Protein AF-A0A9E5NMP8-F1 (afdb_monomer_lite)

pLDDT: mean 82.48, std 18.35, range [25.92, 98.5]

Secondary structure (DSSP, 8-state):
---HHHHHHHHHHHHHHHHHHHHHHH---TTSSSTTTHHHHHHHHHHHHHHHHHHHHHHHHHHHT--S-PPPSS--HHHHHHTSTTHHHHHHHHHHHHHHHHT-SSHHHHHH--TTT--SHHHHHHHHHHHHHHHHH---HHHHHHHHHHHHHHHHHHHHHHHHHHTT---S--SS-TTTS--GGGTSHHHHHHHHHHHHHHHHHHHHHHHTTT------GGG----THHHHHHHHHHHHHHHHHHHHHHHHHHHHHS-S-HHHHHSSHHHHHHHHHHHHHHHHHHHHHHHHHTSSSPPPHHHHHHHHHHHHHHHHHHHHHHHHHHHHHHHHTTT--SHHHHHHHHHHHHHHHHHHHH---HHHHHHHHHHHHHHHHHHHHHHHHHHT-HHHHHHHHHHHHHHHHHHHHHTT-HHHHHHHHHHHHHHHHHHHHHHSTTSTTGGGGGSTTTTTGGGTT--SSHHHHHHHHHHHHHHHHTSS-PPPSSTTTSS-TTGGGHHHH-S-TT-HHHHSGGG--GGGGGTS-TT---S--S-HHHHHHHHHHHHHHHHHHHHHHHHHHHHHHHTTSS-SHHHHHHHHHHHHHHHHHHHHHHHHHHSSSTTHHHHHHHHHHHHHHHHHHHIIIII-----S-----HHHHHHHHHHHHHHHHHHHHTTTS---HHHHHHHHHHHHHHHHHHTTTT---------PPP------------------------------HHHHHHHHHHHHHHHHHHHHHHHHHHH--TT--TTTTSTHHHHHHHHHHHHHHHHHHHHHHTT--SS-TTHHHHHHHHHHHHHHHHHHHHHHHHHHHHT------SHHHHHHHHHHHHHHHHHHHHHHHHHHHHHHHHHHTTSPPPS----HHHHHHHHHHHHHHHHHHIIIIIHHHHHHHHHHHHHHHHTTT-HHHHHHHHHHHHHH-TT-HHHHHHHHHHHHHHHHHTTT----B----SSHHHHHTS-HHHHHTB-HHHHHHHHHHHHHHHHHH-TT-HHHHHHHHHHHHHHHHH---HHHHHHHHHHHHHHHHHHHHH-TT-HHHHHHHHHHHHHTT-HHHHHHHHHHHHHH-TT-HHHHHHHHHHHHHHT-HHHHHHHHHHHHHH-TT-HHHHHHHHHHHHHTT-HHHHHHHHHHHHHH-TT-HHHHHHHHHHHHHTT-HHHHHHHHHHHHHHS-TTTHHHHHHHHHHHHHHH-

Sequence (1208 aa):
MQTKLAVFCERLIEAGWLAAVVVVPLFFNVYSSRVFEPDKLSILRSIALVMAVAWLVKALEEWLGRSSSPPAKEGSGLLNFVRLPLVIPTLIMVGVYILTTLTSVVPRVSFWGSYQRLQGTYTFLCYVVVFMLMLNTLRSRQQLERLLTIIIIASFPISLYGIIQHFQLDPLPWGGDVTARVASNMGNAIFVAAYLIMVVPVTIARFIINLRSFDTPRARPEERMAGPSQLSNAVTYVVILALQALCLAYIFAYQLFFVSDVKHVAGGVTYYLLLASSLVASLLMVLFFLFIARRKHRPPAAWTAAHVMLFAGQSLALSYFLLLIFRLNYVVLTGGAFAEFVALGGLMLLFVVSFWFTFREEAIASHLLGVLYGFILTIQVICIFFTKSRGPWLGLLVGLFVFVFILGVRRRLTWLWVGAAGAALAGILLLAVLNVPTSPLAPLRNIPYVGRLGRVFDTESGTGKVRVLIWEGVLDLIGRHEPIGLPPDDLDSLNIIRPLVGYGPESMYVAYNRYYPPDLAHYEARNASPDRSHNETFDALAMTGWIGFIAYMFLFGSLFYYGLKWLGFARDRLQRTIYVVLWILGGVSFALGTRLLEGTWRFAGVALAVGIAFGFLAYLVIHALFLSREEGEGLRISSRDQILLIALFSAIVAHFIEIHFGIAVAATRTYFWVYAALLVVVGLSLWHLPVPEPDAEAPTRPSTGSARSRRTRRRRKTRRGQPRSIAGNTLWRKVVDLVPLSILMGLIVATLGFDLIIAGTDPAATGFSIPWLLALTWLSGGAIIMFERGREASERAQGGVLIALVTYVIITLAIFIPFMLVHYSIVSHQPEVRNIDDVVTYSQLLSNTILLYYATVFVCIFLVALALITERRLPRAFGHWPSMAILIVLMASAAVLILSTNVNIVRADIHYKQGLNWDGAEQWDASIALYEESMRLAPEQDWYHLFAARAILEKARTLRGQEGGVAFEPDTMEDFLRLAPQEVAALSTDGLFNSGLVVLNRAKDLNLLNTDHSANLGRMYRMWAEASADPEDLQQRWEQAVSYYEDATTLSPHNAVLFNEWGLVYFIVGKYEEAIEKYQQSLALDAQFAQTYILLADAYTMLGDTEEAAEAYQQVLKITPRDVKPHIQLCTFLAQQGKLEEAVEHCQRAIELAPNNYQAHRNLAIIYRDLVRIEEALQEALIARELASQEEKPAWDSFIDGLEELTR

Radius of gyration: 36.29 Å; chains: 1; bounding box: 91×77×156 Å

Foldseek 3Di:
DQFLLLLLLLLLLLLLLLLLLQCLCQFFFPLFPLGFFQQSLLLLLLSLLSNVLSVVLNVVQVVVPDPDDPPDPDDDPVVVLCPFFLNVLLVLLLVLQVLLLVQFLFNVCQQQNALNHRCHSSSSVSLVSNLSSLLVRVFDPLSVVSSLLSSLLSLQLQLQQLLCLLLVLALDDQPDNSNQAPCGSNNALLSNLLLLLLSLLSLVLLLVVLLCPPLDDPDDPVVPDDDPQSVVVSVVSSVLLLLLLVLLLCLVCCLSPVCSPLPDQLPDPVVVVSVVVLVVSLVVSLVVLVVVCPPDDHDPPVVSVVSSVVSNLVSCVSSVVSSCQSNVLVVVVVDDDDPVVVVVVVVVCVSVVVVVVPDDDLSVLSSVSSSLSSNSSSSSVVSNLSNLHDLSVVLSLLLVLLLQLLVCLLVVPVCRNVVSVVVVVVVVVVLVQLLPCPHPNNVLLPDRSRVSSNCVVVLVDAPNVLLLQLLQLLCVLLDQDFFFADPDPSTSPCSVCCLAFANHHQCQQLSSQQSRALVSCVRDPLPDGDSDSLAVLSNQCRHGHPSRSVSVVVSLLSLLQLLCVLSVQQPDPVSNVQLVCLLQCQLVVQQVVCCVVPVDNSCSRLSSLVRNSVSNVVSSVCCSPPVSDDDDPPDPQDPSLSSVSSSLSSSLSSSSSSSRNGPQGSSSSSSNSVSSSSNSCSSCVSVDDDDDDDPPPDDDDDDDDDDDDDDDDDDDDDPPDDPPPPPPPLLVLLLLSLLLLLLSLLLSLLSLLSSRVAAPGDCCPSHVSSVVSSVVSLVSSLSSSLSVSVSVSPDDDPPRSVSNSVSSVCNSCVLRVVLNVLLCVLRHDDDDDDDLVSLVVNLVSSLCNVVSSSVSSVVSSSSSSVSVSVNDDRDPHNGDPVSVVSSVVSVVVSVVCSQQSSSLQSSLSSLQSSLVVCVVVLVLLSNLSSLLSSCVSCVLNLVSLLVSLVSLQSVLVVCQPPPAFDEAADPALVVVSPDDSVNSVRHHSVNSLNNSVRSLVSSCVSPVSPLSSLQVLLVSLLSVLVRDPDPVSNVVSLVSSLVSLVSSCSSNVLSLVSLQSNLVSCVVVVVLVVSLVSLVSSCVNPVLPLVSLCSNLVSCVSVVVLVSSLVSLVSSCVNPVLDLVSLLSNLVSCVVVVVLVVSLVSLVSSCVSPVLDLSSLVSNLVSCVVVVVLVSSLVSLVSSLVSDDPVCNVVSVVVNVVSVVVVD

Structure (mmCIF, N/CA/C/O backbone):
data_AF-A0A9E5NMP8-F1
#
_entry.id   AF-A0A9E5NMP8-F1
#
loop_
_atom_site.group_PDB
_atom_site.id
_atom_site.type_symbol
_atom_site.label_atom_id
_atom_site.label_alt_id
_atom_site.label_comp_id
_atom_site.label_asym_id
_atom_site.label_entity_id
_atom_site.label_seq_id
_atom_site.pdbx_PDB_ins_code
_atom_site.Cartn_x
_atom_site.Cartn_y
_atom_site.Cartn_z
_atom_site.occupancy
_atom_site.B_iso_or_equiv
_atom_site.auth_seq_id
_atom_site.auth_comp_id
_atom_site.auth_asym_id
_atom_site.auth_atom_id
_atom_site.pdbx_PDB_model_num
ATOM 1 N N . MET A 1 1 ? 3.268 -7.948 45.351 1.00 53.81 1 MET A N 1
ATOM 2 C CA . MET A 1 1 ? 2.749 -6.559 45.472 1.00 53.81 1 MET A CA 1
ATOM 3 C C . MET A 1 1 ? 3.081 -5.815 44.181 1.00 53.81 1 MET A C 1
ATOM 5 O O . MET A 1 1 ? 4.174 -6.035 43.684 1.00 53.81 1 MET A O 1
ATOM 9 N N . GLN A 1 2 ? 2.190 -4.983 43.618 1.00 70.25 2 GLN A N 1
ATOM 10 C CA . GLN A 1 2 ? 2.527 -4.179 42.423 1.00 70.25 2 GLN A CA 1
ATOM 11 C C . GLN A 1 2 ? 3.562 -3.095 42.773 1.00 70.25 2 GLN A C 1
ATOM 13 O O . GLN A 1 2 ? 3.457 -2.480 43.833 1.00 70.25 2 GLN A O 1
ATOM 18 N N . THR A 1 3 ? 4.549 -2.863 41.904 1.00 85.31 3 THR A N 1
ATOM 19 C CA . THR A 1 3 ? 5.602 -1.838 42.056 1.00 85.31 3 THR A CA 1
ATOM 20 C C . THR A 1 3 ? 5.321 -0.616 41.173 1.00 85.31 3 THR A C 1
ATOM 22 O O . THR A 1 3 ? 4.517 -0.693 40.241 1.00 85.31 3 THR A O 1
ATOM 25 N N . LYS A 1 4 ? 5.950 0.539 41.448 1.00 86.38 4 LYS A N 1
ATOM 26 C CA . LYS A 1 4 ? 5.801 1.740 40.595 1.00 86.38 4 LYS A CA 1
ATOM 27 C C . LYS A 1 4 ? 6.257 1.473 39.156 1.00 86.38 4 LYS A C 1
ATOM 29 O O . LYS A 1 4 ? 5.606 1.946 38.228 1.00 86.38 4 LYS A O 1
ATOM 34 N N . LEU A 1 5 ? 7.318 0.683 38.981 1.00 87.81 5 LEU A N 1
ATOM 35 C CA . LEU A 1 5 ? 7.831 0.262 37.677 1.00 87.81 5 LEU A CA 1
ATOM 36 C C . LEU A 1 5 ? 6.797 -0.541 36.875 1.00 87.81 5 LEU A C 1
ATOM 38 O O . LEU A 1 5 ? 6.554 -0.233 35.710 1.00 87.81 5 LEU A O 1
ATOM 42 N N . ALA A 1 6 ? 6.139 -1.520 37.504 1.00 87.69 6 ALA A N 1
ATOM 43 C CA . ALA A 1 6 ? 5.096 -2.316 36.855 1.00 87.69 6 ALA A CA 1
ATOM 44 C C . ALA A 1 6 ? 3.900 -1.452 36.410 1.00 87.69 6 ALA A C 1
ATOM 46 O O . ALA A 1 6 ? 3.371 -1.642 35.315 1.00 87.69 6 ALA A O 1
ATOM 47 N N . VAL A 1 7 ? 3.511 -0.461 37.225 1.00 87.81 7 VAL A N 1
ATOM 48 C CA . VAL A 1 7 ? 2.453 0.502 36.870 1.00 87.81 7 VAL A CA 1
ATOM 49 C C . VAL A 1 7 ? 2.879 1.383 35.694 1.00 87.81 7 VAL A C 1
ATOM 51 O O . VAL A 1 7 ? 2.087 1.569 34.774 1.00 87.81 7 VAL A O 1
ATOM 54 N N . PHE A 1 8 ? 4.115 1.898 35.691 1.00 90.69 8 PHE A N 1
ATOM 55 C CA . PHE A 1 8 ? 4.652 2.671 34.565 1.00 90.69 8 PHE A CA 1
ATOM 56 C C . PHE A 1 8 ? 4.606 1.855 33.264 1.00 90.69 8 PHE A C 1
ATOM 58 O O . PHE A 1 8 ? 4.088 2.341 32.263 1.00 90.69 8 PHE A O 1
ATOM 65 N N . CYS A 1 9 ? 5.055 0.597 33.293 1.00 92.56 9 CYS A N 1
ATOM 66 C CA . CYS A 1 9 ? 5.039 -0.286 32.124 1.00 92.56 9 CYS A CA 1
ATOM 67 C C . CYS A 1 9 ? 3.617 -0.538 31.595 1.00 92.56 9 CYS A C 1
ATOM 69 O O . CYS A 1 9 ? 3.392 -0.508 30.389 1.00 92.56 9 CYS A O 1
ATOM 71 N N . GLU A 1 10 ? 2.629 -0.724 32.477 1.00 91.44 10 GLU A N 1
ATOM 72 C CA . GLU A 1 10 ? 1.220 -0.853 32.075 1.00 91.44 10 GLU A CA 1
ATOM 73 C C . GLU A 1 10 ? 0.697 0.416 31.383 1.00 91.44 10 GLU A C 1
ATOM 75 O O . GLU A 1 10 ? -0.030 0.326 30.394 1.00 91.44 10 GLU A O 1
ATOM 80 N N . ARG A 1 11 ? 1.101 1.602 31.860 1.00 93.75 11 ARG A N 1
ATOM 81 C CA . ARG A 1 11 ? 0.722 2.880 31.235 1.00 93.75 11 ARG A CA 1
ATOM 82 C C . ARG A 1 11 ? 1.466 3.159 29.940 1.00 93.75 11 ARG A C 1
ATOM 84 O O . ARG A 1 11 ? 0.895 3.788 29.056 1.00 93.75 11 ARG A O 1
ATOM 91 N N . LEU A 1 12 ? 2.687 2.654 29.803 1.00 96.19 12 LEU A N 1
ATOM 92 C CA . LEU A 1 12 ? 3.440 2.711 28.556 1.00 96.19 12 LEU A CA 1
ATOM 93 C C . LEU A 1 12 ? 2.779 1.859 27.465 1.00 96.19 12 LEU A C 1
ATOM 95 O O . LEU A 1 12 ? 2.671 2.308 26.328 1.00 96.19 12 LEU A O 1
ATOM 99 N N . ILE A 1 13 ? 2.255 0.681 27.822 1.00 97.44 13 ILE A N 1
ATOM 100 C CA . ILE A 1 13 ? 1.451 -0.144 26.907 1.00 97.44 13 ILE A CA 1
ATOM 101 C C . ILE A 1 13 ? 0.178 0.603 26.491 1.00 97.44 13 ILE A C 1
ATOM 103 O O . ILE A 1 13 ? -0.126 0.662 25.304 1.00 97.44 13 ILE A O 1
ATOM 107 N N . GLU A 1 14 ? -0.533 1.217 27.447 1.00 96.44 14 GLU A N 1
ATOM 108 C CA . GLU A 1 14 ? -1.709 2.052 27.157 1.00 96.44 14 GLU A CA 1
ATOM 109 C C . GLU A 1 14 ? -1.407 3.203 26.193 1.00 96.44 14 GLU A C 1
ATOM 111 O O . GLU A 1 14 ? -2.114 3.391 25.204 1.00 96.44 14 GLU A O 1
ATOM 116 N N . ALA A 1 15 ? -0.330 3.941 26.448 1.00 97.94 15 ALA A N 1
ATOM 117 C CA . ALA A 1 15 ? 0.123 5.011 25.574 1.00 97.94 15 ALA A CA 1
ATOM 118 C C . ALA A 1 15 ? 0.483 4.505 24.166 1.00 97.94 15 ALA A C 1
ATOM 120 O O . ALA A 1 15 ? 0.162 5.164 23.178 1.00 97.94 15 ALA A O 1
ATOM 121 N N . GLY A 1 16 ? 1.109 3.328 24.070 1.00 98.06 16 GLY A N 1
ATOM 122 C CA . GLY A 1 16 ? 1.528 2.729 22.807 1.00 98.06 16 GLY A CA 1
ATOM 123 C C . GLY A 1 16 ? 0.358 2.396 21.882 1.00 98.06 16 GLY A C 1
ATOM 124 O O . GLY A 1 16 ? 0.340 2.854 20.742 1.00 98.06 16 GLY A O 1
ATOM 125 N N . TRP A 1 17 ? -0.664 1.668 22.350 1.00 97.69 17 TRP A N 1
ATOM 126 C CA . TRP A 1 17 ? -1.805 1.351 21.479 1.00 97.69 17 TRP A CA 1
ATOM 127 C C . TRP A 1 17 ? -2.690 2.573 21.184 1.00 97.69 17 TRP A C 1
ATOM 129 O O . TRP A 1 17 ? -3.294 2.619 20.113 1.00 97.69 17 TRP A O 1
ATOM 139 N N . LEU A 1 18 ? -2.721 3.593 22.059 1.00 98.31 18 LEU A N 1
ATOM 140 C CA . LEU A 1 18 ? -3.347 4.892 21.756 1.00 98.31 18 LEU A CA 1
ATOM 141 C C . LEU A 1 18 ? -2.612 5.626 20.627 1.00 98.31 18 LEU A C 1
ATOM 143 O O . LEU A 1 18 ? -3.256 6.160 19.728 1.00 98.31 18 LEU A O 1
ATOM 147 N N . ALA A 1 19 ? -1.278 5.639 20.651 1.00 98.31 19 ALA A N 1
ATOM 148 C CA . ALA A 1 19 ? -0.478 6.241 19.589 1.00 98.31 19 ALA A CA 1
ATOM 149 C C . ALA A 1 19 ? -0.588 5.453 18.272 1.00 98.31 19 ALA A C 1
ATOM 151 O O . ALA A 1 19 ? -0.689 6.059 17.209 1.00 98.31 19 ALA A O 1
ATOM 152 N N . ALA A 1 20 ? -0.645 4.117 18.324 1.00 98.19 20 ALA A N 1
ATOM 153 C CA . ALA A 1 20 ? -0.749 3.273 17.132 1.00 98.19 20 ALA A CA 1
ATOM 154 C C . ALA A 1 20 ? -2.024 3.548 16.312 1.00 98.19 20 ALA A C 1
ATOM 156 O O . ALA A 1 20 ? -1.953 3.661 15.090 1.00 98.19 20 ALA A O 1
ATOM 157 N N . VAL A 1 21 ? -3.185 3.713 16.961 1.00 98.00 21 VAL A N 1
ATOM 158 C CA . VAL A 1 21 ? -4.446 4.024 16.252 1.00 98.00 21 VAL A CA 1
ATOM 159 C C . VAL A 1 21 ? -4.504 5.447 15.688 1.00 98.00 21 VAL A C 1
ATOM 161 O O . VAL A 1 21 ? -5.393 5.734 14.887 1.00 98.00 21 VAL A O 1
ATOM 164 N N . VAL A 1 22 ? -3.577 6.317 16.098 1.00 97.50 22 VAL A N 1
ATOM 165 C CA . VAL A 1 22 ? -3.423 7.690 15.600 1.00 97.50 22 VAL A CA 1
ATOM 16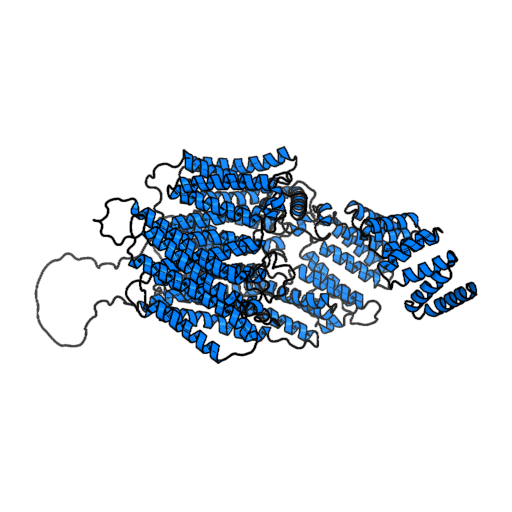6 C C . VAL A 1 22 ? -2.436 7.738 14.445 1.00 97.50 22 VAL A C 1
ATOM 168 O O . VAL A 1 22 ? -2.794 8.157 13.351 1.00 97.50 22 VAL A O 1
ATOM 171 N N . VAL A 1 23 ? -1.197 7.307 14.688 1.00 96.94 23 VAL A N 1
ATOM 172 C CA . VAL A 1 23 ? -0.088 7.528 13.758 1.00 96.94 23 VAL A CA 1
ATOM 173 C C . VAL A 1 23 ? -0.230 6.651 12.519 1.00 96.94 23 VAL A C 1
ATOM 175 O O . VAL A 1 23 ? -0.059 7.150 11.417 1.00 96.94 23 VAL A O 1
ATOM 178 N N . VAL A 1 24 ? -0.632 5.381 12.661 1.00 96.38 24 VAL A N 1
ATOM 179 C CA . VAL A 1 24 ? -0.739 4.469 11.508 1.00 96.38 24 VAL A CA 1
ATOM 180 C C . VAL A 1 24 ? -1.693 4.984 10.420 1.00 96.38 24 VAL A C 1
ATOM 182 O O . VAL A 1 24 ? -1.299 4.962 9.261 1.00 96.38 24 VAL A O 1
ATOM 185 N N . PRO A 1 25 ? -2.934 5.427 10.702 1.00 95.06 25 PRO A N 1
ATOM 186 C CA . PRO A 1 25 ? -3.798 5.941 9.639 1.00 95.06 25 PRO A CA 1
ATOM 187 C C . PRO A 1 25 ? -3.452 7.364 9.171 1.00 95.06 25 PRO A C 1
ATOM 189 O O . PRO A 1 25 ? -3.856 7.723 8.067 1.00 95.06 25 PRO A O 1
ATOM 192 N N . LEU A 1 26 ? -2.763 8.172 9.985 1.00 94.50 26 LEU A N 1
ATOM 193 C CA . LEU A 1 26 ? -2.561 9.599 9.714 1.00 94.50 26 LEU A CA 1
ATOM 194 C C . LEU A 1 26 ? -1.251 9.905 8.983 1.00 94.50 26 LEU A C 1
ATOM 196 O O . LEU A 1 26 ? -1.266 10.696 8.052 1.00 94.50 26 LEU A O 1
ATOM 200 N N . PHE A 1 27 ? -0.154 9.286 9.414 1.00 94.88 27 PHE A N 1
ATOM 201 C CA . PHE A 1 27 ? 1.203 9.630 9.000 1.00 94.88 27 PHE A CA 1
ATOM 202 C C . PHE A 1 27 ? 1.499 9.263 7.548 1.00 94.88 27 PHE A C 1
ATOM 204 O O . PHE A 1 27 ? 1.218 8.134 7.130 1.00 94.88 27 PHE A O 1
ATOM 211 N N . PHE A 1 28 ? 2.143 10.172 6.817 1.00 91.75 28 PHE A N 1
ATOM 212 C CA . PHE A 1 28 ? 2.780 9.863 5.542 1.00 91.75 28 PHE A CA 1
ATOM 213 C C . PHE A 1 28 ? 3.993 10.768 5.300 1.00 91.75 28 PHE A C 1
ATOM 215 O O . PHE A 1 28 ? 4.003 11.939 5.654 1.00 91.75 28 PHE A O 1
ATOM 222 N N . ASN A 1 29 ? 5.037 10.232 4.678 1.00 91.31 29 ASN A N 1
ATOM 223 C CA . ASN A 1 29 ? 6.296 10.948 4.487 1.00 91.31 29 ASN A CA 1
ATOM 224 C C . ASN A 1 29 ? 6.530 11.308 3.018 1.00 91.31 29 ASN A C 1
ATOM 226 O O . ASN A 1 29 ? 6.892 10.447 2.228 1.00 91.31 29 ASN A O 1
ATOM 230 N N . VAL A 1 30 ? 6.395 12.582 2.645 1.00 89.06 30 VAL A N 1
ATOM 231 C CA . VAL A 1 30 ? 6.594 13.032 1.252 1.00 89.06 30 VAL A CA 1
ATOM 232 C C . VAL A 1 30 ? 8.016 12.770 0.739 1.00 89.06 30 VAL A C 1
ATOM 234 O O . VAL A 1 30 ? 8.212 12.667 -0.471 1.00 89.06 30 VAL A O 1
ATOM 237 N N . TYR A 1 31 ? 9.008 12.616 1.617 1.00 90.06 31 TYR A N 1
ATOM 238 C CA . TYR A 1 31 ? 10.400 12.418 1.212 1.00 90.06 31 TYR A CA 1
ATOM 239 C C . TYR A 1 31 ? 10.759 10.968 0.872 1.00 90.06 31 TYR A C 1
ATOM 241 O O . TYR A 1 31 ? 11.807 10.760 0.270 1.00 90.06 31 TYR A O 1
ATOM 249 N N . SER A 1 32 ? 9.922 9.980 1.207 1.00 90.81 32 SER A N 1
ATOM 250 C CA . SER A 1 32 ? 10.125 8.580 0.802 1.00 90.81 32 SER A CA 1
ATOM 251 C C . SER A 1 32 ? 9.449 8.280 -0.542 1.00 90.81 32 SER A C 1
ATOM 253 O O . SER A 1 32 ? 8.575 9.020 -1.005 1.00 90.81 32 SER A O 1
ATOM 255 N N . SER A 1 33 ? 9.884 7.225 -1.230 1.00 89.19 33 SER A N 1
ATOM 256 C CA . SER A 1 33 ? 9.230 6.718 -2.446 1.00 89.19 33 SER A CA 1
ATOM 257 C C . SER A 1 33 ? 7.976 5.922 -2.079 1.00 89.19 33 SER A C 1
ATOM 259 O O . SER A 1 33 ? 6.910 6.092 -2.674 1.00 89.19 33 SER A O 1
ATOM 261 N N . ARG A 1 34 ? 8.052 5.132 -1.001 1.00 86.06 34 ARG A N 1
ATOM 262 C CA . ARG A 1 34 ? 6.969 4.269 -0.501 1.00 86.06 34 ARG A CA 1
ATOM 263 C C . ARG A 1 34 ? 6.151 4.922 0.617 1.00 86.06 34 ARG A C 1
ATOM 265 O O . ARG A 1 34 ? 5.839 4.315 1.642 1.00 86.06 34 ARG A O 1
ATOM 272 N N . VAL A 1 35 ? 5.728 6.154 0.363 1.00 71.69 35 VAL A N 1
ATOM 273 C CA . VAL A 1 35 ? 5.082 7.090 1.302 1.00 71.69 35 VAL A CA 1
ATOM 274 C C . VAL A 1 35 ? 3.916 6.509 2.124 1.00 71.69 35 VAL A C 1
ATOM 276 O O . VAL A 1 35 ? 3.693 6.916 3.266 1.00 71.69 35 VAL A O 1
ATOM 279 N N . PHE A 1 36 ? 3.129 5.583 1.559 1.00 79.88 36 PHE A N 1
ATOM 280 C CA . PHE A 1 36 ? 1.776 5.299 2.058 1.00 79.88 36 PHE A CA 1
ATOM 281 C C . PHE A 1 36 ? 1.578 4.017 2.858 1.00 79.88 36 PHE A C 1
ATOM 283 O O . PHE A 1 36 ? 0.550 3.931 3.526 1.00 79.88 36 PHE A O 1
ATOM 290 N N . GLU A 1 37 ? 2.485 3.040 2.807 1.00 84.19 37 GLU A N 1
ATOM 291 C CA . GLU A 1 37 ? 2.301 1.740 3.478 1.00 84.19 37 GLU A CA 1
ATOM 292 C C . GLU A 1 37 ? 3.516 1.358 4.353 1.00 84.19 37 GLU A C 1
ATOM 294 O O . GLU A 1 37 ? 3.348 1.317 5.577 1.00 84.19 37 GLU A O 1
ATOM 299 N N . PRO A 1 38 ? 4.736 1.145 3.813 1.00 90.31 38 PRO A N 1
ATOM 300 C CA . PRO A 1 38 ? 5.904 0.742 4.610 1.00 90.31 38 PRO A CA 1
ATOM 301 C C . PRO A 1 38 ? 6.242 1.663 5.783 1.00 90.31 38 PRO A C 1
ATOM 303 O O . PRO A 1 38 ? 6.493 1.181 6.889 1.00 90.31 38 PRO A O 1
ATOM 306 N N . ASP A 1 39 ? 6.182 2.977 5.583 1.00 92.50 39 ASP A N 1
ATOM 307 C CA . ASP A 1 39 ? 6.564 3.963 6.598 1.00 92.50 39 ASP A CA 1
ATOM 308 C C . ASP A 1 39 ? 5.657 3.882 7.841 1.00 92.50 39 ASP A C 1
ATOM 310 O O . ASP A 1 39 ? 6.123 3.928 8.986 1.00 92.50 39 ASP A O 1
ATOM 314 N N . LYS A 1 40 ? 4.358 3.634 7.630 1.00 93.31 40 LYS A N 1
ATOM 315 C CA . LYS A 1 40 ? 3.369 3.415 8.701 1.00 93.31 40 LYS A CA 1
ATOM 316 C C . LYS A 1 40 ? 3.633 2.120 9.462 1.00 93.31 40 LYS A C 1
ATOM 318 O O . LYS A 1 40 ? 3.492 2.071 10.686 1.00 93.31 40 LYS A O 1
ATOM 323 N N . LEU A 1 41 ? 4.010 1.062 8.746 1.00 95.62 41 LEU A N 1
ATOM 324 C CA . LEU A 1 41 ? 4.311 -0.243 9.333 1.00 95.62 41 LEU A CA 1
ATOM 325 C C . LEU A 1 41 ? 5.602 -0.216 10.141 1.00 95.62 41 LEU A C 1
ATOM 327 O O . LEU A 1 41 ? 5.652 -0.797 11.223 1.00 95.62 41 LEU A O 1
ATOM 331 N N . SER A 1 42 ? 6.611 0.505 9.663 1.00 96.00 42 SER A N 1
ATOM 332 C CA . SER A 1 42 ? 7.857 0.750 10.383 1.00 96.00 42 SER A CA 1
ATOM 333 C C . SER A 1 42 ? 7.601 1.407 11.748 1.00 96.00 42 SER A C 1
ATOM 335 O O . SER A 1 42 ? 8.115 0.954 12.780 1.00 96.00 42 SER A O 1
ATOM 337 N N . ILE A 1 43 ? 6.714 2.407 11.800 1.00 96.56 43 ILE A N 1
ATOM 338 C CA . ILE A 1 43 ? 6.310 3.025 13.070 1.00 96.56 43 ILE A CA 1
ATOM 339 C C . ILE A 1 43 ? 5.533 2.038 13.938 1.00 96.56 43 ILE A C 1
ATOM 341 O O . ILE A 1 43 ? 5.828 1.904 15.127 1.00 96.56 43 ILE A O 1
ATOM 345 N N . LEU A 1 44 ? 4.564 1.317 13.368 1.00 97.88 44 LEU A N 1
ATOM 346 C CA . LEU A 1 44 ? 3.780 0.332 14.112 1.00 97.88 44 LEU A CA 1
ATOM 347 C C . LEU A 1 44 ? 4.670 -0.741 14.757 1.00 97.88 44 LEU A C 1
ATOM 349 O O . LEU A 1 44 ? 4.491 -1.041 15.938 1.00 97.88 44 LEU A O 1
ATOM 353 N N . ARG A 1 45 ? 5.634 -1.294 14.007 1.00 98.00 45 ARG A N 1
ATOM 354 C CA . ARG A 1 45 ? 6.627 -2.259 14.505 1.00 98.00 45 ARG A CA 1
ATOM 355 C C . ARG A 1 45 ? 7.390 -1.687 15.693 1.00 98.00 45 ARG A C 1
ATOM 357 O O . ARG A 1 45 ? 7.539 -2.349 16.718 1.00 98.00 45 ARG A O 1
ATOM 364 N N . SER A 1 46 ? 7.803 -0.428 15.583 1.00 98.38 46 SER A N 1
ATOM 365 C CA . SER A 1 46 ? 8.553 0.271 16.625 1.00 98.38 46 SER A CA 1
ATOM 366 C C . SER A 1 46 ? 7.724 0.481 17.897 1.00 98.38 46 SER A C 1
ATOM 368 O O . SER A 1 46 ? 8.192 0.197 19.000 1.00 98.38 46 SER A O 1
ATOM 370 N N . ILE A 1 47 ? 6.461 0.898 17.761 1.00 98.50 47 ILE A N 1
ATOM 371 C CA . ILE A 1 47 ? 5.530 1.037 18.890 1.00 98.50 47 ILE A CA 1
ATOM 372 C C . ILE A 1 47 ? 5.261 -0.332 19.536 1.00 98.50 47 ILE A C 1
ATOM 374 O O . ILE A 1 47 ? 5.314 -0.459 20.761 1.00 98.50 47 ILE A O 1
ATOM 378 N N . ALA A 1 48 ? 5.014 -1.372 18.732 1.00 98.31 48 ALA A N 1
ATOM 379 C CA . ALA A 1 48 ? 4.784 -2.734 19.213 1.00 98.31 48 ALA A CA 1
ATOM 380 C C . ALA A 1 48 ? 5.983 -3.285 19.999 1.00 98.31 48 ALA A C 1
ATOM 382 O O . ALA A 1 48 ? 5.784 -3.894 21.052 1.00 98.31 48 ALA A O 1
ATOM 383 N N . LEU A 1 49 ? 7.212 -3.020 19.547 1.00 97.75 49 LEU A N 1
ATOM 384 C CA . LEU A 1 49 ? 8.428 -3.443 20.239 1.00 97.75 49 LEU A CA 1
ATOM 385 C C . LEU A 1 49 ? 8.574 -2.775 21.614 1.00 97.75 49 LEU A C 1
ATOM 387 O O . LEU A 1 49 ? 8.828 -3.463 22.603 1.00 97.75 49 LEU A O 1
ATOM 391 N N . VAL A 1 50 ? 8.349 -1.459 21.707 1.00 97.81 50 VAL A N 1
ATOM 392 C CA . VAL A 1 50 ? 8.380 -0.740 22.996 1.00 97.81 50 VAL A CA 1
ATOM 393 C C . VAL A 1 50 ? 7.323 -1.289 23.956 1.00 97.81 50 VAL A C 1
ATOM 395 O O . VAL A 1 50 ? 7.608 -1.513 25.134 1.00 97.81 50 VAL A O 1
ATOM 398 N N . MET A 1 51 ? 6.117 -1.575 23.460 1.00 98.00 51 MET A N 1
ATOM 399 C CA . MET A 1 51 ? 5.074 -2.200 24.275 1.00 98.00 51 MET A CA 1
ATOM 400 C C . MET A 1 51 ? 5.449 -3.622 24.721 1.00 98.00 51 MET A C 1
ATOM 402 O O . MET A 1 51 ? 5.181 -3.989 25.866 1.00 98.00 51 MET A O 1
ATOM 406 N N . ALA A 1 52 ? 6.092 -4.414 23.857 1.00 97.25 52 ALA A N 1
ATOM 407 C CA . ALA A 1 52 ? 6.558 -5.757 24.192 1.00 97.25 52 ALA A CA 1
ATOM 408 C C . ALA A 1 52 ? 7.640 -5.732 25.285 1.00 97.25 52 ALA A C 1
ATOM 410 O O . ALA A 1 52 ? 7.550 -6.494 26.248 1.00 97.25 52 ALA A O 1
ATOM 411 N N . VAL A 1 53 ? 8.609 -4.812 25.200 1.00 96.81 53 VAL A N 1
ATOM 412 C CA . VAL A 1 53 ? 9.623 -4.605 26.251 1.00 96.81 53 VAL A CA 1
ATOM 413 C C . VAL A 1 53 ? 8.975 -4.205 27.574 1.00 96.81 53 VAL A C 1
ATOM 415 O O . VAL A 1 53 ? 9.278 -4.795 28.614 1.00 96.81 53 VAL A O 1
ATOM 418 N N . ALA A 1 54 ? 8.039 -3.253 27.546 1.00 95.12 54 ALA A N 1
ATOM 419 C CA . ALA A 1 54 ? 7.299 -2.840 28.736 1.00 95.12 54 ALA A CA 1
ATOM 420 C C . ALA A 1 54 ? 6.562 -4.026 29.383 1.00 95.12 54 ALA A C 1
ATOM 422 O O . ALA A 1 54 ? 6.580 -4.199 30.604 1.00 95.12 54 ALA A O 1
ATOM 423 N N . TRP A 1 55 ? 5.947 -4.882 28.564 1.00 94.81 55 TRP A N 1
ATOM 424 C CA . TRP A 1 55 ? 5.270 -6.083 29.037 1.00 94.81 55 TRP A CA 1
ATOM 425 C C . TRP A 1 55 ? 6.234 -7.105 29.657 1.00 94.81 55 TRP A C 1
ATOM 427 O O . TRP A 1 55 ? 5.941 -7.616 30.738 1.00 94.81 55 TRP A O 1
ATOM 437 N N . LEU A 1 56 ? 7.395 -7.357 29.041 1.00 93.81 56 LEU A N 1
ATOM 438 C CA . LEU A 1 56 ? 8.416 -8.269 29.577 1.00 93.81 56 LEU A CA 1
ATOM 439 C C . LEU A 1 56 ? 8.910 -7.822 30.959 1.00 93.81 56 LEU A C 1
ATOM 441 O O . LEU A 1 56 ? 8.974 -8.625 31.891 1.00 93.81 56 LEU A O 1
ATOM 445 N N . VAL A 1 57 ? 9.195 -6.528 31.122 1.00 91.75 57 VAL A N 1
ATOM 446 C CA . VAL A 1 57 ? 9.639 -5.958 32.404 1.00 91.75 57 VAL A CA 1
ATOM 447 C C . VAL A 1 57 ? 8.540 -6.045 33.459 1.00 91.75 57 VAL A C 1
ATOM 449 O O . VAL A 1 57 ? 8.808 -6.415 34.604 1.00 91.75 57 VAL A O 1
ATOM 452 N N . LYS A 1 58 ? 7.286 -5.766 33.081 1.00 88.88 58 LYS A N 1
ATOM 453 C CA . LYS A 1 58 ? 6.134 -5.946 33.973 1.00 88.88 58 LYS A CA 1
ATOM 454 C C . LYS A 1 58 ? 6.009 -7.403 34.436 1.00 88.88 58 LYS A C 1
ATOM 456 O O . LYS A 1 58 ? 5.837 -7.643 35.630 1.00 88.88 58 LYS A O 1
ATOM 461 N N . ALA A 1 59 ? 6.116 -8.365 33.521 1.00 87.12 59 ALA A N 1
ATOM 462 C CA . ALA A 1 59 ? 6.025 -9.788 33.840 1.00 87.12 59 ALA A CA 1
ATOM 463 C C . ALA A 1 59 ? 7.150 -10.240 34.791 1.00 87.12 59 ALA A C 1
ATOM 465 O O . ALA A 1 59 ? 6.901 -11.004 35.726 1.00 87.12 59 ALA A O 1
ATOM 466 N N . LEU A 1 60 ? 8.368 -9.723 34.601 1.00 87.31 60 LEU A N 1
ATOM 467 C CA . LEU A 1 60 ? 9.504 -9.987 35.484 1.00 87.31 60 LEU A CA 1
ATOM 468 C C . LEU A 1 60 ? 9.287 -9.427 36.899 1.00 87.31 60 LEU A C 1
ATOM 470 O O . LEU A 1 60 ? 9.533 -10.126 37.881 1.00 87.31 60 LEU A O 1
ATOM 474 N N . GLU A 1 61 ? 8.788 -8.194 37.017 1.00 85.62 61 GLU A N 1
ATOM 475 C CA . GLU A 1 61 ? 8.437 -7.581 38.307 1.00 85.62 61 GLU A CA 1
ATOM 476 C C . GLU A 1 61 ? 7.385 -8.403 39.065 1.00 85.62 61 GLU A C 1
ATOM 478 O O . GLU A 1 61 ? 7.497 -8.617 40.276 1.00 85.62 61 GLU A O 1
ATOM 483 N N . GLU A 1 62 ? 6.371 -8.898 38.354 1.00 82.44 62 GLU A N 1
ATOM 484 C CA . GLU A 1 62 ? 5.345 -9.769 38.929 1.00 82.44 62 GLU A CA 1
ATOM 485 C C . GLU A 1 62 ? 5.908 -11.125 39.374 1.00 82.44 62 GLU A C 1
ATOM 487 O O . GLU A 1 62 ? 5.430 -11.681 40.365 1.00 82.44 62 GLU A O 1
ATOM 492 N N . TRP A 1 63 ? 6.917 -11.650 38.675 1.00 82.25 63 TRP A N 1
ATOM 493 C CA . TRP A 1 63 ? 7.592 -12.898 39.027 1.00 82.25 63 TRP A CA 1
ATOM 494 C C . TRP A 1 63 ? 8.486 -12.746 40.266 1.00 82.25 63 TRP A C 1
ATOM 496 O O . TRP A 1 63 ? 8.330 -13.515 41.216 1.00 82.25 63 TRP A O 1
ATOM 506 N N . LEU A 1 64 ? 9.343 -11.719 40.306 1.00 81.94 64 LEU A N 1
ATOM 507 C CA . LEU A 1 64 ? 10.225 -11.423 41.445 1.00 81.94 64 LEU A CA 1
ATOM 508 C C . LEU A 1 64 ? 9.442 -11.073 42.721 1.00 81.94 64 LEU A C 1
ATOM 510 O O . LEU A 1 64 ? 9.870 -11.390 43.827 1.00 81.94 64 LEU A O 1
ATOM 514 N N . GLY A 1 65 ? 8.262 -10.461 42.578 1.00 73.00 65 GLY A N 1
ATOM 515 C CA . GLY A 1 65 ? 7.394 -10.085 43.695 1.00 73.00 65 GLY A CA 1
ATOM 516 C C . GLY A 1 65 ? 6.608 -11.232 44.354 1.00 73.00 65 GLY A C 1
ATOM 517 O O . GLY A 1 65 ? 5.787 -10.951 45.237 1.00 73.00 65 GLY A O 1
ATOM 518 N N . ARG A 1 66 ? 6.796 -12.496 43.939 1.00 72.81 66 ARG A N 1
ATOM 519 C CA . ARG A 1 66 ? 6.148 -13.683 44.535 1.00 72.81 66 ARG A CA 1
ATOM 520 C C . ARG A 1 66 ? 6.915 -14.177 45.773 1.00 72.81 66 ARG A C 1
ATOM 522 O O . ARG A 1 66 ? 7.671 -15.138 45.692 1.00 72.81 66 ARG A O 1
ATOM 529 N N . SER A 1 67 ? 6.695 -13.570 46.941 1.00 51.47 67 SER A N 1
ATOM 530 C CA . SER A 1 67 ? 7.197 -14.103 48.222 1.00 51.47 67 SER A CA 1
ATOM 531 C C . SER A 1 67 ? 6.185 -15.051 48.891 1.00 51.47 67 SER A C 1
ATOM 533 O O . SER A 1 67 ? 5.080 -14.623 49.227 1.00 51.47 67 SER A O 1
ATOM 535 N N . SER A 1 68 ? 6.577 -16.318 49.082 1.00 48.16 68 SER A N 1
ATOM 536 C CA . SER A 1 68 ? 6.161 -17.249 50.160 1.00 48.16 68 SER A CA 1
ATOM 537 C C . SER A 1 68 ? 4.705 -17.196 50.671 1.00 48.16 68 SER A C 1
ATOM 539 O O . SER A 1 68 ? 4.453 -17.280 51.870 1.00 48.16 68 SER A O 1
ATOM 541 N N . SER A 1 69 ? 3.720 -17.110 49.781 1.00 43.62 69 SER A N 1
ATOM 542 C CA . SER A 1 69 ? 2.329 -17.480 50.085 1.00 43.62 69 SER A CA 1
ATOM 543 C C . SER A 1 69 ? 2.008 -18.760 49.316 1.00 43.62 69 SER A C 1
ATOM 545 O O . SER A 1 69 ? 2.453 -18.872 48.168 1.00 43.62 69 SER A O 1
ATOM 547 N N . PRO A 1 70 ? 1.295 -19.739 49.910 1.00 42.56 70 PRO A N 1
ATOM 548 C CA . PRO A 1 70 ? 0.961 -20.968 49.202 1.00 42.56 70 PRO A CA 1
ATOM 549 C C . PRO A 1 70 ? 0.230 -20.601 47.906 1.00 42.56 70 PRO A C 1
ATOM 551 O O . PRO A 1 70 ? -0.541 -19.634 47.906 1.00 42.56 70 PRO A O 1
ATOM 554 N N . PRO A 1 71 ? 0.483 -21.317 46.796 1.00 42.81 71 PRO A N 1
ATOM 555 C CA . PRO A 1 71 ? -0.184 -21.030 45.539 1.00 42.81 71 PRO A CA 1
ATOM 556 C C . PRO A 1 71 ? -1.686 -21.068 45.804 1.00 42.81 71 PRO A C 1
ATOM 558 O O . PRO A 1 71 ? -2.207 -22.085 46.268 1.00 42.81 71 PRO A O 1
ATOM 561 N N . ALA A 1 72 ? -2.372 -19.945 45.575 1.00 41.16 72 ALA A N 1
ATOM 562 C CA . ALA A 1 72 ? -3.823 -19.928 45.601 1.00 41.16 72 ALA A CA 1
ATOM 563 C C . ALA A 1 72 ? -4.290 -21.069 44.688 1.00 41.16 72 ALA A C 1
ATOM 565 O O . ALA A 1 72 ? -3.904 -21.128 43.518 1.00 41.16 72 ALA A O 1
ATOM 566 N N . LYS A 1 73 ? -5.025 -22.029 45.258 1.00 43.06 73 LYS A N 1
ATOM 567 C CA . LYS A 1 73 ? -5.633 -23.140 44.525 1.00 43.06 73 LYS A CA 1
ATOM 568 C C . LYS A 1 73 ? -6.706 -22.572 43.598 1.00 43.06 73 LYS A C 1
ATOM 570 O O . LYS A 1 73 ? -7.872 -22.579 43.946 1.00 43.06 73 LYS A O 1
ATOM 575 N N . GLU A 1 74 ? -6.288 -22.088 42.439 1.00 42.00 74 GLU A N 1
ATOM 576 C CA . GLU A 1 74 ? -7.084 -21.922 41.226 1.00 42.00 74 GLU A CA 1
ATOM 577 C C . GLU A 1 74 ? -6.088 -21.824 40.063 1.00 42.00 74 GLU A C 1
ATOM 579 O O . GLU A 1 74 ? -5.189 -20.985 40.055 1.00 42.00 74 GLU A O 1
ATOM 584 N N . GLY A 1 75 ? -6.167 -22.765 39.121 1.00 40.00 75 GLY A N 1
ATOM 585 C CA . GLY A 1 75 ? -5.155 -22.986 38.089 1.00 40.00 75 GLY A CA 1
ATOM 586 C C . GLY A 1 75 ? -4.786 -21.734 37.282 1.00 40.00 75 GLY A C 1
ATOM 587 O O . GLY A 1 75 ? -5.527 -21.311 36.406 1.00 40.00 75 GLY A O 1
ATOM 588 N N . SER A 1 76 ? -3.587 -21.209 37.556 1.00 46.28 76 SER A N 1
ATOM 589 C CA . SER A 1 76 ? -2.643 -20.523 36.653 1.00 46.28 76 SER A CA 1
ATOM 590 C C . SER A 1 76 ? -3.208 -19.514 35.633 1.00 46.28 76 SER A C 1
ATOM 592 O O . SER A 1 76 ? -3.744 -19.886 34.588 1.00 46.28 76 SER A O 1
ATOM 594 N N . GLY A 1 77 ? -2.935 -18.222 35.852 1.00 64.31 77 GLY A N 1
ATOM 595 C CA . GLY A 1 77 ? -3.356 -17.109 34.985 1.00 64.31 77 GLY A CA 1
ATOM 596 C C . GLY A 1 77 ? -3.021 -17.231 33.487 1.00 64.31 77 GLY A C 1
ATOM 597 O O . GLY A 1 77 ? -3.758 -16.683 32.673 1.00 64.31 77 GLY A O 1
ATOM 598 N N . LEU A 1 78 ? -1.988 -17.990 33.095 1.00 70.06 78 LEU A N 1
ATOM 599 C CA . LEU A 1 78 ? -1.661 -18.241 31.682 1.00 70.06 78 LEU A CA 1
ATOM 600 C C . LEU A 1 78 ? -2.712 -19.127 30.989 1.00 70.06 78 LEU A C 1
ATOM 602 O O . LEU A 1 78 ? -3.179 -18.799 29.904 1.00 70.06 78 LEU A O 1
ATOM 606 N N . LEU A 1 79 ? -3.131 -20.220 31.635 1.00 74.12 79 LEU A N 1
ATOM 607 C CA . LEU A 1 79 ? -4.161 -21.122 31.107 1.00 74.12 79 LEU A CA 1
ATOM 608 C C . LEU A 1 79 ? -5.510 -20.406 30.969 1.00 74.12 79 LEU A C 1
ATOM 610 O O . LEU A 1 79 ? -6.224 -20.625 29.994 1.00 74.12 79 LEU A O 1
ATOM 614 N N . ASN A 1 80 ? -5.834 -19.498 31.893 1.00 78.50 80 ASN A N 1
ATOM 615 C CA . ASN A 1 80 ? -7.029 -18.659 31.787 1.00 78.50 80 ASN A CA 1
ATOM 616 C C . ASN A 1 80 ? -6.918 -17.611 30.669 1.00 78.50 80 ASN A C 1
ATOM 618 O O . ASN A 1 80 ? -7.912 -17.348 29.997 1.00 78.50 80 ASN A O 1
ATOM 622 N N . PHE A 1 81 ? -5.726 -17.055 30.426 1.00 83.19 81 PHE A N 1
ATOM 623 C CA . PHE A 1 81 ? -5.491 -16.131 29.314 1.00 83.19 81 PHE A CA 1
ATOM 624 C C . PHE A 1 81 ? -5.610 -16.827 27.952 1.00 83.19 81 PHE A C 1
ATOM 626 O O . PHE A 1 81 ? -6.298 -16.322 27.073 1.00 83.19 81 PHE A O 1
ATOM 633 N N . VAL A 1 82 ? -5.030 -18.021 27.788 1.00 86.44 82 VAL A N 1
ATOM 634 C CA . VAL A 1 82 ? -5.141 -18.810 26.543 1.00 86.44 82 VAL A CA 1
ATOM 635 C C . VAL A 1 82 ? -6.589 -19.222 26.254 1.00 86.44 82 VAL A C 1
ATOM 637 O O . VAL A 1 82 ? -6.986 -19.339 25.098 1.00 86.44 82 VAL A O 1
ATOM 640 N N . ARG A 1 83 ? -7.410 -19.397 27.296 1.00 86.81 83 ARG A N 1
ATOM 641 C CA . ARG A 1 83 ? -8.846 -19.687 27.168 1.00 86.81 83 ARG A CA 1
ATOM 642 C C . ARG A 1 83 ? -9.695 -18.471 26.797 1.00 86.81 83 ARG A C 1
ATOM 644 O O . ARG A 1 83 ? -10.890 -18.646 26.550 1.00 86.81 83 ARG A O 1
ATOM 651 N N . LEU A 1 84 ? -9.129 -17.260 26.764 1.00 90.00 84 LEU A N 1
ATOM 652 C CA . LEU A 1 84 ? -9.871 -16.094 26.301 1.00 90.00 84 LEU A CA 1
ATOM 653 C C . LEU A 1 84 ? -10.310 -16.294 24.841 1.00 90.00 84 LEU A C 1
ATOM 655 O O . LEU A 1 84 ? -9.547 -16.820 24.022 1.00 90.00 84 LEU A O 1
ATOM 659 N N . PRO A 1 85 ? -11.533 -15.861 24.491 1.00 93.00 85 PRO A N 1
ATOM 660 C CA . PRO A 1 85 ? -12.002 -15.849 23.114 1.00 93.00 85 PRO A CA 1
ATOM 661 C C . PRO A 1 85 ? -10.978 -15.218 22.169 1.00 93.00 85 PRO A C 1
ATOM 663 O O . PRO A 1 85 ? -10.358 -14.212 22.503 1.00 93.00 85 PRO A O 1
ATOM 666 N N . LEU A 1 86 ? -10.831 -15.815 20.984 1.00 95.50 86 LEU A N 1
ATOM 667 C CA . LEU A 1 86 ? -9.914 -15.408 19.909 1.00 95.50 86 LEU A CA 1
ATOM 668 C C . LEU A 1 86 ? -8.411 -15.610 20.159 1.00 95.50 86 LEU A C 1
ATOM 670 O O . LEU A 1 86 ? -7.659 -15.561 19.188 1.00 95.50 86 LEU A O 1
ATOM 674 N N . VAL A 1 87 ? -7.955 -15.938 21.373 1.00 95.81 87 VAL A N 1
ATOM 675 C CA . VAL A 1 87 ? -6.522 -16.209 21.612 1.00 95.81 87 VAL A CA 1
ATOM 676 C C . VAL A 1 87 ? -6.061 -17.472 20.882 1.00 95.81 87 VAL A C 1
ATOM 678 O O . VAL A 1 87 ? -5.089 -17.410 20.139 1.00 95.81 87 VAL A O 1
ATOM 681 N N . ILE A 1 88 ? -6.783 -18.593 21.007 1.00 96.25 88 ILE A N 1
ATOM 682 C CA . ILE A 1 88 ? -6.440 -19.843 20.298 1.00 96.25 88 ILE A CA 1
ATOM 683 C C . ILE A 1 88 ? -6.462 -19.670 18.767 1.00 96.25 88 ILE A C 1
ATOM 685 O O . ILE A 1 88 ? -5.445 -19.980 18.152 1.00 96.25 88 ILE A O 1
ATOM 689 N N . PRO A 1 89 ? -7.538 -19.148 18.132 1.00 97.56 89 PRO A N 1
ATOM 690 C CA . PRO A 1 89 ? -7.523 -18.872 16.693 1.00 97.56 89 PRO A CA 1
ATOM 691 C C . PRO A 1 89 ? -6.332 -18.009 16.253 1.00 97.56 89 PRO A C 1
ATOM 693 O O . PRO A 1 89 ? -5.703 -18.293 15.240 1.00 97.56 89 PRO A O 1
ATOM 696 N N . THR A 1 90 ? -5.974 -16.998 17.049 1.00 97.88 90 THR A N 1
ATOM 697 C CA . THR A 1 90 ? -4.821 -16.133 16.766 1.00 97.88 90 THR A CA 1
ATOM 698 C C . THR A 1 90 ? -3.493 -16.882 16.877 1.00 97.88 90 THR A C 1
ATOM 700 O O . THR A 1 90 ? -2.636 -16.726 16.015 1.00 97.88 90 THR A O 1
ATOM 703 N N . LEU A 1 91 ? -3.308 -17.723 17.900 1.00 97.75 91 LEU A N 1
ATOM 704 C CA . LEU A 1 91 ? -2.093 -18.531 18.057 1.00 97.75 91 LEU A CA 1
ATOM 705 C C . LEU A 1 91 ? -1.933 -19.564 16.935 1.00 97.75 91 LEU A C 1
ATOM 707 O O . LEU A 1 91 ? -0.810 -19.812 16.505 1.00 97.75 91 LEU A O 1
ATOM 711 N N . ILE A 1 92 ? -3.037 -20.125 16.429 1.00 98.38 92 ILE A N 1
ATOM 712 C CA . ILE A 1 92 ? -3.009 -20.987 15.240 1.00 98.38 92 ILE A CA 1
ATOM 713 C C . ILE A 1 92 ? -2.494 -20.187 14.038 1.00 98.38 92 ILE A C 1
ATOM 715 O O . ILE A 1 92 ? -1.580 -20.648 13.362 1.00 98.38 92 ILE A O 1
ATOM 719 N N . MET A 1 93 ? -3.001 -18.969 13.816 1.00 98.00 93 MET A N 1
ATOM 720 C CA . MET A 1 93 ? -2.503 -18.099 12.743 1.00 98.00 93 MET A CA 1
ATOM 721 C C . MET A 1 93 ? -1.021 -17.744 12.904 1.00 98.00 93 MET A C 1
ATOM 723 O O . MET A 1 93 ? -0.291 -17.751 11.920 1.00 98.00 93 MET A O 1
ATOM 727 N N . VAL A 1 94 ? -0.550 -17.485 14.129 1.00 98.44 94 VAL A N 1
ATOM 728 C CA . VAL A 1 94 ? 0.884 -17.286 14.411 1.00 98.44 94 VAL A CA 1
ATOM 729 C C . VAL A 1 94 ? 1.697 -18.520 14.024 1.00 98.44 94 VAL A C 1
ATOM 731 O O . VAL A 1 94 ? 2.708 -18.385 13.342 1.00 98.44 94 VAL A O 1
ATOM 734 N N . GLY A 1 95 ? 1.243 -19.716 14.410 1.00 98.38 95 GLY A N 1
ATOM 735 C CA . GLY A 1 95 ? 1.895 -20.971 14.034 1.00 98.38 95 GLY A CA 1
ATOM 736 C C . GLY A 1 95 ? 1.959 -21.172 12.519 1.00 98.38 95 GLY A C 1
ATOM 737 O O . GLY A 1 95 ? 3.008 -21.548 12.006 1.00 98.38 95 GLY A O 1
ATOM 738 N N . VAL A 1 96 ? 0.874 -20.852 11.805 1.00 98.38 96 VAL A N 1
ATOM 739 C CA . VAL A 1 96 ? 0.829 -20.882 10.336 1.00 98.38 96 VAL A CA 1
ATOM 740 C C . VAL A 1 96 ? 1.835 -19.902 9.744 1.00 98.38 96 VAL A C 1
ATOM 742 O O . VAL A 1 96 ? 2.674 -20.329 8.969 1.00 98.38 96 VAL A O 1
ATOM 745 N N . TYR A 1 97 ? 1.814 -18.623 10.122 1.00 98.12 97 TYR A N 1
ATOM 746 C CA . TYR A 1 97 ? 2.736 -17.628 9.558 1.00 98.12 97 TYR A CA 1
ATOM 747 C C . TYR A 1 97 ? 4.208 -17.994 9.787 1.00 98.12 97 TYR A C 1
ATOM 749 O O . TYR A 1 97 ? 5.035 -17.802 8.899 1.00 98.12 97 TYR A O 1
ATOM 757 N N . ILE A 1 98 ? 4.546 -18.551 10.956 1.00 98.38 98 ILE A N 1
ATOM 758 C CA . ILE A 1 98 ? 5.900 -19.054 11.227 1.00 98.38 98 ILE A CA 1
ATOM 759 C C . ILE A 1 98 ? 6.220 -20.233 10.305 1.00 98.38 98 ILE A C 1
ATOM 761 O O . ILE A 1 98 ? 7.254 -20.209 9.643 1.00 98.38 98 ILE A O 1
ATOM 765 N N . LEU A 1 99 ? 5.334 -21.231 10.225 1.00 97.81 99 LEU A N 1
ATOM 766 C CA . LEU A 1 99 ? 5.513 -22.400 9.362 1.00 97.81 99 LEU A CA 1
ATOM 767 C C . LEU A 1 99 ? 5.735 -21.985 7.905 1.00 97.81 99 LEU A C 1
ATOM 769 O O . LEU A 1 99 ? 6.719 -22.395 7.302 1.00 97.81 99 LEU A O 1
ATOM 773 N N . THR A 1 100 ? 4.864 -21.138 7.365 1.00 97.62 100 THR A N 1
ATOM 774 C CA . THR A 1 100 ? 4.888 -20.749 5.951 1.00 97.62 100 THR A CA 1
ATOM 775 C C . THR A 1 100 ? 6.020 -19.784 5.621 1.00 97.62 100 THR A C 1
ATOM 777 O O . THR A 1 100 ? 6.451 -19.723 4.478 1.00 97.62 100 THR A O 1
ATOM 780 N N . THR A 1 101 ? 6.561 -19.071 6.613 1.00 98.12 101 THR A N 1
ATOM 781 C CA . THR A 1 101 ? 7.818 -18.320 6.457 1.00 98.12 101 THR A CA 1
ATOM 782 C C . THR A 1 101 ? 9.016 -19.257 6.385 1.00 98.12 101 THR A C 1
ATOM 784 O O . THR A 1 101 ? 9.875 -19.071 5.531 1.00 98.12 101 THR A O 1
ATOM 787 N N . LEU A 1 102 ? 9.071 -20.271 7.257 1.00 96.88 102 LEU A N 1
ATOM 788 C CA . LEU A 1 102 ? 10.161 -21.251 7.280 1.00 96.88 102 LEU A CA 1
ATOM 789 C C . LEU A 1 102 ? 10.182 -22.123 6.021 1.00 96.88 102 LEU A C 1
ATOM 791 O O . LEU A 1 102 ? 11.254 -22.518 5.581 1.00 96.88 102 LEU A O 1
ATOM 795 N N . THR A 1 103 ? 9.014 -22.413 5.443 1.00 96.12 103 THR A N 1
ATOM 796 C CA . THR A 1 103 ? 8.891 -23.183 4.199 1.00 96.12 103 THR A CA 1
ATOM 797 C C . THR A 1 103 ? 8.786 -22.306 2.951 1.00 96.12 103 THR A C 1
ATOM 799 O O . THR A 1 103 ? 8.558 -22.844 1.873 1.00 96.12 103 THR A O 1
ATOM 802 N N . SER A 1 104 ? 8.899 -20.979 3.060 1.00 95.56 104 SER A N 1
ATOM 803 C CA . SER A 1 104 ? 8.756 -20.041 1.934 1.00 95.56 104 SER A CA 1
ATOM 804 C C . SER A 1 104 ? 9.803 -20.274 0.840 1.00 95.56 104 SER A C 1
ATOM 806 O O . SER A 1 104 ? 10.913 -20.711 1.130 1.00 95.56 104 SER A O 1
ATOM 808 N N . VAL A 1 105 ? 9.464 -19.934 -0.407 1.00 93.94 105 VAL A N 1
ATOM 809 C CA . VAL A 1 105 ? 10.443 -19.867 -1.513 1.00 93.94 105 VAL A CA 1
ATOM 810 C C . VAL A 1 105 ? 11.395 -18.670 -1.381 1.00 93.94 105 VAL A C 1
ATOM 812 O O . VAL A 1 105 ? 12.481 -18.681 -1.940 1.00 93.94 105 VAL A O 1
ATOM 815 N N . VAL A 1 106 ? 11.016 -17.654 -0.594 1.00 93.38 106 VAL A N 1
ATOM 816 C CA . VAL A 1 106 ? 11.846 -16.485 -0.253 1.00 93.38 106 VAL A CA 1
ATOM 817 C C . VAL A 1 106 ? 11.744 -16.169 1.252 1.00 93.38 106 VAL A C 1
ATOM 819 O O . VAL A 1 106 ? 11.133 -15.171 1.649 1.00 93.38 106 VAL A O 1
ATOM 822 N N . PRO A 1 107 ? 12.330 -16.997 2.147 1.00 94.44 107 PRO A N 1
ATOM 823 C CA . PRO A 1 107 ? 12.122 -16.907 3.602 1.00 94.44 107 PRO A CA 1
ATOM 824 C C . PRO A 1 107 ? 12.418 -15.534 4.205 1.00 94.44 107 PRO A C 1
ATOM 826 O O . PRO A 1 107 ? 11.700 -15.062 5.092 1.00 94.44 107 PRO A O 1
ATOM 829 N N . ARG A 1 108 ? 13.455 -14.862 3.696 1.00 92.75 108 ARG A N 1
ATOM 830 C CA . ARG A 1 108 ? 13.854 -13.526 4.142 1.00 92.75 108 ARG A CA 1
ATOM 831 C C . ARG A 1 108 ? 12.763 -12.493 3.869 1.00 92.75 108 ARG A C 1
ATOM 833 O O . ARG A 1 108 ? 12.356 -11.779 4.788 1.00 92.75 108 ARG A O 1
ATOM 840 N N . VAL A 1 109 ? 12.277 -12.450 2.631 1.00 92.88 109 VAL A N 1
ATOM 841 C CA . VAL A 1 109 ? 11.188 -11.565 2.202 1.00 92.88 109 VAL A CA 1
ATOM 842 C C . VAL A 1 109 ? 9.905 -11.919 2.948 1.00 92.88 109 VAL A C 1
ATOM 844 O O . VAL A 1 109 ? 9.217 -11.033 3.442 1.00 92.88 109 VAL A O 1
ATOM 847 N N . SER A 1 110 ? 9.619 -13.204 3.160 1.00 96.31 110 SER A N 1
ATOM 848 C CA . SER A 1 110 ? 8.458 -13.619 3.948 1.00 96.31 110 SER A CA 1
ATOM 849 C C . SER A 1 110 ? 8.505 -13.189 5.411 1.00 96.31 110 SER A C 1
ATOM 851 O O . SER A 1 110 ? 7.466 -12.863 5.991 1.00 96.31 110 SER A O 1
ATOM 853 N N . PHE A 1 111 ? 9.689 -13.131 6.020 1.00 97.00 111 PHE A N 1
ATOM 854 C CA . PHE A 1 111 ? 9.834 -12.650 7.389 1.00 97.00 111 PHE A CA 1
ATOM 855 C C . PHE A 1 111 ? 9.754 -11.118 7.482 1.00 97.00 111 PHE A C 1
ATOM 857 O O . PHE A 1 111 ? 8.946 -10.588 8.253 1.00 97.00 111 PHE A O 1
ATOM 864 N N . TRP A 1 112 ? 10.573 -10.408 6.698 1.00 93.94 112 TRP A N 1
ATOM 865 C CA . TRP A 1 112 ? 10.728 -8.948 6.775 1.00 93.94 112 TRP A CA 1
ATOM 866 C C . TRP A 1 112 ? 9.686 -8.163 5.972 1.00 93.94 112 TRP A C 1
ATOM 868 O O . TRP A 1 112 ? 9.402 -7.011 6.306 1.00 93.94 112 TRP A O 1
ATOM 878 N N . GLY A 1 113 ? 9.076 -8.789 4.974 1.00 92.69 113 GLY A N 1
ATOM 879 C CA . GLY A 1 113 ? 8.287 -8.156 3.924 1.00 92.69 113 GLY A CA 1
ATOM 880 C C . GLY A 1 113 ? 9.146 -7.724 2.732 1.00 92.69 113 GLY A C 1
ATOM 881 O O . GLY A 1 113 ? 10.330 -7.425 2.874 1.00 92.69 113 GLY A O 1
ATOM 882 N N . SER A 1 114 ? 8.511 -7.683 1.569 1.00 90.56 114 SER A N 1
ATOM 883 C CA . SER A 1 114 ? 8.971 -7.081 0.321 1.00 90.56 114 SER A CA 1
ATOM 884 C C . SER A 1 114 ? 9.254 -5.590 0.475 1.00 90.56 114 SER A C 1
ATOM 886 O O . SER A 1 114 ? 8.680 -4.915 1.343 1.00 90.56 114 SER A O 1
ATOM 888 N N . TYR A 1 115 ? 10.077 -5.065 -0.436 1.00 89.50 115 TYR A N 1
ATOM 889 C CA . TYR A 1 115 ? 10.326 -3.634 -0.570 1.00 89.50 115 TYR A CA 1
ATOM 890 C C . TYR A 1 115 ? 9.003 -2.854 -0.639 1.00 89.50 115 TYR A C 1
ATOM 892 O O . TYR A 1 115 ? 8.769 -1.971 0.175 1.00 89.50 115 TYR A O 1
ATOM 900 N N . GLN A 1 116 ? 8.055 -3.227 -1.497 1.00 87.50 116 GLN A N 1
ATOM 901 C CA . GLN A 1 116 ? 6.853 -2.413 -1.714 1.00 87.50 116 GLN A CA 1
ATOM 902 C C . GLN A 1 116 ? 5.908 -2.320 -0.500 1.00 87.50 116 GLN A C 1
ATOM 904 O O . GLN A 1 116 ? 5.219 -1.310 -0.326 1.00 87.50 116 GLN A O 1
ATOM 909 N N . ARG A 1 117 ? 5.837 -3.362 0.341 1.00 88.25 117 ARG A N 1
ATOM 910 C CA . ARG A 1 117 ? 4.756 -3.506 1.335 1.00 88.25 117 ARG A CA 1
ATOM 911 C C . ARG A 1 117 ? 5.210 -3.632 2.774 1.00 88.25 117 ARG A C 1
ATOM 913 O O . ARG A 1 117 ? 4.486 -3.157 3.642 1.00 88.25 117 ARG A O 1
ATOM 920 N N . LEU A 1 118 ? 6.356 -4.250 3.058 1.00 93.44 118 LEU A N 1
ATOM 921 C CA . LEU A 1 118 ? 6.829 -4.481 4.425 1.00 93.44 118 LEU A CA 1
ATOM 922 C C . LEU A 1 118 ? 5.817 -5.253 5.325 1.00 93.44 118 LEU A C 1
ATOM 924 O O . LEU A 1 118 ? 5.858 -5.112 6.550 1.00 93.44 118 LEU A O 1
ATOM 928 N N . GLN A 1 119 ? 4.888 -6.065 4.788 1.00 93.19 119 GLN A N 1
ATOM 929 C CA . GLN A 1 119 ? 3.864 -6.811 5.563 1.00 93.19 119 GLN A CA 1
ATOM 930 C C . GLN A 1 119 ? 4.206 -8.299 5.783 1.00 93.19 119 GLN A C 1
ATOM 932 O O . GLN A 1 119 ? 3.306 -9.133 5.915 1.00 93.19 119 GLN A O 1
ATOM 937 N N . GLY A 1 120 ? 5.495 -8.641 5.883 1.00 95.12 120 GLY A N 1
ATOM 938 C CA . GLY A 1 120 ? 5.943 -9.989 6.257 1.00 95.12 120 GLY A CA 1
ATOM 939 C C . GLY A 1 120 ? 5.534 -10.418 7.676 1.00 95.12 120 GLY A C 1
ATOM 940 O O . GLY A 1 120 ? 4.878 -9.685 8.428 1.00 95.12 120 GLY A O 1
ATOM 941 N N . THR A 1 121 ? 5.961 -11.613 8.081 1.00 97.94 121 THR A N 1
ATOM 942 C CA . THR A 1 121 ? 5.629 -12.223 9.381 1.00 97.94 121 THR A CA 1
ATOM 943 C C . THR A 1 121 ? 5.990 -11.349 10.577 1.00 97.94 121 THR A C 1
ATOM 945 O O . THR A 1 121 ? 5.224 -11.305 11.539 1.00 97.94 121 THR A O 1
ATOM 948 N N . TYR A 1 122 ? 7.083 -10.584 10.521 1.00 97.56 122 TYR A N 1
ATOM 949 C CA . TYR A 1 122 ? 7.429 -9.646 11.591 1.00 97.56 122 TYR A CA 1
ATOM 950 C C . TYR A 1 122 ? 6.323 -8.600 11.824 1.00 97.56 122 TYR A C 1
ATOM 952 O O . TYR A 1 122 ? 5.886 -8.402 12.959 1.00 97.56 122 TYR A O 1
ATOM 960 N N . THR A 1 123 ? 5.776 -8.007 10.756 1.00 97.62 123 THR A N 1
ATOM 961 C CA . THR A 1 123 ? 4.633 -7.080 10.851 1.00 97.62 123 THR A CA 1
ATOM 962 C C . THR A 1 123 ? 3.390 -7.775 11.389 1.00 97.62 123 THR A C 1
ATOM 964 O O . THR A 1 123 ? 2.700 -7.225 12.251 1.00 97.62 123 THR A O 1
ATOM 967 N N . PHE A 1 124 ? 3.107 -8.990 10.910 1.00 97.75 124 PHE A N 1
ATOM 968 C CA . PHE A 1 124 ? 1.983 -9.781 11.405 1.00 97.75 124 PHE A CA 1
ATOM 969 C C . PHE A 1 124 ? 2.067 -10.004 12.924 1.00 97.75 124 PHE A C 1
ATOM 971 O O . PHE A 1 124 ? 1.095 -9.761 13.644 1.00 97.75 124 PHE A O 1
ATOM 978 N N . LEU A 1 125 ? 3.244 -10.376 13.433 1.00 98.38 125 LEU A N 1
ATOM 979 C CA . LEU A 1 125 ? 3.484 -10.542 14.865 1.00 98.38 125 LEU A CA 1
ATOM 980 C C . LEU A 1 125 ? 3.289 -9.233 15.636 1.00 98.38 125 LEU A C 1
ATOM 982 O O . LEU A 1 125 ? 2.701 -9.258 16.715 1.00 98.38 125 LEU A O 1
ATOM 986 N N . CYS A 1 126 ? 3.701 -8.085 15.091 1.00 98.44 126 CYS A N 1
ATOM 987 C CA . CYS A 1 126 ? 3.456 -6.784 15.720 1.00 98.44 126 CYS A CA 1
ATOM 988 C C . CYS A 1 126 ? 1.957 -6.484 15.876 1.00 98.44 126 CYS A C 1
ATOM 990 O O . CYS A 1 126 ? 1.543 -6.013 16.938 1.00 98.44 126 CYS A O 1
ATOM 992 N N . TYR A 1 127 ? 1.125 -6.815 14.883 1.00 98.38 127 TYR A N 1
ATOM 993 C CA . TYR A 1 127 ? -0.329 -6.706 15.035 1.00 98.38 127 TYR A CA 1
ATOM 994 C C . TYR A 1 127 ? -0.870 -7.607 16.153 1.00 98.38 127 TYR A C 1
ATOM 996 O O . TYR A 1 127 ? -1.682 -7.171 16.975 1.00 98.38 127 TYR A O 1
ATOM 1004 N N . VAL A 1 128 ? -0.392 -8.853 16.219 1.00 98.31 128 VAL A N 1
ATOM 1005 C CA . VAL A 1 128 ? -0.777 -9.804 17.271 1.00 98.31 128 VAL A CA 1
ATOM 1006 C C . VAL A 1 128 ? -0.324 -9.314 18.649 1.00 98.31 128 VAL A C 1
ATOM 1008 O O . VAL A 1 128 ? -1.076 -9.448 19.613 1.00 98.31 128 VAL A O 1
ATOM 1011 N N . VAL A 1 129 ? 0.852 -8.689 18.762 1.00 98.12 129 VAL A N 1
ATOM 1012 C CA . VAL A 1 129 ? 1.327 -8.062 20.006 1.00 98.12 129 VAL A CA 1
ATOM 1013 C C . VAL A 1 129 ? 0.363 -6.966 20.457 1.00 98.12 129 VAL A C 1
ATOM 1015 O O . VAL A 1 129 ? -0.047 -6.979 21.617 1.00 98.12 129 VAL A O 1
ATOM 1018 N N . VAL A 1 130 ? -0.067 -6.069 19.561 1.00 98.19 130 VAL A N 1
ATOM 1019 C CA . VAL A 1 130 ? -1.076 -5.042 19.888 1.00 98.19 130 VAL A CA 1
ATOM 1020 C C . VAL A 1 130 ? -2.349 -5.698 20.430 1.00 98.19 130 VAL A C 1
ATOM 1022 O O . VAL A 1 130 ? -2.809 -5.346 21.517 1.00 98.19 130 VAL A O 1
ATOM 1025 N N . PHE A 1 131 ? -2.876 -6.705 19.728 1.00 98.25 131 PHE A N 1
ATOM 1026 C CA . PHE A 1 131 ? -4.066 -7.449 20.147 1.00 98.25 131 PHE A CA 1
ATOM 1027 C C . PHE A 1 131 ? -3.906 -8.103 21.530 1.00 98.25 131 PHE A C 1
ATOM 1029 O O . PHE A 1 131 ? -4.728 -7.881 22.422 1.00 98.25 131 PHE A O 1
ATOM 1036 N N . MET A 1 132 ? -2.833 -8.868 21.746 1.00 96.88 132 MET A N 1
ATOM 1037 C CA . MET A 1 132 ? -2.592 -9.598 22.996 1.00 96.88 132 MET A CA 1
ATOM 1038 C C . MET A 1 132 ? -2.368 -8.652 24.178 1.00 96.88 132 MET A C 1
ATOM 1040 O O . MET A 1 132 ? -2.883 -8.892 25.274 1.00 96.88 132 MET A O 1
ATOM 1044 N N . LEU A 1 133 ? -1.635 -7.555 23.973 1.00 96.00 133 LEU A N 1
ATOM 1045 C CA . LEU A 1 133 ? -1.384 -6.569 25.020 1.00 96.00 133 LEU A CA 1
ATOM 1046 C C . LEU A 1 133 ? -2.637 -5.766 25.361 1.00 96.00 133 LEU A C 1
ATOM 1048 O O . LEU A 1 133 ? -2.875 -5.503 26.542 1.00 96.00 133 LEU A O 1
ATOM 1052 N N . MET A 1 134 ? -3.491 -5.449 24.385 1.00 95.31 134 MET A N 1
ATOM 1053 C CA . MET A 1 134 ? -4.809 -4.875 24.659 1.00 95.31 134 MET A CA 1
ATOM 1054 C C . MET A 1 134 ? -5.691 -5.846 25.451 1.00 95.31 134 MET A C 1
ATOM 1056 O O . MET A 1 134 ? -6.260 -5.457 26.474 1.00 95.31 134 MET A O 1
ATOM 1060 N N . LEU A 1 135 ? -5.740 -7.126 25.059 1.00 92.50 135 LEU A N 1
ATOM 1061 C CA . LEU A 1 135 ? -6.431 -8.163 25.832 1.00 92.50 135 LEU A CA 1
ATOM 1062 C C . LEU A 1 135 ? -5.872 -8.311 27.248 1.00 92.50 135 LEU A C 1
ATOM 1064 O O . LEU A 1 135 ? -6.622 -8.686 28.146 1.00 92.50 135 LEU A O 1
ATOM 1068 N N . ASN A 1 136 ? -4.589 -8.024 27.480 1.00 88.69 136 ASN A N 1
ATOM 1069 C CA . ASN A 1 136 ? -3.952 -8.098 28.795 1.00 88.69 136 ASN A CA 1
ATOM 1070 C C . ASN A 1 136 ? -4.166 -6.842 29.665 1.00 88.69 136 ASN A C 1
ATOM 1072 O O . ASN A 1 136 ? -4.293 -6.966 30.883 1.00 88.69 136 ASN A O 1
ATOM 1076 N N . THR A 1 137 ? -4.223 -5.648 29.067 1.00 88.75 137 THR A N 1
ATOM 1077 C CA . THR A 1 137 ? -4.122 -4.370 29.802 1.00 88.75 137 THR A CA 1
ATOM 1078 C C . THR A 1 137 ? -5.378 -3.503 29.770 1.00 88.75 137 THR A C 1
ATOM 1080 O O . THR A 1 137 ? -5.575 -2.697 30.681 1.00 88.75 137 THR A O 1
ATOM 1083 N N . LEU A 1 138 ? -6.270 -3.674 28.788 1.00 90.19 138 LEU A N 1
ATOM 1084 C CA . LEU A 1 138 ? -7.515 -2.908 28.725 1.00 90.19 138 LEU A CA 1
ATOM 1085 C C . LEU A 1 138 ? -8.492 -3.465 29.765 1.00 90.19 138 LEU A C 1
ATOM 1087 O O . LEU A 1 138 ? -9.065 -4.545 29.603 1.00 90.19 138 LEU A O 1
ATOM 1091 N N . ARG A 1 139 ? -8.616 -2.758 30.890 1.00 85.56 139 ARG A N 1
ATOM 1092 C CA . ARG A 1 139 ? -9.352 -3.214 32.084 1.00 85.56 139 ARG A CA 1
ATOM 1093 C C . ARG A 1 139 ? -10.332 -2.187 32.632 1.00 85.56 139 ARG A C 1
ATOM 1095 O O . ARG A 1 139 ? -11.127 -2.510 33.506 1.00 85.56 139 ARG A O 1
ATOM 1102 N N . SER A 1 140 ? -10.277 -0.948 32.154 1.00 85.31 140 SER A N 1
ATOM 1103 C CA . SER A 1 140 ? -11.119 0.138 32.650 1.00 85.31 140 SER A CA 1
ATOM 1104 C C . SER A 1 140 ? -11.970 0.757 31.551 1.00 85.31 140 SER A C 1
ATOM 1106 O O . SER A 1 140 ? -11.587 0.810 30.383 1.00 85.31 140 SER A O 1
ATOM 1108 N N . ARG A 1 141 ? -13.120 1.304 31.948 1.00 83.88 141 ARG A N 1
ATOM 1109 C CA . ARG A 1 141 ? -13.970 2.073 31.037 1.00 83.88 141 ARG A CA 1
ATOM 1110 C C . ARG A 1 141 ? -13.275 3.349 30.559 1.00 83.88 141 ARG A C 1
ATOM 1112 O O . ARG A 1 141 ? -13.443 3.724 29.413 1.00 83.88 141 ARG A O 1
ATOM 1119 N N . GLN A 1 142 ? -12.450 3.976 31.396 1.00 84.69 142 GLN A N 1
ATOM 1120 C CA . GLN A 1 142 ? -11.733 5.201 31.033 1.00 84.69 142 GLN A CA 1
ATOM 1121 C C . GLN A 1 142 ? -10.754 4.975 29.866 1.00 84.69 142 GLN A C 1
ATOM 1123 O O . GLN A 1 142 ? -10.703 5.801 28.956 1.00 84.69 142 GLN A O 1
ATOM 1128 N N . GLN A 1 143 ? -10.053 3.833 29.857 1.00 91.12 143 GLN A N 1
ATOM 1129 C CA . GLN A 1 143 ? -9.221 3.377 28.733 1.00 91.12 143 GLN A CA 1
ATOM 1130 C C . GLN A 1 143 ? -10.038 3.208 27.451 1.00 91.12 143 GLN A C 1
ATOM 1132 O O . GLN A 1 143 ? -9.660 3.728 26.405 1.00 91.12 143 GLN A O 1
ATOM 1137 N N . LEU A 1 144 ? -11.171 2.502 27.545 1.00 92.44 144 LEU A N 1
ATOM 1138 C CA . LEU A 1 144 ? -12.066 2.273 26.413 1.00 92.44 144 LEU A CA 1
ATOM 1139 C C . LEU A 1 144 ? -12.575 3.593 25.825 1.00 92.44 144 LEU A C 1
ATOM 1141 O O . LEU A 1 144 ? -12.517 3.792 24.619 1.00 92.44 144 LEU A O 1
ATOM 1145 N N . GLU A 1 145 ? -13.050 4.497 26.680 1.00 89.06 145 GLU A N 1
ATOM 1146 C CA . GLU A 1 145 ? -13.553 5.804 26.263 1.00 89.06 145 GLU A CA 1
ATOM 1147 C C . GLU A 1 145 ? -12.448 6.602 25.559 1.00 89.06 145 GLU A C 1
ATOM 1149 O O . GLU A 1 145 ? -12.657 6.998 24.421 1.00 89.06 145 GLU A O 1
ATOM 1154 N N . ARG A 1 146 ? -11.242 6.723 26.147 1.00 92.44 146 ARG A N 1
ATOM 1155 C CA . ARG A 1 146 ? -10.089 7.384 25.495 1.00 92.44 146 ARG A CA 1
ATOM 1156 C C . ARG A 1 146 ? -9.804 6.832 24.099 1.00 92.44 146 ARG A C 1
ATOM 1158 O O . ARG A 1 146 ? -9.577 7.610 23.175 1.00 92.44 146 ARG A O 1
ATOM 1165 N N . LEU A 1 147 ? -9.809 5.506 23.962 1.00 96.25 147 LEU A N 1
ATOM 1166 C CA . LEU A 1 147 ? -9.526 4.835 22.700 1.00 96.25 147 LEU A CA 1
ATOM 1167 C C . LEU A 1 147 ? -10.562 5.180 21.625 1.00 96.25 147 LEU A C 1
ATOM 1169 O O . LEU A 1 147 ? -10.202 5.548 20.511 1.00 96.25 147 LEU A O 1
ATOM 1173 N N . LEU A 1 148 ? -11.852 5.093 21.956 1.00 95.62 148 LEU A N 1
ATOM 1174 C CA . LEU A 1 148 ? -12.926 5.404 21.009 1.00 95.62 148 LEU A CA 1
ATOM 1175 C C . LEU A 1 148 ? -12.900 6.877 20.590 1.00 95.62 148 LEU A C 1
ATOM 1177 O O . LEU A 1 148 ? -13.117 7.188 19.420 1.00 95.62 148 LEU A O 1
ATOM 1181 N N . THR A 1 149 ? -12.607 7.774 21.530 1.00 93.75 149 THR A N 1
ATOM 1182 C CA . THR A 1 149 ? -12.480 9.210 21.270 1.00 93.75 149 THR A CA 1
ATOM 1183 C C . THR A 1 149 ? -11.348 9.493 20.300 1.00 93.75 149 THR A C 1
ATOM 1185 O O . THR A 1 149 ? -11.560 10.185 19.305 1.00 93.75 149 THR A O 1
ATOM 1188 N N . ILE A 1 150 ? -10.158 8.937 20.549 1.00 96.50 150 ILE A N 1
ATOM 1189 C CA . ILE A 1 150 ? -8.996 9.234 19.713 1.00 96.50 150 ILE A CA 1
ATOM 1190 C C . ILE A 1 150 ? -9.112 8.618 18.313 1.00 96.50 150 ILE A C 1
ATOM 1192 O O . ILE A 1 150 ? -8.709 9.260 17.350 1.00 96.50 150 ILE A O 1
ATOM 1196 N N . ILE A 1 151 ? -9.750 7.449 18.176 1.00 97.69 151 ILE A N 1
ATOM 1197 C CA . ILE A 1 151 ? -10.083 6.848 16.872 1.00 97.69 151 ILE A CA 1
ATOM 1198 C C . ILE A 1 151 ? -10.914 7.818 16.017 1.00 97.69 151 ILE A C 1
ATOM 1200 O O . ILE A 1 151 ? -10.616 8.049 14.844 1.00 97.69 151 ILE A O 1
ATOM 1204 N N . ILE A 1 152 ? -11.952 8.421 16.604 1.00 96.75 152 ILE A N 1
ATOM 1205 C CA . ILE A 1 152 ? -12.824 9.350 15.876 1.00 96.75 152 ILE A CA 1
ATOM 1206 C C . ILE A 1 152 ? -12.078 10.647 15.557 1.00 96.75 152 ILE A C 1
ATOM 1208 O O . ILE A 1 152 ? -12.148 11.111 14.419 1.00 96.75 152 ILE A O 1
ATOM 1212 N N . ILE A 1 153 ? -11.333 11.205 16.518 1.00 95.50 153 ILE A N 1
ATOM 1213 C CA . ILE A 1 153 ? -10.552 12.432 16.302 1.00 95.50 153 ILE A CA 1
ATOM 1214 C C . ILE A 1 153 ? -9.513 12.229 15.191 1.00 95.50 153 ILE A C 1
ATOM 1216 O O . ILE A 1 153 ? -9.416 13.083 14.318 1.00 95.50 153 ILE A O 1
ATOM 1220 N N . ALA A 1 154 ? -8.796 11.101 15.158 1.00 96.69 154 ALA A N 1
ATOM 1221 C CA . ALA A 1 154 ? -7.799 10.810 14.123 1.00 96.69 154 ALA A CA 1
ATOM 1222 C C . ALA A 1 154 ? -8.413 10.678 12.717 1.00 96.69 154 ALA A C 1
ATOM 1224 O O . ALA A 1 154 ? -7.788 11.043 11.726 1.00 96.69 154 ALA A O 1
ATOM 1225 N N . SER A 1 155 ? -9.657 10.198 12.605 1.00 97.19 155 SER A N 1
ATOM 1226 C CA . SER A 1 155 ? -10.347 10.081 11.310 1.00 97.19 155 SER A CA 1
ATOM 1227 C C . SER A 1 155 ? -10.807 11.415 10.710 1.00 97.19 155 SER A C 1
ATOM 1229 O O . SER A 1 155 ? -11.029 11.497 9.499 1.00 97.19 155 SER A O 1
ATOM 1231 N N . PHE A 1 156 ? -10.972 12.450 11.538 1.00 93.38 156 PHE A N 1
ATOM 1232 C CA . PHE A 1 156 ? -11.463 13.755 11.109 1.00 93.38 156 PHE A CA 1
ATOM 1233 C C . PHE A 1 156 ? -10.519 14.463 10.122 1.00 93.38 156 PHE A C 1
ATOM 1235 O O . PHE A 1 156 ? -10.986 14.759 9.020 1.00 93.38 156 PHE A O 1
ATOM 1242 N N . PRO A 1 157 ? -9.222 14.686 10.427 1.00 94.31 157 PRO A N 1
ATOM 1243 C CA . PRO A 1 157 ? -8.308 15.327 9.482 1.00 94.31 157 PRO A CA 1
ATOM 1244 C C . PRO A 1 157 ? -8.136 14.520 8.193 1.00 94.31 157 PRO A C 1
ATOM 1246 O O . PRO A 1 157 ? -8.114 15.108 7.121 1.00 94.31 157 PRO A O 1
ATOM 1249 N N . ILE A 1 158 ? -8.120 13.184 8.271 1.00 95.88 158 ILE A N 1
ATOM 1250 C CA . ILE A 1 158 ? -8.038 12.305 7.092 1.00 95.88 158 ILE A CA 1
ATOM 1251 C C . ILE A 1 158 ? -9.255 12.515 6.182 1.00 95.88 158 ILE A C 1
ATOM 1253 O O . ILE A 1 158 ? -9.130 12.652 4.964 1.00 95.88 158 ILE A O 1
ATOM 1257 N N . SER A 1 159 ? -10.454 12.563 6.763 1.00 94.31 159 SER A N 1
ATOM 1258 C CA . SER A 1 159 ? -11.679 12.762 5.987 1.00 94.31 159 SER A CA 1
ATOM 1259 C C . SER A 1 159 ? -11.738 14.172 5.393 1.00 94.31 159 SER A C 1
ATOM 1261 O O . SER A 1 159 ? -12.093 14.339 4.227 1.00 94.31 159 SER A O 1
ATOM 1263 N N . LEU A 1 160 ? -11.355 15.178 6.185 1.00 86.94 160 LEU A N 1
ATOM 1264 C CA . LEU A 1 160 ? -11.368 16.584 5.797 1.00 86.94 160 LEU A CA 1
ATOM 1265 C C . LEU A 1 160 ? -10.338 16.896 4.702 1.00 86.94 160 LEU A C 1
ATOM 1267 O O . LEU A 1 160 ? -10.673 17.583 3.743 1.00 86.94 160 LEU A O 1
ATOM 1271 N N . TYR A 1 161 ? -9.125 16.352 4.789 1.00 91.38 161 TYR A N 1
ATOM 1272 C CA . TYR A 1 161 ? -8.096 16.559 3.771 1.00 91.38 161 TYR A CA 1
ATOM 1273 C C . TYR A 1 161 ? -8.467 15.931 2.422 1.00 91.38 161 TYR A C 1
ATOM 1275 O O . TYR A 1 161 ? -8.296 16.563 1.384 1.00 91.38 161 TYR A O 1
ATOM 1283 N N . GLY A 1 162 ? -9.101 14.751 2.419 1.00 91.12 162 GLY A N 1
ATOM 1284 C CA . GLY A 1 162 ? -9.654 14.184 1.184 1.00 91.12 162 GLY A CA 1
ATOM 1285 C C . GLY A 1 162 ? -10.684 15.112 0.529 1.00 91.12 162 GLY A C 1
ATOM 1286 O O . GLY A 1 162 ? -10.710 15.259 -0.687 1.00 91.12 162 GLY A O 1
ATOM 1287 N N . ILE A 1 163 ? -11.498 15.809 1.324 1.00 85.06 163 ILE A N 1
ATOM 1288 C CA . ILE A 1 163 ? -12.422 16.816 0.797 1.00 85.06 163 ILE A CA 1
ATOM 1289 C C . ILE A 1 163 ? -11.655 18.029 0.233 1.00 85.06 163 ILE A C 1
ATOM 1291 O O . ILE A 1 163 ? -11.984 18.472 -0.859 1.00 85.06 163 ILE A O 1
ATOM 1295 N N . ILE A 1 164 ? -10.613 18.527 0.911 1.00 84.19 164 ILE A N 1
ATOM 1296 C CA . ILE A 1 164 ? -9.748 19.625 0.419 1.00 84.19 164 ILE A CA 1
ATOM 1297 C C . ILE A 1 164 ? -9.141 19.287 -0.956 1.00 84.19 164 ILE A C 1
ATOM 1299 O O . ILE A 1 164 ? -9.178 20.122 -1.862 1.00 84.19 164 ILE A O 1
ATOM 1303 N N . GLN A 1 165 ? -8.665 18.052 -1.142 1.00 88.44 165 GLN A N 1
ATOM 1304 C CA . GLN A 1 165 ? -8.137 17.564 -2.423 1.00 88.44 165 GLN A CA 1
ATOM 1305 C C . GLN A 1 165 ? -9.164 17.592 -3.553 1.00 88.44 165 GLN A C 1
ATOM 1307 O O . GLN A 1 165 ? -8.841 18.011 -4.664 1.00 88.44 165 GLN A O 1
ATOM 1312 N N . HIS A 1 166 ? -10.409 17.181 -3.277 1.00 85.06 166 HIS A N 1
ATOM 1313 C CA . HIS A 1 166 ? -11.479 17.169 -4.281 1.00 85.06 166 HIS A CA 1
ATOM 1314 C C . HIS A 1 166 ? -11.652 18.536 -4.955 1.00 85.06 166 HIS A C 1
ATOM 1316 O O . HIS A 1 166 ? -11.902 18.608 -6.156 1.00 85.06 166 HIS A O 1
ATOM 1322 N N . PHE A 1 167 ? -11.487 19.607 -4.176 1.00 77.44 167 PHE A N 1
ATOM 1323 C CA . PHE A 1 167 ? -11.688 20.987 -4.610 1.00 77.44 167 PHE A CA 1
ATOM 1324 C C . PHE A 1 167 ? -10.410 21.703 -5.047 1.00 77.44 167 PHE A C 1
ATOM 1326 O O . PHE A 1 167 ? -10.443 22.920 -5.195 1.00 77.44 167 PHE A O 1
ATOM 1333 N N . GLN A 1 168 ? -9.300 20.984 -5.257 1.00 82.31 168 GLN A N 1
ATOM 1334 C CA . GLN A 1 168 ? -8.018 21.572 -5.685 1.00 82.31 168 GLN A CA 1
ATOM 1335 C C . GLN A 1 168 ? -7.485 22.642 -4.716 1.00 82.31 168 GLN A C 1
ATOM 1337 O O . GLN A 1 168 ? -6.764 23.556 -5.103 1.00 82.31 168 GLN A O 1
ATOM 1342 N N . LEU A 1 169 ? -7.837 22.524 -3.433 1.00 76.50 169 LEU A N 1
ATOM 1343 C CA . LEU A 1 169 ? -7.361 23.416 -2.373 1.00 76.50 169 LEU A CA 1
ATOM 1344 C C . LEU A 1 169 ? -6.104 22.866 -1.686 1.00 76.50 169 LEU A C 1
ATOM 1346 O O . LEU A 1 169 ? -5.628 23.437 -0.713 1.00 76.50 169 LEU A O 1
ATOM 1350 N N . ASP A 1 170 ? -5.577 21.744 -2.155 1.00 81.25 170 ASP A N 1
ATOM 1351 C CA . ASP A 1 170 ? -4.361 21.113 -1.657 1.00 81.25 170 ASP A CA 1
ATOM 1352 C C . ASP A 1 170 ? -3.137 21.679 -2.399 1.00 81.25 170 ASP A C 1
ATOM 1354 O O . ASP A 1 170 ? -3.131 21.641 -3.629 1.00 81.25 170 ASP A O 1
ATOM 1358 N N . PRO A 1 171 ? -2.126 22.229 -1.701 1.00 74.75 171 PRO A N 1
ATOM 1359 C CA . PRO A 1 171 ? -0.932 22.768 -2.345 1.00 74.75 171 PRO A CA 1
ATOM 1360 C C . PRO A 1 171 ? 0.079 21.686 -2.766 1.00 74.75 171 PRO A C 1
ATOM 1362 O O . PRO A 1 171 ? 1.059 22.020 -3.428 1.00 74.75 171 PRO A O 1
ATOM 1365 N N . LEU A 1 172 ? -0.110 20.411 -2.387 1.00 82.75 172 LEU A N 1
ATOM 1366 C CA . LEU A 1 172 ? 0.836 19.344 -2.732 1.00 82.75 172 LEU A CA 1
ATOM 1367 C C . LEU A 1 172 ? 0.722 18.897 -4.209 1.00 82.75 172 LEU A C 1
ATOM 1369 O O . LEU A 1 172 ? -0.389 18.683 -4.704 1.00 82.75 172 LEU A O 1
ATOM 1373 N N . PRO A 1 173 ? 1.852 18.683 -4.915 1.00 77.81 173 PRO A N 1
ATOM 1374 C CA . PRO A 1 173 ? 1.863 18.252 -6.313 1.00 77.81 173 PRO A CA 1
ATOM 1375 C C . PRO A 1 173 ? 1.658 16.732 -6.433 1.00 77.81 173 PRO A C 1
ATOM 1377 O O . PRO A 1 173 ? 2.605 15.946 -6.434 1.00 77.81 173 PRO A O 1
ATOM 1380 N N . TRP A 1 174 ? 0.403 16.293 -6.530 1.00 83.06 174 TRP A N 1
ATOM 1381 C CA . TRP A 1 174 ? 0.070 14.876 -6.707 1.00 83.06 174 TRP A CA 1
ATOM 1382 C C . TRP A 1 174 ? 0.318 14.402 -8.141 1.00 83.06 174 TRP A C 1
ATOM 1384 O O . TRP A 1 174 ? -0.140 15.022 -9.095 1.00 83.06 174 TRP A O 1
ATOM 1394 N N . GLY A 1 175 ? 0.956 13.237 -8.295 1.00 70.25 175 GLY A N 1
ATOM 1395 C CA . GLY A 1 175 ? 1.185 12.617 -9.609 1.00 70.25 175 GLY A CA 1
ATOM 1396 C C . GLY A 1 175 ? -0.073 12.059 -10.297 1.00 70.25 175 GLY A C 1
ATOM 1397 O O . GLY A 1 175 ? 0.002 11.628 -11.442 1.00 70.25 175 GLY A O 1
ATOM 1398 N N . GLY A 1 176 ? -1.229 12.041 -9.624 1.00 79.31 176 GLY A N 1
ATOM 1399 C CA . GLY A 1 176 ? -2.499 11.560 -10.174 1.00 79.31 176 GLY A CA 1
ATOM 1400 C C . GLY A 1 176 ? -3.666 12.498 -9.866 1.00 79.31 176 GLY A C 1
ATOM 1401 O O . GLY A 1 176 ? -3.562 13.381 -9.017 1.00 79.31 176 GLY A O 1
ATOM 1402 N N . ASP A 1 177 ? -4.805 12.281 -10.531 1.00 83.38 177 ASP A N 1
ATOM 1403 C CA . ASP A 1 177 ? -6.011 13.093 -10.329 1.00 83.38 177 ASP A CA 1
ATOM 1404 C C . ASP A 1 177 ? -6.705 12.776 -8.988 1.00 83.38 177 ASP A C 1
ATOM 1406 O O . ASP A 1 177 ? -7.638 11.965 -8.892 1.00 83.38 177 ASP A O 1
ATOM 1410 N N . VAL A 1 178 ? -6.248 13.469 -7.943 1.00 87.12 178 VAL A N 1
ATOM 1411 C CA . VAL A 1 178 ? -6.833 13.444 -6.593 1.00 87.12 178 VAL A CA 1
ATOM 1412 C C . VAL A 1 178 ? -8.132 14.245 -6.482 1.00 87.12 178 VAL A C 1
ATOM 1414 O O . VAL A 1 178 ? -8.807 14.192 -5.453 1.00 87.12 178 VAL A O 1
ATOM 1417 N N . THR A 1 179 ? -8.536 14.936 -7.551 1.00 84.94 179 THR A N 1
ATOM 1418 C CA . THR A 1 179 ? -9.785 15.697 -7.601 1.00 84.94 179 THR A CA 1
ATOM 1419 C C . THR A 1 179 ? -10.933 14.762 -7.951 1.00 84.94 179 THR A C 1
ATOM 1421 O O . THR A 1 179 ? -11.924 14.679 -7.231 1.00 84.94 179 THR A O 1
ATOM 1424 N N . ALA A 1 180 ? -10.793 13.928 -8.985 1.00 85.06 180 ALA A N 1
ATOM 1425 C CA . ALA A 1 180 ? -11.830 12.967 -9.332 1.00 85.06 180 ALA A CA 1
ATOM 1426 C C . ALA A 1 180 ? -11.914 11.800 -8.339 1.00 85.06 180 ALA A C 1
ATOM 1428 O O . ALA A 1 180 ? -12.997 11.211 -8.207 1.00 85.06 180 ALA A O 1
ATOM 1429 N N . ARG A 1 181 ? -10.803 11.426 -7.690 1.00 88.75 181 ARG A N 1
ATOM 1430 C CA . ARG A 1 181 ? -10.724 10.359 -6.680 1.00 88.75 181 ARG A CA 1
ATOM 1431 C C . ARG A 1 181 ? -9.793 10.765 -5.544 1.00 88.75 181 ARG A C 1
ATOM 1433 O O . ARG A 1 181 ? -8.583 10.619 -5.651 1.00 88.75 181 ARG A O 1
ATOM 1440 N N . VAL A 1 182 ? -10.380 11.180 -4.431 1.00 92.00 182 VAL A N 1
ATOM 1441 C CA . VAL A 1 182 ? -9.611 11.700 -3.293 1.00 92.00 182 VAL A CA 1
ATOM 1442 C C . VAL A 1 182 ? -8.740 10.617 -2.663 1.00 92.00 182 VAL A C 1
ATOM 1444 O O . VAL A 1 182 ? -9.203 9.495 -2.451 1.00 92.00 182 VAL A O 1
ATOM 1447 N N . ALA A 1 183 ? -7.490 10.958 -2.365 1.00 91.19 183 ALA A N 1
ATOM 1448 C CA . ALA A 1 183 ? -6.464 10.045 -1.864 1.00 91.19 183 ALA A CA 1
ATOM 1449 C C . ALA A 1 183 ? -6.113 10.288 -0.385 1.00 91.19 183 ALA A C 1
ATOM 1451 O O . ALA A 1 183 ? -5.690 9.364 0.311 1.00 91.19 183 ALA A O 1
ATOM 1452 N N . SER A 1 184 ? -6.344 11.509 0.103 1.00 92.19 184 SER A N 1
ATOM 1453 C CA . SER A 1 184 ? -5.993 12.019 1.431 1.00 92.19 184 SER A CA 1
ATOM 1454 C C . SER A 1 184 ? -4.546 11.667 1.843 1.00 92.19 184 SER A C 1
ATOM 1456 O O . SER A 1 184 ? -3.709 11.343 1.003 1.00 92.19 184 SER A O 1
ATOM 1458 N N . ASN A 1 185 ? -4.252 11.655 3.146 1.00 87.81 185 ASN A N 1
ATOM 1459 C CA . ASN A 1 185 ? -2.985 11.213 3.748 1.00 87.81 185 ASN A CA 1
ATOM 1460 C C . ASN A 1 185 ? -2.686 9.718 3.497 1.00 87.81 185 ASN A C 1
ATOM 1462 O O . ASN A 1 185 ? -1.648 9.191 3.892 1.00 87.81 185 ASN A O 1
ATOM 1466 N N . MET A 1 186 ? -3.615 8.978 2.881 1.00 88.12 186 MET A N 1
ATOM 1467 C CA . MET A 1 186 ? -3.421 7.563 2.569 1.00 88.12 186 MET A CA 1
ATOM 1468 C C . MET A 1 186 ? -2.926 7.321 1.144 1.00 88.12 186 MET A C 1
ATOM 1470 O O . MET A 1 186 ? -2.629 6.175 0.823 1.00 88.12 186 MET A O 1
ATOM 1474 N N . GLY A 1 187 ? -2.860 8.351 0.292 1.00 86.50 187 GLY A N 1
ATOM 1475 C CA . GLY A 1 187 ? -2.300 8.270 -1.062 1.00 86.50 187 GLY A CA 1
ATOM 1476 C C . GLY A 1 187 ? -3.093 7.461 -2.076 1.00 86.50 187 GLY A C 1
ATOM 1477 O O . GLY A 1 187 ? -2.776 7.459 -3.261 1.00 86.50 187 GLY A O 1
ATOM 1478 N N . ASN A 1 188 ? -4.155 6.792 -1.637 1.00 89.06 188 ASN A N 1
ATOM 1479 C CA . ASN A 1 188 ? -5.016 6.007 -2.496 1.00 89.06 188 ASN A CA 1
ATOM 1480 C C . ASN A 1 188 ? -6.458 6.055 -1.992 1.00 89.06 188 ASN A C 1
ATOM 1482 O O . ASN A 1 188 ? -6.752 5.767 -0.830 1.00 89.06 188 ASN A O 1
ATOM 1486 N N . ALA A 1 189 ? -7.382 6.345 -2.905 1.00 91.00 189 ALA A N 1
ATOM 1487 C CA . ALA A 1 189 ? -8.810 6.421 -2.624 1.00 91.00 189 ALA A CA 1
ATOM 1488 C C . ALA A 1 189 ? -9.402 5.129 -2.031 1.00 91.00 189 ALA A C 1
ATOM 1490 O O . ALA A 1 189 ? -10.376 5.167 -1.278 1.00 91.00 189 ALA A O 1
ATOM 1491 N N . ILE A 1 190 ? -8.850 3.962 -2.370 1.00 89.94 190 ILE A N 1
ATOM 1492 C CA . ILE A 1 190 ? -9.289 2.682 -1.798 1.00 89.94 190 ILE A CA 1
ATOM 1493 C C . ILE A 1 190 ? -8.895 2.616 -0.323 1.00 89.94 190 ILE A C 1
ATOM 1495 O O . ILE A 1 190 ? -9.731 2.255 0.499 1.00 89.94 190 ILE A O 1
ATOM 1499 N N . PHE A 1 191 ? -7.675 3.038 0.017 1.00 92.50 191 PHE A N 1
ATOM 1500 C CA . PHE A 1 191 ? -7.136 2.951 1.376 1.00 92.50 191 PHE A CA 1
ATOM 1501 C C . PHE A 1 191 ? -7.915 3.857 2.333 1.00 92.50 191 PHE A C 1
ATOM 1503 O O . PHE A 1 191 ? -8.337 3.401 3.396 1.00 92.50 191 PHE A O 1
ATOM 1510 N N . VAL A 1 192 ? -8.205 5.098 1.909 1.00 94.94 192 VAL A N 1
ATOM 1511 C CA . VAL A 1 192 ? -9.047 6.039 2.671 1.00 94.94 192 VAL A CA 1
ATOM 1512 C C . VAL A 1 192 ? -10.402 5.422 2.974 1.00 94.94 192 VAL A C 1
ATOM 1514 O O . VAL A 1 192 ? -10.825 5.373 4.127 1.00 94.94 192 VAL A O 1
ATOM 1517 N N . ALA A 1 193 ? -11.090 4.930 1.944 1.00 94.62 193 ALA A N 1
ATOM 1518 C CA . ALA A 1 193 ? -12.421 4.376 2.118 1.00 94.62 193 ALA A CA 1
ATOM 1519 C C . ALA A 1 193 ? -12.400 3.121 3.002 1.00 94.62 193 ALA A C 1
ATOM 1521 O O . ALA A 1 193 ? -13.207 3.030 3.923 1.00 94.62 193 ALA A O 1
ATOM 1522 N N . ALA A 1 194 ? -11.460 2.197 2.780 1.00 95.19 194 ALA A N 1
ATOM 1523 C CA . ALA A 1 194 ? -11.310 0.972 3.568 1.00 95.19 194 ALA A CA 1
ATOM 1524 C C . ALA A 1 194 ? -11.053 1.262 5.061 1.00 95.19 194 ALA A C 1
ATOM 1526 O O . ALA A 1 194 ? -11.603 0.599 5.939 1.00 95.19 194 ALA A O 1
ATOM 1527 N N . TYR A 1 195 ? -10.282 2.305 5.374 1.00 96.75 195 TYR A N 1
ATOM 1528 C CA . TYR A 1 195 ? -10.128 2.782 6.746 1.00 96.75 195 TYR A CA 1
ATOM 1529 C C . TYR A 1 195 ? -11.420 3.398 7.301 1.00 96.75 195 TYR A C 1
ATOM 1531 O O . TYR A 1 195 ? -11.857 3.049 8.399 1.00 96.75 195 TYR A O 1
ATOM 1539 N N . LEU A 1 196 ? -12.068 4.298 6.558 1.00 97.38 196 LEU A N 1
ATOM 1540 C CA . LEU A 1 196 ? -13.242 5.015 7.060 1.00 97.38 196 LEU A CA 1
ATOM 1541 C C . LEU A 1 196 ? -14.443 4.092 7.309 1.00 97.38 196 LEU A C 1
ATOM 1543 O O . LEU A 1 196 ? -15.187 4.335 8.260 1.00 97.38 196 LEU A O 1
ATOM 1547 N N . ILE A 1 197 ? -14.613 2.999 6.553 1.00 96.81 197 ILE A N 1
ATOM 1548 C CA . ILE A 1 197 ? -15.678 2.017 6.834 1.00 96.81 197 ILE A CA 1
ATOM 1549 C C . ILE A 1 197 ? -15.500 1.292 8.174 1.00 96.81 197 ILE A C 1
ATOM 1551 O O . ILE A 1 197 ? -16.485 0.816 8.736 1.00 96.81 197 ILE A O 1
ATOM 1555 N N . MET A 1 198 ? -14.278 1.248 8.718 1.00 97.38 198 MET A N 1
ATOM 1556 C CA . MET A 1 198 ? -14.023 0.739 10.068 1.00 97.38 198 MET A CA 1
ATOM 1557 C C . MET A 1 198 ? -14.455 1.755 11.129 1.00 97.38 198 MET A C 1
ATOM 1559 O O . MET A 1 198 ? -15.039 1.387 12.147 1.00 97.38 198 MET A O 1
ATOM 1563 N N . VAL A 1 199 ? -14.221 3.045 10.883 1.00 97.94 199 VAL A N 1
ATOM 1564 C CA . VAL A 1 199 ? -14.491 4.110 11.860 1.00 97.94 199 VAL A CA 1
ATOM 1565 C C . VAL A 1 199 ? -15.969 4.509 11.898 1.00 97.94 199 VAL A C 1
ATOM 1567 O O . VAL A 1 199 ? -16.514 4.738 12.980 1.00 97.94 199 VAL A O 1
ATOM 1570 N N . VAL A 1 200 ? -16.646 4.555 10.746 1.00 97.69 200 VAL A N 1
ATOM 1571 C CA . VAL A 1 200 ? -18.040 5.020 10.621 1.00 97.69 200 VAL A CA 1
ATOM 1572 C C . VAL A 1 200 ? -19.000 4.319 11.598 1.00 97.69 200 VAL A C 1
ATOM 1574 O O . VAL A 1 200 ? -19.718 5.029 12.310 1.00 97.69 200 VAL A O 1
ATOM 1577 N N . PRO A 1 201 ? -19.017 2.975 11.738 1.00 97.50 201 PRO A N 1
ATOM 1578 C CA . PRO A 1 201 ? -19.877 2.305 12.715 1.00 97.50 201 PRO A CA 1
ATOM 1579 C C . PRO A 1 201 ? -19.633 2.765 14.157 1.00 97.50 201 PRO A C 1
ATOM 1581 O O . PRO A 1 201 ? -20.586 2.917 14.923 1.00 97.50 201 PRO A O 1
ATOM 1584 N N . VAL A 1 202 ? -18.377 3.034 14.531 1.00 97.06 202 VAL A N 1
ATOM 1585 C CA . VAL A 1 202 ? -18.011 3.536 15.864 1.00 97.06 202 VAL A CA 1
ATOM 1586 C C . VAL A 1 202 ? -18.488 4.979 16.054 1.00 97.06 202 VAL A C 1
ATOM 1588 O O . VAL A 1 202 ? -19.074 5.287 17.095 1.00 97.06 202 VAL A O 1
ATOM 1591 N N . THR A 1 203 ? -18.338 5.845 15.046 1.00 95.94 203 THR A N 1
ATOM 1592 C CA . THR A 1 203 ? -18.891 7.211 15.068 1.00 95.94 203 THR A CA 1
ATOM 1593 C C . THR A 1 203 ? -20.415 7.189 15.223 1.00 95.94 203 THR A C 1
ATOM 1595 O O . THR A 1 203 ? -20.957 7.898 16.072 1.00 95.94 203 THR A O 1
ATOM 1598 N N . ILE A 1 204 ? -21.114 6.316 14.483 1.00 94.06 204 ILE A N 1
ATOM 1599 C CA . ILE A 1 204 ? -22.568 6.105 14.607 1.00 94.06 204 ILE A CA 1
ATOM 1600 C C . ILE A 1 204 ? -22.923 5.649 16.026 1.00 94.06 204 ILE A C 1
ATOM 1602 O O . ILE A 1 204 ? -23.882 6.148 16.619 1.00 94.06 204 ILE A O 1
ATOM 1606 N N . ALA A 1 205 ? -22.141 4.741 16.613 1.00 93.12 205 ALA A N 1
ATOM 1607 C CA . ALA A 1 205 ? -22.336 4.290 17.988 1.00 93.12 205 ALA A CA 1
ATOM 1608 C C . ALA A 1 205 ? -22.285 5.462 18.978 1.00 93.12 205 ALA A C 1
ATOM 1610 O O . ALA A 1 205 ? -23.184 5.613 19.809 1.00 93.12 205 ALA A O 1
ATOM 1611 N N . ARG A 1 206 ? -21.256 6.316 18.874 1.00 91.06 206 ARG A N 1
ATOM 1612 C CA . ARG A 1 206 ? -21.078 7.493 19.741 1.00 91.06 206 ARG A CA 1
ATOM 1613 C C . ARG A 1 206 ? -22.172 8.524 19.527 1.00 91.06 206 ARG A C 1
ATOM 1615 O O . ARG A 1 206 ? -22.696 9.046 20.512 1.00 91.06 206 ARG A O 1
ATOM 1622 N N . PHE A 1 207 ? -22.570 8.750 18.279 1.00 86.38 207 PHE A N 1
ATOM 1623 C CA . PHE A 1 207 ? -23.718 9.577 17.937 1.00 86.38 207 PHE A CA 1
ATOM 1624 C C . PHE A 1 207 ? -24.979 9.067 18.653 1.00 86.38 207 PHE A C 1
ATOM 1626 O O . PHE A 1 207 ? -25.540 9.780 19.482 1.00 86.38 207 PHE A O 1
ATOM 1633 N N . ILE A 1 208 ? -25.352 7.793 18.474 1.00 83.88 208 ILE A N 1
ATOM 1634 C CA . ILE A 1 208 ? -26.551 7.189 19.088 1.00 83.88 208 ILE A CA 1
ATOM 1635 C C . ILE A 1 208 ? -26.496 7.183 20.623 1.00 83.88 208 ILE A C 1
ATOM 1637 O O . ILE A 1 208 ? -27.517 7.396 21.279 1.00 83.88 208 ILE A O 1
ATOM 1641 N N . ILE A 1 209 ? -25.333 6.934 21.227 1.00 82.50 209 ILE A N 1
ATOM 1642 C CA . ILE A 1 209 ? -25.181 6.955 22.690 1.00 82.50 209 ILE A CA 1
ATOM 1643 C C . ILE A 1 209 ? -25.435 8.363 23.247 1.00 82.50 209 ILE A C 1
ATOM 1645 O O . ILE A 1 209 ? -26.061 8.498 24.302 1.00 82.50 209 ILE A O 1
ATOM 1649 N N . ASN A 1 210 ? -24.984 9.404 22.544 1.00 76.12 210 ASN A N 1
ATOM 1650 C CA . ASN A 1 210 ? -25.195 10.793 22.948 1.00 76.12 210 ASN A CA 1
ATOM 1651 C C . ASN A 1 210 ? -26.598 11.307 22.607 1.00 76.12 210 ASN A C 1
ATOM 1653 O O . ASN A 1 210 ? -27.139 12.094 23.376 1.00 76.12 210 ASN A O 1
ATOM 1657 N N . LEU A 1 211 ? -27.252 10.764 21.574 1.00 67.69 211 LEU A N 1
ATOM 1658 C CA . LEU A 1 211 ? -28.682 10.986 21.329 1.00 67.69 211 LEU A CA 1
ATOM 1659 C C . LEU A 1 211 ? -29.561 10.557 22.528 1.00 67.69 211 LEU A C 1
ATOM 1661 O O . LEU A 1 211 ? -30.598 11.160 22.784 1.00 67.69 211 LEU A O 1
ATOM 1665 N N . ARG A 1 212 ? -29.154 9.520 23.278 1.00 59.81 212 ARG A N 1
ATOM 1666 C CA . ARG A 1 212 ? -29.954 8.866 24.340 1.00 59.81 212 ARG A CA 1
ATOM 1667 C C . ARG A 1 212 ? -29.686 9.352 25.763 1.00 59.81 212 ARG A C 1
ATOM 1669 O O . ARG A 1 212 ? -30.313 8.869 26.701 1.00 59.81 212 ARG A O 1
ATOM 1676 N N . SER A 1 213 ? -28.759 10.283 25.976 1.00 56.34 213 SER A N 1
ATOM 1677 C CA . SER A 1 213 ? -28.464 10.823 27.318 1.00 56.34 213 SER A CA 1
ATOM 1678 C C . SER A 1 213 ? -29.650 11.528 27.987 1.00 56.34 213 SER A C 1
ATOM 1680 O O . SER A 1 213 ? -29.554 11.878 29.157 1.00 56.34 213 SER A O 1
ATOM 1682 N N . PHE A 1 214 ? -30.742 11.734 27.250 1.00 48.19 214 PHE A N 1
ATOM 1683 C CA . PHE A 1 214 ? -31.969 12.386 27.689 1.00 48.19 214 PHE A CA 1
ATOM 1684 C C . PHE A 1 214 ? -33.076 11.422 28.138 1.00 48.19 214 PHE A C 1
ATOM 1686 O O . PHE A 1 214 ? -34.085 11.878 28.665 1.00 48.19 214 PHE A O 1
ATOM 1693 N N . ASP A 1 215 ? -32.870 10.105 28.020 1.00 47.00 215 ASP A N 1
ATOM 1694 C CA . ASP A 1 215 ? -33.811 9.081 28.507 1.00 47.00 215 ASP A CA 1
ATOM 1695 C C . ASP A 1 215 ? -33.793 8.915 30.047 1.00 47.00 215 ASP A C 1
ATOM 1697 O O . ASP A 1 215 ? -34.451 8.025 30.583 1.00 47.00 215 ASP A O 1
ATOM 1701 N N . THR A 1 216 ? -33.046 9.736 30.799 1.00 40.50 216 THR A N 1
ATOM 1702 C CA . THR A 1 216 ? -33.037 9.702 32.273 1.00 40.50 216 THR A CA 1
ATOM 1703 C C . THR A 1 216 ? -33.967 10.765 32.866 1.00 40.50 216 THR A C 1
ATOM 1705 O O . THR A 1 216 ? -33.554 11.921 32.994 1.00 40.50 216 THR A O 1
ATOM 1708 N N . PRO A 1 217 ? -35.190 10.417 33.309 1.00 42.66 217 PRO A N 1
ATOM 1709 C CA . PRO A 1 217 ? -35.976 11.314 34.134 1.00 42.66 217 PRO A CA 1
ATOM 1710 C C . PRO A 1 217 ? -35.407 11.296 35.558 1.00 42.66 217 PRO A C 1
ATOM 1712 O O . PRO A 1 217 ? -35.444 10.276 36.246 1.00 42.66 217 PRO A O 1
ATOM 1715 N N . ARG A 1 218 ? -34.942 12.448 36.054 1.00 36.94 218 ARG A N 1
ATOM 1716 C CA . ARG A 1 218 ? -34.866 12.727 37.502 1.00 36.94 218 ARG A CA 1
ATOM 1717 C C . ARG A 1 218 ? -36.283 12.900 38.092 1.00 36.94 218 ARG A C 1
ATOM 1719 O O . ARG A 1 218 ? -36.532 13.849 38.825 1.00 36.94 218 ARG A O 1
ATOM 1726 N N . ALA A 1 219 ? -37.223 12.019 37.755 1.00 36.91 219 ALA A N 1
ATOM 1727 C CA . ALA A 1 219 ? -38.559 12.011 38.341 1.00 36.91 219 ALA A CA 1
ATOM 1728 C C . ALA A 1 219 ? -38.607 10.967 39.458 1.00 36.91 219 ALA A C 1
ATOM 1730 O O . ALA A 1 219 ? -38.092 9.854 39.314 1.00 36.91 219 ALA A O 1
ATOM 1731 N N . ARG A 1 220 ? -39.186 11.355 40.598 1.00 34.84 220 ARG A N 1
ATOM 1732 C CA . ARG A 1 220 ? -39.355 10.490 41.771 1.00 34.84 220 ARG A CA 1
ATOM 1733 C C . ARG A 1 220 ? -40.159 9.231 41.391 1.00 34.84 220 ARG A C 1
ATOM 1735 O O . ARG A 1 220 ? -40.958 9.286 40.458 1.00 34.84 220 ARG A O 1
ATOM 1742 N N . PRO A 1 221 ? -39.990 8.106 42.114 1.00 39.09 221 PRO A N 1
ATOM 1743 C CA . PRO A 1 221 ? -40.641 6.829 41.793 1.00 39.09 221 PRO A CA 1
ATOM 1744 C C . PRO A 1 221 ? -42.172 6.892 41.652 1.00 39.09 221 PRO A C 1
ATOM 1746 O O . PRO A 1 221 ? -42.749 6.029 40.998 1.00 39.09 221 PRO A O 1
ATOM 1749 N N . GLU A 1 222 ? -42.815 7.907 42.231 1.00 40.28 222 GLU A N 1
ATOM 1750 C CA . GLU A 1 222 ? -44.272 8.068 42.297 1.00 40.28 222 GLU A CA 1
ATOM 1751 C C . GLU A 1 222 ? -44.921 8.580 40.993 1.00 40.28 222 GLU A C 1
ATOM 1753 O O . GLU A 1 222 ? -46.122 8.417 40.818 1.00 40.28 222 GLU A O 1
ATOM 1758 N N . GLU A 1 223 ? -44.159 9.106 40.023 1.00 41.53 223 GLU A N 1
ATOM 1759 C CA . GLU A 1 223 ? -44.703 9.593 38.733 1.00 41.53 223 GLU A CA 1
ATOM 1760 C C . GLU A 1 223 ? -44.724 8.520 37.619 1.00 41.53 223 GLU A C 1
ATOM 1762 O O . GLU A 1 223 ? -44.985 8.813 36.453 1.00 41.53 223 GLU A O 1
ATOM 1767 N N . ARG A 1 224 ? -44.469 7.246 37.954 1.00 36.91 224 ARG A N 1
ATOM 1768 C CA . ARG A 1 224 ? -44.380 6.106 37.013 1.00 36.91 224 ARG A CA 1
ATOM 1769 C C . ARG A 1 224 ? -45.734 5.543 36.540 1.00 36.91 224 ARG A C 1
ATOM 1771 O O . ARG A 1 224 ? -45.866 4.334 36.363 1.00 36.91 224 ARG A O 1
ATOM 1778 N N . MET A 1 225 ? -46.736 6.382 36.297 1.00 33.38 225 MET A N 1
ATOM 1779 C CA . MET A 1 225 ? -47.958 5.936 35.611 1.00 33.38 225 MET A CA 1
ATOM 1780 C C . MET A 1 225 ? -47.820 6.145 34.095 1.00 33.38 225 MET A C 1
ATOM 1782 O O . MET A 1 225 ? -47.423 7.206 33.622 1.00 33.38 225 MET A O 1
ATOM 1786 N N . ALA A 1 226 ? -48.091 5.073 33.352 1.00 44.25 226 ALA A N 1
ATOM 1787 C CA . ALA A 1 226 ? -47.778 4.848 31.944 1.00 44.25 226 ALA A CA 1
ATOM 1788 C C . ALA A 1 226 ? -48.324 5.899 30.952 1.00 44.25 226 ALA A C 1
ATOM 1790 O O . ALA A 1 226 ? -49.444 6.385 31.088 1.00 44.25 226 ALA A O 1
ATOM 1791 N N . GLY A 1 227 ? -47.566 6.158 29.874 1.00 34.56 227 GLY A N 1
ATOM 1792 C CA . GLY A 1 227 ? -48.045 6.908 28.709 1.00 34.56 227 GLY A CA 1
ATOM 1793 C C . GLY A 1 227 ? -47.122 6.808 27.472 1.00 34.56 227 GLY A C 1
ATOM 1794 O O . GLY A 1 227 ? -45.902 6.820 27.637 1.00 34.56 227 GLY A O 1
ATOM 1795 N N . PRO A 1 228 ? -47.658 6.785 26.228 1.00 40.94 228 PRO A N 1
ATOM 1796 C CA . PRO A 1 228 ? -46.899 6.772 24.957 1.00 40.94 228 PRO A CA 1
ATOM 1797 C C . PRO A 1 228 ? -46.006 8.006 24.686 1.00 40.94 228 PRO A C 1
ATOM 1799 O O . PRO A 1 228 ? -45.379 8.099 23.632 1.00 40.94 228 PRO A O 1
ATOM 1802 N N . SER A 1 229 ? -45.957 8.974 25.604 1.00 45.81 229 SER A N 1
ATOM 1803 C CA . SER A 1 229 ? -45.344 10.297 25.429 1.00 45.81 229 SER A CA 1
ATOM 1804 C C . SER A 1 229 ? -43.815 10.318 25.553 1.00 45.81 229 SER A C 1
ATOM 1806 O O . SER A 1 229 ? -43.172 11.232 25.041 1.00 45.81 229 SER A O 1
ATOM 1808 N N . GLN A 1 230 ? -43.198 9.323 26.198 1.00 43.34 230 GLN A N 1
ATOM 1809 C CA . GLN A 1 230 ? -41.734 9.274 26.336 1.00 43.34 230 GLN A CA 1
ATOM 1810 C C . GLN A 1 230 ? -41.043 8.878 25.023 1.00 43.34 230 GLN A C 1
ATOM 1812 O O . GLN A 1 230 ? -40.040 9.481 24.644 1.00 43.34 230 GLN A O 1
ATOM 1817 N N . LEU A 1 231 ? -41.619 7.926 24.281 1.00 41.97 231 LEU A N 1
ATOM 1818 C CA . LEU A 1 231 ? -41.063 7.462 23.008 1.00 41.97 231 LEU A CA 1
ATOM 1819 C C . LEU A 1 231 ? -41.179 8.536 21.911 1.00 41.97 231 LEU A C 1
ATOM 1821 O O . LEU A 1 231 ? -40.239 8.726 21.143 1.00 41.97 231 LEU A O 1
ATOM 1825 N N . SER A 1 232 ? -42.292 9.284 21.860 1.00 47.34 232 SER A N 1
ATOM 1826 C CA . SER A 1 232 ? -42.471 10.362 20.874 1.00 47.34 232 SER A CA 1
ATOM 1827 C C . SER A 1 232 ? -41.484 11.510 21.086 1.00 47.34 232 SER A C 1
ATOM 1829 O O . SER A 1 232 ? -40.956 12.052 20.115 1.00 47.34 232 SER A O 1
ATOM 1831 N N . ASN A 1 233 ? -41.190 11.856 22.343 1.00 49.03 233 ASN A N 1
ATOM 1832 C CA . ASN A 1 233 ? -40.252 12.926 22.681 1.00 49.03 233 ASN A CA 1
ATOM 1833 C C . ASN A 1 233 ? -38.806 12.546 22.339 1.00 49.03 233 ASN A C 1
ATOM 1835 O O . ASN A 1 233 ? -38.086 13.359 21.761 1.00 49.03 233 ASN A O 1
ATOM 1839 N N . ALA A 1 234 ? -38.406 11.298 22.606 1.00 49.69 234 ALA A N 1
ATOM 1840 C CA . ALA A 1 234 ? -37.090 10.789 22.227 1.00 49.69 234 ALA A CA 1
ATOM 1841 C C . ALA A 1 234 ? -36.902 10.755 20.699 1.00 49.69 234 ALA A C 1
ATOM 1843 O O . ALA A 1 234 ? -35.896 11.242 20.189 1.00 49.69 234 ALA A O 1
ATOM 1844 N N . VAL A 1 235 ? -37.892 10.254 19.948 1.00 54.12 235 VAL A N 1
ATOM 1845 C CA . VAL A 1 235 ? -37.844 10.215 18.472 1.00 54.12 235 VAL A CA 1
ATOM 1846 C C . VAL A 1 235 ? -37.763 11.622 17.879 1.00 54.12 235 VAL A C 1
ATOM 1848 O O . VAL A 1 235 ? -36.938 11.880 17.006 1.00 54.12 235 VAL A O 1
ATOM 1851 N N . THR A 1 236 ? -38.568 12.552 18.390 1.00 56.03 236 THR A N 1
ATOM 1852 C CA . THR A 1 236 ? -38.552 13.959 17.965 1.00 56.03 236 THR A CA 1
ATOM 1853 C C . THR A 1 236 ? -37.175 14.588 18.171 1.00 56.03 236 THR A C 1
ATOM 1855 O O . THR A 1 236 ? -36.644 15.244 17.277 1.00 56.03 236 THR A O 1
ATOM 1858 N N . TYR A 1 237 ? -36.564 14.349 19.331 1.00 56.28 237 TYR A N 1
ATOM 1859 C CA . TYR A 1 237 ? -35.246 14.875 19.667 1.00 56.28 237 TYR A CA 1
ATOM 1860 C C . TYR A 1 237 ? -34.128 14.314 18.782 1.00 56.28 237 TYR A C 1
ATOM 1862 O O . TYR A 1 237 ? -33.246 15.051 18.342 1.00 56.28 237 TYR A O 1
ATOM 1870 N N . VAL A 1 238 ? -34.197 13.019 18.467 1.00 58.19 238 VAL A N 1
ATOM 1871 C CA . VAL A 1 238 ? -33.276 12.364 17.529 1.00 58.19 238 VAL A CA 1
ATOM 1872 C C . VAL A 1 238 ? -33.356 13.003 16.145 1.00 58.19 238 VAL A C 1
ATOM 1874 O O . VAL A 1 238 ? -32.322 13.303 15.552 1.00 58.19 238 VAL A O 1
ATOM 1877 N N . VAL A 1 239 ? -34.570 13.254 15.649 1.00 61.19 239 VAL A N 1
ATOM 1878 C CA . VAL A 1 239 ? -34.782 13.915 14.354 1.00 61.19 239 VAL A CA 1
ATOM 1879 C C . VAL A 1 239 ? -34.214 15.333 14.366 1.00 61.19 239 VAL A C 1
ATOM 1881 O O . VAL A 1 239 ? -33.555 15.727 13.410 1.00 61.19 239 VAL A O 1
ATOM 1884 N N . ILE A 1 240 ? -34.400 16.081 15.457 1.00 60.81 240 ILE A N 1
ATOM 1885 C CA . ILE A 1 240 ? -33.831 17.425 15.621 1.00 60.81 240 ILE A CA 1
ATOM 1886 C C . ILE A 1 240 ? -32.307 17.373 15.525 1.00 60.81 240 ILE A C 1
ATOM 1888 O O . ILE A 1 240 ? -31.741 18.062 14.687 1.00 60.81 240 ILE A O 1
ATOM 1892 N N . LEU A 1 241 ? -31.641 16.538 16.323 1.00 59.25 241 LEU A N 1
ATOM 1893 C CA . LEU A 1 241 ? -30.178 16.431 16.317 1.00 59.25 241 LEU A CA 1
ATOM 1894 C C . LEU A 1 241 ? -29.620 16.013 14.951 1.00 59.25 241 LEU A C 1
ATOM 1896 O O . LEU A 1 241 ? -28.619 16.568 14.499 1.00 59.25 241 LEU A O 1
ATOM 1900 N N . ALA A 1 242 ? -30.289 15.079 14.272 1.00 62.84 242 ALA A N 1
ATOM 1901 C CA . ALA A 1 242 ? -29.925 14.678 12.918 1.00 62.84 242 ALA A CA 1
ATOM 1902 C C . ALA A 1 242 ? -30.067 15.840 11.923 1.00 62.84 242 ALA A C 1
ATOM 1904 O O . ALA A 1 242 ? -29.153 16.080 11.140 1.00 62.84 242 ALA A O 1
ATOM 1905 N N . LEU A 1 243 ? -31.164 16.601 11.987 1.00 62.22 243 LEU A N 1
ATOM 1906 C CA . LEU A 1 243 ? -31.363 17.787 11.151 1.00 62.22 243 LEU A CA 1
ATOM 1907 C C . LEU A 1 243 ? -30.320 18.873 11.436 1.00 62.22 243 LEU A C 1
ATOM 1909 O O . LEU A 1 243 ? -29.848 19.497 10.496 1.00 62.22 243 LEU A O 1
ATOM 1913 N N . GLN A 1 244 ? -29.912 19.083 12.693 1.00 63.31 244 GLN A N 1
ATOM 1914 C CA . GLN A 1 244 ? -28.861 20.056 13.021 1.00 63.31 244 GLN A CA 1
ATOM 1915 C C . GLN A 1 244 ? -27.512 19.641 12.449 1.00 63.31 244 GLN A C 1
ATOM 1917 O O . GLN A 1 244 ? -26.848 20.453 11.812 1.00 63.31 244 GLN A O 1
ATOM 1922 N N . ALA A 1 245 ? -27.125 18.377 12.637 1.00 62.59 245 ALA A N 1
ATOM 1923 C CA . ALA A 1 245 ? -25.897 17.837 12.066 1.00 62.59 245 ALA A CA 1
ATOM 1924 C C . ALA A 1 245 ? -25.906 17.931 10.532 1.00 62.59 245 ALA A C 1
ATOM 1926 O O . ALA A 1 245 ? -24.928 18.391 9.950 1.00 62.59 245 ALA A O 1
ATOM 1927 N N . LEU A 1 246 ? -27.024 17.572 9.888 1.00 62.84 246 LEU A N 1
ATOM 1928 C CA . LEU A 1 246 ? -27.205 17.682 8.438 1.00 62.84 246 LEU A CA 1
ATOM 1929 C C . LEU A 1 246 ? -27.172 19.132 7.957 1.00 62.84 246 LEU A C 1
ATOM 1931 O O . LEU A 1 246 ? -26.556 19.400 6.936 1.00 62.84 246 LEU A O 1
ATOM 1935 N N . CYS A 1 247 ? -27.784 20.072 8.677 1.00 61.88 247 CYS A N 1
ATOM 1936 C CA . CYS A 1 247 ? -27.733 21.491 8.337 1.00 61.88 247 CYS A CA 1
ATOM 1937 C C . CYS A 1 247 ? -26.319 22.058 8.484 1.00 61.88 247 CYS A C 1
ATOM 1939 O O . CYS A 1 247 ? -25.866 22.754 7.586 1.00 61.88 247 CYS A O 1
ATOM 1941 N N . LEU A 1 248 ? -25.600 21.751 9.569 1.00 61.38 248 LEU A N 1
ATOM 1942 C CA . LEU A 1 248 ? -24.209 22.183 9.746 1.00 61.38 248 LEU A CA 1
ATOM 1943 C C . LEU A 1 248 ? -23.310 21.576 8.668 1.00 61.38 248 LEU A C 1
ATOM 1945 O O . LEU A 1 248 ? -22.483 22.274 8.091 1.00 61.38 248 LEU A O 1
ATOM 1949 N N . ALA A 1 249 ? -23.514 20.301 8.345 1.00 60.53 249 ALA A N 1
ATOM 1950 C CA . ALA A 1 249 ? -22.796 19.650 7.265 1.00 60.53 249 ALA A CA 1
ATOM 1951 C C . ALA A 1 249 ? -23.175 20.201 5.887 1.00 60.53 249 ALA A C 1
ATOM 1953 O O . ALA A 1 249 ? -22.300 20.325 5.046 1.00 60.53 249 ALA A O 1
ATOM 1954 N N . TYR A 1 250 ? -24.437 20.565 5.653 1.00 62.34 250 TYR A N 1
ATOM 1955 C CA . TYR A 1 250 ? -24.877 21.220 4.423 1.00 62.34 250 TYR A CA 1
ATOM 1956 C C . TYR A 1 250 ? -24.299 22.628 4.310 1.00 62.34 250 TYR A C 1
ATOM 1958 O O . TYR A 1 250 ? -23.839 22.986 3.241 1.00 62.34 250 TYR A O 1
ATOM 1966 N N . ILE A 1 251 ? -24.273 23.414 5.390 1.00 57.47 251 ILE A N 1
ATOM 1967 C CA . ILE A 1 251 ? -23.633 24.737 5.421 1.00 57.47 251 ILE A CA 1
ATOM 1968 C C . ILE A 1 251 ? -22.145 24.584 5.098 1.00 57.47 251 ILE A C 1
ATOM 1970 O O . ILE A 1 251 ? -21.651 25.238 4.185 1.00 57.47 251 ILE A O 1
ATOM 1974 N N . PHE A 1 252 ? -21.470 23.657 5.781 1.00 59.12 252 PHE A N 1
ATOM 1975 C CA . PHE A 1 252 ? -20.068 23.337 5.548 1.00 59.12 252 PHE A CA 1
ATOM 1976 C C . PHE A 1 252 ? -19.816 22.868 4.111 1.00 59.12 252 PHE A C 1
ATOM 1978 O O . PHE A 1 252 ? -18.933 23.395 3.447 1.00 59.12 252 PHE A O 1
ATOM 1985 N N . ALA A 1 253 ? -20.619 21.932 3.598 1.00 55.94 253 ALA A N 1
ATOM 1986 C CA . ALA A 1 253 ? -20.517 21.413 2.240 1.00 55.94 253 ALA A CA 1
ATOM 1987 C C . ALA A 1 253 ? -20.842 22.491 1.202 1.00 55.94 253 ALA A C 1
ATOM 1989 O O . ALA A 1 253 ? -20.041 22.723 0.320 1.00 55.94 253 ALA A O 1
ATOM 1990 N N . TYR A 1 254 ? -21.942 23.228 1.309 1.00 55.22 254 TYR A N 1
ATOM 1991 C CA . TYR A 1 254 ? -22.251 24.342 0.408 1.00 55.22 254 TYR A CA 1
ATOM 1992 C C . TYR A 1 254 ? -21.085 25.340 0.333 1.00 55.22 254 TYR A C 1
ATOM 1994 O O . TYR A 1 254 ? -20.711 25.786 -0.748 1.00 55.22 254 TYR A O 1
ATOM 2002 N N . GLN A 1 255 ? -20.451 25.626 1.469 1.00 51.34 255 GLN A N 1
ATOM 2003 C CA . GLN A 1 255 ? -19.284 26.500 1.546 1.00 51.34 255 GLN A CA 1
ATOM 2004 C C . GLN A 1 255 ? -18.004 25.876 0.986 1.00 51.34 255 GLN A C 1
ATOM 2006 O O . GLN A 1 255 ? -17.165 26.596 0.475 1.00 51.34 255 GLN A O 1
ATOM 2011 N N . LEU A 1 256 ? -17.845 24.559 1.032 1.00 53.41 256 LEU A N 1
ATOM 2012 C CA . LEU A 1 256 ? -16.706 23.871 0.422 1.00 53.41 256 LEU A CA 1
ATOM 2013 C C . LEU A 1 256 ? -16.899 23.654 -1.091 1.00 53.41 256 LEU A C 1
ATOM 2015 O O . LEU A 1 256 ? -15.939 23.706 -1.848 1.00 53.41 256 LEU A O 1
ATOM 2019 N N . PHE A 1 257 ? -18.147 23.469 -1.529 1.00 51.84 257 PHE A N 1
ATOM 2020 C CA . PHE A 1 257 ? -18.527 23.099 -2.893 1.00 51.84 257 PHE A CA 1
ATOM 2021 C C . PHE A 1 257 ? -18.789 24.289 -3.826 1.00 51.84 257 PHE A C 1
ATOM 2023 O O . PHE A 1 257 ? -18.541 24.171 -5.020 1.00 51.84 257 PHE A O 1
ATOM 2030 N N . PHE A 1 258 ? -19.300 25.419 -3.322 1.00 48.66 258 PHE A N 1
ATOM 2031 C CA . PHE A 1 258 ? -19.617 26.599 -4.146 1.00 48.66 258 PHE A CA 1
ATOM 2032 C C . PHE A 1 258 ? -18.606 27.751 -3.992 1.00 48.66 258 PHE A C 1
ATOM 2034 O O . PHE A 1 258 ? -18.770 28.789 -4.629 1.00 48.66 258 PHE A O 1
ATOM 2041 N N . VAL A 1 259 ? -17.567 27.591 -3.159 1.00 49.81 259 VAL A N 1
ATOM 2042 C CA . VAL A 1 259 ? -16.585 28.646 -2.820 1.00 49.81 259 VAL A CA 1
ATOM 2043 C C . VAL A 1 259 ? -15.152 28.273 -3.242 1.00 49.81 259 VAL A C 1
ATOM 2045 O O . VAL A 1 259 ? -14.178 28.805 -2.718 1.00 49.81 259 VAL A O 1
ATOM 2048 N N . SER A 1 260 ? -14.991 27.390 -4.233 1.00 51.16 260 SER A N 1
ATOM 2049 C CA . SER A 1 260 ? -13.676 27.130 -4.843 1.00 51.16 260 SER A CA 1
ATOM 2050 C C . SER A 1 260 ? -13.104 28.358 -5.575 1.00 51.16 260 SER A C 1
ATOM 2052 O O . SER A 1 260 ? -11.904 28.412 -5.819 1.00 51.16 260 SER A O 1
ATOM 2054 N N . ASP A 1 261 ? -13.932 29.370 -5.876 1.00 55.25 261 ASP A N 1
ATOM 2055 C CA . ASP A 1 261 ? -13.498 30.673 -6.391 1.00 55.25 261 ASP A CA 1
ATOM 2056 C C . ASP A 1 261 ? -13.663 31.777 -5.328 1.00 55.25 261 ASP A C 1
ATOM 2058 O O . ASP A 1 261 ? -14.709 32.423 -5.185 1.00 55.25 261 ASP A O 1
ATOM 2062 N N . VAL A 1 262 ? -12.586 32.001 -4.570 1.00 53.06 262 VAL A N 1
ATOM 2063 C CA . VAL A 1 262 ? -12.479 33.029 -3.521 1.00 53.06 262 VAL A CA 1
ATOM 2064 C C . VAL A 1 262 ? -12.817 34.431 -4.051 1.00 53.06 262 VAL A C 1
ATOM 2066 O O . VAL A 1 262 ? -13.426 35.227 -3.328 1.00 53.06 262 VAL A O 1
ATOM 2069 N N . LYS A 1 263 ? -12.467 34.744 -5.310 1.00 51.69 263 LYS A N 1
ATOM 2070 C CA . LYS A 1 263 ? -12.726 36.063 -5.914 1.00 51.69 263 LYS A CA 1
ATOM 2071 C C . LYS A 1 263 ? -14.217 36.273 -6.175 1.00 51.69 263 LYS A C 1
ATOM 2073 O O . LYS A 1 263 ? -14.718 37.378 -5.974 1.00 51.69 263 LYS A O 1
ATOM 2078 N N . HIS A 1 264 ? -14.940 35.220 -6.555 1.00 53.75 264 HIS A N 1
ATOM 2079 C CA . HIS A 1 264 ? -16.373 35.290 -6.851 1.00 53.75 264 HIS A CA 1
ATOM 2080 C C . HIS A 1 264 ? -17.248 35.478 -5.598 1.00 53.75 264 HIS A C 1
ATOM 2082 O O . HIS A 1 264 ? -18.331 36.062 -5.663 1.00 53.75 264 HIS A O 1
ATOM 2088 N N . VAL A 1 265 ? -16.786 35.005 -4.436 1.00 51.16 265 VAL A N 1
ATOM 2089 C CA . VAL A 1 265 ? -17.571 35.016 -3.188 1.00 51.16 265 VAL A CA 1
ATOM 2090 C C . VAL A 1 265 ? -17.333 36.256 -2.331 1.00 51.16 265 VAL A C 1
ATOM 2092 O O . VAL A 1 265 ? -18.272 36.751 -1.709 1.00 51.16 265 VAL A O 1
ATOM 2095 N N . ALA A 1 266 ? -16.121 36.810 -2.322 1.00 51.22 266 ALA A N 1
ATOM 2096 C CA . ALA A 1 266 ? -15.819 37.989 -1.511 1.00 51.22 266 ALA A CA 1
ATOM 2097 C C . ALA A 1 266 ? -16.411 39.307 -2.061 1.00 51.22 266 ALA A C 1
ATOM 2099 O O . ALA A 1 266 ? -16.530 40.270 -1.303 1.00 51.22 266 ALA A O 1
ATOM 2100 N N . GLY A 1 267 ? -16.802 39.355 -3.343 1.00 50.41 267 GLY A N 1
ATOM 2101 C CA . GLY A 1 267 ? -17.276 40.573 -4.019 1.00 50.41 267 GLY A CA 1
ATOM 2102 C C . GLY A 1 267 ? -18.740 40.592 -4.494 1.00 50.41 267 GLY A C 1
ATOM 2103 O O . GLY A 1 267 ? -19.136 41.579 -5.108 1.00 50.41 267 GLY A O 1
ATOM 2104 N N . GLY A 1 268 ? -19.547 39.542 -4.264 1.00 58.56 268 GLY A N 1
ATOM 2105 C CA . GLY A 1 268 ? -20.827 39.345 -4.977 1.00 58.56 268 GLY A CA 1
ATOM 2106 C C . GLY A 1 268 ? -22.075 39.024 -4.134 1.00 58.56 268 GLY A C 1
ATOM 2107 O O . GLY A 1 268 ? -22.031 38.877 -2.917 1.00 58.56 268 GLY A O 1
ATOM 2108 N N . VAL A 1 269 ? -23.223 38.869 -4.815 1.00 54.78 269 VAL A N 1
ATOM 2109 C CA . VAL A 1 269 ? -24.560 38.530 -4.253 1.00 54.78 269 VAL A CA 1
ATOM 2110 C C . VAL A 1 269 ? -24.564 37.194 -3.486 1.00 54.78 269 VAL A C 1
ATOM 2112 O O . VAL A 1 269 ? -25.346 36.996 -2.555 1.00 54.78 269 VAL A O 1
ATOM 2115 N N . THR A 1 270 ? -23.638 36.299 -3.826 1.00 52.28 270 THR A N 1
ATOM 2116 C CA . THR A 1 270 ? -23.343 35.030 -3.143 1.00 52.28 270 THR A CA 1
ATOM 2117 C C . THR A 1 270 ? -23.014 35.209 -1.654 1.00 52.28 270 THR A C 1
ATOM 2119 O O . THR A 1 270 ? -23.463 34.397 -0.843 1.00 52.28 270 THR A O 1
ATOM 2122 N N . TYR A 1 271 ? -22.345 36.307 -1.268 1.00 53.22 271 TYR A N 1
ATOM 2123 C CA . TYR A 1 271 ? -22.088 36.689 0.131 1.00 53.22 271 TYR A CA 1
ATOM 2124 C C . TYR A 1 271 ? -23.390 36.839 0.935 1.00 53.22 271 TYR A C 1
ATOM 2126 O O . TYR A 1 271 ? -23.551 36.272 2.019 1.00 53.22 271 TYR A O 1
ATOM 2134 N N . TYR A 1 272 ? -24.362 37.559 0.372 1.00 60.69 272 TYR A N 1
ATOM 2135 C CA . TYR A 1 272 ? -25.655 37.807 1.010 1.00 60.69 272 TYR A CA 1
ATOM 2136 C C . TYR A 1 272 ? -26.574 36.582 0.963 1.00 60.69 272 TYR A C 1
ATOM 2138 O O . TYR A 1 272 ? -27.318 36.348 1.912 1.00 60.69 272 TYR A O 1
ATOM 2146 N N . LEU A 1 273 ? -26.485 35.757 -0.085 1.00 57.06 273 LEU A N 1
ATOM 2147 C CA . LEU A 1 273 ? -27.195 34.475 -0.195 1.00 57.06 273 LEU A CA 1
ATOM 2148 C C . LEU A 1 273 ? -26.767 33.465 0.878 1.00 57.06 273 LEU A C 1
ATOM 2150 O O . LEU A 1 273 ? -27.600 32.706 1.371 1.00 57.06 273 LEU A O 1
ATOM 2154 N N . LEU A 1 274 ? -25.496 33.455 1.283 1.00 54.06 274 LEU A N 1
ATOM 2155 C CA . LEU A 1 274 ? -24.991 32.576 2.343 1.00 54.06 274 LEU A CA 1
ATOM 2156 C C . LEU A 1 274 ? -25.506 32.989 3.733 1.00 54.06 274 LEU A C 1
ATOM 2158 O O . LEU A 1 274 ? -25.974 32.165 4.524 1.00 54.06 274 LEU A O 1
ATOM 2162 N N . LEU A 1 275 ? -25.482 34.293 4.013 1.00 56.84 275 LEU A N 1
ATOM 2163 C CA . LEU A 1 275 ? -26.086 34.852 5.220 1.00 56.84 275 LEU A CA 1
ATOM 2164 C C . LEU A 1 275 ? -27.609 34.624 5.224 1.00 56.84 275 LEU A C 1
ATOM 2166 O O . LEU A 1 275 ? -28.180 34.223 6.235 1.00 56.84 275 LEU A O 1
ATOM 2170 N N . ALA A 1 276 ? -28.272 34.802 4.079 1.00 59.78 276 ALA A N 1
ATOM 2171 C CA . ALA A 1 276 ? -29.707 34.582 3.945 1.00 59.78 276 ALA A CA 1
ATOM 2172 C C . ALA A 1 276 ? -30.086 33.101 4.088 1.00 59.78 276 ALA A C 1
ATOM 2174 O O . ALA A 1 276 ? -31.039 32.789 4.790 1.00 59.78 276 ALA A O 1
ATOM 2175 N N . SER A 1 277 ? -29.344 32.172 3.485 1.00 56.97 277 SER A N 1
ATOM 2176 C CA . SER A 1 277 ? -29.620 30.730 3.578 1.00 56.97 277 SER A CA 1
ATOM 2177 C C . SER A 1 277 ? -29.392 30.177 4.985 1.00 56.97 277 SER A C 1
ATOM 2179 O O . SER A 1 277 ? -30.206 29.386 5.454 1.00 56.97 277 SER A O 1
ATOM 2181 N N . SER A 1 278 ? -28.362 30.636 5.702 1.00 56.94 278 SER A N 1
ATOM 2182 C CA . SER A 1 278 ? -28.151 30.288 7.118 1.00 56.94 278 SER A CA 1
ATOM 2183 C C . SER A 1 278 ? -29.254 30.842 8.031 1.00 56.94 278 SER A C 1
ATOM 2185 O O . SER A 1 278 ? -29.749 30.131 8.914 1.00 56.94 278 SER A O 1
ATOM 2187 N N . LEU A 1 279 ? -29.724 32.067 7.770 1.00 58.78 279 LEU A N 1
ATOM 2188 C CA . LEU A 1 279 ? -30.895 32.652 8.431 1.00 58.78 279 LEU A CA 1
ATOM 2189 C C . LEU A 1 279 ? -32.186 31.884 8.106 1.00 58.78 279 LEU A C 1
ATOM 2191 O O . LEU A 1 279 ? -32.963 31.594 9.013 1.00 58.78 279 LEU A O 1
ATOM 2195 N N . VAL A 1 280 ? -32.401 31.498 6.846 1.00 61.53 280 VAL A N 1
ATOM 2196 C CA . VAL A 1 280 ? -33.575 30.732 6.395 1.00 61.53 280 VAL A CA 1
ATOM 2197 C C . VAL A 1 280 ? -33.566 29.315 6.965 1.00 61.53 280 VAL A C 1
ATOM 2199 O O . VAL A 1 280 ? -34.600 28.859 7.440 1.00 61.53 280 VAL A O 1
ATOM 2202 N N . ALA A 1 281 ? -32.424 28.627 6.999 1.00 58.00 281 ALA A N 1
ATOM 2203 C CA . ALA A 1 281 ? -32.295 27.314 7.632 1.00 58.00 281 ALA A CA 1
ATOM 2204 C C . ALA A 1 281 ? -32.593 27.390 9.138 1.00 58.00 281 ALA A C 1
ATOM 2206 O O . ALA A 1 281 ? -33.333 26.561 9.672 1.00 58.00 281 ALA A O 1
ATOM 2207 N N . SER A 1 282 ? -32.096 28.437 9.806 1.00 57.81 282 SER A N 1
ATOM 2208 C CA . SER A 1 282 ? -32.420 28.728 11.207 1.00 57.81 282 SER A CA 1
ATOM 2209 C C . SER A 1 282 ? -33.923 28.976 11.393 1.00 57.81 282 SER A C 1
ATOM 2211 O O . SER A 1 282 ? -34.534 28.411 12.301 1.00 57.81 282 SER A O 1
ATOM 2213 N N . LEU A 1 283 ? -34.550 29.743 10.493 1.00 59.72 283 LEU A N 1
ATOM 2214 C CA . LEU A 1 283 ? -35.982 30.056 10.509 1.00 59.72 283 LEU A CA 1
ATOM 2215 C C . LEU A 1 283 ? -36.865 28.824 10.238 1.00 59.72 283 LEU A C 1
ATOM 2217 O O . LEU A 1 283 ? -37.847 28.600 10.942 1.00 59.72 283 LEU A O 1
ATOM 2221 N N . LEU A 1 284 ? -36.520 27.995 9.252 1.00 58.22 284 LEU A N 1
ATOM 2222 C CA . LEU A 1 284 ? -37.235 26.756 8.931 1.00 58.22 284 LEU A CA 1
ATOM 2223 C C . LEU A 1 284 ? -37.183 25.770 10.097 1.00 58.22 284 LEU A C 1
ATOM 2225 O O . LEU A 1 284 ? -38.179 25.106 10.386 1.00 58.22 284 LEU A O 1
ATOM 2229 N N . MET A 1 285 ? -36.064 25.721 10.822 1.00 56.72 285 MET A N 1
ATOM 2230 C CA . MET A 1 285 ? -35.959 24.887 12.013 1.00 56.72 285 MET A CA 1
ATOM 2231 C C . MET A 1 285 ? -36.812 25.417 13.174 1.00 56.72 285 MET A C 1
ATOM 2233 O O . MET A 1 285 ? -37.438 24.626 13.881 1.00 56.72 285 MET A O 1
ATOM 2237 N N . VAL A 1 286 ? -36.909 26.745 13.332 1.00 57.84 286 VAL A N 1
ATOM 2238 C CA . VAL A 1 286 ? -37.849 27.390 14.271 1.00 57.84 286 VAL A CA 1
ATOM 2239 C C . VAL A 1 286 ? -39.289 27.002 13.923 1.00 57.84 286 VAL A C 1
ATOM 2241 O O . VAL A 1 286 ? -40.050 26.595 14.800 1.00 57.84 286 VAL A O 1
ATOM 2244 N N . LEU A 1 287 ? -39.665 27.076 12.643 1.00 56.97 287 LEU A N 1
ATOM 2245 C CA . LEU A 1 287 ? -41.004 26.723 12.166 1.00 56.97 287 LEU A CA 1
ATOM 2246 C C . LEU A 1 287 ? -41.315 25.231 12.357 1.00 56.97 287 LEU A C 1
ATOM 2248 O O . LEU A 1 287 ? -42.411 24.894 12.804 1.00 56.97 287 LEU A O 1
ATOM 2252 N N . PHE A 1 288 ? -40.351 24.342 12.101 1.00 59.94 288 PHE A N 1
ATOM 2253 C CA . PHE A 1 288 ? -40.459 22.907 12.383 1.00 59.94 288 PHE A CA 1
ATOM 2254 C C . PHE A 1 288 ? -40.681 22.636 13.879 1.00 59.94 288 PHE A C 1
ATOM 2256 O O . PHE A 1 288 ? -41.576 21.873 14.252 1.00 59.94 288 PHE A O 1
ATOM 2263 N N . PHE A 1 289 ? -39.942 23.330 14.750 1.00 55.41 289 PHE A N 1
ATOM 2264 C CA . PHE A 1 289 ? -40.126 23.260 16.200 1.00 55.41 289 PHE A CA 1
ATOM 2265 C C . PHE A 1 289 ? -41.508 23.752 16.644 1.00 55.41 289 PHE A C 1
ATOM 2267 O O . PHE A 1 289 ? -42.161 23.097 17.459 1.00 55.41 289 PHE A O 1
ATOM 2274 N N . LEU A 1 290 ? -41.983 24.872 16.093 1.00 56.28 290 LEU A N 1
ATOM 2275 C CA . LEU A 1 290 ? -43.318 25.414 16.368 1.00 56.28 290 LEU A CA 1
ATOM 2276 C C . LEU A 1 290 ? -44.433 24.481 15.866 1.00 56.28 290 LEU A C 1
ATOM 2278 O O . LEU A 1 290 ? -45.468 24.344 16.523 1.00 56.28 290 LEU A O 1
ATOM 2282 N N . PHE A 1 291 ? -44.223 23.810 14.730 1.00 55.59 291 PHE A N 1
ATOM 2283 C CA . PHE A 1 291 ? -45.150 22.827 14.169 1.00 55.59 291 PHE A CA 1
ATOM 2284 C C . PHE A 1 291 ? -45.250 21.568 15.041 1.00 55.59 291 PHE A C 1
ATOM 2286 O O . PHE A 1 291 ? -46.356 21.105 15.331 1.00 55.59 291 PHE A O 1
ATOM 2293 N N . ILE A 1 292 ? -44.119 21.052 15.527 1.00 51.06 292 ILE A N 1
ATOM 2294 C CA . ILE A 1 292 ? -44.088 19.906 16.445 1.00 51.06 292 ILE A CA 1
ATOM 2295 C C . ILE A 1 292 ? -44.677 20.271 17.810 1.00 51.06 292 ILE A C 1
ATOM 2297 O O . ILE A 1 292 ? -45.482 19.514 18.346 1.00 51.06 292 ILE A O 1
ATOM 2301 N N . ALA A 1 293 ? -44.370 21.458 18.342 1.00 50.56 293 ALA A N 1
ATOM 2302 C CA . ALA A 1 293 ? -44.924 21.938 19.611 1.00 50.56 293 ALA A CA 1
ATOM 2303 C C . ALA A 1 293 ? -46.466 22.029 19.607 1.00 50.56 293 ALA A C 1
ATOM 2305 O O . ALA A 1 293 ? -47.093 22.002 20.670 1.00 50.56 293 ALA A O 1
ATOM 2306 N N . ARG A 1 294 ? -47.092 22.106 18.422 1.00 48.78 294 ARG A N 1
ATOM 2307 C CA . ARG A 1 294 ? -48.553 22.089 18.246 1.00 48.78 294 ARG A CA 1
ATOM 2308 C C . ARG A 1 294 ? -49.175 20.684 18.244 1.00 48.78 294 ARG A C 1
ATOM 2310 O O . ARG A 1 294 ? -50.382 20.585 18.461 1.00 48.78 294 ARG A O 1
ATOM 2317 N N . ARG A 1 295 ? -48.418 19.595 18.044 1.00 45.59 295 ARG A N 1
ATOM 2318 C CA . ARG A 1 295 ? -48.947 18.213 18.015 1.00 45.59 295 ARG A CA 1
ATOM 2319 C C . ARG A 1 295 ? -48.605 17.461 19.316 1.00 45.59 295 ARG A C 1
ATOM 2321 O O . ARG A 1 295 ? -47.481 17.039 19.506 1.00 45.59 295 ARG A O 1
ATOM 2328 N N . LYS A 1 296 ? -49.616 17.347 20.196 1.00 44.56 296 LYS A N 1
ATOM 2329 C CA . LYS A 1 296 ? -49.750 16.590 21.473 1.00 44.56 296 LYS A CA 1
ATOM 2330 C C . LYS A 1 296 ? -48.474 16.114 22.216 1.00 44.56 296 LYS A C 1
ATOM 2332 O O . LYS A 1 296 ? -47.730 15.271 21.740 1.00 44.56 296 LYS A O 1
ATOM 2337 N N . HIS A 1 297 ? -48.424 16.526 23.494 1.00 50.50 297 HIS A N 1
ATOM 2338 C CA . HIS A 1 297 ? -47.398 16.353 24.542 1.00 50.50 297 HIS A CA 1
ATOM 2339 C C . HIS A 1 297 ? -46.182 17.284 24.425 1.00 50.50 297 HIS A C 1
ATOM 2341 O O . HIS A 1 297 ? -45.198 17.016 23.752 1.00 50.50 297 HIS A O 1
ATOM 2347 N N . ARG A 1 298 ? -46.291 18.417 25.133 1.00 49.91 298 ARG A N 1
ATOM 2348 C CA . ARG A 1 298 ? -45.319 19.514 25.169 1.00 49.91 298 ARG A CA 1
ATOM 2349 C C . ARG A 1 298 ? -44.016 19.094 25.871 1.00 49.91 298 ARG A C 1
ATOM 2351 O O . ARG A 1 298 ? -44.082 18.753 27.052 1.00 49.91 298 ARG A O 1
ATOM 2358 N N . PRO A 1 299 ? -42.833 19.237 25.253 1.00 51.69 299 PRO A N 1
ATOM 2359 C CA . PRO A 1 299 ? -41.648 19.638 26.007 1.00 51.69 299 PRO A CA 1
ATOM 2360 C C . PRO A 1 299 ? -41.869 21.060 26.579 1.00 51.69 299 PRO A C 1
ATOM 2362 O O . PRO A 1 299 ? -42.636 21.836 25.999 1.00 51.69 299 PRO A O 1
ATOM 2365 N N . PRO A 1 300 ? -41.259 21.436 27.719 1.00 53.84 300 PRO A N 1
ATOM 2366 C CA . PRO A 1 300 ? -41.421 22.774 28.289 1.00 53.84 300 PRO A CA 1
ATOM 2367 C C . PRO A 1 300 ? -41.068 23.842 27.245 1.00 53.84 300 PRO A C 1
ATOM 2369 O O . PRO A 1 300 ? -40.039 23.721 26.587 1.00 53.84 300 PRO A O 1
ATOM 2372 N N . ALA A 1 301 ? -41.879 24.896 27.096 1.00 51.12 301 ALA A N 1
ATOM 2373 C CA . ALA A 1 301 ? -41.656 25.944 26.086 1.00 51.12 301 ALA A CA 1
ATOM 2374 C C . ALA A 1 301 ? -40.235 26.549 26.156 1.00 51.12 301 ALA A C 1
ATOM 2376 O O . ALA A 1 301 ? -39.622 26.832 25.126 1.00 51.12 301 ALA A O 1
ATOM 2377 N N . ALA A 1 302 ? -39.688 26.651 27.372 1.00 50.31 302 ALA A N 1
ATOM 2378 C CA . ALA A 1 302 ? -38.313 27.064 27.645 1.00 50.31 302 ALA A CA 1
ATOM 2379 C C . ALA A 1 302 ? -37.259 26.120 27.035 1.00 50.31 302 ALA A C 1
ATOM 2381 O O . ALA A 1 302 ? -36.229 26.567 26.543 1.00 50.31 302 ALA A O 1
ATOM 2382 N N . TRP A 1 303 ? -37.537 24.818 27.012 1.00 50.72 303 TRP A N 1
ATOM 2383 C CA . TRP A 1 303 ? -36.652 23.780 26.488 1.00 50.72 303 TRP A CA 1
ATOM 2384 C C . TRP A 1 303 ? -36.566 23.829 24.959 1.00 50.72 303 TRP A C 1
ATOM 2386 O O . TRP A 1 303 ? -35.481 23.753 24.384 1.00 50.72 303 TRP A O 1
ATOM 2396 N N . THR A 1 304 ? -37.705 24.028 24.296 1.00 53.09 304 THR A N 1
ATOM 2397 C CA . THR A 1 304 ? -37.783 24.267 22.847 1.00 53.09 304 THR A CA 1
ATOM 2398 C C . THR A 1 304 ? -37.114 25.576 22.440 1.00 53.09 304 THR A C 1
ATOM 2400 O O . THR A 1 304 ? -36.331 25.583 21.496 1.00 53.09 304 THR A O 1
ATOM 2403 N N . ALA A 1 305 ? -37.354 26.667 23.174 1.00 55.16 305 ALA A N 1
ATOM 2404 C CA . ALA A 1 305 ? -36.707 27.950 22.907 1.00 55.16 305 ALA A CA 1
ATOM 2405 C C . ALA A 1 305 ? -35.178 27.858 23.052 1.00 55.16 305 ALA A C 1
ATOM 2407 O O . ALA A 1 305 ? -34.454 28.357 22.194 1.00 55.16 305 ALA A O 1
ATOM 2408 N N . ALA A 1 306 ? -34.688 27.145 24.073 1.00 54.69 306 ALA A N 1
ATOM 2409 C CA . ALA A 1 306 ? -33.260 26.927 24.285 1.00 54.69 306 ALA A CA 1
ATOM 2410 C C . ALA A 1 306 ? -32.594 26.158 23.128 1.00 54.69 306 ALA A C 1
ATOM 2412 O O . ALA A 1 306 ? -31.529 26.560 22.672 1.00 54.69 306 ALA A O 1
ATOM 2413 N N . HIS A 1 307 ? -33.220 25.098 22.603 1.00 57.06 307 HIS A N 1
ATOM 2414 C CA . HIS A 1 307 ? -32.661 24.328 21.479 1.00 57.06 307 HIS A CA 1
ATOM 2415 C C . HIS A 1 307 ? -32.702 25.093 20.152 1.00 57.06 307 HIS A C 1
ATOM 2417 O O . HIS A 1 307 ? -31.783 24.976 19.343 1.00 57.06 307 HIS A O 1
ATOM 2423 N N . VAL A 1 308 ? -33.744 25.899 19.943 1.00 57.25 308 VAL A N 1
ATOM 2424 C CA . VAL A 1 308 ? -33.849 26.790 18.783 1.00 57.25 308 VAL A CA 1
ATOM 2425 C C . VAL A 1 308 ? -32.760 27.866 18.824 1.00 57.25 308 VAL A C 1
ATOM 2427 O O . VAL A 1 308 ? -32.079 28.078 17.824 1.00 57.25 308 VAL A O 1
ATOM 2430 N N . MET A 1 309 ? -32.536 28.497 19.981 1.00 57.81 309 MET A N 1
ATOM 2431 C CA . MET A 1 309 ? -31.450 29.468 20.163 1.00 57.81 309 MET A CA 1
ATOM 2432 C C . MET A 1 309 ? -30.066 28.823 20.024 1.00 57.81 309 MET A C 1
ATOM 2434 O O . MET A 1 309 ? 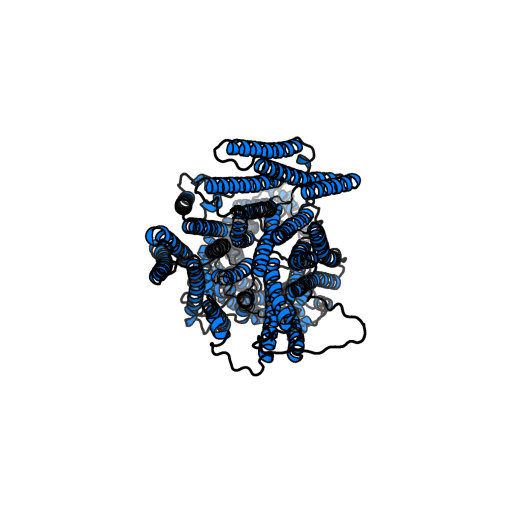-29.181 29.407 19.405 1.00 57.81 309 MET A O 1
ATOM 2438 N N . LEU A 1 310 ? -29.890 27.606 20.549 1.00 56.62 310 LEU A N 1
ATOM 2439 C CA . LEU A 1 310 ? -28.662 26.819 20.431 1.00 56.62 310 LEU A CA 1
ATOM 2440 C C . LEU A 1 310 ? -28.322 26.526 18.967 1.00 56.62 310 LEU A C 1
ATOM 2442 O O . LEU A 1 310 ? -27.196 26.764 18.540 1.00 56.62 310 LEU A O 1
ATOM 2446 N N . PHE A 1 311 ? -29.302 26.077 18.184 1.00 59.09 311 PHE A N 1
ATOM 2447 C CA . PHE A 1 311 ? -29.111 25.811 16.763 1.00 59.09 311 PHE A CA 1
ATOM 2448 C C . PHE A 1 311 ? -28.851 27.071 15.945 1.00 59.09 311 PHE A C 1
ATOM 2450 O O . PHE A 1 311 ? -27.947 27.081 15.112 1.00 59.09 311 PHE A O 1
ATOM 2457 N N . ALA A 1 312 ? -29.637 28.127 16.175 1.00 57.06 312 ALA A N 1
ATOM 2458 C CA . ALA A 1 312 ? -29.448 29.400 15.494 1.00 57.06 312 ALA A CA 1
ATOM 2459 C C . ALA A 1 312 ? -28.045 29.947 15.789 1.00 57.06 312 ALA A C 1
ATOM 2461 O O . ALA A 1 312 ? -27.337 30.338 14.868 1.00 57.06 312 ALA A O 1
ATOM 2462 N N . GLY A 1 313 ? -27.602 29.874 17.049 1.00 58.34 313 GLY A N 1
ATOM 2463 C CA . GLY A 1 313 ? -26.251 30.244 17.460 1.00 58.34 313 GLY A CA 1
ATOM 2464 C C . GLY A 1 313 ? -25.164 29.396 16.799 1.00 58.34 313 GLY A C 1
ATOM 2465 O O . GLY A 1 313 ? -24.198 29.955 16.296 1.00 58.34 313 GLY A O 1
ATOM 2466 N N . GLN A 1 314 ? -25.321 28.069 16.743 1.00 58.06 314 GLN A N 1
ATOM 2467 C CA . GLN A 1 314 ? -24.371 27.168 16.075 1.00 58.06 314 GLN A CA 1
ATOM 2468 C C . GLN A 1 314 ? -24.296 27.407 14.565 1.00 58.06 314 GLN A C 1
ATOM 2470 O O . GLN A 1 314 ? -23.205 27.432 14.007 1.00 58.06 314 GLN A O 1
ATOM 2475 N N . SER A 1 315 ? -25.442 27.599 13.913 1.00 54.09 315 SER A N 1
ATOM 2476 C CA . SER A 1 315 ? -25.524 27.834 12.470 1.00 54.09 315 SER A CA 1
ATOM 2477 C C . SER A 1 315 ? -24.938 29.193 12.107 1.00 54.09 315 SER A C 1
ATOM 2479 O O . SER A 1 315 ? -24.106 29.268 11.213 1.00 54.09 315 SER A O 1
ATOM 2481 N N . LEU A 1 316 ? -25.282 30.250 12.852 1.00 53.75 316 LEU A N 1
ATOM 2482 C CA . LEU A 1 316 ? -24.676 31.574 12.695 1.00 53.75 316 LEU A CA 1
ATOM 2483 C C . LEU A 1 316 ? -23.171 31.541 12.968 1.00 53.75 316 LEU A C 1
ATOM 2485 O O . LEU A 1 316 ? -22.421 32.141 12.210 1.00 53.75 316 LEU A O 1
ATOM 2489 N N . ALA A 1 317 ? -22.718 30.826 14.000 1.00 53.81 317 ALA A N 1
ATOM 2490 C CA . ALA A 1 317 ? -21.298 30.705 14.321 1.00 53.81 317 ALA A CA 1
ATOM 2491 C C . ALA A 1 317 ? -20.525 29.946 13.242 1.00 53.81 317 ALA A C 1
ATOM 2493 O O . ALA A 1 317 ? -19.460 30.397 12.840 1.00 53.81 317 ALA A O 1
ATOM 2494 N N . LEU A 1 318 ? -21.063 28.829 12.744 1.00 55.97 318 LEU A N 1
ATOM 2495 C CA . LEU A 1 318 ? -20.448 28.057 11.670 1.00 55.97 318 LEU A CA 1
ATOM 2496 C C . LEU A 1 318 ? -20.421 28.868 10.368 1.00 55.97 318 LEU A C 1
ATOM 2498 O O . LEU A 1 318 ? -19.378 28.971 9.731 1.00 55.97 318 LEU A O 1
ATOM 2502 N N . SER A 1 319 ? -21.537 29.508 10.008 1.00 52.41 319 SER A N 1
ATOM 2503 C CA . SER A 1 319 ? -21.614 30.377 8.835 1.00 52.41 319 SER A CA 1
ATOM 2504 C C . SER A 1 319 ? -20.672 31.573 8.947 1.00 52.41 319 SER A C 1
ATOM 2506 O O . SER A 1 319 ? -19.979 31.862 7.983 1.00 52.41 319 SER A O 1
ATOM 2508 N N . TYR A 1 320 ? -20.584 32.224 10.109 1.00 53.81 320 TYR A N 1
ATOM 2509 C CA . TYR A 1 320 ? -19.669 33.341 10.358 1.00 53.81 320 TYR A CA 1
ATOM 2510 C C . TYR A 1 320 ? -18.200 32.907 10.346 1.00 53.81 320 TYR A C 1
ATOM 2512 O O . TYR A 1 320 ? -17.378 33.559 9.710 1.00 53.81 320 TYR A O 1
ATOM 2520 N N . PHE A 1 321 ? -17.872 31.785 10.991 1.00 54.00 321 PHE A N 1
ATOM 2521 C CA . PHE A 1 321 ? -16.532 31.200 10.987 1.00 54.00 321 PHE A CA 1
ATOM 2522 C C . PHE A 1 321 ? -16.083 30.864 9.564 1.00 54.00 321 PHE A C 1
ATOM 2524 O O . PHE A 1 321 ? -14.968 31.188 9.184 1.00 54.00 321 PHE A O 1
ATOM 2531 N N . LEU A 1 322 ? -16.964 30.292 8.746 1.00 50.72 322 LEU A N 1
ATOM 2532 C CA . LEU A 1 322 ? -16.647 29.941 7.363 1.00 50.72 322 LEU A CA 1
ATOM 2533 C C . LEU A 1 322 ? -16.631 31.173 6.441 1.00 50.72 322 LEU A C 1
ATOM 2535 O O . LEU A 1 322 ? -15.779 31.253 5.565 1.00 50.72 322 LEU A O 1
ATOM 2539 N N . LEU A 1 323 ? -17.463 32.193 6.688 1.00 52.62 323 LEU A N 1
ATOM 2540 C CA . LEU A 1 323 ? -17.364 33.511 6.032 1.00 52.62 323 LEU A CA 1
ATOM 2541 C C . LEU A 1 323 ? -16.014 34.198 6.303 1.00 52.62 323 LEU A C 1
ATOM 2543 O O . LEU A 1 323 ? -15.472 34.862 5.418 1.00 52.62 323 LEU A O 1
ATOM 2547 N N . LEU A 1 324 ? -15.468 34.010 7.508 1.00 52.34 324 LEU A N 1
ATOM 2548 C CA . LEU A 1 324 ? -14.142 34.469 7.923 1.00 52.34 324 LEU A CA 1
ATOM 2549 C C . LEU A 1 324 ? -13.055 33.911 6.997 1.00 52.34 324 LEU A C 1
ATOM 2551 O O . LEU A 1 324 ? -12.264 34.672 6.453 1.00 52.34 324 LEU A O 1
ATOM 2555 N N . ILE A 1 325 ? -13.062 32.590 6.780 1.00 51.50 325 ILE A N 1
ATOM 2556 C CA . ILE A 1 325 ? -12.067 31.853 5.986 1.00 51.50 325 ILE A CA 1
ATOM 2557 C C . ILE A 1 325 ? -11.934 32.440 4.577 1.00 51.50 325 ILE A C 1
ATOM 2559 O O . ILE A 1 325 ? -10.828 32.701 4.103 1.00 51.50 325 ILE A O 1
ATOM 2563 N N . PHE A 1 326 ? -13.066 32.692 3.921 1.00 52.06 326 PHE A N 1
ATOM 2564 C CA . PHE A 1 326 ? -13.083 33.112 2.521 1.00 52.06 326 PHE A CA 1
ATOM 2565 C C . PHE A 1 326 ? -12.803 34.602 2.328 1.00 52.06 326 PHE A C 1
ATOM 2567 O O . PHE A 1 326 ? -12.085 34.969 1.398 1.00 52.06 326 PHE A O 1
ATOM 2574 N N . ARG A 1 327 ? -13.290 35.469 3.227 1.00 50.31 327 ARG A N 1
ATOM 2575 C CA . ARG A 1 327 ? -12.954 36.898 3.171 1.00 50.31 327 ARG A CA 1
ATOM 2576 C C . ARG A 1 327 ? -11.496 37.148 3.569 1.00 50.31 327 ARG A C 1
ATOM 2578 O O . ARG A 1 327 ? -10.874 38.009 2.963 1.00 50.31 327 ARG A O 1
ATOM 2585 N N . LEU A 1 328 ? -10.921 36.360 4.487 1.00 50.41 328 LEU A N 1
ATOM 2586 C CA . LEU A 1 328 ? -9.480 36.390 4.783 1.00 50.41 328 LEU A CA 1
ATOM 2587 C C . LEU A 1 328 ? -8.624 35.945 3.590 1.00 50.41 328 LEU A C 1
ATOM 2589 O O . LEU A 1 328 ? -7.642 36.619 3.296 1.00 50.41 328 LEU A O 1
ATOM 2593 N N . ASN A 1 329 ? -9.001 34.874 2.876 1.00 50.22 329 ASN A N 1
ATOM 2594 C CA . ASN A 1 329 ? -8.313 34.473 1.640 1.00 50.22 329 ASN A CA 1
ATOM 2595 C C . ASN A 1 329 ? -8.299 35.620 0.608 1.00 50.22 329 ASN A C 1
ATOM 2597 O O . ASN A 1 329 ? -7.269 35.894 -0.001 1.00 50.22 329 ASN A O 1
ATOM 2601 N N . TYR A 1 330 ? -9.414 36.345 0.458 1.00 53.28 330 TYR A N 1
ATOM 2602 C CA . TYR A 1 330 ? -9.503 37.517 -0.420 1.00 53.28 330 TYR A CA 1
ATOM 2603 C C . TYR A 1 330 ? -8.704 38.733 0.090 1.00 53.28 330 TYR A C 1
ATOM 2605 O O . TYR A 1 330 ? -8.036 39.412 -0.684 1.00 53.28 330 TYR A O 1
ATOM 2613 N N . VAL A 1 331 ? -8.729 39.016 1.395 1.00 51.66 331 VAL A N 1
ATOM 2614 C CA . VAL A 1 331 ? -8.003 40.150 1.994 1.00 51.66 331 VAL A CA 1
ATOM 2615 C C . VAL A 1 331 ? -6.485 39.935 1.949 1.00 51.66 331 VAL A C 1
ATOM 2617 O O . VAL A 1 331 ? -5.753 40.880 1.666 1.00 51.66 331 VAL A O 1
ATOM 2620 N N . VAL A 1 332 ? -5.996 38.705 2.125 1.00 49.72 332 VAL A N 1
ATOM 2621 C CA . VAL A 1 332 ? -4.566 38.369 1.978 1.00 49.72 332 VAL A CA 1
ATOM 2622 C C . VAL A 1 332 ? -4.097 38.473 0.529 1.00 49.72 332 VAL A C 1
ATOM 2624 O O . VAL A 1 332 ? -3.022 39.016 0.291 1.00 49.72 332 VAL A O 1
ATOM 2627 N N . LEU A 1 333 ? -4.947 38.112 -0.439 1.00 51.12 333 LEU A N 1
ATOM 2628 C CA . LEU A 1 333 ? -4.722 38.421 -1.858 1.00 51.12 333 LEU A CA 1
ATOM 2629 C C . LEU A 1 333 ? -4.607 39.937 -2.144 1.00 51.12 333 LEU A C 1
ATOM 2631 O O . LEU A 1 333 ? -4.134 40.307 -3.214 1.00 51.12 333 LEU A O 1
ATOM 2635 N N . THR A 1 334 ? -5.029 40.818 -1.222 1.00 53.66 334 THR A N 1
ATOM 2636 C CA . THR A 1 334 ? -5.081 42.285 -1.424 1.00 53.66 334 THR A CA 1
ATOM 2637 C C . THR A 1 334 ? -4.281 43.126 -0.407 1.00 53.66 334 THR A C 1
ATOM 2639 O O . THR A 1 334 ? -4.215 44.343 -0.558 1.00 53.66 334 THR A O 1
ATOM 2642 N N . GLY A 1 335 ? -3.618 42.516 0.588 1.00 50.00 335 GLY A N 1
ATOM 2643 C CA . GLY A 1 335 ? -2.561 43.152 1.399 1.00 50.00 335 GLY A CA 1
ATOM 2644 C C . GLY A 1 335 ? -2.956 44.004 2.626 1.00 50.00 335 GLY A C 1
ATOM 2645 O O . GLY A 1 335 ? -2.112 44.740 3.132 1.00 50.00 335 GLY A O 1
ATOM 2646 N N . GLY A 1 336 ? -4.185 43.938 3.156 1.00 53.94 336 GLY A N 1
ATOM 2647 C CA . GLY A 1 336 ? -4.619 44.768 4.304 1.00 53.94 336 GLY A CA 1
ATOM 2648 C C . GLY A 1 336 ? -4.690 44.022 5.648 1.00 53.94 336 GLY A C 1
ATOM 2649 O O . GLY A 1 336 ? -5.734 43.470 5.972 1.00 53.94 336 GLY A O 1
ATOM 2650 N N . ALA A 1 337 ? -3.617 43.987 6.453 1.00 52.69 337 ALA A N 1
ATOM 2651 C CA . ALA A 1 337 ? -3.448 42.894 7.432 1.00 52.69 337 ALA A CA 1
ATOM 2652 C C . ALA A 1 337 ? -3.661 43.160 8.947 1.00 52.69 337 ALA A C 1
ATOM 2654 O O . ALA A 1 337 ? -3.668 42.188 9.695 1.00 52.69 337 ALA A O 1
ATOM 2655 N N . PHE A 1 338 ? -3.837 44.383 9.474 1.00 47.94 338 PHE A N 1
ATOM 2656 C CA . PHE A 1 338 ? -3.652 44.569 10.938 1.00 47.94 338 PHE A CA 1
ATOM 2657 C C . PHE A 1 338 ? -4.909 44.874 11.779 1.00 47.94 338 PHE A C 1
ATOM 2659 O O . PHE A 1 338 ? -5.117 44.258 12.824 1.00 47.94 338 PHE A O 1
ATOM 2666 N N . ALA A 1 339 ? -5.781 45.791 11.352 1.00 48.50 339 ALA A N 1
ATOM 2667 C CA . ALA A 1 339 ? -6.911 46.236 12.181 1.00 48.50 339 ALA A CA 1
ATOM 2668 C C . ALA A 1 339 ? -8.070 45.218 12.247 1.00 48.50 339 ALA A C 1
ATOM 2670 O O . ALA A 1 339 ? -8.758 45.113 13.264 1.00 48.50 339 ALA A O 1
ATOM 2671 N N . GLU A 1 340 ? -8.263 44.426 11.189 1.00 47.56 340 GLU A N 1
ATOM 2672 C CA . GLU A 1 340 ? -9.347 43.442 11.121 1.00 47.56 340 GLU A CA 1
ATOM 2673 C C . GLU A 1 340 ? -9.032 42.171 11.926 1.00 47.56 340 GLU A C 1
ATOM 2675 O O . GLU A 1 340 ? -9.920 41.635 12.583 1.00 47.56 340 GLU A O 1
ATOM 2680 N N . PHE A 1 341 ? -7.764 41.748 12.001 1.00 47.94 341 PHE A N 1
ATOM 2681 C CA . PHE A 1 341 ? -7.326 40.579 12.781 1.00 47.94 341 PHE A CA 1
ATOM 2682 C C . PHE A 1 341 ? -7.627 40.730 14.288 1.00 47.94 341 PHE A C 1
ATOM 2684 O O . PHE A 1 341 ? -8.057 39.786 14.955 1.00 47.94 341 PHE A O 1
ATOM 2691 N N . VAL A 1 342 ? -7.482 41.953 14.815 1.00 50.09 342 VAL A N 1
ATOM 2692 C CA . VAL A 1 342 ? -7.763 42.304 16.219 1.00 50.09 342 VAL A CA 1
ATOM 2693 C C . VAL A 1 342 ? -9.271 42.415 16.490 1.00 50.09 342 VAL A C 1
ATOM 2695 O O . VAL A 1 342 ? -9.746 41.958 17.532 1.00 50.09 342 VAL A O 1
ATOM 2698 N N . ALA A 1 343 ? -10.049 42.950 15.543 1.00 46.25 343 ALA A N 1
ATOM 2699 C CA . ALA A 1 343 ? -11.509 43.020 15.651 1.00 46.25 343 ALA A CA 1
ATOM 2700 C C . ALA A 1 343 ? -12.174 41.627 15.569 1.00 46.25 343 ALA A C 1
ATOM 2702 O O . ALA A 1 343 ? -13.108 41.337 16.323 1.00 46.25 343 ALA A O 1
ATOM 2703 N N . LEU A 1 344 ? -11.653 40.741 14.710 1.00 46.84 344 LEU A N 1
ATOM 2704 C CA . LEU A 1 344 ? -12.119 39.362 14.521 1.00 46.84 344 LEU A CA 1
ATOM 2705 C C . LEU A 1 344 ? -11.834 38.464 15.736 1.00 46.84 344 LEU A C 1
ATOM 2707 O O . LEU A 1 344 ? -12.718 37.735 16.193 1.00 46.84 344 LEU A O 1
ATOM 2711 N N . GLY A 1 345 ? -10.617 38.533 16.288 1.00 45.19 345 GLY A N 1
ATOM 2712 C CA . GLY A 1 345 ? -10.239 37.770 17.481 1.00 45.19 345 GLY A CA 1
ATOM 2713 C C . GLY A 1 345 ? -11.032 38.183 18.725 1.00 45.19 345 GLY A C 1
ATOM 2714 O O . GLY A 1 345 ? -11.418 37.332 19.527 1.00 45.19 345 GLY A O 1
ATOM 2715 N N . GLY A 1 346 ? -11.347 39.477 18.859 1.00 42.72 346 GLY A N 1
ATOM 2716 C CA . GLY A 1 346 ? -12.123 40.016 19.979 1.00 42.72 346 GLY A CA 1
ATOM 2717 C C . GLY A 1 346 ? -13.595 39.588 19.984 1.00 42.72 346 GLY A C 1
ATOM 2718 O O . GLY A 1 346 ? -14.119 39.210 21.033 1.00 42.72 346 GLY A O 1
ATOM 2719 N N . LEU A 1 347 ? -14.266 39.591 18.826 1.00 42.84 347 LEU A N 1
ATOM 2720 C CA . LEU A 1 347 ? -15.694 39.256 18.713 1.00 42.84 347 LEU A CA 1
ATOM 2721 C C . LEU A 1 347 ? -15.979 37.751 18.854 1.00 42.84 347 LEU A C 1
ATOM 2723 O O . LEU A 1 347 ? -16.981 37.380 19.465 1.00 42.84 347 LEU A O 1
ATOM 2727 N N . MET A 1 348 ? -15.086 36.877 18.373 1.00 43.97 348 MET A N 1
ATOM 2728 C CA . MET A 1 348 ? -15.215 35.422 18.545 1.00 43.97 348 MET A CA 1
ATOM 2729 C C . MET A 1 348 ? -14.974 34.996 20.000 1.00 43.97 348 MET A C 1
ATOM 2731 O O . MET A 1 348 ? -15.695 34.148 20.529 1.00 43.97 348 MET A O 1
ATOM 2735 N N . LEU A 1 349 ? -14.019 35.638 20.681 1.00 39.78 349 LEU A N 1
ATOM 2736 C CA . LEU A 1 349 ? -13.782 35.434 22.108 1.00 39.78 349 LEU A CA 1
ATOM 2737 C C . LEU A 1 349 ? -14.973 35.939 22.940 1.00 39.78 349 LEU A C 1
ATOM 2739 O O . LEU A 1 349 ? -15.431 35.229 23.830 1.00 39.78 349 LEU A O 1
ATOM 2743 N N . LEU A 1 350 ? -15.540 37.107 22.610 1.00 40.62 350 LEU A N 1
ATOM 2744 C CA . LEU A 1 350 ? -16.760 37.631 23.239 1.00 40.62 350 LEU A CA 1
ATOM 2745 C C . LEU A 1 350 ? -17.988 36.744 22.977 1.00 40.62 350 LEU A C 1
ATOM 2747 O O . LEU A 1 350 ? -18.795 36.567 23.885 1.00 40.62 350 LEU A O 1
ATOM 2751 N N . PHE A 1 351 ? -18.121 36.129 21.798 1.00 48.25 351 PHE A N 1
ATOM 2752 C CA . PHE A 1 351 ? -19.204 35.190 21.485 1.00 48.25 351 PHE A CA 1
ATOM 2753 C C . PHE A 1 351 ? -19.072 33.873 22.259 1.00 48.25 351 PHE A C 1
ATOM 2755 O O . PHE A 1 351 ? -20.021 33.461 22.920 1.00 48.25 351 PHE A O 1
ATOM 2762 N N . VAL A 1 352 ? -17.893 33.243 22.256 1.00 45.34 352 VAL A N 1
ATOM 2763 C CA . VAL A 1 352 ? -17.636 32.001 23.007 1.00 45.34 352 VAL A CA 1
ATOM 2764 C C . VAL A 1 352 ? -17.777 32.234 24.513 1.00 45.34 352 VAL A C 1
ATOM 2766 O O . VAL A 1 352 ? -18.384 31.418 25.200 1.00 45.34 352 VAL A O 1
ATOM 2769 N N . VAL A 1 353 ? -17.293 33.367 25.030 1.00 41.34 353 VAL A N 1
ATOM 2770 C CA . VAL A 1 353 ? -17.417 33.738 26.449 1.00 41.34 353 VAL A CA 1
ATOM 2771 C C . VAL A 1 353 ? -18.865 34.096 26.825 1.00 41.34 353 VAL A C 1
ATOM 2773 O O . VAL A 1 353 ? -19.337 33.651 27.870 1.00 41.34 353 VAL A O 1
ATOM 2776 N N . SER A 1 354 ? -19.608 34.821 25.981 1.00 38.66 354 SER A N 1
ATOM 2777 C CA . SER A 1 354 ? -21.022 35.169 26.225 1.00 38.66 354 SER A CA 1
ATOM 2778 C C . SER A 1 354 ? -21.948 33.941 26.120 1.00 38.66 354 SER A C 1
ATOM 2780 O O . SER A 1 354 ? -22.833 33.733 26.953 1.00 38.66 354 SER A O 1
ATOM 2782 N N . PHE A 1 355 ? -21.678 33.031 25.180 1.00 49.03 355 PHE A N 1
ATOM 2783 C CA . PHE A 1 355 ? -22.393 31.760 25.028 1.00 49.03 355 PHE A CA 1
ATOM 2784 C C . PHE A 1 355 ? -22.133 30.796 26.201 1.00 49.03 355 PHE A C 1
ATOM 2786 O O . PHE A 1 355 ? -23.050 30.148 26.707 1.00 49.03 355 PHE A O 1
ATOM 2793 N N . TRP A 1 356 ? -20.895 30.762 26.699 1.00 44.47 356 TRP A N 1
ATOM 2794 C CA . TRP A 1 356 ? -20.458 29.958 27.845 1.00 44.47 356 TRP A CA 1
ATOM 2795 C C . TRP A 1 356 ? -21.037 30.454 29.181 1.00 44.47 356 TRP A C 1
ATOM 2797 O O . TRP A 1 356 ? -21.354 29.644 30.056 1.00 44.47 356 TRP A O 1
ATOM 2807 N N . PHE A 1 357 ? -21.254 31.761 29.351 1.00 42.53 357 PHE A N 1
ATOM 2808 C CA . PHE A 1 357 ? -21.847 32.296 30.582 1.00 42.53 357 PHE A CA 1
ATOM 2809 C C . PHE A 1 357 ? -23.354 32.037 30.724 1.00 42.53 357 PHE A C 1
ATOM 2811 O O . PHE A 1 357 ? -23.863 32.069 31.847 1.00 42.53 357 PHE A O 1
ATOM 2818 N N . THR A 1 358 ? -24.060 31.729 29.632 1.00 41.50 358 THR A N 1
ATOM 2819 C CA . THR A 1 358 ? -25.529 31.757 29.630 1.00 41.50 358 THR A CA 1
ATOM 2820 C C . THR A 1 358 ? -26.190 30.406 29.973 1.00 41.50 358 THR A C 1
ATOM 2822 O O . THR A 1 358 ? -27.305 30.410 30.489 1.00 41.50 358 THR A O 1
ATOM 2825 N N . PHE A 1 359 ? -25.541 29.238 29.797 1.00 51.56 359 PHE A N 1
ATOM 2826 C CA . PHE A 1 359 ? -26.228 27.936 29.970 1.00 51.56 359 PHE A CA 1
ATOM 2827 C C . PHE A 1 359 ? -25.355 26.812 30.581 1.00 51.56 359 PHE A C 1
ATOM 2829 O O . PHE A 1 359 ? -24.289 26.484 30.069 1.00 51.56 359 PHE A O 1
ATOM 2836 N N . ARG A 1 360 ? -25.813 26.205 31.695 1.00 50.66 360 ARG A N 1
ATOM 2837 C CA . ARG A 1 360 ? -25.024 25.351 32.626 1.00 50.66 360 ARG A CA 1
ATOM 2838 C C . ARG A 1 360 ? -25.602 23.935 32.897 1.00 50.66 360 ARG A C 1
ATOM 2840 O O . ARG A 1 360 ? -25.508 23.457 34.026 1.00 50.66 360 ARG A O 1
ATOM 2847 N N . GLU A 1 361 ? -26.202 23.242 31.921 1.00 52.56 361 GLU A N 1
ATOM 2848 C CA . GLU A 1 361 ? -26.847 21.923 32.156 1.00 52.56 361 GLU A CA 1
ATOM 2849 C C . GLU A 1 361 ? -26.136 20.709 31.507 1.00 52.56 361 GLU A C 1
ATOM 2851 O O . GLU A 1 361 ? -25.706 20.770 30.357 1.00 52.56 361 GLU A O 1
ATOM 2856 N N . GLU A 1 362 ? -26.082 19.565 32.220 1.00 49.88 362 GLU A N 1
ATOM 2857 C CA . GLU A 1 362 ? -25.529 18.253 31.778 1.00 49.88 362 GLU A CA 1
ATOM 2858 C C . GLU A 1 362 ? -26.132 17.731 30.457 1.00 49.88 362 GLU A C 1
ATOM 2860 O O . GLU A 1 362 ? -25.468 17.047 29.672 1.00 49.88 362 GLU A O 1
ATOM 2865 N N . ALA A 1 363 ? -27.389 18.090 30.208 1.00 55.22 363 ALA A N 1
ATOM 2866 C CA . ALA A 1 363 ? -28.112 17.889 28.961 1.00 55.22 363 ALA A CA 1
ATOM 2867 C C . ALA A 1 363 ? -27.323 18.398 27.735 1.00 55.22 363 ALA A C 1
ATOM 2869 O O . ALA A 1 363 ? -27.154 17.690 26.741 1.00 55.22 363 ALA A O 1
ATOM 2870 N N . ILE A 1 364 ? -26.776 19.610 27.821 1.00 61.38 364 ILE A N 1
ATOM 2871 C CA . ILE A 1 364 ? -26.226 20.342 26.673 1.00 61.38 364 ILE A CA 1
ATOM 2872 C C . ILE A 1 364 ? -24.892 19.747 26.212 1.00 61.38 364 ILE A C 1
ATOM 2874 O O . ILE A 1 364 ? -24.653 19.653 25.013 1.00 61.38 364 ILE A O 1
ATOM 2878 N N . ALA A 1 365 ? -24.041 19.277 27.130 1.00 64.88 365 ALA A N 1
ATOM 2879 C CA . ALA A 1 365 ? -22.768 18.648 26.760 1.00 64.88 365 ALA A CA 1
ATOM 2880 C C . ALA A 1 365 ? -22.982 17.386 25.909 1.00 64.88 365 ALA A C 1
ATOM 2882 O O . ALA A 1 365 ? -22.295 17.175 24.913 1.00 64.88 365 ALA A O 1
ATOM 2883 N N . SER A 1 366 ? -23.981 16.572 26.263 1.00 68.81 366 SER A N 1
ATOM 2884 C CA . SER A 1 366 ? -24.315 15.375 25.485 1.00 68.81 366 SER A CA 1
ATOM 2885 C C . SER A 1 366 ? -24.953 15.728 24.136 1.00 68.81 366 SER A C 1
ATOM 2887 O O . SER A 1 366 ? -24.666 15.071 23.139 1.00 68.81 366 SER A O 1
ATOM 2889 N N . HIS A 1 367 ? -25.754 16.797 24.078 1.00 69.69 367 HIS A N 1
ATOM 2890 C CA . HIS A 1 367 ? -26.279 17.338 22.823 1.00 69.69 367 HIS A CA 1
ATOM 2891 C C . HIS A 1 367 ? -25.153 17.813 21.890 1.00 69.69 367 HIS A C 1
ATOM 2893 O O . HIS A 1 367 ? -25.093 17.381 20.743 1.00 69.69 367 HIS A O 1
ATOM 2899 N N . LEU A 1 368 ? -24.222 18.633 22.390 1.00 68.75 368 LEU A N 1
ATOM 2900 C CA . LEU A 1 368 ? -23.079 19.145 21.626 1.00 68.75 368 LEU A CA 1
ATOM 2901 C C . LEU A 1 368 ? -22.169 18.023 21.120 1.00 68.75 368 LEU A C 1
ATOM 2903 O O . LEU A 1 368 ? -21.768 18.047 19.962 1.00 68.75 368 LEU A O 1
ATOM 2907 N N . LEU A 1 369 ? -21.897 17.008 21.946 1.00 75.38 369 LEU A N 1
ATOM 2908 C CA . LEU A 1 369 ? -21.183 15.809 21.500 1.00 75.38 369 LEU A CA 1
ATOM 2909 C C . LEU A 1 369 ? -21.940 15.084 20.385 1.00 75.38 369 LEU A C 1
ATOM 2911 O O . LEU A 1 369 ? -21.333 14.705 19.389 1.00 75.38 369 LEU A O 1
ATOM 2915 N N . GLY A 1 370 ? -23.260 14.923 20.520 1.00 75.38 370 GLY A N 1
ATOM 2916 C CA . GLY A 1 370 ? -24.110 14.376 19.462 1.00 75.38 370 GLY A CA 1
ATOM 2917 C C . GLY A 1 370 ? -23.972 15.153 18.149 1.00 75.38 370 GLY A C 1
ATOM 2918 O O . GLY A 1 370 ? -23.740 14.547 17.107 1.00 75.38 370 GLY A O 1
ATOM 2919 N N . VAL A 1 371 ? -24.029 16.485 18.199 1.00 70.50 371 VAL A N 1
ATOM 2920 C CA . VAL A 1 371 ? -23.834 17.346 17.021 1.00 70.50 371 VAL A CA 1
ATOM 2921 C C . VAL A 1 371 ? -22.435 17.171 16.419 1.00 70.50 371 VAL A C 1
ATOM 2923 O O . VAL A 1 371 ? -22.323 16.962 15.213 1.00 70.50 371 VAL A O 1
ATOM 2926 N N . LEU A 1 372 ? -21.377 17.186 17.237 1.00 74.25 372 LEU A N 1
ATOM 2927 C CA . LEU A 1 372 ? -19.991 17.027 16.776 1.00 74.25 372 LEU A CA 1
ATOM 2928 C C . LEU A 1 372 ? -19.754 15.662 16.114 1.00 74.25 372 LEU A C 1
ATOM 2930 O O . LEU A 1 372 ? -19.160 15.601 15.040 1.00 74.25 372 LEU A O 1
ATOM 2934 N N . TYR A 1 373 ? -20.258 14.568 16.692 1.00 85.31 373 TYR A N 1
ATOM 2935 C CA . TYR A 1 373 ? -20.159 13.255 16.046 1.00 85.31 373 TYR A CA 1
ATOM 2936 C C . TYR A 1 373 ? -20.985 13.172 14.766 1.00 85.31 373 TYR A C 1
ATOM 2938 O O . TYR A 1 373 ? -20.535 12.544 13.815 1.00 85.31 373 TYR A O 1
ATOM 2946 N N . GLY A 1 374 ? -22.166 13.797 14.716 1.00 78.50 374 GLY A N 1
ATOM 2947 C CA . GLY A 1 374 ? -22.972 13.869 13.495 1.00 78.50 374 GLY A CA 1
ATOM 2948 C C . GLY A 1 374 ? -22.269 14.651 12.380 1.00 78.50 374 GLY A C 1
ATOM 2949 O O . GLY A 1 374 ? -22.286 14.236 11.220 1.00 78.50 374 GLY A O 1
ATOM 2950 N N . PHE A 1 375 ? -21.589 15.742 12.736 1.00 75.75 375 PHE A N 1
ATOM 2951 C CA . PHE A 1 375 ? -20.757 16.523 11.824 1.00 75.75 375 PHE A CA 1
ATOM 2952 C C . PHE A 1 375 ? -19.584 15.696 11.277 1.00 75.75 375 PHE A C 1
ATOM 2954 O O . PHE A 1 375 ? -19.445 15.567 10.060 1.00 75.75 375 PHE A O 1
ATOM 2961 N N . ILE A 1 376 ? -18.803 15.050 12.154 1.00 83.62 376 ILE A N 1
ATOM 2962 C CA . ILE A 1 376 ? -17.694 14.173 11.742 1.00 83.62 376 ILE A CA 1
ATOM 2963 C C . ILE A 1 376 ? -18.202 13.017 10.878 1.00 83.62 376 ILE A C 1
ATOM 2965 O O . ILE A 1 376 ? -17.618 12.742 9.835 1.00 83.62 376 ILE A O 1
ATOM 2969 N N . LEU A 1 377 ? -19.302 12.368 11.269 1.00 88.06 377 LEU A N 1
ATOM 2970 C CA . LEU A 1 377 ? -19.910 11.280 10.503 1.00 88.06 377 LEU A CA 1
ATOM 2971 C C . LEU A 1 377 ? -20.267 11.726 9.083 1.00 88.06 377 LEU A C 1
ATOM 2973 O O . LEU A 1 377 ? -20.036 10.989 8.128 1.00 88.06 377 LEU A O 1
ATOM 2977 N N . THR A 1 378 ? -20.799 12.938 8.929 1.00 79.75 378 THR A N 1
ATOM 2978 C CA . THR A 1 378 ? -21.151 13.451 7.603 1.00 79.75 378 THR A CA 1
ATOM 2979 C C . THR A 1 378 ? -19.905 13.690 6.754 1.00 79.75 378 THR A C 1
ATOM 2981 O O . THR A 1 378 ? -19.872 13.284 5.596 1.00 79.75 378 THR A O 1
ATOM 2984 N N . ILE A 1 379 ? -18.847 14.257 7.338 1.00 82.06 379 ILE A N 1
ATOM 2985 C CA . ILE A 1 379 ? -17.555 14.448 6.661 1.00 82.06 379 ILE A CA 1
ATOM 2986 C C . ILE A 1 379 ? -16.932 13.100 6.267 1.00 82.06 379 ILE A C 1
ATOM 2988 O O . ILE A 1 379 ? -16.462 12.958 5.140 1.00 82.06 379 ILE A O 1
ATOM 2992 N N . GLN A 1 380 ? -16.986 12.091 7.144 1.00 92.94 380 GLN A N 1
ATOM 2993 C CA . GLN A 1 380 ? -16.532 10.727 6.843 1.00 92.94 380 GLN A CA 1
ATOM 2994 C C . GLN A 1 380 ? -17.282 10.149 5.631 1.00 92.94 380 GLN A C 1
ATOM 2996 O O . GLN A 1 380 ? -16.655 9.648 4.701 1.00 92.94 380 GLN A O 1
ATOM 3001 N N . VAL A 1 381 ? -18.616 10.251 5.601 1.00 88.88 381 VAL A N 1
ATOM 3002 C CA . VAL A 1 381 ? -19.446 9.721 4.502 1.00 88.88 381 VAL A CA 1
ATOM 3003 C C . VAL A 1 381 ? -19.215 10.479 3.190 1.00 88.88 381 VAL A C 1
ATOM 3005 O O . VAL A 1 381 ? -19.105 9.842 2.142 1.00 88.88 381 VAL A O 1
ATOM 3008 N N . ILE A 1 382 ? -19.089 11.812 3.229 1.00 84.38 382 ILE A N 1
ATOM 3009 C CA . ILE A 1 382 ? -18.754 12.626 2.046 1.00 84.38 382 ILE A CA 1
ATOM 3010 C C . ILE A 1 382 ? -17.379 12.228 1.497 1.00 84.38 382 ILE A C 1
ATOM 3012 O O . ILE A 1 382 ? -17.232 12.026 0.292 1.00 84.38 382 ILE A O 1
ATOM 3016 N N . CYS A 1 383 ? -16.384 12.050 2.367 1.00 91.12 383 CYS A N 1
ATOM 3017 C CA . CYS A 1 383 ? -15.054 11.614 1.953 1.00 91.12 383 CYS A CA 1
ATOM 3018 C C . CYS A 1 383 ? -15.104 10.226 1.290 1.00 91.12 383 CYS A C 1
ATOM 3020 O O . CYS A 1 383 ? -14.623 10.068 0.169 1.00 91.12 383 CYS A O 1
ATOM 3022 N N . ILE A 1 384 ? -15.785 9.242 1.902 1.00 91.75 384 ILE A N 1
ATOM 3023 C CA . ILE A 1 384 ? -16.010 7.917 1.289 1.00 91.75 384 ILE A CA 1
ATOM 3024 C C . ILE A 1 384 ? -16.672 8.060 -0.088 1.00 91.75 384 ILE A C 1
ATOM 3026 O O . ILE A 1 384 ? -16.269 7.389 -1.040 1.00 91.75 384 ILE A O 1
ATOM 3030 N N . PHE A 1 385 ? -17.644 8.957 -0.240 1.00 87.44 385 PHE A N 1
ATOM 3031 C CA . PHE A 1 385 ? -18.284 9.208 -1.528 1.00 87.44 385 PHE A CA 1
ATOM 3032 C C . PHE A 1 385 ? -17.310 9.706 -2.597 1.00 87.44 385 PHE A C 1
ATOM 3034 O O . PHE A 1 385 ? -17.294 9.167 -3.709 1.00 87.44 385 PHE A O 1
ATOM 3041 N N . PHE A 1 386 ? -16.426 10.636 -2.252 1.00 88.81 386 PHE A N 1
ATOM 3042 C CA . PHE A 1 386 ? -15.424 11.161 -3.177 1.00 88.81 386 PHE A CA 1
ATOM 3043 C C . PHE A 1 386 ? -14.299 10.191 -3.536 1.00 88.81 386 PHE A C 1
ATOM 3045 O O . PHE A 1 386 ? -13.675 10.343 -4.587 1.00 88.81 386 PHE A O 1
ATOM 3052 N N . THR A 1 387 ? -14.081 9.135 -2.752 1.00 90.44 387 THR A N 1
ATOM 3053 C CA . THR A 1 387 ? -13.107 8.090 -3.121 1.00 90.44 387 THR A CA 1
ATOM 3054 C C . THR A 1 387 ? -13.554 7.283 -4.348 1.00 90.44 387 THR A C 1
ATOM 3056 O O . THR A 1 387 ? -12.736 6.755 -5.117 1.00 90.44 387 THR A O 1
ATOM 3059 N N . LYS A 1 388 ? -14.881 7.178 -4.540 1.00 86.75 388 LYS A N 1
ATOM 3060 C CA . LYS A 1 388 ? -15.543 6.364 -5.568 1.00 86.75 388 LYS A CA 1
ATOM 3061 C C . LYS A 1 388 ? -15.105 4.876 -5.552 1.00 86.75 388 LYS A C 1
ATOM 3063 O O . LYS A 1 388 ? -15.103 4.209 -6.594 1.00 86.75 388 LYS A O 1
ATOM 3068 N N . SER A 1 389 ? -14.706 4.343 -4.396 1.00 87.00 389 SER A N 1
ATOM 3069 C CA . SER A 1 389 ? -14.146 2.986 -4.243 1.00 87.00 389 SER A CA 1
ATOM 3070 C C . SER A 1 389 ? -15.230 1.915 -4.030 1.00 87.00 389 SER A C 1
ATOM 3072 O O . SER A 1 389 ? -15.894 1.900 -2.999 1.00 87.00 389 SER A O 1
ATOM 3074 N N . ARG A 1 390 ? -15.411 0.991 -4.991 1.00 85.12 390 ARG A N 1
ATOM 3075 C CA . ARG A 1 390 ? -16.528 0.013 -5.012 1.00 85.12 390 ARG A CA 1
ATOM 3076 C C . ARG A 1 390 ? -16.527 -0.970 -3.830 1.00 85.12 390 ARG A C 1
ATOM 3078 O O . ARG A 1 390 ? -17.556 -1.121 -3.182 1.00 85.12 390 ARG A O 1
ATOM 3085 N N . GLY A 1 391 ? -15.392 -1.619 -3.554 1.00 85.44 391 GLY A N 1
ATOM 3086 C CA . GLY A 1 391 ? -15.258 -2.597 -2.461 1.00 85.44 391 GLY A CA 1
ATOM 3087 C C . GLY A 1 391 ? -15.632 -2.010 -1.094 1.00 85.44 391 GLY A C 1
ATOM 3088 O O . GLY A 1 391 ? -16.541 -2.529 -0.448 1.00 85.44 391 GLY A O 1
ATOM 3089 N N . PRO A 1 392 ? -15.046 -0.864 -0.699 1.00 90.19 392 PRO A N 1
ATOM 3090 C CA . PRO A 1 392 ? -15.438 -0.158 0.517 1.00 90.19 392 PRO A CA 1
ATOM 3091 C C . PRO A 1 392 ? -16.917 0.252 0.560 1.00 90.19 392 PRO A C 1
ATOM 3093 O O . PRO A 1 392 ? -17.542 0.137 1.608 1.00 90.19 392 PRO A O 1
ATOM 3096 N N . TRP A 1 393 ? -17.524 0.665 -0.560 1.00 87.94 393 TRP A N 1
ATOM 3097 C CA . TRP A 1 393 ? -18.968 0.942 -0.612 1.00 87.94 393 TRP A CA 1
ATOM 3098 C C . TRP A 1 393 ? -19.817 -0.296 -0.294 1.00 87.94 393 TRP A C 1
ATOM 3100 O O . TRP A 1 393 ? -20.750 -0.206 0.504 1.00 87.94 393 TRP A O 1
ATOM 3110 N N . LEU A 1 394 ? -19.480 -1.454 -0.869 1.00 88.12 394 LEU A N 1
ATOM 3111 C CA . LEU A 1 394 ? -20.154 -2.720 -0.560 1.00 88.12 394 LEU A CA 1
ATOM 3112 C C . LEU A 1 394 ? -19.959 -3.105 0.912 1.00 88.12 394 LEU A C 1
ATOM 3114 O O . LEU A 1 394 ? -20.934 -3.423 1.593 1.00 88.12 394 LEU A O 1
ATOM 3118 N N . GLY A 1 395 ? -18.727 -2.999 1.421 1.00 91.62 395 GLY A N 1
ATOM 3119 C CA . GLY A 1 395 ? -18.413 -3.239 2.829 1.00 91.62 395 GLY A CA 1
ATOM 3120 C C . GLY A 1 395 ? -19.220 -2.341 3.768 1.00 91.62 395 GLY A C 1
ATOM 3121 O O . GLY A 1 395 ? -19.854 -2.839 4.699 1.00 91.62 395 GLY A O 1
ATOM 3122 N N . LEU A 1 396 ? -19.283 -1.034 3.489 1.00 91.94 396 LEU A N 1
ATOM 3123 C CA . LEU A 1 396 ? -20.068 -0.074 4.266 1.00 91.94 396 LEU A CA 1
ATOM 3124 C C . LEU A 1 396 ? -21.556 -0.425 4.268 1.00 91.94 396 LEU A C 1
ATOM 3126 O O . LEU A 1 396 ? -22.176 -0.423 5.328 1.00 91.94 396 LEU A O 1
ATOM 3130 N N . LEU A 1 397 ? -22.135 -0.733 3.104 1.00 91.25 397 LEU A N 1
ATOM 3131 C CA . LEU A 1 397 ? -23.555 -1.069 2.987 1.00 91.25 397 LEU A CA 1
ATOM 3132 C C . LEU A 1 397 ? -23.904 -2.330 3.785 1.00 91.25 397 LEU A C 1
ATOM 3134 O O . LEU A 1 397 ? -24.884 -2.325 4.532 1.00 91.25 397 LEU A O 1
ATOM 3138 N N . VAL A 1 398 ? -23.085 -3.382 3.687 1.00 92.31 398 VAL A N 1
ATOM 3139 C CA . VAL A 1 398 ? -23.285 -4.616 4.463 1.00 92.31 398 VAL A CA 1
ATOM 3140 C C . VAL A 1 398 ? -23.094 -4.355 5.960 1.00 92.31 398 VAL A C 1
ATOM 3142 O O . VAL A 1 398 ? -23.924 -4.777 6.764 1.00 92.31 398 VAL A O 1
ATOM 3145 N N . GLY A 1 399 ? -22.060 -3.607 6.353 1.00 94.50 399 GLY A N 1
ATOM 3146 C CA . GLY A 1 399 ? -21.833 -3.222 7.747 1.00 94.50 399 GLY A CA 1
ATOM 3147 C C . GLY A 1 399 ? -22.992 -2.412 8.335 1.00 94.50 399 GLY A C 1
ATOM 3148 O O . GLY A 1 399 ? -23.478 -2.725 9.421 1.00 94.50 399 GLY A O 1
ATOM 3149 N N . LEU A 1 400 ? -23.496 -1.409 7.611 1.00 93.19 400 LEU A N 1
ATOM 3150 C CA . LEU A 1 400 ? -24.651 -0.605 8.026 1.00 93.19 400 LEU A CA 1
ATOM 3151 C C . LEU A 1 400 ? -25.933 -1.437 8.102 1.00 93.19 400 LEU A C 1
ATOM 3153 O O . LEU A 1 400 ? -26.712 -1.261 9.041 1.00 93.19 400 LEU A O 1
ATOM 3157 N N . PHE A 1 401 ? -26.140 -2.369 7.167 1.00 94.06 401 PHE A N 1
ATOM 3158 C CA . PHE A 1 401 ? -27.241 -3.324 7.252 1.00 94.06 401 PHE A CA 1
ATOM 3159 C C . PHE A 1 401 ? -27.161 -4.127 8.553 1.00 94.06 401 PHE A C 1
ATOM 3161 O O . PHE A 1 401 ? -28.129 -4.144 9.312 1.00 94.06 401 PHE A O 1
ATOM 3168 N N . VAL A 1 402 ? -26.007 -4.730 8.854 1.00 94.81 402 VAL A N 1
ATOM 3169 C CA . VAL A 1 402 ? -25.799 -5.507 10.087 1.00 94.81 402 VAL A CA 1
ATOM 3170 C C . VAL A 1 402 ? -26.045 -4.643 11.322 1.00 94.81 402 VAL A C 1
ATOM 3172 O O . VAL A 1 402 ? -26.747 -5.073 12.241 1.00 94.81 402 VAL A O 1
ATOM 3175 N N . PHE A 1 403 ? -25.546 -3.405 11.318 1.00 94.94 403 PHE A N 1
ATOM 3176 C CA . PHE A 1 403 ? -25.735 -2.454 12.406 1.00 94.94 403 PHE A CA 1
ATOM 3177 C C . PHE A 1 403 ? -27.221 -2.193 12.679 1.00 94.94 403 PHE A C 1
ATOM 3179 O O . PHE A 1 403 ? -27.698 -2.376 13.803 1.00 94.94 403 PHE A O 1
ATOM 3186 N N . VAL A 1 404 ? -27.966 -1.775 11.650 1.00 92.31 404 VAL A N 1
ATOM 3187 C CA . VAL A 1 404 ? -29.383 -1.401 11.761 1.00 92.31 404 VAL A CA 1
ATOM 3188 C C . VAL A 1 404 ? -30.250 -2.623 12.056 1.00 92.31 404 VAL A C 1
ATOM 3190 O O . VAL A 1 404 ? -31.129 -2.553 12.918 1.00 92.31 404 VAL A O 1
ATOM 3193 N N . PHE A 1 405 ? -29.982 -3.751 11.398 1.00 93.38 405 PHE A N 1
ATOM 3194 C CA . PHE A 1 405 ? -30.721 -4.996 11.580 1.00 93.38 405 PHE A CA 1
ATOM 3195 C C . PHE A 1 405 ? -30.602 -5.500 13.020 1.00 93.38 405 PHE A C 1
ATOM 3197 O O . PHE A 1 405 ? -31.612 -5.698 13.701 1.00 93.38 405 PHE A O 1
ATOM 3204 N N . ILE A 1 406 ? -29.371 -5.648 13.524 1.00 91.69 406 ILE A N 1
ATOM 3205 C CA . ILE A 1 406 ? -29.136 -6.129 14.888 1.00 91.69 406 ILE A CA 1
ATOM 3206 C C . ILE A 1 406 ? -29.716 -5.149 15.909 1.00 91.69 406 ILE A C 1
ATOM 3208 O O . ILE A 1 406 ? -30.353 -5.580 16.875 1.00 91.69 406 ILE A O 1
ATOM 3212 N N . LEU A 1 407 ? -29.539 -3.840 15.701 1.00 88.50 407 LEU A N 1
ATOM 3213 C CA . LEU A 1 407 ? -30.122 -2.825 16.573 1.00 88.50 407 LEU A CA 1
ATOM 3214 C C . LEU A 1 407 ? -31.653 -2.931 16.605 1.00 88.50 407 LEU A C 1
ATOM 3216 O O . LEU A 1 407 ? -32.233 -2.878 17.689 1.00 88.50 407 LEU A O 1
ATOM 3220 N N . GLY A 1 408 ? -32.302 -3.122 15.454 1.00 84.94 408 GLY A N 1
ATOM 3221 C CA . GLY A 1 408 ? -33.751 -3.286 15.337 1.00 84.94 408 GLY A CA 1
ATOM 3222 C C . GLY A 1 408 ? -34.270 -4.517 16.069 1.00 84.94 408 GLY A C 1
ATOM 3223 O O . GLY A 1 408 ? -35.173 -4.394 16.899 1.00 84.94 408 GLY A O 1
ATOM 3224 N N . VAL A 1 409 ? -33.652 -5.681 15.848 1.00 86.56 409 VAL A N 1
ATOM 3225 C CA . VAL A 1 409 ? -34.004 -6.923 16.555 1.00 86.56 409 VAL A CA 1
ATOM 3226 C C . VAL A 1 409 ? -33.815 -6.753 18.063 1.00 86.56 409 VAL A C 1
ATOM 3228 O O . VAL A 1 409 ? -34.719 -7.043 18.846 1.00 86.56 409 VAL A O 1
ATOM 3231 N N . ARG A 1 410 ? -32.673 -6.208 18.497 1.00 83.88 410 ARG A N 1
ATOM 3232 C CA . ARG A 1 410 ? -32.370 -6.050 19.926 1.00 83.88 410 ARG A CA 1
ATOM 3233 C C . ARG A 1 410 ? -33.214 -5.007 20.635 1.00 83.88 410 ARG A C 1
ATOM 3235 O O . ARG A 1 410 ? -33.451 -5.136 21.832 1.00 83.88 410 ARG A O 1
ATOM 3242 N N . ARG A 1 411 ? -33.679 -3.989 19.917 1.00 78.69 411 ARG A N 1
ATOM 3243 C CA . ARG A 1 411 ? -34.589 -2.969 20.448 1.00 78.69 411 ARG A CA 1
ATOM 3244 C C . ARG A 1 411 ? -36.062 -3.337 20.281 1.00 78.69 411 ARG A C 1
ATOM 3246 O O . ARG A 1 411 ? -36.902 -2.530 20.660 1.00 78.69 411 ARG A O 1
ATOM 3253 N N . ARG A 1 412 ? -36.369 -4.529 19.751 1.00 80.00 412 ARG A N 1
ATOM 3254 C CA . ARG A 1 412 ? -37.734 -4.992 19.441 1.00 80.00 412 ARG A CA 1
ATOM 3255 C C . ARG A 1 412 ? -38.489 -4.016 18.523 1.00 80.00 412 ARG A C 1
ATOM 3257 O O . ARG A 1 412 ? -39.697 -3.837 18.634 1.00 80.00 412 ARG A O 1
ATOM 3264 N N . LEU A 1 413 ? -37.760 -3.373 17.611 1.00 79.56 413 LEU A N 1
ATOM 3265 C CA . LEU A 1 413 ? -38.296 -2.455 16.609 1.00 79.56 413 LEU A CA 1
ATOM 3266 C C . LEU A 1 413 ? -38.500 -3.223 15.302 1.00 79.56 413 LEU A C 1
ATOM 3268 O O . LEU A 1 413 ? -37.633 -3.202 14.427 1.00 79.56 413 LEU A O 1
ATOM 3272 N N . THR A 1 414 ? -39.637 -3.916 15.177 1.00 82.44 414 THR A N 1
ATOM 3273 C CA . THR A 1 414 ? -39.918 -4.807 14.036 1.00 82.44 414 THR A CA 1
ATOM 3274 C C . THR A 1 414 ? -39.799 -4.099 12.692 1.00 82.44 414 THR A C 1
ATOM 3276 O O . THR A 1 414 ? -39.114 -4.577 11.794 1.00 82.44 414 THR A O 1
ATOM 3279 N N . TRP A 1 415 ? -40.365 -2.897 12.593 1.00 84.69 415 TRP A N 1
ATOM 3280 C CA . TRP A 1 415 ? -40.286 -2.066 11.393 1.00 84.69 415 TRP A CA 1
ATOM 3281 C C . TRP A 1 415 ? -38.849 -1.711 10.989 1.00 84.69 415 TRP A C 1
ATOM 3283 O O . TRP A 1 415 ? -38.578 -1.568 9.802 1.00 84.69 415 TRP A O 1
ATOM 3293 N N . LEU A 1 416 ? -37.921 -1.597 11.948 1.00 83.00 416 LEU A N 1
ATOM 3294 C CA . LEU A 1 416 ? -36.536 -1.222 11.662 1.00 83.00 416 LEU A CA 1
ATOM 3295 C C . LEU A 1 416 ? -35.767 -2.369 10.998 1.00 83.00 416 LEU A C 1
ATOM 3297 O O . LEU A 1 416 ? -35.109 -2.149 9.986 1.00 83.00 416 LEU A O 1
ATOM 3301 N N . TRP A 1 417 ? -35.857 -3.592 11.535 1.00 86.38 417 TRP A N 1
ATOM 3302 C CA . TRP A 1 417 ? -35.132 -4.729 10.958 1.00 86.38 417 TRP A CA 1
ATOM 3303 C C . TRP A 1 417 ? -35.821 -5.284 9.703 1.00 86.38 417 TRP A C 1
ATOM 3305 O O . TRP A 1 417 ? -35.127 -5.651 8.758 1.00 86.38 417 TRP A O 1
ATOM 3315 N N . VAL A 1 418 ? -37.161 -5.272 9.640 1.00 88.88 418 VAL A N 1
ATOM 3316 C CA . VAL A 1 418 ? -37.908 -5.614 8.414 1.00 88.88 418 VAL A CA 1
ATOM 3317 C C . VAL A 1 418 ? -37.624 -4.585 7.323 1.00 88.88 418 VAL A C 1
ATOM 3319 O O . VAL A 1 418 ? -37.346 -4.960 6.188 1.00 88.88 418 VAL A O 1
ATOM 3322 N N . GLY A 1 419 ? -37.623 -3.292 7.667 1.00 87.38 419 GLY A N 1
ATOM 3323 C CA . GLY A 1 419 ? -37.261 -2.218 6.745 1.00 87.38 419 GLY A CA 1
ATOM 3324 C C . GLY A 1 419 ? -35.826 -2.348 6.236 1.00 87.38 419 GLY A C 1
ATOM 3325 O O . GLY A 1 419 ? -35.599 -2.221 5.039 1.00 87.38 419 GLY A O 1
ATOM 3326 N N . ALA A 1 420 ? -34.868 -2.682 7.109 1.00 88.31 420 ALA A N 1
ATOM 3327 C CA . ALA A 1 420 ? -33.487 -2.947 6.707 1.00 88.31 420 ALA A CA 1
ATOM 3328 C C . ALA A 1 420 ? -33.374 -4.157 5.764 1.00 88.31 420 ALA A C 1
ATOM 3330 O O . ALA A 1 420 ? -32.665 -4.078 4.765 1.00 88.31 420 ALA A O 1
ATOM 3331 N N . ALA A 1 421 ? -34.092 -5.253 6.039 1.00 88.50 421 ALA A N 1
ATOM 3332 C CA . ALA A 1 421 ? -34.137 -6.426 5.162 1.00 88.50 421 ALA A CA 1
ATOM 3333 C C . ALA A 1 421 ? -34.763 -6.102 3.797 1.00 88.50 421 ALA A C 1
ATOM 3335 O O . ALA A 1 421 ? -34.212 -6.476 2.763 1.00 88.50 421 ALA A O 1
ATOM 3336 N N . GLY A 1 422 ? -35.865 -5.346 3.785 1.00 88.69 422 GLY A N 1
ATOM 3337 C CA . GLY A 1 422 ? -36.500 -4.864 2.560 1.00 88.69 422 GLY A CA 1
ATOM 3338 C C . GLY A 1 422 ? -35.590 -3.936 1.753 1.00 88.69 422 GLY A C 1
ATOM 3339 O O . GLY A 1 422 ? -35.466 -4.106 0.545 1.00 88.69 422 GLY A O 1
ATOM 3340 N N . ALA A 1 423 ? -34.896 -3.004 2.413 1.00 86.88 423 ALA A N 1
ATOM 3341 C CA . ALA A 1 423 ? -33.941 -2.101 1.773 1.00 86.88 423 ALA A CA 1
ATOM 3342 C C . ALA A 1 423 ? -32.724 -2.846 1.207 1.00 86.88 423 ALA A C 1
ATOM 3344 O O . ALA A 1 423 ? -32.283 -2.532 0.105 1.00 86.88 423 ALA A O 1
ATOM 3345 N N . ALA A 1 424 ? -32.207 -3.853 1.917 1.00 87.81 424 ALA A N 1
ATOM 3346 C CA . ALA A 1 424 ? -31.125 -4.699 1.421 1.00 87.81 424 ALA A CA 1
ATOM 3347 C C . ALA A 1 424 ? -31.557 -5.490 0.179 1.00 87.81 424 ALA A C 1
ATOM 3349 O O . ALA A 1 424 ? -30.845 -5.484 -0.823 1.00 87.81 424 ALA A O 1
ATOM 3350 N N . LEU A 1 425 ? -32.745 -6.105 0.205 1.00 88.75 425 LEU A N 1
ATOM 3351 C CA . LEU A 1 425 ? -33.293 -6.822 -0.948 1.00 88.75 425 LEU A CA 1
ATOM 3352 C C . LEU A 1 425 ? -33.518 -5.886 -2.144 1.00 88.75 425 LEU A C 1
ATOM 3354 O O . LEU A 1 425 ? -33.122 -6.211 -3.261 1.00 88.75 425 LEU A O 1
ATOM 3358 N N . ALA A 1 426 ? -34.096 -4.705 -1.907 1.00 87.81 426 ALA A N 1
ATOM 3359 C CA . ALA A 1 426 ? -34.291 -3.687 -2.935 1.00 87.81 426 ALA A CA 1
ATOM 3360 C C . ALA A 1 426 ? -32.956 -3.181 -3.501 1.00 87.81 426 ALA A C 1
ATOM 3362 O O . ALA A 1 426 ? -32.842 -2.999 -4.707 1.00 87.81 426 ALA A O 1
ATOM 3363 N N . GLY A 1 427 ? -31.938 -2.996 -2.657 1.00 86.69 427 GLY A N 1
ATOM 3364 C CA . GLY A 1 427 ? -30.592 -2.602 -3.070 1.00 86.69 427 GLY A CA 1
ATOM 3365 C C . GLY A 1 427 ? -29.894 -3.669 -3.914 1.00 86.69 427 GLY A C 1
ATOM 3366 O O . GLY A 1 427 ? -29.314 -3.336 -4.944 1.00 86.69 427 GLY A O 1
ATOM 3367 N N . ILE A 1 428 ? -29.994 -4.947 -3.533 1.00 86.25 428 ILE A N 1
ATOM 3368 C CA . ILE A 1 428 ? -29.473 -6.074 -4.326 1.00 86.25 428 ILE A CA 1
ATOM 3369 C C . ILE A 1 428 ? -30.178 -6.136 -5.683 1.00 86.25 428 ILE A C 1
ATOM 3371 O O . ILE A 1 428 ? -29.509 -6.225 -6.710 1.00 86.25 428 ILE A O 1
ATOM 3375 N N . LEU A 1 429 ? -31.512 -6.032 -5.702 1.00 87.62 429 LEU A N 1
ATOM 3376 C CA . LEU A 1 429 ? -32.288 -6.015 -6.942 1.00 87.62 429 LEU A CA 1
ATOM 3377 C C . LEU A 1 429 ? -31.914 -4.812 -7.817 1.00 87.62 429 LEU A C 1
ATOM 3379 O O . LEU A 1 429 ? -31.707 -4.969 -9.016 1.00 87.62 429 LEU A O 1
ATOM 3383 N N . LEU A 1 430 ? -31.770 -3.626 -7.221 1.00 86.75 430 LEU A N 1
ATOM 3384 C CA . LEU A 1 430 ? -31.344 -2.415 -7.915 1.00 86.75 430 LEU A CA 1
ATOM 3385 C C . LEU A 1 430 ? -29.957 -2.591 -8.535 1.00 86.75 430 LEU A C 1
ATOM 3387 O O . LEU A 1 430 ? -29.781 -2.262 -9.701 1.00 86.75 430 LEU A O 1
ATOM 3391 N N . LEU A 1 431 ? -28.986 -3.124 -7.787 1.00 84.69 431 LEU A N 1
ATOM 3392 C CA . LEU A 1 431 ? -27.640 -3.388 -8.298 1.00 84.69 431 LEU A CA 1
ATOM 3393 C C . LEU A 1 431 ? -27.660 -4.432 -9.416 1.00 84.69 431 LEU A C 1
ATOM 3395 O O . LEU A 1 431 ? -26.993 -4.227 -10.428 1.00 84.69 431 LEU A O 1
ATOM 3399 N N . ALA A 1 432 ? -28.442 -5.504 -9.276 1.00 85.62 432 ALA A N 1
ATOM 3400 C CA . ALA A 1 432 ? -28.599 -6.512 -10.320 1.00 85.62 432 ALA A CA 1
ATOM 3401 C C . ALA A 1 432 ? -29.164 -5.890 -11.607 1.00 85.62 432 ALA A C 1
ATOM 3403 O O . ALA A 1 432 ? -28.546 -6.005 -12.660 1.00 85.62 432 ALA A O 1
ATOM 3404 N N . VAL A 1 433 ? -30.271 -5.144 -11.517 1.00 87.50 433 VAL A N 1
ATOM 3405 C CA . VAL A 1 433 ? -30.883 -4.462 -12.670 1.00 87.50 433 VAL A CA 1
ATOM 3406 C C . VAL A 1 433 ? -29.931 -3.417 -13.263 1.00 87.50 433 VAL A C 1
ATOM 3408 O O . VAL A 1 433 ? -29.772 -3.357 -14.478 1.00 87.50 433 VAL A O 1
ATOM 3411 N N . LEU A 1 434 ? -29.252 -2.617 -12.437 1.00 86.75 434 LEU A N 1
ATOM 3412 C CA . LEU A 1 434 ? -28.323 -1.572 -12.883 1.00 86.75 434 LEU A CA 1
ATOM 3413 C C . LEU A 1 434 ? -27.099 -2.133 -13.629 1.00 86.75 434 LEU A C 1
ATOM 3415 O O . LEU A 1 434 ? -26.548 -1.446 -14.487 1.00 86.75 434 LEU A O 1
ATOM 3419 N N . ASN A 1 435 ? -26.665 -3.356 -13.309 1.00 86.56 435 ASN A N 1
ATOM 3420 C CA . ASN A 1 435 ? -25.523 -4.004 -13.962 1.00 86.56 435 ASN A CA 1
ATOM 3421 C C . ASN A 1 435 ? -25.914 -4.819 -15.207 1.00 86.56 435 ASN A C 1
ATOM 3423 O O . ASN A 1 435 ? -25.023 -5.236 -15.941 1.00 86.56 435 ASN A O 1
ATOM 3427 N N . VAL A 1 436 ? -27.209 -5.004 -15.492 1.00 87.12 436 VAL A N 1
ATOM 3428 C CA . VAL A 1 436 ? -27.669 -5.586 -16.763 1.00 87.12 436 VAL A CA 1
ATOM 3429 C C . VAL A 1 436 ? -27.585 -4.517 -17.863 1.00 87.12 436 VAL A C 1
ATOM 3431 O O . VAL A 1 436 ? -28.276 -3.499 -17.765 1.00 87.12 436 VAL A O 1
ATOM 3434 N N . PRO A 1 437 ? -26.781 -4.717 -18.929 1.00 81.31 437 PRO A N 1
ATOM 3435 C CA . PRO A 1 437 ? -26.559 -3.687 -19.946 1.00 81.31 437 PRO A CA 1
ATOM 3436 C C . PRO A 1 437 ? -27.818 -3.231 -20.689 1.00 81.31 437 PRO A C 1
ATOM 3438 O O . PRO A 1 437 ? -27.880 -2.085 -21.120 1.00 81.31 437 PRO A O 1
ATOM 3441 N N . THR A 1 438 ? -28.813 -4.108 -20.815 1.00 86.88 438 THR A N 1
ATOM 3442 C CA . THR A 1 438 ? -30.076 -3.869 -21.530 1.00 86.88 438 THR A CA 1
ATOM 3443 C C . THR A 1 438 ? -31.207 -3.369 -20.628 1.00 86.88 438 THR A C 1
ATOM 3445 O O . THR A 1 438 ? -32.353 -3.279 -21.067 1.00 86.88 438 THR A O 1
ATOM 3448 N N . SER A 1 439 ? -30.931 -3.065 -19.356 1.00 89.19 439 SER A N 1
ATOM 3449 C CA . SER A 1 439 ? -31.982 -2.679 -18.416 1.00 89.19 439 SER A CA 1
ATOM 3450 C C . SER A 1 439 ? -32.450 -1.229 -18.601 1.00 89.19 439 SER A C 1
ATOM 3452 O O . SER A 1 439 ? -31.692 -0.381 -19.078 1.00 89.19 439 SER A O 1
ATOM 3454 N N . PRO A 1 440 ? -33.657 -0.878 -18.115 1.00 87.81 440 PRO A N 1
ATOM 3455 C CA . PRO A 1 440 ? -34.128 0.511 -18.088 1.00 87.81 440 PRO A CA 1
ATOM 3456 C C . PRO A 1 440 ? -33.227 1.465 -17.286 1.00 87.81 440 PRO A C 1
ATOM 3458 O O . PRO A 1 440 ? -33.314 2.679 -17.445 1.00 87.81 440 PRO A O 1
ATOM 3461 N N . LEU A 1 441 ? -32.366 0.930 -16.411 1.00 87.06 441 LEU A N 1
ATOM 3462 C CA . LEU A 1 441 ? -31.434 1.703 -15.589 1.00 87.06 441 LEU A CA 1
ATOM 3463 C C . LEU A 1 441 ? -30.052 1.856 -16.239 1.00 87.06 441 LEU A C 1
ATOM 3465 O O . LEU A 1 441 ? -29.197 2.543 -15.679 1.00 87.06 441 LEU A O 1
ATOM 3469 N N . ALA A 1 442 ? -29.826 1.276 -17.422 1.00 84.81 442 ALA A N 1
ATOM 3470 C CA . ALA A 1 442 ? -28.562 1.374 -18.145 1.00 84.81 442 ALA A CA 1
ATOM 3471 C C . ALA A 1 442 ? -28.049 2.819 -18.345 1.00 84.81 442 ALA A C 1
ATOM 3473 O O . ALA A 1 442 ? -26.844 3.018 -18.175 1.00 84.81 442 ALA A O 1
ATOM 3474 N N . PRO A 1 443 ? -28.887 3.856 -18.593 1.00 88.12 443 PRO A N 1
ATOM 3475 C CA . PRO A 1 443 ? -28.403 5.238 -18.701 1.00 88.12 443 PRO A CA 1
ATOM 3476 C C . PRO A 1 443 ? -27.686 5.747 -17.440 1.00 88.12 443 PRO A C 1
ATOM 3478 O O . PRO A 1 443 ? -26.751 6.543 -17.533 1.00 88.12 443 PRO A O 1
ATOM 3481 N N . LEU A 1 444 ? -28.053 5.241 -16.254 1.00 84.62 444 LEU A N 1
ATOM 3482 C CA . LEU A 1 444 ? -27.410 5.611 -14.987 1.00 84.62 444 LEU A CA 1
ATOM 3483 C C . LEU A 1 444 ? -25.952 5.123 -14.905 1.00 84.62 444 LEU A C 1
ATOM 3485 O O . LEU A 1 444 ? -25.168 5.663 -14.124 1.00 84.62 444 LEU A O 1
ATOM 3489 N N . ARG A 1 445 ? -25.553 4.148 -15.740 1.00 84.00 445 ARG A N 1
ATOM 3490 C CA . ARG A 1 445 ? -24.177 3.621 -15.823 1.00 84.00 445 ARG A CA 1
ATOM 3491 C C . ARG A 1 445 ? -23.170 4.641 -16.369 1.00 84.00 445 ARG A C 1
ATOM 3493 O O . ARG A 1 445 ? -21.964 4.439 -16.217 1.00 84.00 445 ARG A O 1
ATOM 3500 N N . ASN A 1 446 ? -23.654 5.718 -16.989 1.00 82.31 446 ASN A N 1
ATOM 3501 C CA . ASN A 1 446 ? -22.832 6.781 -17.571 1.00 82.31 446 ASN A CA 1
ATOM 3502 C C . ASN A 1 446 ? -22.757 8.033 -16.685 1.00 82.31 446 ASN A C 1
ATOM 3504 O O . ASN A 1 446 ? -21.934 8.909 -16.934 1.00 82.31 446 ASN A O 1
ATOM 3508 N N . ILE A 1 447 ? -23.572 8.114 -15.627 1.00 80.81 447 ILE A N 1
ATOM 3509 C CA . ILE A 1 447 ? -23.542 9.240 -14.691 1.00 80.81 447 ILE A CA 1
ATOM 3510 C C . ILE A 1 447 ? -22.297 9.117 -13.794 1.00 80.81 447 ILE A C 1
ATOM 3512 O O . ILE A 1 447 ? -22.063 8.047 -13.219 1.00 80.81 447 ILE A O 1
ATOM 3516 N N . PRO A 1 448 ? -21.495 10.185 -13.613 1.00 67.69 448 PRO A N 1
ATOM 3517 C CA . PRO A 1 448 ? -20.393 10.194 -12.653 1.00 67.69 448 PRO A CA 1
ATOM 3518 C C . PRO A 1 448 ? -20.853 9.761 -11.248 1.00 67.69 448 PRO A C 1
ATOM 3520 O O . PRO A 1 448 ? -21.981 10.028 -10.847 1.00 67.69 448 PRO A O 1
ATOM 3523 N N . TYR A 1 449 ? -19.988 9.096 -10.474 1.00 68.06 449 TYR A N 1
ATOM 3524 C CA . TYR A 1 449 ? -20.278 8.524 -9.137 1.00 68.06 449 TYR A CA 1
ATOM 3525 C C . TYR A 1 449 ? -21.251 7.325 -9.131 1.00 68.06 449 TYR A C 1
ATOM 3527 O O . TYR A 1 449 ? -20.933 6.305 -8.522 1.00 68.06 449 TYR A O 1
ATOM 3535 N N . VAL A 1 450 ? -22.370 7.387 -9.858 1.00 71.94 450 VAL A N 1
ATOM 3536 C CA . VAL A 1 450 ? -23.369 6.302 -9.957 1.00 71.94 450 VAL A CA 1
ATOM 3537 C C . VAL A 1 450 ? -22.889 5.184 -10.883 1.00 71.94 450 VAL A C 1
ATOM 3539 O O . VAL A 1 450 ? -23.012 3.999 -10.569 1.00 71.94 450 VAL A O 1
ATOM 3542 N N . GLY A 1 451 ? -22.257 5.550 -11.999 1.00 72.69 451 GLY A N 1
ATOM 3543 C CA . GLY A 1 451 ? -21.919 4.628 -13.074 1.00 72.69 451 GLY A CA 1
ATOM 3544 C C . GLY A 1 451 ? -20.967 3.503 -12.681 1.00 72.69 451 GLY A C 1
ATOM 3545 O O . GLY A 1 451 ? -21.043 2.401 -13.220 1.00 72.69 451 GLY A O 1
ATOM 3546 N N . ARG A 1 452 ? -20.123 3.723 -11.664 1.00 76.69 452 ARG A N 1
ATOM 3547 C CA . ARG A 1 452 ? -19.242 2.673 -11.137 1.00 76.69 452 ARG A CA 1
ATOM 3548 C C . ARG A 1 452 ? -19.999 1.549 -10.442 1.00 76.69 452 ARG A C 1
ATOM 3550 O O . ARG A 1 452 ? -19.513 0.426 -10.496 1.00 76.69 452 ARG A O 1
ATOM 3557 N N . LEU A 1 453 ? -21.130 1.838 -9.797 1.00 74.88 453 LEU A N 1
ATOM 3558 C CA . LEU A 1 453 ? -21.971 0.818 -9.161 1.00 74.88 453 LEU A CA 1
ATOM 3559 C C . LEU A 1 453 ? -22.704 -0.035 -10.205 1.00 74.88 453 LEU A C 1
ATOM 3561 O O . LEU A 1 453 ? -22.981 -1.202 -9.952 1.00 74.88 453 LEU A O 1
ATOM 3565 N N . GLY A 1 454 ? -22.945 0.519 -11.395 1.00 73.81 454 GLY A N 1
ATOM 3566 C CA . GLY A 1 454 ? -23.505 -0.196 -12.545 1.00 73.81 454 GLY A CA 1
ATOM 3567 C C . GLY A 1 454 ? -22.491 -0.944 -13.409 1.00 73.81 454 GLY A C 1
ATOM 3568 O O . GLY A 1 454 ? -22.841 -1.429 -14.482 1.00 73.81 454 GLY A O 1
ATOM 3569 N N . ARG A 1 455 ? -21.225 -1.005 -12.987 1.00 76.31 455 ARG A N 1
ATOM 3570 C CA . ARG A 1 455 ? -20.158 -1.788 -13.636 1.00 76.31 455 ARG A CA 1
ATOM 3571 C C . ARG A 1 455 ? -19.422 -2.673 -12.625 1.00 76.31 455 ARG A C 1
ATOM 3573 O O . ARG A 1 455 ? -18.254 -2.984 -12.813 1.00 76.31 455 ARG A O 1
ATOM 3580 N N . VAL A 1 456 ? -20.066 -3.005 -11.504 1.00 75.56 456 VAL A N 1
ATOM 3581 C CA . VAL A 1 456 ? -19.488 -3.840 -10.435 1.00 75.56 456 VAL A CA 1
ATOM 3582 C C . VAL A 1 456 ? -19.272 -5.271 -10.920 1.00 75.56 456 VAL A C 1
ATOM 3584 O O . VAL A 1 456 ? -18.276 -5.872 -10.536 1.00 75.56 456 VAL A O 1
ATOM 3587 N N . PHE A 1 457 ? -20.155 -5.774 -11.786 1.00 75.25 457 PHE A N 1
ATOM 3588 C CA . PHE A 1 457 ? -20.048 -7.105 -12.399 1.00 75.25 457 PHE A CA 1
ATOM 3589 C C . PHE A 1 457 ? -19.386 -7.088 -13.788 1.00 75.25 457 PHE A C 1
ATOM 3591 O O . PHE A 1 457 ? -19.475 -8.069 -14.513 1.00 75.25 457 PHE A O 1
ATOM 3598 N N . ASP A 1 458 ? -18.756 -5.976 -14.179 1.00 78.88 458 ASP A N 1
ATOM 3599 C CA . ASP A 1 458 ? -18.008 -5.889 -15.436 1.00 78.88 458 ASP A CA 1
ATOM 3600 C C . ASP A 1 458 ? -16.630 -6.535 -15.251 1.00 78.88 458 ASP A C 1
ATOM 3602 O O . ASP A 1 458 ? -15.787 -6.013 -14.515 1.00 78.88 458 ASP A O 1
ATOM 3606 N N . THR A 1 459 ? -16.449 -7.704 -15.860 1.00 82.62 459 THR A N 1
ATOM 3607 C CA . THR A 1 459 ? -15.271 -8.573 -15.711 1.00 82.62 459 THR A CA 1
ATOM 3608 C C . THR A 1 459 ? -14.465 -8.710 -16.997 1.00 82.62 459 THR A C 1
ATOM 3610 O O . THR A 1 459 ? -13.366 -9.251 -16.962 1.00 82.62 459 THR A O 1
ATOM 3613 N N . GLU A 1 460 ? -14.968 -8.182 -18.114 1.00 83.25 460 GLU A N 1
ATOM 3614 C CA . GLU A 1 460 ? -14.334 -8.315 -19.431 1.00 83.25 460 GLU A CA 1
ATOM 3615 C C . GLU A 1 460 ? -13.607 -7.041 -19.878 1.00 83.25 460 GLU A C 1
ATOM 3617 O O . GLU A 1 460 ? -13.001 -7.015 -20.943 1.00 83.25 460 GLU A O 1
ATOM 3622 N N . SER A 1 461 ? -13.631 -5.974 -19.070 1.00 80.38 461 SER A N 1
ATOM 3623 C CA . SER A 1 461 ? -12.945 -4.721 -19.394 1.00 80.38 461 SER A CA 1
ATOM 3624 C C . SER A 1 461 ? -12.272 -4.048 -18.192 1.00 80.38 461 SER A C 1
ATOM 3626 O O . SER A 1 461 ? -12.622 -4.270 -17.025 1.00 80.38 461 SER A O 1
ATOM 3628 N N . GLY A 1 462 ? -11.285 -3.194 -18.488 1.00 81.69 462 GLY A N 1
ATOM 3629 C CA . GLY A 1 462 ? -10.594 -2.343 -17.516 1.00 81.69 462 GLY A CA 1
ATOM 3630 C C . GLY A 1 462 ? -10.064 -3.108 -16.299 1.00 81.69 462 GLY A C 1
ATOM 3631 O O . GLY A 1 462 ? -9.501 -4.192 -16.412 1.00 81.69 462 GLY A O 1
ATOM 3632 N N . THR A 1 463 ? -10.286 -2.558 -15.102 1.00 79.69 463 THR A N 1
ATOM 3633 C CA . THR A 1 463 ? -9.797 -3.155 -13.847 1.00 79.69 463 THR A CA 1
ATOM 3634 C C . THR A 1 463 ? -10.494 -4.463 -13.460 1.00 79.69 463 THR A C 1
ATOM 3636 O O . THR A 1 463 ? -9.996 -5.173 -12.589 1.00 79.69 463 THR A O 1
ATOM 3639 N N . GLY A 1 464 ? -11.645 -4.780 -14.064 1.00 84.31 464 GLY A N 1
ATOM 3640 C CA . GLY A 1 464 ? -12.315 -6.068 -13.886 1.00 84.31 464 GLY A CA 1
ATOM 3641 C C . GLY A 1 464 ? -11.550 -7.187 -14.584 1.00 84.31 464 GLY A C 1
ATOM 3642 O O . GLY A 1 464 ? -11.242 -8.191 -13.947 1.00 84.31 464 GLY A O 1
ATOM 3643 N N . LYS A 1 465 ? -11.163 -6.960 -15.847 1.00 89.94 465 LYS A N 1
ATOM 3644 C CA . LYS A 1 465 ? -10.391 -7.921 -16.645 1.00 89.94 465 LYS A CA 1
ATOM 3645 C C . LYS A 1 465 ? -9.021 -8.204 -16.045 1.00 89.94 465 LYS A C 1
ATOM 3647 O O . LYS A 1 465 ? -8.678 -9.367 -15.875 1.00 89.94 465 LYS A O 1
ATOM 3652 N N . VAL A 1 466 ? -8.310 -7.154 -15.620 1.00 90.31 466 VAL A N 1
ATOM 3653 C CA . VAL A 1 466 ? -7.029 -7.269 -14.896 1.00 90.31 466 VAL A CA 1
ATOM 3654 C C . VAL A 1 466 ? -7.151 -8.235 -13.716 1.00 90.31 466 VAL A C 1
ATOM 3656 O O . VAL A 1 466 ? -6.387 -9.183 -13.608 1.00 90.31 466 VAL A O 1
ATOM 3659 N N . ARG A 1 467 ? -8.167 -8.063 -12.858 1.00 90.19 467 ARG A N 1
ATOM 3660 C CA . ARG A 1 467 ? -8.369 -8.947 -11.698 1.00 90.19 467 ARG A CA 1
ATOM 3661 C C . ARG A 1 467 ? -8.661 -10.387 -12.099 1.00 90.19 467 ARG A C 1
ATOM 3663 O O . ARG A 1 467 ? -8.136 -11.287 -11.462 1.00 90.19 467 ARG A O 1
ATOM 3670 N N . VAL A 1 468 ? -9.493 -10.600 -13.117 1.00 92.88 468 VAL A N 1
ATOM 3671 C CA . VAL A 1 468 ? -9.838 -11.952 -13.578 1.00 92.88 468 VAL A CA 1
ATOM 3672 C C . VAL A 1 468 ? -8.610 -12.679 -14.116 1.00 92.88 468 VAL A C 1
ATOM 3674 O O . VAL A 1 468 ? -8.388 -13.815 -13.716 1.00 92.88 468 VAL A O 1
ATOM 3677 N N . LEU A 1 469 ? -7.787 -12.010 -14.928 1.00 93.81 469 LEU A N 1
ATOM 3678 C CA . LEU A 1 469 ? -6.527 -12.571 -15.422 1.00 93.81 469 LEU A CA 1
ATOM 3679 C C . LEU A 1 469 ? -5.577 -12.894 -14.260 1.00 93.81 469 LEU A C 1
ATOM 3681 O O . LEU A 1 469 ? -5.038 -13.994 -14.193 1.00 93.81 469 LEU A O 1
ATOM 3685 N N . ILE A 1 470 ? -5.448 -11.992 -13.279 1.00 94.25 470 ILE A N 1
ATOM 3686 C CA . ILE A 1 470 ? -4.643 -12.268 -12.079 1.00 94.25 470 ILE A CA 1
ATOM 3687 C C . ILE A 1 470 ? -5.173 -13.492 -11.317 1.00 94.25 470 ILE A C 1
ATOM 3689 O O . ILE A 1 470 ? -4.399 -14.317 -10.841 1.00 94.25 470 ILE A O 1
ATOM 3693 N N . TRP A 1 471 ? -6.493 -13.645 -11.193 1.00 95.19 471 TRP A N 1
ATOM 3694 C CA . TRP A 1 471 ? -7.094 -14.806 -10.531 1.00 95.19 471 TRP A CA 1
ATOM 3695 C C . TRP A 1 471 ? -6.849 -16.108 -11.287 1.00 95.19 471 TRP A C 1
ATOM 3697 O O . TRP A 1 471 ? -6.642 -17.132 -10.643 1.00 95.19 471 TRP A O 1
ATOM 3707 N N . GLU A 1 472 ? -6.858 -16.075 -12.618 1.00 94.94 472 GLU A N 1
ATOM 3708 C CA . GLU A 1 472 ? -6.513 -17.223 -13.460 1.00 94.94 472 GLU A CA 1
ATOM 3709 C C . GLU A 1 472 ? -5.056 -17.650 -13.215 1.00 94.94 472 GLU A C 1
ATOM 3711 O O . GLU A 1 472 ? -4.832 -18.793 -12.822 1.00 94.94 472 GLU A O 1
ATOM 3716 N N . GLY A 1 473 ? -4.096 -16.719 -13.260 1.00 94.94 473 GLY A N 1
ATOM 3717 C CA . GLY A 1 473 ? -2.695 -17.028 -12.944 1.00 94.94 473 GLY A CA 1
ATOM 3718 C C . GLY A 1 473 ? -2.486 -17.530 -11.506 1.00 94.94 473 GLY A C 1
ATOM 3719 O O . GLY A 1 473 ? -1.688 -18.434 -11.257 1.00 94.94 473 GLY A O 1
ATOM 3720 N N . VAL A 1 474 ? -3.241 -17.011 -10.527 1.00 96.25 474 VAL A N 1
ATOM 3721 C CA . VAL A 1 474 ? -3.159 -17.506 -9.140 1.00 96.25 474 VAL A CA 1
ATOM 3722 C C . VAL A 1 474 ? -3.725 -18.918 -9.015 1.00 96.25 474 VAL A C 1
ATOM 3724 O O . VAL A 1 474 ? -3.197 -19.706 -8.233 1.00 96.25 474 VAL A O 1
ATOM 3727 N N . LEU A 1 475 ? -4.784 -19.258 -9.754 1.00 95.62 475 LEU A N 1
ATOM 3728 C CA . LEU A 1 475 ? -5.333 -20.616 -9.761 1.00 95.62 475 LEU A CA 1
ATOM 3729 C C . LEU A 1 475 ? -4.326 -21.630 -10.301 1.00 95.62 475 LEU A C 1
ATOM 3731 O O . LEU A 1 475 ? -4.237 -22.729 -9.748 1.00 95.62 475 LEU A O 1
ATOM 3735 N N . ASP A 1 476 ? -3.553 -21.241 -11.312 1.00 95.00 476 ASP A N 1
ATOM 3736 C CA . ASP A 1 476 ? -2.468 -22.062 -11.839 1.00 95.00 476 ASP A CA 1
ATOM 3737 C C . ASP A 1 476 ? -1.338 -22.201 -10.807 1.00 95.00 476 ASP A C 1
ATOM 3739 O O . ASP A 1 476 ? -0.921 -23.322 -10.518 1.00 95.00 476 ASP A O 1
ATOM 3743 N N . LEU A 1 477 ? -0.946 -21.105 -10.140 1.00 95.50 477 LEU A N 1
ATOM 3744 C CA . LEU A 1 477 ? 0.072 -21.089 -9.075 1.00 95.50 477 LEU A CA 1
ATOM 3745 C C . LEU A 1 477 ? -0.290 -21.946 -7.845 1.00 95.50 477 LEU A C 1
ATOM 3747 O O . LEU A 1 477 ? 0.576 -22.575 -7.241 1.00 95.50 477 LEU A O 1
ATOM 3751 N N . ILE A 1 478 ? -1.550 -21.944 -7.400 1.00 95.38 478 ILE A N 1
ATOM 3752 C CA . ILE A 1 478 ? -1.976 -22.760 -6.242 1.00 95.38 478 ILE A CA 1
ATOM 3753 C C . ILE A 1 478 ? -2.345 -24.198 -6.637 1.00 95.38 478 ILE A C 1
ATOM 3755 O O . ILE A 1 478 ? -2.654 -25.023 -5.768 1.00 95.38 478 ILE A O 1
ATOM 3759 N N . GLY A 1 479 ? -2.364 -24.477 -7.942 1.00 92.62 479 GLY A N 1
ATOM 3760 C CA . GLY A 1 479 ? -2.636 -25.775 -8.535 1.00 92.62 479 GLY A CA 1
ATOM 3761 C C . GLY A 1 479 ? -1.446 -26.733 -8.457 1.00 92.62 479 GLY A C 1
ATOM 3762 O O . GLY A 1 479 ? -0.553 -26.608 -7.624 1.00 92.62 479 GLY A O 1
ATOM 3763 N N . ARG A 1 480 ? -1.456 -27.758 -9.315 1.00 91.50 480 ARG A N 1
ATOM 3764 C CA . ARG A 1 480 ? -0.299 -28.643 -9.511 1.00 91.50 480 ARG A CA 1
ATOM 3765 C C . ARG A 1 480 ? 0.482 -28.155 -10.721 1.00 91.50 480 ARG A C 1
ATOM 3767 O O . ARG A 1 480 ? -0.094 -28.070 -11.799 1.00 91.50 480 ARG A O 1
ATOM 3774 N N . HIS A 1 481 ? 1.773 -27.930 -10.542 1.00 94.62 481 HIS A N 1
ATOM 3775 C CA . HIS A 1 481 ? 2.688 -27.482 -11.586 1.00 94.62 481 HIS A CA 1
ATOM 3776 C C . HIS A 1 481 ? 4.114 -27.970 -11.288 1.00 94.62 481 HIS A C 1
ATOM 3778 O O . HIS A 1 481 ? 4.355 -28.630 -10.274 1.00 94.62 481 HIS A O 1
ATOM 3784 N N . GLU A 1 482 ? 5.061 -27.660 -12.169 1.00 92.69 482 GLU A N 1
ATOM 3785 C CA . GLU A 1 482 ? 6.488 -27.953 -11.988 1.00 92.69 482 GLU A CA 1
ATOM 3786 C C . GLU A 1 482 ? 7.130 -27.068 -10.902 1.00 92.69 482 GLU A C 1
ATOM 3788 O O . GLU A 1 482 ? 6.631 -25.970 -10.649 1.00 92.69 482 GLU A O 1
ATOM 3793 N N . PRO A 1 483 ? 8.218 -27.509 -10.243 1.00 93.56 483 PRO A N 1
ATOM 3794 C CA . PRO A 1 483 ? 8.920 -26.690 -9.256 1.00 93.56 483 PRO A CA 1
ATOM 3795 C C . PRO A 1 483 ? 9.372 -25.339 -9.825 1.00 93.56 483 PRO A C 1
ATOM 3797 O O . PRO A 1 483 ? 9.914 -25.271 -10.925 1.00 93.56 483 PRO A O 1
ATOM 3800 N N . ILE A 1 484 ? 9.166 -24.273 -9.051 1.00 92.62 484 ILE A N 1
ATOM 3801 C CA . ILE A 1 484 ? 9.643 -22.922 -9.377 1.00 92.62 484 ILE A CA 1
ATOM 3802 C C . ILE A 1 484 ? 11.115 -22.817 -8.961 1.00 92.62 484 ILE A C 1
ATOM 3804 O O . ILE A 1 484 ? 11.481 -23.333 -7.907 1.00 92.62 484 ILE A O 1
ATOM 3808 N N . GLY A 1 485 ? 11.941 -22.144 -9.759 1.00 90.81 485 GLY A N 1
ATOM 3809 C CA . GLY A 1 485 ? 13.360 -21.932 -9.474 1.00 90.81 485 GLY A CA 1
ATOM 3810 C C . GLY A 1 485 ? 14.219 -22.002 -10.729 1.00 90.81 485 GLY A C 1
ATOM 3811 O O . GLY A 1 485 ? 13.692 -22.160 -11.832 1.00 90.81 485 GLY A O 1
ATOM 3812 N N . LEU A 1 486 ? 15.534 -21.895 -10.546 1.00 89.31 486 LEU A N 1
ATOM 3813 C CA . LEU A 1 486 ? 16.519 -22.074 -11.612 1.00 89.31 486 LEU A CA 1
ATOM 3814 C C . LEU A 1 486 ? 17.101 -23.500 -11.530 1.00 89.31 486 LEU A C 1
ATOM 3816 O O . LEU A 1 486 ? 17.591 -23.904 -10.473 1.00 89.31 486 LEU A O 1
ATOM 3820 N N . PRO A 1 487 ? 17.003 -24.319 -12.590 1.00 82.81 487 PRO A N 1
ATOM 3821 C CA . PRO A 1 487 ? 17.567 -25.665 -12.589 1.00 82.81 487 PRO A CA 1
ATOM 3822 C C . PRO A 1 487 ? 19.109 -25.652 -12.682 1.00 82.81 487 PRO A C 1
ATOM 3824 O O . PRO A 1 487 ? 19.670 -24.729 -13.266 1.00 82.81 487 PRO A O 1
ATOM 3827 N N . PRO A 1 488 ? 19.804 -26.700 -12.190 1.00 76.25 488 PRO A N 1
ATOM 3828 C CA . PRO A 1 488 ? 19.258 -27.864 -11.486 1.00 76.25 488 PRO A CA 1
ATOM 3829 C C . PRO A 1 488 ? 19.121 -27.670 -9.965 1.00 76.25 488 PRO A C 1
ATOM 3831 O O . PRO A 1 488 ? 18.322 -28.374 -9.347 1.00 76.25 488 PRO A O 1
ATOM 3834 N N . ASP A 1 489 ? 19.872 -26.741 -9.371 1.00 77.62 489 ASP A N 1
ATOM 3835 C CA . ASP A 1 489 ? 20.120 -26.721 -7.923 1.00 77.62 489 ASP A CA 1
ATOM 3836 C C . ASP A 1 489 ? 19.123 -25.862 -7.121 1.00 77.62 489 ASP A C 1
ATOM 3838 O O . ASP A 1 489 ? 18.889 -26.147 -5.945 1.00 77.62 489 ASP A O 1
ATOM 3842 N N . ASP A 1 490 ? 18.458 -24.882 -7.747 1.00 85.00 490 ASP A N 1
ATOM 3843 C CA . ASP A 1 490 ? 17.599 -23.899 -7.062 1.00 85.00 490 ASP A CA 1
ATOM 3844 C C . ASP A 1 490 ? 16.092 -24.158 -7.230 1.00 85.00 490 ASP A C 1
ATOM 3846 O O . ASP A 1 490 ? 15.257 -23.269 -7.034 1.00 85.00 490 ASP A O 1
ATOM 3850 N N . LEU A 1 491 ? 15.712 -25.384 -7.596 1.00 92.12 491 LEU A N 1
ATOM 3851 C CA . LEU A 1 491 ? 14.309 -25.777 -7.721 1.00 92.12 491 LEU A CA 1
ATOM 3852 C C . LEU A 1 491 ? 13.635 -25.947 -6.353 1.00 92.12 491 LEU A C 1
ATOM 3854 O O . LEU A 1 491 ? 14.179 -26.537 -5.417 1.00 92.12 491 LEU A O 1
ATOM 3858 N N . ASP A 1 492 ? 12.381 -25.507 -6.259 1.00 93.94 492 ASP A N 1
ATOM 3859 C CA . ASP A 1 492 ? 11.567 -25.640 -5.055 1.00 93.94 492 ASP A CA 1
ATOM 3860 C C . ASP A 1 492 ? 11.299 -27.108 -4.670 1.00 93.94 492 ASP A C 1
ATOM 3862 O O . ASP A 1 492 ? 10.336 -27.748 -5.107 1.00 93.94 492 ASP A O 1
ATOM 3866 N N . SER A 1 493 ? 12.121 -27.626 -3.758 1.00 92.56 493 SER A N 1
ATOM 3867 C CA . SER A 1 493 ? 11.996 -28.982 -3.207 1.00 92.56 493 SER A CA 1
ATOM 3868 C C . SER A 1 493 ? 10.659 -29.259 -2.501 1.00 92.56 493 SER A C 1
ATOM 3870 O O . SER A 1 493 ? 10.267 -30.419 -2.352 1.00 92.56 493 SER A O 1
ATOM 3872 N N . LEU A 1 494 ? 9.930 -28.218 -2.080 1.00 95.00 494 LEU A N 1
ATOM 3873 C CA . LEU A 1 494 ? 8.648 -28.335 -1.382 1.00 95.00 494 LEU A CA 1
ATOM 3874 C C . LEU A 1 494 ? 7.437 -28.176 -2.312 1.00 95.00 494 LEU A C 1
ATOM 3876 O O . LEU A 1 494 ? 6.305 -28.166 -1.821 1.00 95.00 494 LEU A O 1
ATOM 3880 N N . ASN A 1 495 ? 7.639 -28.130 -3.634 1.00 95.44 495 ASN A N 1
ATOM 3881 C CA . ASN A 1 495 ? 6.580 -27.913 -4.624 1.00 95.44 495 ASN A CA 1
ATOM 3882 C C . ASN A 1 495 ? 5.349 -28.826 -4.418 1.00 95.44 495 ASN A C 1
ATOM 3884 O O . ASN A 1 495 ? 4.205 -28.375 -4.432 1.00 95.44 495 ASN A O 1
ATOM 3888 N N . ILE A 1 496 ? 5.570 -30.111 -4.102 1.00 95.44 496 ILE A N 1
ATOM 3889 C CA . ILE A 1 496 ? 4.500 -31.108 -3.884 1.00 95.44 496 ILE A CA 1
ATOM 3890 C C . ILE A 1 496 ? 3.531 -30.698 -2.761 1.00 95.44 496 ILE A C 1
ATOM 3892 O O . ILE A 1 496 ? 2.341 -31.020 -2.819 1.00 95.44 496 ILE A O 1
ATOM 3896 N N . ILE A 1 497 ? 4.021 -30.002 -1.731 1.00 95.62 497 ILE A N 1
ATOM 3897 C CA . ILE A 1 497 ? 3.217 -29.592 -0.574 1.00 95.62 497 ILE A CA 1
ATOM 3898 C C . ILE A 1 497 ? 2.739 -28.136 -0.653 1.00 95.62 497 ILE A C 1
ATOM 3900 O O . ILE A 1 497 ? 2.004 -27.709 0.241 1.00 95.62 497 ILE A O 1
ATOM 3904 N N . ARG A 1 498 ? 3.076 -27.381 -1.711 1.00 96.25 498 ARG A N 1
ATOM 3905 C CA . ARG A 1 498 ? 2.660 -25.975 -1.880 1.00 96.25 498 ARG A CA 1
ATOM 3906 C C . ARG A 1 498 ? 1.154 -25.753 -1.793 1.00 96.25 498 ARG A C 1
ATOM 3908 O O . ARG A 1 498 ? 0.766 -24.828 -1.084 1.00 96.25 498 ARG A O 1
ATOM 3915 N N . PRO A 1 499 ? 0.275 -26.624 -2.324 1.00 96.38 499 PRO A N 1
ATOM 3916 C CA . PRO A 1 499 ? -1.163 -26.462 -2.105 1.00 96.38 499 PRO A CA 1
ATOM 3917 C C . PRO A 1 499 ? -1.570 -26.464 -0.616 1.00 96.38 499 PRO A C 1
ATOM 3919 O O . PRO A 1 499 ? -2.582 -25.873 -0.242 1.00 96.38 499 PRO A O 1
ATOM 3922 N N . LEU A 1 500 ? -0.798 -27.112 0.265 1.00 96.44 500 LEU A N 1
ATOM 3923 C CA . LEU A 1 500 ? -1.089 -27.191 1.701 1.00 96.44 500 LEU A CA 1
ATOM 3924 C C . LEU A 1 500 ? -0.490 -26.036 2.508 1.00 96.44 500 LEU A C 1
ATOM 3926 O O . LEU A 1 500 ? -1.176 -25.529 3.396 1.00 96.44 500 LEU A O 1
ATOM 3930 N N . VAL A 1 501 ? 0.757 -25.644 2.219 1.00 96.12 501 VAL A N 1
ATOM 3931 C CA . VAL A 1 501 ? 1.520 -24.657 3.015 1.00 96.12 501 VAL A CA 1
ATOM 3932 C C . VAL A 1 501 ? 1.713 -23.300 2.327 1.00 96.12 501 VAL A C 1
ATOM 3934 O O . VAL A 1 501 ? 2.100 -22.337 2.980 1.00 96.12 501 VAL A O 1
ATOM 3937 N N . GLY A 1 502 ? 1.417 -23.191 1.035 1.00 96.81 502 GLY A N 1
ATOM 3938 C CA . GLY A 1 502 ? 1.610 -21.978 0.241 1.00 96.81 502 GLY A CA 1
ATOM 3939 C C . GLY A 1 502 ? 3.080 -21.637 -0.020 1.00 96.81 502 GLY A C 1
ATOM 3940 O O . GLY A 1 502 ? 3.996 -22.410 0.276 1.00 96.81 502 GLY A O 1
ATOM 3941 N N . TYR A 1 503 ? 3.297 -20.449 -0.578 1.00 96.69 503 TYR A N 1
ATOM 3942 C CA . TYR A 1 503 ? 4.610 -19.922 -0.966 1.00 96.69 503 TYR A CA 1
ATOM 3943 C C . TYR A 1 503 ? 5.252 -19.026 0.094 1.00 96.69 503 TYR A C 1
ATOM 3945 O O . TYR A 1 503 ? 6.400 -18.623 -0.075 1.00 96.69 503 TYR A O 1
ATOM 3953 N N . GLY A 1 504 ? 4.533 -18.703 1.170 1.00 96.62 504 GLY A N 1
ATOM 3954 C CA . GLY A 1 504 ? 4.963 -17.791 2.226 1.00 96.62 504 GLY A CA 1
ATOM 3955 C C . GLY A 1 504 ? 4.335 -16.391 2.125 1.00 96.62 504 GLY A C 1
ATOM 3956 O O . GLY A 1 504 ? 3.834 -15.984 1.076 1.00 96.62 504 GLY A O 1
ATOM 3957 N N . PRO A 1 505 ? 4.317 -15.615 3.223 1.00 95.94 505 PRO A N 1
ATOM 3958 C CA . PRO A 1 505 ? 3.880 -14.219 3.187 1.00 95.94 505 PRO A CA 1
ATOM 3959 C C . PRO A 1 505 ? 4.694 -13.385 2.188 1.00 95.94 505 PRO A C 1
ATOM 3961 O O . PRO A 1 505 ? 5.905 -13.545 2.100 1.00 95.94 505 PRO A O 1
ATOM 3964 N N . GLU A 1 506 ? 4.036 -12.483 1.456 1.00 91.81 506 GLU A N 1
ATOM 3965 C CA . GLU A 1 506 ? 4.658 -11.547 0.495 1.00 91.81 506 GLU A CA 1
ATOM 3966 C C . GLU A 1 506 ? 5.527 -12.158 -0.620 1.00 91.81 506 GLU A C 1
ATOM 3968 O O . GLU A 1 506 ? 6.219 -11.416 -1.303 1.00 91.81 506 GLU A O 1
ATOM 3973 N N . SER A 1 507 ? 5.476 -13.468 -0.864 1.00 92.94 507 SER A N 1
ATOM 3974 C CA . SER A 1 507 ? 6.255 -14.104 -1.939 1.00 92.94 507 SER A CA 1
ATOM 3975 C C . SER A 1 507 ? 5.533 -14.159 -3.288 1.00 92.94 507 SER A C 1
ATOM 3977 O O . SER A 1 507 ? 6.115 -14.600 -4.275 1.00 92.94 507 SER A O 1
ATOM 3979 N N . MET A 1 508 ? 4.278 -13.699 -3.359 1.00 92.31 508 MET A N 1
ATOM 3980 C CA . MET A 1 508 ? 3.474 -13.786 -4.581 1.00 92.31 508 MET A CA 1
ATOM 3981 C C . MET A 1 508 ? 4.139 -13.080 -5.772 1.00 92.31 508 MET A C 1
ATOM 3983 O O . MET A 1 508 ? 4.177 -13.675 -6.837 1.00 92.31 508 MET A O 1
ATOM 3987 N N . TYR A 1 509 ? 4.731 -11.893 -5.597 1.00 88.69 509 TYR A N 1
ATOM 3988 C CA . TYR A 1 509 ? 5.332 -11.133 -6.710 1.00 88.69 509 TYR A CA 1
ATOM 3989 C C . TYR A 1 509 ? 6.505 -11.840 -7.413 1.00 88.69 509 TYR A C 1
ATOM 3991 O O . TYR A 1 509 ? 6.836 -11.483 -8.535 1.00 88.69 509 TYR A O 1
ATOM 3999 N N . VAL A 1 510 ? 7.140 -12.831 -6.773 1.00 91.88 510 VAL A N 1
ATOM 4000 C CA . VAL A 1 510 ? 8.178 -13.664 -7.411 1.00 91.88 510 VAL A CA 1
ATOM 4001 C C . VAL A 1 510 ? 7.640 -15.028 -7.825 1.00 91.88 510 VAL A C 1
ATOM 4003 O O . VAL A 1 510 ? 7.955 -15.513 -8.905 1.00 91.88 510 VAL A O 1
ATOM 4006 N N . ALA A 1 511 ? 6.780 -15.641 -7.008 1.00 93.88 511 ALA A N 1
ATOM 4007 C CA . ALA A 1 511 ? 6.210 -16.952 -7.315 1.00 93.88 511 ALA A CA 1
ATOM 4008 C C . ALA A 1 511 ? 5.227 -16.903 -8.500 1.00 93.88 511 ALA A C 1
ATOM 4010 O O . ALA A 1 511 ? 5.064 -17.888 -9.214 1.00 93.88 511 ALA A O 1
ATOM 4011 N N . TYR A 1 512 ? 4.572 -15.760 -8.715 1.00 94.50 512 TYR A N 1
ATOM 4012 C CA . TYR A 1 512 ? 3.544 -15.576 -9.736 1.00 94.50 512 TYR A CA 1
ATOM 4013 C C . TYR A 1 512 ? 4.102 -15.402 -11.153 1.00 94.50 512 TYR A C 1
ATOM 4015 O O . TYR A 1 512 ? 3.396 -15.711 -12.105 1.00 94.50 512 TYR A O 1
ATOM 4023 N N . ASN A 1 513 ? 5.352 -14.955 -11.317 1.00 92.88 513 ASN A N 1
ATOM 4024 C CA . ASN A 1 513 ? 5.923 -14.572 -12.617 1.00 92.88 513 ASN A CA 1
ATOM 4025 C C . ASN A 1 513 ? 5.787 -15.653 -13.703 1.00 92.88 513 ASN A C 1
ATOM 4027 O O . ASN A 1 513 ? 5.414 -15.355 -14.837 1.00 92.88 513 ASN A O 1
ATOM 4031 N N . ARG A 1 514 ? 5.991 -16.927 -13.341 1.00 92.94 514 ARG A N 1
ATOM 4032 C CA . ARG A 1 514 ? 5.819 -18.071 -14.254 1.00 92.94 514 ARG A CA 1
ATOM 4033 C C . ARG A 1 514 ? 4.373 -18.288 -14.707 1.00 92.94 514 ARG A C 1
ATOM 4035 O O . ARG A 1 514 ? 4.148 -18.831 -15.782 1.00 92.94 514 ARG A O 1
ATOM 4042 N N . TYR A 1 515 ? 3.408 -17.836 -13.916 1.00 93.81 515 TYR A N 1
ATOM 4043 C CA . TYR A 1 515 ? 1.967 -17.969 -14.153 1.00 93.81 515 TYR A CA 1
ATOM 4044 C C . TYR A 1 515 ? 1.327 -16.662 -14.617 1.00 93.81 515 TYR A C 1
ATOM 4046 O O . TYR A 1 515 ? 0.104 -16.546 -14.620 1.00 93.81 515 TYR A O 1
ATOM 4054 N N . TYR A 1 516 ? 2.139 -15.673 -15.002 1.00 92.81 516 TYR A N 1
ATOM 4055 C CA . TYR A 1 516 ? 1.658 -14.439 -15.603 1.00 92.81 516 TYR A CA 1
ATOM 4056 C C . TYR A 1 516 ? 0.919 -14.750 -16.918 1.00 92.81 516 TYR A C 1
ATOM 4058 O O . TYR A 1 516 ? 1.545 -15.283 -17.835 1.00 92.81 516 TYR A O 1
ATOM 4066 N N . PRO A 1 517 ? -0.384 -14.433 -17.051 1.00 93.19 517 PRO A N 1
ATOM 4067 C CA . PRO A 1 517 ? -1.103 -14.631 -18.302 1.00 93.19 517 PRO A CA 1
ATOM 4068 C C . PRO A 1 517 ? -0.622 -13.616 -19.347 1.00 93.19 517 PRO A C 1
ATOM 4070 O O . PRO A 1 517 ? -0.689 -12.418 -19.063 1.00 93.19 517 PRO A O 1
ATOM 4073 N N . PRO A 1 518 ? -0.207 -14.038 -20.556 1.00 91.38 518 PRO A N 1
ATOM 4074 C CA . PRO A 1 518 ? 0.269 -13.118 -21.594 1.00 91.38 518 PRO A CA 1
ATOM 4075 C C . PRO A 1 518 ? -0.717 -11.980 -21.902 1.00 91.38 518 PRO A C 1
ATOM 4077 O O . PRO A 1 518 ? -0.313 -10.824 -21.997 1.00 91.38 518 PRO A O 1
ATOM 4080 N N . ASP A 1 519 ? -2.024 -12.272 -21.916 1.00 90.44 519 ASP A N 1
ATOM 4081 C CA . ASP A 1 519 ? -3.091 -11.287 -22.148 1.00 90.44 519 ASP A CA 1
ATOM 4082 C C . ASP A 1 519 ? -3.059 -10.084 -21.183 1.00 90.44 519 ASP A C 1
ATOM 4084 O O . ASP A 1 519 ? -3.563 -9.004 -21.509 1.00 90.44 519 ASP A O 1
ATOM 4088 N N . LEU A 1 520 ? -2.494 -10.245 -19.979 1.00 90.06 520 LEU A N 1
ATOM 4089 C CA . LEU A 1 520 ? -2.405 -9.174 -18.983 1.00 90.06 520 LEU A CA 1
ATOM 4090 C C . LEU A 1 520 ? -1.490 -8.031 -19.456 1.00 90.06 520 LEU A C 1
ATOM 4092 O O . LEU A 1 520 ? -1.741 -6.874 -19.109 1.00 90.06 520 LEU A O 1
ATOM 4096 N N . ALA A 1 521 ? -0.527 -8.325 -20.335 1.00 88.88 521 ALA A N 1
ATOM 4097 C CA . ALA A 1 521 ? 0.401 -7.365 -20.933 1.00 88.88 521 ALA A CA 1
ATOM 4098 C C . ALA A 1 521 ? -0.295 -6.290 -21.798 1.00 88.88 521 ALA A C 1
ATOM 4100 O O . ALA A 1 521 ? 0.299 -5.255 -22.105 1.00 88.88 521 ALA A O 1
ATOM 4101 N N . HIS A 1 522 ? -1.562 -6.508 -22.174 1.00 88.88 522 HIS A N 1
ATOM 4102 C CA . HIS A 1 522 ? -2.389 -5.532 -22.895 1.00 88.88 522 HIS A CA 1
ATOM 4103 C C . HIS A 1 522 ? -3.145 -4.562 -21.973 1.00 88.88 522 HIS A C 1
ATOM 4105 O O . HIS A 1 522 ? -3.675 -3.552 -22.442 1.00 88.88 522 HIS A O 1
ATOM 4111 N N . TYR A 1 523 ? -3.232 -4.865 -20.674 1.00 88.00 523 TYR A N 1
ATOM 4112 C CA . TYR A 1 523 ? -3.963 -4.061 -19.687 1.00 88.00 523 TYR A CA 1
ATOM 4113 C C . TYR A 1 523 ? -3.045 -3.413 -18.648 1.00 88.00 523 TYR A C 1
ATOM 4115 O O . TYR A 1 523 ? -3.377 -2.347 -18.125 1.00 88.00 523 TYR A O 1
ATOM 4123 N N . GLU A 1 524 ? -1.912 -4.047 -18.348 1.00 86.44 524 GLU A N 1
ATOM 4124 C CA . GLU A 1 524 ? -0.860 -3.542 -17.467 1.00 86.44 524 GLU A CA 1
ATOM 4125 C C . GLU A 1 524 ? 0.464 -3.398 -18.232 1.00 86.44 524 GLU A C 1
ATOM 4127 O O . GLU A 1 524 ? 0.564 -3.746 -19.406 1.00 86.44 524 GLU A O 1
ATOM 4132 N N . ALA A 1 525 ? 1.492 -2.835 -17.591 1.00 84.19 525 ALA A N 1
ATOM 4133 C CA . ALA A 1 525 ? 2.812 -2.783 -18.211 1.00 84.19 525 ALA A CA 1
ATOM 4134 C C . ALA A 1 525 ? 3.347 -4.210 -18.430 1.00 84.19 525 ALA A C 1
ATOM 4136 O O . ALA A 1 525 ? 3.198 -5.067 -17.561 1.00 84.19 525 ALA A O 1
ATOM 4137 N N . ARG A 1 526 ? 4.009 -4.453 -19.569 1.00 83.50 526 ARG A N 1
ATOM 4138 C CA . ARG A 1 526 ? 4.489 -5.791 -19.984 1.00 83.50 526 ARG A CA 1
ATOM 4139 C C . ARG A 1 526 ? 5.484 -6.440 -19.014 1.00 83.50 526 ARG A C 1
ATOM 4141 O O . ARG A 1 526 ? 5.696 -7.642 -19.064 1.00 83.50 526 ARG A O 1
ATOM 4148 N N . ASN A 1 527 ? 6.104 -5.638 -18.155 1.00 77.44 527 ASN A N 1
ATOM 4149 C CA . ASN A 1 527 ? 7.045 -6.052 -17.118 1.00 77.44 527 ASN A CA 1
ATOM 4150 C C . ASN A 1 527 ? 6.464 -5.952 -15.694 1.00 77.44 527 ASN A C 1
ATOM 4152 O O . ASN A 1 527 ? 7.192 -6.159 -14.728 1.00 77.44 527 ASN A O 1
ATOM 4156 N N . ALA A 1 528 ? 5.187 -5.596 -15.532 1.00 78.56 528 ALA A N 1
ATOM 4157 C CA . ALA A 1 528 ? 4.574 -5.497 -14.214 1.00 78.56 528 ALA A CA 1
ATOM 4158 C C . ALA A 1 528 ? 4.226 -6.890 -13.683 1.00 78.56 528 ALA A C 1
ATOM 4160 O O . ALA A 1 528 ? 3.491 -7.631 -14.328 1.00 78.56 528 ALA A O 1
ATOM 4161 N N . SER A 1 529 ? 4.695 -7.214 -12.477 1.00 82.75 529 SER A N 1
ATOM 4162 C CA . SER A 1 529 ? 4.262 -8.409 -11.751 1.00 82.75 529 SER A CA 1
ATOM 4163 C C . SER A 1 529 ? 3.303 -8.045 -10.609 1.00 82.75 529 SER A C 1
ATOM 4165 O O . SER A 1 529 ? 3.634 -7.187 -9.781 1.00 82.75 529 SER A O 1
ATOM 4167 N N . PRO A 1 530 ? 2.117 -8.677 -10.528 1.00 87.81 530 PRO A N 1
ATOM 4168 C CA . PRO A 1 530 ? 1.188 -8.487 -9.420 1.00 87.81 530 PRO A CA 1
ATOM 4169 C C . PRO A 1 530 ? 1.761 -8.935 -8.065 1.00 87.81 530 PRO A C 1
ATOM 4171 O O . PRO A 1 530 ? 2.140 -10.088 -7.871 1.00 87.81 530 PRO A O 1
ATOM 4174 N N . ASP A 1 531 ? 1.718 -8.051 -7.064 1.00 84.69 531 ASP A N 1
ATOM 4175 C CA . ASP A 1 531 ? 2.097 -8.375 -5.680 1.00 84.69 531 ASP A CA 1
ATOM 4176 C C . ASP A 1 531 ? 0.954 -9.010 -4.864 1.00 84.69 531 ASP A C 1
ATOM 4178 O O . ASP A 1 531 ? 1.186 -9.599 -3.801 1.00 84.69 531 ASP A O 1
ATOM 4182 N N . ARG A 1 532 ? -0.289 -8.858 -5.340 1.00 89.75 532 ARG A N 1
ATOM 4183 C CA . ARG A 1 532 ? -1.538 -9.316 -4.713 1.00 89.75 532 ARG A CA 1
ATOM 4184 C C . ARG A 1 532 ? -2.578 -9.660 -5.774 1.00 89.75 532 ARG A C 1
ATOM 4186 O O . ARG A 1 532 ? -2.632 -9.047 -6.833 1.00 89.75 532 ARG A O 1
ATOM 4193 N N . SER A 1 533 ? -3.503 -10.548 -5.429 1.00 91.50 533 SER A N 1
ATOM 4194 C CA . SER A 1 533 ? -4.635 -10.916 -6.289 1.00 91.50 533 SER A CA 1
ATOM 4195 C C . SER A 1 533 ? -5.824 -9.948 -6.220 1.00 91.50 533 SER A C 1
ATOM 4197 O O . SER A 1 533 ? -6.805 -10.113 -6.945 1.00 91.50 533 SER A O 1
ATOM 4199 N N . HIS A 1 534 ? -5.796 -8.960 -5.316 1.00 88.75 534 HIS A N 1
ATOM 4200 C CA . HIS A 1 534 ? -6.965 -8.140 -4.952 1.00 88.75 534 HIS A CA 1
ATOM 4201 C C . HIS A 1 534 ? -8.173 -8.964 -4.464 1.00 88.75 534 HIS A C 1
ATOM 4203 O O . HIS A 1 534 ? -9.327 -8.536 -4.592 1.00 88.75 534 HIS A O 1
ATOM 4209 N N . ASN A 1 535 ? -7.898 -10.157 -3.935 1.00 93.12 535 ASN A N 1
ATOM 4210 C CA . ASN A 1 535 ? -8.868 -11.069 -3.362 1.00 93.12 535 ASN A CA 1
ATOM 4211 C C . ASN A 1 535 ? -8.219 -11.835 -2.207 1.00 93.12 535 ASN A C 1
ATOM 4213 O O . ASN A 1 535 ? -7.439 -12.763 -2.408 1.00 93.12 535 ASN A O 1
ATOM 4217 N N . GLU A 1 536 ? -8.601 -11.490 -0.982 1.00 93.75 536 GLU A N 1
ATOM 4218 C CA . GLU A 1 536 ? -8.035 -12.095 0.224 1.00 93.75 536 GLU A CA 1
ATOM 4219 C C . GLU A 1 536 ? -8.117 -13.636 0.258 1.00 93.75 536 GLU A C 1
ATOM 4221 O O . GLU A 1 536 ? -7.246 -14.277 0.838 1.00 93.75 536 GLU A O 1
ATOM 4226 N N . THR A 1 537 ? -9.117 -14.260 -0.381 1.00 94.88 537 THR A N 1
ATOM 4227 C CA . THR A 1 537 ? -9.189 -15.732 -0.454 1.00 94.88 537 THR A CA 1
ATOM 4228 C C . THR A 1 537 ? -8.030 -16.310 -1.264 1.00 94.88 537 THR A C 1
ATOM 4230 O O . THR A 1 537 ? -7.387 -17.262 -0.823 1.00 94.88 537 THR A O 1
ATOM 4233 N N . PHE A 1 538 ? -7.742 -15.729 -2.429 1.00 95.81 538 PHE A N 1
ATOM 4234 C CA . PHE A 1 538 ? -6.644 -16.175 -3.282 1.00 95.81 538 PHE A CA 1
ATOM 4235 C C . PHE A 1 538 ? -5.284 -15.799 -2.694 1.00 95.81 538 PHE A C 1
ATOM 4237 O O . PHE A 1 538 ? -4.389 -16.639 -2.683 1.00 95.81 538 PHE A O 1
ATOM 4244 N N . ASP A 1 539 ? -5.156 -14.615 -2.088 1.00 95.00 539 ASP A N 1
ATOM 4245 C CA . ASP A 1 539 ? -3.942 -14.230 -1.360 1.00 95.00 539 ASP A CA 1
ATOM 4246 C C . ASP A 1 539 ? -3.651 -15.191 -0.196 1.00 95.00 539 ASP A C 1
ATOM 4248 O O . ASP A 1 539 ? -2.518 -15.640 -0.028 1.00 95.00 539 ASP A O 1
ATOM 4252 N N . ALA A 1 540 ? -4.663 -15.553 0.601 1.00 95.44 540 ALA A N 1
ATOM 4253 C CA . ALA A 1 540 ? -4.494 -16.481 1.716 1.00 95.44 540 ALA A CA 1
ATOM 4254 C C . ALA A 1 540 ? -4.086 -17.886 1.244 1.00 95.44 540 ALA A C 1
ATOM 4256 O O . ALA A 1 540 ? -3.207 -18.500 1.854 1.00 95.44 540 ALA A O 1
ATOM 4257 N N . LEU A 1 541 ? -4.677 -18.382 0.151 1.00 96.62 541 LEU A N 1
ATOM 4258 C CA . LEU A 1 541 ? -4.311 -19.670 -0.444 1.00 96.62 541 LEU A CA 1
ATOM 4259 C C . LEU A 1 541 ? -2.891 -19.646 -1.022 1.00 96.62 541 LEU A C 1
ATOM 4261 O O . LEU A 1 541 ? -2.109 -20.542 -0.719 1.00 96.62 541 LEU A O 1
ATOM 4265 N N . ALA A 1 542 ? -2.521 -18.610 -1.776 1.00 96.62 542 ALA A N 1
ATOM 4266 C CA . ALA A 1 542 ? -1.178 -18.484 -2.337 1.00 96.62 542 ALA A CA 1
ATOM 4267 C C . ALA A 1 542 ? -0.110 -18.364 -1.236 1.00 96.62 542 ALA A C 1
ATOM 4269 O O . ALA A 1 542 ? 0.908 -19.050 -1.271 1.00 96.62 542 ALA A O 1
ATOM 4270 N N . MET A 1 543 ? -0.350 -17.549 -0.206 1.00 96.00 543 MET A N 1
ATOM 4271 C CA . MET A 1 543 ? 0.653 -17.286 0.835 1.00 96.00 543 MET A CA 1
ATOM 4272 C C . MET A 1 543 ? 0.764 -18.402 1.867 1.00 96.00 543 MET A C 1
ATOM 4274 O O . MET A 1 543 ? 1.845 -18.630 2.407 1.00 96.00 543 MET A O 1
ATOM 4278 N N . THR A 1 544 ? -0.349 -19.063 2.195 1.00 97.19 544 THR A N 1
ATOM 4279 C CA . THR A 1 544 ? -0.403 -19.969 3.353 1.00 97.19 544 THR A CA 1
ATOM 4280 C C . THR A 1 544 ? -0.994 -21.349 3.076 1.00 97.19 544 THR A C 1
ATOM 4282 O O . THR A 1 544 ? -1.077 -22.176 3.991 1.00 97.19 544 THR A O 1
ATOM 4285 N N . GLY A 1 545 ? -1.394 -21.608 1.830 1.00 97.06 545 GLY A N 1
ATOM 4286 C CA . GLY A 1 545 ? -2.018 -22.854 1.406 1.00 97.06 545 GLY A CA 1
ATOM 4287 C C . GLY A 1 545 ? -3.345 -23.125 2.113 1.00 97.06 545 GLY A C 1
ATOM 4288 O O . GLY A 1 545 ? -3.895 -22.290 2.839 1.00 97.06 545 GLY A O 1
ATOM 4289 N N . TRP A 1 546 ? -3.873 -24.333 1.928 1.00 97.12 546 TRP A N 1
ATOM 4290 C CA . TRP A 1 546 ? -5.126 -24.746 2.563 1.00 97.12 546 TRP A CA 1
ATOM 4291 C C . TRP A 1 546 ? -5.072 -24.727 4.094 1.00 97.12 546 TRP A C 1
ATOM 4293 O O . TRP A 1 546 ? -6.079 -24.407 4.727 1.00 97.12 546 TRP A O 1
ATOM 4303 N N . ILE A 1 547 ? -3.921 -25.031 4.708 1.00 97.69 547 ILE A N 1
ATOM 4304 C CA . ILE A 1 547 ? -3.786 -25.032 6.174 1.00 97.69 547 ILE A CA 1
ATOM 4305 C C . ILE A 1 547 ? -4.011 -23.622 6.718 1.00 97.69 547 ILE A C 1
ATOM 4307 O O . ILE A 1 547 ? -4.813 -23.427 7.640 1.00 97.69 547 ILE A O 1
ATOM 4311 N N . GLY A 1 548 ? -3.332 -22.633 6.140 1.00 97.06 548 GLY A N 1
ATOM 4312 C CA . GLY A 1 548 ? -3.480 -21.258 6.581 1.00 97.06 548 GLY A CA 1
ATOM 4313 C C . GLY A 1 548 ? -4.811 -20.638 6.188 1.00 97.06 548 GLY A C 1
ATOM 4314 O O . GLY A 1 548 ? -5.418 -19.960 7.015 1.00 97.06 548 GLY A O 1
ATOM 4315 N N . PHE A 1 549 ? -5.345 -20.962 5.009 1.00 97.06 549 PHE A N 1
ATOM 4316 C CA . PHE A 1 549 ? -6.685 -20.536 4.611 1.00 97.06 549 PHE A CA 1
ATOM 4317 C C . PHE A 1 549 ? -7.770 -21.031 5.587 1.00 97.06 549 PHE A C 1
ATOM 4319 O O . PHE A 1 549 ? -8.631 -20.259 6.017 1.00 97.06 549 PHE A O 1
ATOM 4326 N N . ILE A 1 550 ? -7.710 -22.297 6.017 1.00 97.44 550 ILE A N 1
ATOM 4327 C CA . ILE A 1 550 ? -8.644 -22.848 7.013 1.00 97.44 550 ILE A CA 1
ATOM 4328 C C . ILE A 1 550 ? -8.470 -22.154 8.368 1.00 97.44 550 ILE A C 1
ATOM 4330 O O . ILE A 1 550 ? -9.466 -21.810 9.011 1.00 97.44 550 ILE A O 1
ATOM 4334 N N . ALA A 1 551 ? -7.232 -21.915 8.808 1.00 98.00 551 ALA A N 1
ATOM 4335 C CA . ALA A 1 551 ? -6.962 -21.177 10.043 1.00 98.00 551 ALA A CA 1
ATOM 4336 C C . ALA A 1 551 ? -7.514 -19.741 9.987 1.00 98.00 551 ALA A C 1
ATOM 4338 O O . ALA A 1 551 ? -8.105 -19.256 10.958 1.00 98.00 551 ALA A O 1
ATOM 4339 N N . TYR A 1 552 ? -7.396 -19.093 8.831 1.00 96.12 552 TYR A N 1
ATOM 4340 C CA . TYR A 1 552 ? -7.904 -17.754 8.572 1.00 96.12 552 TYR A CA 1
ATOM 4341 C C . TYR A 1 552 ? -9.439 -17.710 8.620 1.00 96.12 552 TYR A C 1
ATOM 4343 O O . TYR A 1 552 ? -10.029 -16.903 9.345 1.00 96.12 552 TYR A O 1
ATOM 4351 N N . MET A 1 553 ? -10.104 -18.657 7.952 1.00 95.50 553 MET A N 1
ATOM 4352 C CA . MET A 1 553 ? -11.557 -18.840 8.034 1.00 95.50 553 MET A CA 1
ATOM 4353 C C . MET A 1 553 ? -12.020 -19.170 9.458 1.00 95.50 553 MET A C 1
ATOM 4355 O O . MET A 1 553 ? -13.061 -18.683 9.903 1.00 95.50 553 MET A O 1
ATOM 4359 N N . PHE A 1 554 ? -11.236 -19.937 10.218 1.00 96.56 554 PHE A N 1
ATOM 4360 C CA . PHE A 1 554 ? -11.520 -20.232 11.621 1.00 96.56 554 PHE A CA 1
ATOM 4361 C C . PHE A 1 554 ? -11.420 -18.986 12.517 1.00 96.56 554 PHE A C 1
ATOM 4363 O O . PHE A 1 554 ? -12.244 -18.822 13.425 1.00 96.56 554 PHE A O 1
ATOM 4370 N N . LEU A 1 555 ? -10.471 -18.078 12.256 1.00 96.50 555 LEU A N 1
ATOM 4371 C CA . LEU A 1 555 ? -10.362 -16.791 12.951 1.00 96.50 555 LEU A CA 1
ATOM 4372 C C . LEU A 1 555 ? -11.605 -15.919 12.716 1.00 96.50 555 LEU A C 1
ATOM 4374 O O . LEU A 1 555 ? -12.234 -15.490 13.689 1.00 96.50 555 LEU A O 1
ATOM 4378 N N . PHE A 1 556 ? -12.008 -15.705 11.458 1.00 95.44 556 PHE A N 1
ATOM 4379 C CA . PHE A 1 556 ? -13.207 -14.919 11.129 1.00 95.44 556 PHE A CA 1
ATOM 4380 C C . PHE A 1 556 ? -14.500 -15.584 11.610 1.00 95.44 556 PHE A C 1
ATOM 4382 O O . PHE A 1 556 ? -15.345 -14.927 12.222 1.00 95.44 556 PHE A O 1
ATOM 4389 N N . GLY A 1 557 ? -14.630 -16.901 11.437 1.00 94.50 557 GLY A N 1
ATOM 4390 C CA . GLY A 1 557 ? -15.756 -17.669 11.965 1.00 94.50 557 GLY A CA 1
ATOM 4391 C C . GLY A 1 557 ? -15.881 -17.543 13.487 1.00 94.50 557 GLY A C 1
ATOM 4392 O O . GLY A 1 557 ? -16.989 -17.379 14.006 1.00 94.50 557 GLY A O 1
ATOM 4393 N N . SER A 1 558 ? -14.750 -17.533 14.205 1.00 95.62 558 SER A N 1
ATOM 4394 C CA . SER A 1 558 ? -14.706 -17.299 15.653 1.00 95.62 558 SER A CA 1
ATOM 4395 C C . SER A 1 558 ? -15.106 -15.869 16.021 1.00 95.62 558 SER A C 1
ATOM 4397 O O . SER A 1 558 ? -15.916 -15.685 16.931 1.00 95.62 558 SER A O 1
ATOM 4399 N N . LEU A 1 559 ? -14.583 -14.861 15.315 1.00 95.56 559 LEU A N 1
ATOM 4400 C CA . LEU A 1 559 ? -14.950 -13.449 15.490 1.00 95.56 559 LEU A CA 1
ATOM 4401 C C . LEU A 1 559 ? -16.460 -13.248 15.355 1.00 95.56 559 LEU A C 1
ATOM 4403 O O . LEU A 1 559 ? -17.094 -12.664 16.238 1.00 95.56 559 LEU A O 1
ATOM 4407 N N . PHE A 1 560 ? -17.047 -13.792 14.290 1.00 95.19 560 PHE A N 1
ATOM 4408 C CA . PHE A 1 560 ? -18.476 -13.681 14.029 1.00 95.19 560 PHE A CA 1
ATOM 4409 C C . PHE A 1 560 ? -19.312 -14.425 15.062 1.00 95.19 560 PHE A C 1
ATOM 4411 O O . PHE A 1 560 ? -20.279 -13.874 15.589 1.00 95.19 560 PHE A O 1
ATOM 4418 N N . TYR A 1 561 ? -18.903 -15.639 15.428 1.00 94.19 561 TYR A N 1
ATOM 4419 C CA . TYR A 1 561 ? -19.573 -16.405 16.469 1.00 94.19 561 TYR A CA 1
ATOM 4420 C C . TYR A 1 561 ? -19.591 -15.665 17.811 1.00 94.19 561 TYR A C 1
ATOM 4422 O O . TYR A 1 561 ? -20.650 -15.556 18.427 1.00 94.19 561 TYR A O 1
ATOM 4430 N N . TYR A 1 562 ? -18.453 -15.140 18.275 1.00 93.00 562 TYR A N 1
ATOM 4431 C CA . TYR A 1 562 ? -18.396 -14.431 19.555 1.00 93.00 562 TYR A CA 1
ATOM 4432 C C . TYR A 1 562 ? -19.156 -13.099 19.515 1.00 93.00 562 TYR A C 1
ATOM 4434 O O . TYR A 1 562 ? -19.883 -12.798 20.465 1.00 93.00 562 TYR A O 1
ATOM 4442 N N . GLY A 1 563 ? -19.085 -12.362 18.400 1.00 92.50 563 GLY A N 1
ATOM 4443 C CA . GLY A 1 563 ? -19.913 -11.178 18.163 1.00 92.50 563 GLY A CA 1
ATOM 4444 C C . GLY A 1 563 ? -21.407 -11.490 18.299 1.00 92.50 563 GLY A C 1
ATOM 4445 O O . GLY A 1 563 ? -22.100 -10.873 19.110 1.00 92.50 563 GLY A O 1
ATOM 4446 N N . LEU A 1 564 ? -21.892 -12.520 17.597 1.00 92.25 564 LEU A N 1
ATOM 4447 C CA . LEU A 1 564 ? -23.278 -12.991 17.688 1.00 92.25 564 LEU A CA 1
ATOM 4448 C C . LEU A 1 564 ? -23.632 -13.507 19.085 1.00 92.25 564 LEU A C 1
ATOM 4450 O O . LEU A 1 564 ? -24.721 -13.226 19.580 1.00 92.25 564 LEU A O 1
ATOM 4454 N N . LYS A 1 565 ? -22.734 -14.241 19.745 1.00 90.56 565 LYS A N 1
ATOM 4455 C CA . LYS A 1 565 ? -22.953 -14.802 21.083 1.00 90.56 565 LYS A CA 1
ATOM 4456 C C . LYS A 1 565 ? -23.179 -13.707 22.123 1.00 90.56 565 LYS A C 1
ATOM 4458 O O . LYS A 1 565 ? -24.164 -13.773 22.856 1.00 90.56 565 LYS A O 1
ATOM 4463 N N . TRP A 1 566 ? -22.318 -12.691 22.184 1.00 88.88 566 TRP A N 1
ATOM 4464 C CA . TRP A 1 566 ? -22.474 -11.578 23.132 1.00 88.88 566 TRP A CA 1
ATOM 4465 C C . TRP A 1 566 ? -23.639 -10.669 22.777 1.00 88.88 566 TRP A C 1
ATOM 4467 O O . TRP A 1 566 ? -24.364 -10.199 23.652 1.00 88.88 566 TRP A O 1
ATOM 4477 N N . LEU A 1 567 ? -23.905 -10.518 21.482 1.00 88.12 567 LEU A N 1
ATOM 4478 C CA . LEU A 1 567 ? -25.136 -9.921 20.992 1.00 88.12 567 LEU A CA 1
ATOM 4479 C C . LEU A 1 567 ? -26.319 -10.882 21.094 1.00 88.12 567 LEU A C 1
ATOM 4481 O O . LEU A 1 567 ? -27.396 -10.515 20.653 1.00 88.12 567 LEU A O 1
ATOM 4485 N N . GLY A 1 568 ? -26.208 -12.031 21.769 1.00 85.56 568 GLY A N 1
ATOM 4486 C CA . GLY A 1 568 ? -27.289 -12.958 22.126 1.00 85.56 568 GLY A CA 1
ATOM 4487 C C . GLY A 1 568 ? -28.064 -13.564 20.960 1.00 85.56 568 GLY A C 1
ATOM 4488 O O . GLY A 1 568 ? -29.197 -13.984 21.186 1.00 85.56 568 GLY A O 1
ATOM 4489 N N . PHE A 1 569 ? -27.459 -13.603 19.772 1.00 88.56 569 PHE A N 1
ATOM 4490 C CA . PHE A 1 569 ? -27.937 -14.306 18.583 1.00 88.56 569 PHE A CA 1
ATOM 4491 C C . PHE A 1 569 ? -27.462 -15.759 18.528 1.00 88.56 569 PHE A C 1
ATOM 4493 O O . PHE A 1 569 ? -27.981 -16.500 17.715 1.00 88.56 569 PHE A O 1
ATOM 4500 N N . ALA A 1 570 ? -26.473 -16.180 19.325 1.00 88.06 570 ALA A N 1
ATOM 4501 C CA . ALA A 1 570 ? -25.930 -17.547 19.312 1.00 88.06 570 ALA A CA 1
ATOM 4502 C C . ALA A 1 570 ? -25.732 -18.090 20.741 1.00 88.06 570 ALA A C 1
ATOM 4504 O O . ALA A 1 570 ? -24.605 -18.268 21.206 1.00 88.06 570 ALA A O 1
ATOM 4505 N N . ARG A 1 571 ? -26.839 -18.283 21.468 1.00 81.12 571 ARG A N 1
ATOM 4506 C CA . ARG A 1 571 ? -26.851 -18.667 22.893 1.00 81.12 571 ARG A CA 1
ATOM 4507 C C . ARG A 1 571 ? -26.661 -20.167 23.088 1.00 81.12 571 ARG A C 1
ATOM 4509 O O . ARG A 1 571 ? -25.812 -20.585 23.873 1.00 81.12 571 ARG A O 1
ATOM 4516 N N . ASP A 1 572 ? -27.420 -20.953 22.331 1.00 86.00 572 ASP A N 1
ATOM 4517 C CA . ASP A 1 572 ? -27.524 -22.398 22.519 1.00 86.00 572 ASP A CA 1
ATOM 4518 C C . ASP A 1 572 ? -26.801 -23.180 21.422 1.00 86.00 572 ASP A C 1
ATOM 4520 O O . ASP A 1 572 ? -26.506 -22.674 20.334 1.00 86.00 572 ASP A O 1
ATOM 4524 N N . ARG A 1 573 ? -26.555 -24.469 21.688 1.00 90.38 573 ARG A N 1
ATOM 4525 C CA . ARG A 1 573 ? -25.871 -25.370 20.750 1.00 90.38 573 ARG A CA 1
ATOM 4526 C C . ARG A 1 573 ? -26.568 -25.428 19.389 1.00 90.38 573 ARG A C 1
ATOM 4528 O O . ARG A 1 573 ? -25.874 -25.420 18.382 1.00 90.38 573 ARG A O 1
ATOM 4535 N N . LEU A 1 574 ? -27.904 -25.436 19.364 1.00 89.56 574 LEU A N 1
ATOM 4536 C CA . LEU A 1 574 ? -28.686 -25.445 18.126 1.00 89.56 574 LEU A CA 1
ATOM 4537 C C . LEU A 1 574 ? -28.447 -24.178 17.296 1.00 89.56 574 LEU A C 1
ATOM 4539 O O . LEU A 1 574 ? -28.109 -24.284 16.124 1.00 89.56 574 LEU A O 1
ATOM 4543 N N . GLN A 1 575 ? -28.561 -22.996 17.909 1.00 91.19 575 GLN A N 1
ATOM 4544 C CA . GLN A 1 575 ? -28.329 -21.711 17.239 1.00 91.19 575 GLN A CA 1
ATOM 4545 C C . GLN A 1 575 ? -26.917 -21.639 16.646 1.00 91.19 575 GLN A C 1
ATOM 4547 O O . GLN A 1 575 ? -26.745 -21.315 15.474 1.00 91.19 575 GLN A O 1
ATOM 4552 N N . ARG A 1 576 ? -25.908 -22.046 17.430 1.00 92.56 576 ARG A N 1
ATOM 4553 C CA . ARG A 1 576 ? -24.523 -22.150 16.958 1.00 92.56 576 ARG A CA 1
ATOM 4554 C C . ARG A 1 576 ? -24.388 -23.110 15.776 1.00 92.56 576 ARG A C 1
ATOM 4556 O O . ARG A 1 576 ? -23.702 -22.779 14.818 1.00 92.56 576 ARG A O 1
ATOM 4563 N N . THR A 1 577 ? -25.003 -24.290 15.842 1.00 93.31 577 THR A N 1
ATOM 4564 C CA . THR A 1 577 ? -24.941 -25.273 14.753 1.00 93.31 577 THR A CA 1
ATOM 4565 C C . THR A 1 577 ? -25.609 -24.743 13.488 1.00 93.31 577 THR A C 1
ATOM 4567 O O . THR A 1 577 ? -25.000 -24.831 12.430 1.00 93.31 577 THR A O 1
ATOM 4570 N N . ILE A 1 578 ? -26.799 -24.140 13.586 1.00 94.25 578 ILE A N 1
ATOM 4571 C CA . ILE A 1 578 ? -27.492 -23.539 12.434 1.00 94.25 578 ILE A CA 1
ATOM 4572 C C . ILE A 1 578 ? -26.621 -22.450 11.804 1.00 94.25 578 ILE A C 1
ATOM 4574 O O . ILE A 1 578 ? -26.432 -22.456 10.592 1.00 94.25 578 ILE A O 1
ATOM 4578 N N . TYR A 1 579 ? -26.050 -21.556 12.618 1.00 94.44 579 TYR A N 1
ATOM 4579 C CA . TYR A 1 579 ? -25.135 -20.521 12.140 1.00 94.44 579 TYR A CA 1
ATOM 4580 C C . TYR A 1 579 ? -23.951 -21.117 11.371 1.00 94.44 579 TYR A C 1
ATOM 4582 O O . TYR A 1 579 ? -23.734 -20.754 10.220 1.00 94.44 579 TYR A O 1
ATOM 4590 N N . VAL A 1 580 ? -23.211 -22.052 11.978 1.00 94.44 580 VAL A N 1
ATOM 4591 C CA . VAL A 1 580 ? -22.019 -22.652 11.354 1.00 94.44 580 VAL A CA 1
ATOM 4592 C C . VAL A 1 580 ? -22.383 -23.390 10.065 1.00 94.44 580 VAL A C 1
ATOM 4594 O O . VAL A 1 580 ? -21.679 -23.255 9.070 1.00 94.44 580 VAL A O 1
ATOM 4597 N N . VAL A 1 581 ? -23.495 -24.130 10.057 1.00 95.94 581 VAL A N 1
ATOM 4598 C CA . VAL A 1 581 ? -23.966 -24.850 8.868 1.00 95.94 581 VAL A CA 1
ATOM 4599 C C . VAL A 1 581 ? -24.319 -23.876 7.746 1.00 95.94 581 VAL A C 1
ATOM 4601 O O . VAL A 1 581 ? -23.843 -24.065 6.634 1.00 95.94 581 VAL A O 1
ATOM 4604 N N . LEU A 1 582 ? -25.088 -22.817 8.019 1.00 96.06 582 LEU A N 1
ATOM 4605 C CA . LEU A 1 582 ? -25.432 -21.813 7.004 1.00 96.06 582 LEU A CA 1
ATOM 4606 C C . LEU A 1 582 ? -24.206 -21.045 6.507 1.00 96.06 582 LEU A C 1
ATOM 4608 O O . LEU A 1 582 ? -24.123 -20.743 5.323 1.00 96.06 582 LEU A O 1
ATOM 4612 N N . TRP A 1 583 ? -23.251 -20.755 7.389 1.00 94.19 583 TRP A N 1
ATOM 4613 C CA . TRP A 1 583 ? -22.009 -20.065 7.049 1.00 94.19 583 TRP A CA 1
ATOM 4614 C C . TRP A 1 583 ? -21.148 -20.897 6.086 1.00 94.19 583 TRP A C 1
ATOM 4616 O O . TRP A 1 583 ? -20.745 -20.400 5.036 1.00 94.19 583 TRP A O 1
ATOM 4626 N N . ILE A 1 584 ? -20.942 -22.185 6.393 1.00 94.69 584 ILE A N 1
ATOM 4627 C CA . ILE A 1 584 ? -20.179 -23.111 5.539 1.00 94.69 584 ILE A CA 1
ATOM 4628 C C . ILE A 1 584 ? -20.936 -23.406 4.240 1.00 94.69 584 ILE A C 1
ATOM 4630 O O . ILE A 1 584 ? -20.367 -23.267 3.159 1.00 94.69 584 ILE A O 1
ATOM 4634 N N . LEU A 1 585 ? -22.214 -23.798 4.324 1.00 96.19 585 LEU A N 1
ATOM 4635 C CA . LEU A 1 585 ? -23.014 -24.127 3.141 1.00 96.19 585 LEU A CA 1
ATOM 4636 C C . LEU A 1 585 ? -23.175 -22.919 2.221 1.00 96.19 585 LEU A C 1
ATOM 4638 O O . LEU A 1 585 ? -23.102 -23.085 1.008 1.00 96.19 585 LEU A O 1
ATOM 4642 N N . GLY A 1 586 ? -23.352 -21.716 2.772 1.00 95.44 586 GLY A N 1
ATOM 4643 C CA . GLY A 1 586 ? -23.415 -20.478 2.000 1.00 95.44 586 GLY A CA 1
ATOM 4644 C C . GLY A 1 586 ? -22.154 -20.275 1.165 1.00 95.44 586 GLY A C 1
ATOM 4645 O O . GLY A 1 586 ? -22.249 -20.137 -0.051 1.00 95.44 586 GLY A O 1
ATOM 4646 N N . GLY A 1 587 ? -20.975 -20.347 1.789 1.00 94.44 587 GLY A N 1
ATOM 4647 C CA . GLY A 1 587 ? -19.703 -20.226 1.073 1.00 94.44 587 GLY A CA 1
ATOM 4648 C C . GLY A 1 587 ? -19.509 -21.308 0.009 1.00 94.44 587 GLY A C 1
ATOM 4649 O O . GLY A 1 587 ? -19.284 -21.000 -1.162 1.00 94.44 587 GLY A O 1
ATOM 4650 N N . VAL A 1 588 ? -19.621 -22.579 0.405 1.00 95.31 588 VAL A N 1
ATOM 4651 C CA . VAL A 1 588 ? -19.365 -23.723 -0.485 1.00 95.31 588 VAL A CA 1
ATOM 4652 C C . VAL A 1 588 ? -20.341 -23.744 -1.662 1.00 95.31 588 VAL A C 1
ATOM 4654 O O . VAL A 1 588 ? -19.920 -23.960 -2.795 1.00 95.31 588 VAL A O 1
ATOM 4657 N N . SER A 1 589 ? -21.632 -23.485 -1.427 1.00 96.06 589 SER A N 1
ATOM 4658 C CA . SER A 1 589 ? -22.643 -23.503 -2.493 1.00 96.06 589 SER A CA 1
ATOM 4659 C C . SER A 1 589 ? -22.431 -22.410 -3.536 1.00 96.06 589 SER A C 1
ATOM 4661 O O . SER A 1 589 ? -22.625 -22.682 -4.716 1.00 96.06 589 SER A O 1
ATOM 4663 N N . PHE A 1 590 ? -21.992 -21.210 -3.146 1.00 95.12 590 PHE A N 1
ATOM 4664 C CA . PHE A 1 590 ? -21.716 -20.135 -4.102 1.00 95.12 590 PHE A CA 1
ATOM 4665 C C . PHE A 1 590 ? -20.445 -20.407 -4.910 1.00 95.12 590 PHE A C 1
ATOM 4667 O O . PHE A 1 590 ? -20.473 -20.259 -6.129 1.00 95.12 590 PHE A O 1
ATOM 4674 N N . ALA A 1 591 ? -19.365 -20.865 -4.268 1.00 93.69 591 ALA A N 1
ATOM 4675 C CA . ALA A 1 591 ? -18.128 -21.225 -4.967 1.00 93.69 591 ALA A CA 1
ATOM 4676 C C . ALA A 1 591 ? -18.335 -22.388 -5.958 1.00 93.69 591 ALA A C 1
ATOM 4678 O O . ALA A 1 591 ? -17.871 -22.336 -7.098 1.00 93.69 591 ALA A O 1
ATOM 4679 N N . LEU A 1 592 ? -19.083 -23.424 -5.554 1.00 95.06 592 LEU A N 1
ATOM 4680 C CA . LEU A 1 592 ? -19.482 -24.511 -6.454 1.00 95.06 592 LEU A CA 1
ATOM 4681 C C . LEU A 1 592 ? -20.457 -24.025 -7.529 1.00 95.06 592 LEU A C 1
ATOM 4683 O O . LEU A 1 592 ? -20.348 -24.431 -8.680 1.00 95.06 592 LEU A O 1
ATOM 4687 N N . GLY A 1 593 ? -21.389 -23.143 -7.171 1.00 93.81 593 GLY A N 1
ATOM 4688 C CA . GLY A 1 593 ? -22.363 -22.563 -8.088 1.00 93.81 593 GLY A CA 1
ATOM 4689 C C . GLY A 1 593 ? -21.694 -21.834 -9.248 1.00 93.81 593 GLY A C 1
ATOM 4690 O O . GLY A 1 593 ? -22.038 -22.094 -10.396 1.00 93.81 593 GLY A O 1
ATOM 4691 N N . THR A 1 594 ? -20.681 -21.002 -8.984 1.00 91.38 594 THR A N 1
ATOM 4692 C CA . THR A 1 594 ? -19.918 -20.348 -10.060 1.00 91.38 594 THR A CA 1
ATOM 4693 C C . THR A 1 594 ? -19.176 -21.358 -10.925 1.00 91.38 594 THR A C 1
ATOM 4695 O O . THR A 1 594 ? -19.222 -21.253 -12.146 1.00 91.38 594 THR A O 1
ATOM 4698 N N . ARG A 1 595 ? -18.589 -22.403 -10.326 1.00 92.94 595 ARG A N 1
ATOM 4699 C CA . ARG A 1 595 ? -17.923 -23.470 -11.087 1.00 92.94 595 ARG A CA 1
ATOM 4700 C C . ARG A 1 595 ? -18.880 -24.260 -11.984 1.00 92.94 595 ARG A C 1
ATOM 4702 O O . ARG A 1 595 ? -18.473 -24.696 -13.062 1.00 92.94 595 ARG A O 1
ATOM 4709 N N . LEU A 1 596 ? -20.116 -24.480 -11.539 1.00 94.06 596 LEU A N 1
ATOM 4710 C CA . LEU A 1 596 ? -21.154 -25.175 -12.304 1.00 94.06 596 LEU A CA 1
ATOM 4711 C C . LEU A 1 596 ? -21.729 -24.303 -13.427 1.00 94.06 596 LEU A C 1
ATOM 4713 O O . LEU A 1 596 ? -22.049 -24.833 -14.485 1.00 94.06 596 LEU A O 1
ATOM 4717 N N . LEU A 1 597 ? -21.859 -22.993 -13.199 1.00 90.94 597 LEU A N 1
ATOM 4718 C CA . LEU A 1 597 ? -22.416 -22.050 -14.173 1.00 90.94 597 LEU A CA 1
ATOM 4719 C C . LEU A 1 597 ? -21.410 -21.646 -15.255 1.00 90.94 597 LEU A C 1
ATOM 4721 O O . LEU A 1 597 ? -21.786 -21.526 -16.414 1.00 90.94 597 LEU A O 1
ATOM 4725 N N . GLU A 1 598 ? -20.151 -21.424 -14.881 1.00 87.12 598 GLU A N 1
ATOM 4726 C CA . GLU A 1 598 ? -19.125 -20.890 -15.783 1.00 87.12 598 GLU A CA 1
ATOM 4727 C C . GLU A 1 598 ? -18.157 -21.959 -16.309 1.00 87.12 598 GLU A C 1
ATOM 4729 O O . GLU A 1 598 ? -17.530 -21.783 -17.347 1.00 87.12 598 GLU A O 1
ATOM 4734 N N . GLY A 1 599 ? -18.014 -23.083 -15.605 1.00 90.56 599 GLY A N 1
ATOM 4735 C CA . GLY A 1 599 ? -17.063 -24.133 -15.972 1.00 90.56 599 GLY A CA 1
ATOM 4736 C C . GLY A 1 599 ? -15.637 -23.923 -15.444 1.00 90.56 599 GLY A C 1
ATOM 4737 O O . GLY A 1 599 ? -14.853 -24.871 -15.470 1.00 90.56 599 GLY A O 1
ATOM 4738 N N . THR A 1 600 ? -15.308 -22.751 -14.889 1.00 90.81 600 THR A N 1
ATOM 4739 C CA . THR A 1 600 ? -13.976 -22.413 -14.349 1.00 90.81 600 THR A CA 1
ATOM 4740 C C . THR A 1 600 ? -14.035 -22.071 -12.852 1.00 90.81 600 THR A C 1
ATOM 4742 O O . THR A 1 600 ? -15.109 -21.972 -12.259 1.00 90.81 600 THR A O 1
ATOM 4745 N N . TRP A 1 601 ? -12.875 -21.938 -12.200 1.00 92.75 601 TRP A N 1
ATOM 4746 C CA . TRP A 1 601 ? -12.778 -21.567 -10.778 1.00 92.75 601 TRP A CA 1
ATOM 4747 C C . TRP A 1 601 ? -12.440 -20.085 -10.551 1.00 92.75 601 TRP A C 1
ATOM 4749 O O . TRP A 1 601 ? -12.310 -19.666 -9.401 1.00 92.75 601 TRP A O 1
ATOM 4759 N N . ARG A 1 602 ? -12.331 -19.271 -11.611 1.00 91.31 602 ARG A N 1
ATOM 4760 C CA . ARG A 1 602 ? -11.818 -17.889 -11.537 1.00 91.31 602 ARG A CA 1
ATOM 4761 C C . ARG A 1 602 ? -12.617 -16.968 -10.613 1.00 91.31 602 ARG A C 1
ATOM 4763 O O . ARG A 1 602 ? -12.035 -16.122 -9.944 1.00 91.31 602 ARG A O 1
ATOM 4770 N N . PHE A 1 603 ? -13.927 -17.187 -10.468 1.00 92.50 603 PHE A N 1
ATOM 4771 C CA . PHE A 1 603 ? -14.764 -16.439 -9.516 1.00 92.50 603 PHE A CA 1
ATOM 4772 C C . PHE A 1 603 ? -14.925 -17.088 -8.138 1.00 92.50 603 PHE A C 1
ATOM 4774 O O . PHE A 1 603 ? -15.566 -16.500 -7.264 1.00 92.50 603 PHE A O 1
ATOM 4781 N N . ALA A 1 604 ? -14.345 -18.266 -7.900 1.00 92.62 604 ALA A N 1
ATOM 4782 C CA . ALA A 1 604 ? -14.606 -19.046 -6.693 1.00 92.62 604 ALA A CA 1
ATOM 4783 C C . ALA A 1 604 ? -14.211 -18.317 -5.404 1.00 92.62 604 ALA A C 1
ATOM 4785 O O . ALA A 1 604 ? -14.944 -18.399 -4.421 1.00 92.62 604 ALA A O 1
ATOM 4786 N N . GLY A 1 605 ? -13.107 -17.559 -5.411 1.00 90.88 605 GLY A N 1
ATOM 4787 C CA . GLY A 1 605 ? -12.670 -16.789 -4.244 1.00 90.88 605 GLY A CA 1
ATOM 4788 C C . GLY A 1 605 ? -13.685 -15.718 -3.829 1.00 90.88 605 GLY A C 1
ATOM 4789 O O . GLY A 1 605 ? -14.091 -15.648 -2.671 1.00 90.88 605 GLY A O 1
ATOM 4790 N N . VAL A 1 606 ? -14.164 -14.912 -4.785 1.00 89.62 606 VAL A N 1
ATOM 4791 C CA . VAL A 1 606 ? -15.187 -13.885 -4.509 1.00 89.62 606 VAL A CA 1
ATOM 4792 C C . VAL A 1 606 ? -16.527 -14.531 -4.154 1.00 89.62 606 VAL A C 1
ATOM 4794 O O . VAL A 1 606 ? -17.189 -14.115 -3.200 1.00 89.62 606 VAL A O 1
ATOM 4797 N N . ALA A 1 607 ? -16.924 -15.569 -4.893 1.00 92.94 607 ALA A N 1
ATOM 4798 C CA . ALA A 1 607 ? -18.172 -16.286 -4.672 1.00 92.94 607 ALA A CA 1
ATOM 4799 C C . ALA A 1 607 ? -18.230 -16.914 -3.275 1.00 92.94 607 ALA A C 1
ATOM 4801 O O . ALA A 1 607 ? -19.260 -16.821 -2.610 1.00 92.94 607 ALA A O 1
ATOM 4802 N N . LEU A 1 608 ? -17.117 -17.473 -2.792 1.00 94.44 608 LEU A N 1
ATOM 4803 C CA . LEU A 1 608 ? -16.999 -18.009 -1.440 1.00 94.44 608 LEU A CA 1
ATOM 4804 C C . LEU A 1 608 ? -17.303 -16.938 -0.386 1.00 94.44 608 LEU A C 1
ATOM 4806 O O . LEU A 1 608 ? -18.135 -17.158 0.492 1.00 94.44 608 LEU A O 1
ATOM 4810 N N . ALA A 1 609 ? -16.677 -15.764 -0.486 1.00 91.94 609 ALA A N 1
ATOM 4811 C CA . ALA A 1 609 ? -16.870 -14.676 0.469 1.00 91.94 609 ALA A CA 1
ATOM 4812 C C . ALA A 1 609 ? -18.298 -14.110 0.443 1.00 91.94 609 ALA A C 1
ATOM 4814 O O . ALA A 1 609 ? -18.904 -13.886 1.496 1.00 91.94 609 ALA A O 1
ATOM 4815 N N . VAL A 1 610 ? -18.868 -13.932 -0.754 1.00 90.81 610 VAL A N 1
ATOM 4816 C CA . VAL A 1 610 ? -20.266 -13.507 -0.934 1.00 90.81 610 VAL A CA 1
ATOM 4817 C C . VAL A 1 610 ? -21.230 -14.554 -0.373 1.00 90.81 610 VAL A C 1
ATOM 4819 O O . VAL A 1 610 ? -22.179 -14.198 0.324 1.00 90.81 610 VAL A O 1
ATOM 4822 N N . GLY A 1 611 ? -20.971 -15.839 -0.610 1.00 94.31 611 GLY A N 1
ATOM 4823 C CA . GLY A 1 611 ? -21.757 -16.946 -0.074 1.00 94.31 611 GLY A CA 1
ATOM 4824 C C . GLY A 1 611 ? -21.690 -17.037 1.450 1.00 94.31 611 GLY A C 1
ATOM 4825 O O . GLY A 1 611 ? -22.715 -17.229 2.107 1.00 94.31 611 GLY A O 1
ATOM 4826 N N . ILE A 1 612 ? -20.507 -16.826 2.034 1.00 94.25 612 ILE A N 1
ATOM 4827 C CA . ILE A 1 612 ? -20.309 -16.722 3.485 1.00 94.25 612 ILE A CA 1
ATOM 4828 C C . ILE A 1 612 ? -21.149 -15.574 4.055 1.00 94.25 612 ILE A C 1
ATOM 4830 O O . ILE A 1 612 ? -21.876 -15.756 5.038 1.00 94.25 612 ILE A O 1
ATOM 4834 N N . ALA A 1 613 ? -21.081 -14.397 3.427 1.00 91.12 613 ALA A N 1
ATOM 4835 C CA . ALA A 1 613 ? -21.878 -13.245 3.820 1.00 91.12 613 ALA A CA 1
ATOM 4836 C C . ALA A 1 613 ? -23.374 -13.565 3.730 1.00 91.12 613 ALA A C 1
ATOM 4838 O O . ALA A 1 613 ? -24.106 -13.346 4.690 1.00 91.12 613 ALA A O 1
ATOM 4839 N N . PHE A 1 614 ? -23.824 -14.164 2.628 1.00 92.44 614 PHE A N 1
ATOM 4840 C CA . PHE A 1 614 ? -25.214 -14.560 2.432 1.00 92.44 614 PHE A CA 1
ATOM 4841 C C . PHE A 1 614 ? -25.700 -15.542 3.506 1.00 92.44 614 PHE A C 1
ATOM 4843 O O . PHE A 1 614 ? -26.733 -15.298 4.129 1.00 92.44 614 PHE A O 1
ATOM 4850 N N . GLY A 1 615 ? -24.941 -16.606 3.788 1.00 94.31 615 GLY A N 1
ATOM 4851 C CA . GLY A 1 615 ? -25.261 -17.575 4.840 1.00 94.31 615 GLY A CA 1
ATOM 4852 C C . GLY A 1 615 ? -25.366 -16.929 6.225 1.00 94.31 615 GLY A C 1
ATOM 4853 O O . GLY A 1 615 ? -26.281 -17.227 6.998 1.00 94.31 615 GLY A O 1
ATOM 4854 N N . PHE A 1 616 ? -24.483 -15.972 6.516 1.00 93.25 616 PHE A N 1
ATOM 4855 C CA . PHE A 1 616 ? -24.542 -15.158 7.728 1.00 93.25 616 PHE A CA 1
ATOM 4856 C C . PHE A 1 616 ? -25.790 -14.254 7.788 1.00 93.25 616 PHE A C 1
ATOM 4858 O O . PHE A 1 616 ? -26.471 -14.219 8.816 1.00 93.25 616 PHE A O 1
ATOM 4865 N N . LEU A 1 617 ? -26.138 -13.544 6.710 1.00 90.50 617 LEU A N 1
ATOM 4866 C CA . LEU A 1 617 ? -27.329 -12.683 6.682 1.00 90.50 617 LEU A CA 1
ATOM 4867 C C . LEU A 1 617 ? -28.620 -13.515 6.767 1.00 90.50 617 LEU A C 1
ATOM 4869 O O . LEU A 1 617 ? -29.547 -13.143 7.489 1.00 90.50 617 LEU A O 1
ATOM 4873 N N . ALA A 1 618 ? -28.661 -14.676 6.108 1.00 92.44 618 ALA A N 1
ATOM 4874 C CA . ALA A 1 618 ? -29.762 -15.630 6.207 1.00 92.44 618 ALA A CA 1
ATOM 4875 C C . ALA A 1 618 ? -29.958 -16.104 7.654 1.00 92.44 618 ALA A C 1
ATOM 4877 O O . ALA A 1 618 ? -31.087 -16.131 8.149 1.00 92.44 618 ALA A O 1
ATOM 4878 N N . TYR A 1 619 ? -28.866 -16.393 8.370 1.00 95.12 619 TYR A N 1
ATOM 4879 C CA . TYR A 1 619 ? -28.923 -16.723 9.792 1.00 95.12 619 TYR A CA 1
ATOM 4880 C C . TYR A 1 619 ? -29.562 -15.606 10.631 1.00 95.12 619 TYR A C 1
ATOM 4882 O O . TYR A 1 619 ? -30.418 -15.887 11.472 1.00 95.12 619 TYR A O 1
ATOM 4890 N N . LEU A 1 620 ? -29.193 -14.341 10.397 1.00 92.44 620 LEU A N 1
ATOM 4891 C CA . LEU A 1 620 ? -29.773 -13.201 11.115 1.00 92.44 620 LEU A CA 1
ATOM 4892 C C . LEU A 1 620 ? -31.293 -13.095 10.907 1.00 92.44 620 LEU A C 1
ATOM 4894 O O . LEU A 1 620 ? -32.028 -12.869 11.872 1.00 92.44 620 LEU A O 1
ATOM 4898 N N . VAL A 1 621 ? -31.768 -13.301 9.675 1.00 90.81 621 VAL A N 1
ATOM 4899 C CA . VAL A 1 621 ? -33.201 -13.286 9.336 1.00 90.81 621 VAL A CA 1
ATOM 4900 C C . VAL A 1 621 ? -33.940 -14.460 9.981 1.00 90.81 621 VAL A C 1
ATOM 4902 O O . VAL A 1 621 ? -34.959 -14.249 10.640 1.00 90.81 621 VAL A O 1
ATOM 4905 N N . ILE A 1 622 ? -33.404 -15.682 9.875 1.00 91.38 622 ILE A N 1
ATOM 4906 C CA . ILE A 1 622 ? -33.972 -16.878 10.520 1.00 91.38 622 ILE A CA 1
ATOM 4907 C C . ILE A 1 622 ? -34.054 -16.677 12.035 1.00 91.38 622 ILE A C 1
ATOM 4909 O O . ILE A 1 622 ? -35.074 -16.987 12.654 1.00 91.38 622 ILE A O 1
ATOM 4913 N N . HIS A 1 623 ? -33.006 -16.115 12.641 1.00 90.81 623 HIS A N 1
ATOM 4914 C CA . HIS A 1 623 ? -33.000 -15.836 14.068 1.00 90.81 623 HIS A CA 1
ATOM 4915 C C . HIS A 1 623 ? -34.083 -14.822 14.454 1.00 90.81 623 HIS A C 1
ATOM 4917 O O . HIS A 1 623 ? -34.798 -15.037 15.433 1.00 90.81 623 HIS A O 1
ATOM 4923 N N . ALA A 1 624 ? -34.219 -13.729 13.698 1.00 88.62 624 ALA A N 1
ATOM 4924 C CA . ALA A 1 624 ? -35.226 -12.704 13.957 1.00 88.62 624 ALA A CA 1
ATOM 4925 C C . ALA A 1 624 ? -36.660 -13.255 13.877 1.00 88.62 624 ALA A C 1
ATOM 4927 O O . ALA A 1 624 ? -37.470 -12.930 14.746 1.00 88.62 624 ALA A O 1
ATOM 4928 N N . LEU A 1 625 ? -36.948 -14.108 12.887 1.00 88.62 625 LEU A N 1
ATOM 4929 C CA . LEU A 1 625 ? -38.280 -14.665 12.632 1.00 88.62 625 LEU A CA 1
ATOM 4930 C C . LEU A 1 625 ? -38.666 -15.815 13.570 1.00 88.62 625 LEU A C 1
ATOM 4932 O O . LEU A 1 625 ? -39.810 -15.878 14.009 1.00 88.62 625 LEU A O 1
ATOM 4936 N N . PHE A 1 626 ? -37.738 -16.733 13.856 1.00 88.00 626 PHE A N 1
ATOM 4937 C CA . PHE A 1 626 ? -38.083 -18.034 14.448 1.00 88.00 626 PHE A CA 1
ATOM 4938 C C . PHE A 1 626 ? -37.397 -18.326 15.785 1.00 88.00 626 PHE A C 1
ATOM 4940 O O . PHE A 1 626 ? -37.883 -19.154 16.555 1.00 88.00 626 PHE A O 1
ATOM 4947 N N . LEU A 1 627 ? -36.258 -17.687 16.071 1.00 83.06 627 LEU A N 1
ATOM 4948 C CA . LEU A 1 627 ? -35.423 -18.019 17.237 1.00 83.06 627 LEU A CA 1
ATOM 4949 C C . LEU A 1 627 ? -35.431 -16.927 18.318 1.00 83.06 627 LEU A C 1
ATOM 4951 O O . LEU A 1 627 ? -34.840 -17.112 19.385 1.00 83.06 627 LEU A O 1
ATOM 4955 N N . SER A 1 628 ? -36.115 -15.808 18.075 1.00 74.62 628 SER A N 1
ATOM 4956 C CA . SER A 1 628 ? -36.275 -14.692 19.007 1.00 74.62 628 SER A CA 1
ATOM 4957 C C . SER A 1 628 ? -37.284 -15.032 20.125 1.00 74.62 628 SER A C 1
ATOM 4959 O O . SER A 1 628 ? -38.458 -14.689 20.065 1.00 74.62 628 SER A O 1
ATOM 4961 N N . ARG A 1 629 ? -36.848 -15.742 21.176 1.00 63.47 629 ARG A N 1
ATOM 4962 C CA . ARG A 1 629 ? -37.685 -16.025 22.368 1.00 63.47 629 ARG A CA 1
ATOM 4963 C C . ARG A 1 629 ? -37.675 -14.877 23.394 1.00 63.47 629 ARG A C 1
ATOM 4965 O O . ARG A 1 629 ? -36.694 -14.134 23.475 1.00 63.47 629 ARG A O 1
ATOM 4972 N N . GLU A 1 630 ? -38.745 -14.765 24.199 1.00 55.84 630 GLU A N 1
ATOM 4973 C CA . GLU A 1 630 ? -38.825 -13.858 25.360 1.00 55.84 630 GLU A CA 1
ATOM 4974 C C . GLU A 1 630 ? -37.649 -14.095 26.327 1.00 55.84 630 GLU A C 1
ATOM 4976 O O . GLU A 1 630 ? -37.272 -15.229 26.621 1.00 55.84 630 GLU A O 1
ATOM 4981 N N . GLU A 1 631 ? -37.012 -13.007 26.769 1.00 53.00 631 GLU A N 1
ATOM 4982 C CA . GLU A 1 631 ? -35.751 -13.036 27.516 1.00 53.00 631 GLU A CA 1
ATOM 4983 C C . GLU A 1 631 ? -35.905 -13.650 28.918 1.00 53.00 631 GLU A C 1
ATOM 4985 O O . GLU A 1 631 ? -36.322 -12.976 29.855 1.00 53.00 631 GLU A O 1
ATOM 4990 N N . GLY A 1 632 ? -35.465 -14.899 29.087 1.00 44.00 632 GLY A N 1
ATOM 4991 C CA . GLY A 1 632 ? -34.989 -15.410 30.377 1.00 44.00 632 GLY A CA 1
ATOM 4992 C C . GLY A 1 632 ? -33.538 -14.971 30.628 1.00 44.00 632 GLY A C 1
ATOM 4993 O O . GLY A 1 632 ? -32.699 -15.173 29.753 1.00 44.00 632 GLY A O 1
ATOM 4994 N N . GLU A 1 633 ? -33.285 -14.319 31.774 1.00 42.69 633 GLU A N 1
ATOM 4995 C CA . GLU A 1 633 ? -32.021 -13.986 32.495 1.00 42.69 633 GLU A CA 1
ATOM 4996 C C . GLU A 1 633 ? -30.639 -13.927 31.768 1.00 42.69 633 GLU A C 1
ATOM 4998 O O . GLU A 1 633 ? -29.586 -14.030 32.399 1.00 42.69 633 GLU A O 1
ATOM 5003 N N . GLY A 1 634 ? -30.565 -13.704 30.456 1.00 43.25 634 GLY A N 1
ATOM 5004 C CA . GLY A 1 634 ? -29.319 -13.824 29.685 1.00 43.25 634 GLY A CA 1
ATOM 5005 C C . GLY A 1 634 ? -28.534 -12.520 29.471 1.00 43.25 634 GLY A C 1
ATOM 5006 O O . GLY A 1 634 ? -28.919 -11.716 28.628 1.00 43.25 634 GLY A O 1
ATOM 5007 N N . LEU A 1 635 ? -27.374 -12.402 30.143 1.00 52.88 635 LEU A N 1
ATOM 5008 C CA . LEU A 1 635 ? -26.279 -11.411 29.993 1.00 52.88 635 LEU A CA 1
ATOM 5009 C C . LEU A 1 635 ? -26.622 -9.933 30.303 1.00 52.88 635 LEU A C 1
ATOM 5011 O O . LEU A 1 635 ? -27.101 -9.181 29.458 1.00 52.88 635 LEU A O 1
ATOM 5015 N N . ARG A 1 636 ? -26.251 -9.481 31.515 1.00 59.31 636 ARG A N 1
ATOM 5016 C CA . ARG A 1 636 ? -26.328 -8.084 32.002 1.00 59.31 636 ARG A CA 1
ATOM 5017 C C . ARG A 1 636 ? -25.294 -7.152 31.324 1.00 59.31 636 ARG A C 1
ATOM 5019 O O . ARG A 1 636 ? -24.457 -6.567 32.004 1.00 59.31 636 ARG A O 1
ATOM 5026 N N . ILE A 1 637 ? -25.313 -7.010 29.996 1.00 70.69 637 ILE A N 1
ATOM 5027 C CA . ILE A 1 637 ? -24.489 -6.010 29.282 1.00 70.69 637 ILE A CA 1
ATOM 5028 C C . ILE A 1 637 ? -25.221 -4.661 29.293 1.00 70.69 637 ILE A C 1
ATOM 5030 O O . ILE A 1 637 ? -26.432 -4.600 29.077 1.00 70.69 637 ILE A O 1
ATOM 5034 N N . SER A 1 638 ? -24.506 -3.560 29.553 1.00 75.25 638 SER A N 1
ATOM 5035 C CA . SER A 1 638 ? -25.133 -2.235 29.570 1.00 75.25 638 SER A CA 1
ATOM 5036 C C . SER A 1 638 ? -25.640 -1.837 28.177 1.00 75.25 638 SER A C 1
ATOM 5038 O O . SER A 1 638 ? -25.041 -2.171 27.156 1.00 75.25 638 SER A O 1
ATOM 5040 N N . SER A 1 639 ? -26.718 -1.047 28.118 1.00 77.81 639 SER A N 1
ATOM 5041 C CA . SER A 1 639 ? -27.268 -0.539 26.847 1.00 77.81 639 SER A CA 1
ATOM 5042 C C . SER A 1 639 ? -26.242 0.205 25.979 1.00 77.81 639 SER A C 1
ATOM 5044 O O . SER A 1 639 ? -26.386 0.221 24.758 1.00 77.81 639 SER A O 1
ATOM 5046 N N . ARG A 1 640 ? -25.229 0.839 26.588 1.00 82.75 640 ARG A N 1
ATOM 5047 C CA . ARG A 1 640 ? -24.149 1.530 25.863 1.00 82.75 640 ARG A CA 1
ATOM 5048 C C . ARG A 1 640 ? -23.179 0.535 25.239 1.00 82.75 640 ARG A C 1
ATOM 5050 O O . ARG A 1 640 ? -22.874 0.644 24.057 1.00 82.75 640 ARG A O 1
ATOM 5057 N N . ASP A 1 641 ? -22.749 -0.449 26.021 1.00 86.19 641 ASP A N 1
ATOM 5058 C CA . ASP A 1 641 ? -21.768 -1.445 25.585 1.00 86.19 641 ASP A CA 1
ATOM 5059 C C . ASP A 1 641 ? -22.376 -2.369 24.522 1.00 86.19 641 ASP A C 1
ATOM 5061 O O . ASP A 1 641 ? -21.694 -2.777 23.591 1.00 86.19 641 ASP A O 1
ATOM 5065 N N . GLN A 1 642 ? -23.690 -2.608 24.579 1.00 87.88 642 GLN A N 1
ATOM 5066 C CA . GLN A 1 642 ? -24.418 -3.296 23.517 1.00 87.88 642 GLN A CA 1
ATOM 5067 C C . GLN A 1 642 ? -24.355 -2.538 22.181 1.00 87.88 642 GLN A C 1
ATOM 5069 O O . GLN A 1 642 ? -24.084 -3.153 21.156 1.00 87.88 642 GLN A O 1
ATOM 5074 N N . ILE A 1 643 ? -24.585 -1.218 22.167 1.00 91.00 643 ILE A N 1
ATOM 5075 C CA . ILE A 1 643 ? -24.492 -0.405 20.936 1.00 91.00 643 ILE A CA 1
ATOM 5076 C C . ILE A 1 643 ? -23.058 -0.423 20.396 1.00 91.00 643 ILE A C 1
ATOM 5078 O O . ILE A 1 643 ? -22.856 -0.550 19.191 1.00 91.00 643 ILE A O 1
ATOM 5082 N N . LEU A 1 644 ? -22.066 -0.349 21.285 1.00 92.94 644 LEU A N 1
ATOM 5083 C CA . LEU A 1 644 ? -20.663 -0.452 20.904 1.00 92.94 644 LEU A CA 1
ATOM 5084 C C . LEU A 1 644 ? -20.315 -1.831 20.319 1.00 92.94 644 LEU A C 1
ATOM 5086 O O . LEU A 1 644 ? -19.620 -1.897 19.314 1.00 92.94 644 LEU A O 1
ATOM 5090 N N . LEU A 1 645 ? -20.819 -2.927 20.893 1.00 93.31 645 LEU A N 1
ATOM 5091 C CA . LEU A 1 645 ? -20.626 -4.269 20.333 1.00 93.31 645 LEU A CA 1
ATOM 5092 C C . LEU A 1 645 ? -21.231 -4.398 18.938 1.00 93.31 645 LEU A C 1
ATOM 5094 O O . LEU A 1 645 ? -20.600 -4.983 18.065 1.00 93.31 645 LEU A O 1
ATOM 5098 N N . ILE A 1 646 ? -22.418 -3.823 18.714 1.00 95.25 646 ILE A N 1
ATOM 5099 C CA . ILE A 1 646 ? -23.029 -3.770 17.379 1.00 95.25 646 ILE A CA 1
ATOM 5100 C C . ILE A 1 646 ? -22.110 -3.013 16.417 1.00 95.25 646 ILE A C 1
ATOM 5102 O O . ILE A 1 646 ? -21.870 -3.493 15.314 1.00 95.25 646 ILE A O 1
ATOM 5106 N N . ALA A 1 647 ? -21.558 -1.874 16.837 1.00 97.12 647 ALA A N 1
ATOM 5107 C CA . ALA A 1 647 ? -20.647 -1.066 16.031 1.00 97.12 647 ALA A CA 1
ATOM 5108 C C . ALA A 1 647 ? -19.364 -1.807 15.645 1.00 97.12 647 ALA A C 1
ATOM 5110 O O . ALA A 1 647 ? -19.055 -1.912 14.461 1.00 97.12 647 ALA A O 1
ATOM 5111 N N . LEU A 1 648 ? -18.654 -2.358 16.635 1.00 97.25 648 LEU A N 1
ATOM 5112 C CA . LEU A 1 648 ? -17.414 -3.110 16.432 1.00 97.25 648 LEU A CA 1
ATOM 5113 C C . LEU A 1 648 ? -17.654 -4.321 15.532 1.00 97.25 648 LEU A C 1
ATOM 5115 O O . LEU A 1 648 ? -16.903 -4.557 14.590 1.00 97.25 648 LEU A O 1
ATOM 5119 N N . PHE A 1 649 ? -18.734 -5.061 15.789 1.00 96.88 649 PHE A N 1
ATOM 5120 C CA . PHE A 1 649 ? -19.090 -6.214 14.979 1.00 96.88 649 PHE A CA 1
ATOM 5121 C C . PHE A 1 649 ? -19.419 -5.819 13.532 1.00 96.88 649 PHE A C 1
ATOM 5123 O O . PHE A 1 649 ? -18.928 -6.445 12.598 1.00 96.88 649 PHE A O 1
ATOM 5130 N N . SER A 1 650 ? -20.176 -4.736 13.341 1.00 97.38 650 SER A N 1
ATOM 5131 C CA . SER A 1 650 ? -20.525 -4.218 12.012 1.00 97.38 650 SER A CA 1
ATOM 5132 C C . SER A 1 650 ? -19.301 -3.742 11.229 1.00 97.38 650 SER A C 1
ATOM 5134 O O . SER A 1 650 ? -19.221 -3.995 10.032 1.00 97.38 650 SER A O 1
ATOM 5136 N N . ALA A 1 651 ? -18.331 -3.102 11.893 1.00 97.75 651 ALA A N 1
ATOM 5137 C CA . ALA A 1 651 ? -17.065 -2.701 11.281 1.00 97.75 651 ALA A CA 1
ATOM 5138 C C . ALA A 1 651 ? -16.237 -3.915 10.825 1.00 97.75 651 ALA A C 1
ATOM 5140 O O . ALA A 1 651 ? -15.755 -3.942 9.697 1.00 97.75 651 ALA A O 1
ATOM 5141 N N . ILE A 1 652 ? -16.135 -4.958 11.657 1.00 97.12 652 ILE A N 1
ATOM 5142 C CA . ILE A 1 652 ? -15.415 -6.194 11.304 1.00 97.12 652 ILE A CA 1
ATOM 5143 C C . ILE A 1 652 ? -16.081 -6.898 10.112 1.00 97.12 652 ILE A C 1
ATOM 5145 O O . ILE A 1 652 ? -15.382 -7.378 9.223 1.00 97.12 652 ILE A O 1
ATOM 5149 N N . VAL A 1 653 ? -17.419 -6.934 10.056 1.00 95.88 653 VAL A N 1
ATOM 5150 C CA . VAL A 1 653 ? -18.138 -7.473 8.889 1.00 95.88 653 VAL A CA 1
ATOM 5151 C C . VAL A 1 653 ? -17.893 -6.611 7.646 1.00 95.88 653 VAL A C 1
ATOM 5153 O O . VAL A 1 653 ? -17.629 -7.162 6.582 1.00 95.88 653 VAL A O 1
ATOM 5156 N N . ALA A 1 654 ? -17.926 -5.280 7.768 1.00 95.94 654 ALA A N 1
ATOM 5157 C CA . ALA A 1 654 ? -17.641 -4.376 6.653 1.00 95.94 654 ALA A CA 1
ATOM 5158 C C . ALA A 1 654 ? -16.244 -4.618 6.062 1.00 95.94 654 ALA A C 1
ATOM 5160 O O . ALA A 1 654 ? -16.103 -4.725 4.845 1.00 95.94 654 ALA A O 1
ATOM 5161 N N . HIS A 1 655 ? -15.235 -4.771 6.922 1.00 96.25 655 HIS A N 1
ATOM 5162 C CA . HIS A 1 655 ? -13.869 -5.095 6.516 1.00 96.25 655 HIS A CA 1
ATOM 5163 C C . HIS A 1 655 ? -13.751 -6.472 5.871 1.00 96.25 655 HIS A C 1
ATOM 5165 O O . HIS A 1 655 ? -13.133 -6.586 4.820 1.00 96.25 655 HIS A O 1
ATOM 5171 N N . PHE A 1 656 ? -14.393 -7.500 6.437 1.00 95.12 656 PHE A N 1
ATOM 5172 C CA . PHE A 1 656 ? -14.403 -8.836 5.835 1.00 95.12 656 PHE A CA 1
ATOM 5173 C C . PHE A 1 656 ? -14.938 -8.812 4.399 1.00 95.12 656 PHE A C 1
ATOM 5175 O O . PHE A 1 656 ? -14.394 -9.489 3.535 1.00 95.12 656 PHE A O 1
ATOM 5182 N N . ILE A 1 657 ? -15.977 -8.023 4.117 1.00 93.19 657 ILE A N 1
ATOM 5183 C CA . ILE A 1 657 ? -16.468 -7.869 2.743 1.00 93.19 657 ILE A CA 1
ATOM 5184 C C . ILE A 1 657 ? -15.470 -7.092 1.887 1.00 93.19 657 ILE A C 1
ATOM 5186 O O . ILE A 1 657 ? -15.161 -7.518 0.780 1.00 93.19 657 ILE A O 1
ATOM 5190 N N . GLU A 1 658 ? -14.953 -5.971 2.386 1.00 93.56 658 GLU A N 1
ATOM 5191 C CA . GLU A 1 658 ? -14.076 -5.079 1.625 1.00 93.56 658 GLU A CA 1
ATOM 5192 C C . GLU A 1 658 ? -12.802 -5.769 1.113 1.00 93.56 658 GLU A C 1
ATOM 5194 O O . GLU A 1 658 ? -12.496 -5.639 -0.073 1.00 93.56 658 GLU A O 1
ATOM 5199 N N . ILE A 1 659 ? -12.125 -6.572 1.939 1.00 92.81 659 ILE A N 1
ATOM 5200 C CA . ILE A 1 659 ? -10.849 -7.225 1.582 1.00 92.81 659 ILE A CA 1
ATOM 5201 C C . ILE A 1 659 ? -10.971 -8.279 0.470 1.00 92.81 659 ILE A C 1
ATOM 5203 O O . ILE A 1 659 ? -9.986 -8.603 -0.184 1.00 92.81 659 ILE A O 1
ATOM 5207 N N . HIS A 1 660 ? -12.176 -8.782 0.189 1.00 91.50 660 HIS A N 1
ATOM 5208 C CA . HIS A 1 660 ? -12.408 -9.710 -0.928 1.00 91.50 660 HIS A CA 1
ATOM 5209 C C . HIS A 1 660 ? -12.614 -9.002 -2.276 1.00 91.50 660 HIS A C 1
ATOM 5211 O O . HIS A 1 660 ? -12.654 -9.654 -3.316 1.00 91.50 660 HIS A O 1
ATOM 5217 N N . PHE A 1 661 ? -12.738 -7.671 -2.270 1.00 84.69 661 PHE A N 1
ATOM 5218 C CA . PHE A 1 661 ? -12.838 -6.831 -3.470 1.00 84.69 661 PHE A CA 1
ATOM 5219 C C . PHE A 1 661 ? -11.742 -5.744 -3.529 1.00 84.69 661 PHE A C 1
ATOM 5221 O O . PHE A 1 661 ? -11.738 -4.917 -4.458 1.00 84.69 661 PHE A O 1
ATOM 5228 N N . GLY A 1 662 ? -10.857 -5.718 -2.529 1.00 84.25 662 GLY A N 1
ATOM 5229 C CA . GLY A 1 662 ? -9.862 -4.688 -2.232 1.00 84.25 662 GLY A CA 1
ATOM 5230 C C . GLY A 1 662 ? -8.553 -5.291 -1.709 1.00 84.25 662 GLY A C 1
ATOM 5231 O O . GLY A 1 662 ? -8.216 -6.420 -2.047 1.00 84.25 662 GLY A O 1
ATOM 5232 N N . ILE A 1 663 ? -7.789 -4.520 -0.930 1.00 83.44 663 ILE A N 1
ATOM 5233 C CA . ILE A 1 663 ? -6.545 -4.976 -0.284 1.00 83.44 663 ILE A CA 1
ATOM 5234 C C . ILE A 1 663 ? -6.535 -4.470 1.158 1.00 83.44 663 ILE A C 1
ATOM 5236 O O . ILE A 1 663 ? -6.704 -3.273 1.396 1.00 83.44 663 ILE A O 1
ATOM 5240 N N . ALA A 1 664 ? -6.250 -5.359 2.111 1.00 88.38 664 ALA A N 1
ATOM 5241 C CA . ALA A 1 664 ? -6.046 -4.979 3.503 1.00 88.38 664 ALA A CA 1
ATOM 5242 C C . ALA A 1 664 ? -4.738 -4.187 3.687 1.00 88.38 664 ALA A C 1
ATOM 5244 O O . ALA A 1 664 ? -3.635 -4.734 3.590 1.00 88.38 664 ALA A O 1
ATOM 5245 N N . VAL A 1 665 ? -4.876 -2.908 4.022 1.00 91.44 665 VAL A N 1
ATOM 5246 C CA . VAL A 1 665 ? -3.776 -1.961 4.263 1.00 91.44 665 VAL A CA 1
ATOM 5247 C C . VAL A 1 665 ? -3.367 -1.855 5.726 1.00 91.44 665 VAL A C 1
ATOM 5249 O O . VAL A 1 665 ? -4.138 -2.228 6.620 1.00 91.44 665 VAL A O 1
ATOM 5252 N N . ALA A 1 666 ? -2.194 -1.269 5.978 1.00 93.81 666 ALA A N 1
ATOM 5253 C CA . ALA A 1 666 ? -1.606 -1.086 7.302 1.00 93.81 666 ALA A CA 1
ATOM 5254 C C . ALA A 1 666 ? -2.606 -0.564 8.349 1.00 93.81 666 ALA A C 1
ATOM 5256 O O . ALA A 1 666 ? -2.729 -1.129 9.440 1.00 93.81 666 ALA A O 1
ATOM 5257 N N . ALA A 1 667 ? -3.368 0.478 7.999 1.00 94.94 667 ALA A N 1
ATOM 5258 C CA . ALA A 1 667 ? -4.381 1.076 8.867 1.00 94.94 667 ALA A CA 1
ATOM 5259 C C . ALA A 1 667 ? -5.533 0.110 9.185 1.00 94.94 667 ALA A C 1
ATOM 5261 O O . ALA A 1 667 ? -5.884 -0.071 10.352 1.00 94.94 667 ALA A O 1
ATOM 5262 N N . THR A 1 668 ? -6.096 -0.550 8.168 1.00 95.50 668 THR A N 1
ATOM 5263 C CA . THR A 1 668 ? -7.214 -1.492 8.351 1.00 95.50 668 THR A CA 1
ATOM 5264 C C . THR A 1 668 ? -6.809 -2.721 9.156 1.00 95.50 668 THR A C 1
ATOM 5266 O O . THR A 1 668 ? -7.558 -3.123 10.042 1.00 95.50 668 THR A O 1
ATOM 5269 N N . ARG A 1 669 ? -5.595 -3.254 8.948 1.00 96.25 669 ARG A N 1
ATOM 5270 C CA . ARG A 1 669 ? -5.050 -4.373 9.730 1.00 96.25 669 ARG A CA 1
ATOM 5271 C C . ARG A 1 669 ? -4.835 -3.975 11.194 1.00 96.25 669 ARG A C 1
ATOM 5273 O O . ARG A 1 669 ? -5.269 -4.706 12.081 1.00 96.25 669 ARG A O 1
ATOM 5280 N N . THR A 1 670 ? -4.267 -2.793 11.472 1.00 97.38 670 THR A N 1
ATOM 5281 C CA . THR A 1 670 ? -4.159 -2.267 12.851 1.00 97.38 670 THR A CA 1
ATOM 5282 C C . THR A 1 670 ? -5.532 -2.202 13.514 1.00 97.38 670 THR A C 1
ATOM 5284 O O . THR A 1 670 ? -5.721 -2.709 14.620 1.00 97.38 670 THR A O 1
ATOM 5287 N N . TYR A 1 671 ? -6.514 -1.619 12.825 1.00 97.94 671 TYR A N 1
ATOM 5288 C CA . TYR A 1 671 ? -7.862 -1.446 13.355 1.00 97.94 671 TYR A CA 1
ATOM 5289 C C . TYR A 1 671 ? -8.608 -2.772 13.517 1.00 97.94 671 TYR A C 1
ATOM 5291 O O . TYR A 1 671 ? -9.310 -2.939 14.509 1.00 97.94 671 TYR A O 1
ATOM 5299 N N . PHE A 1 672 ? -8.419 -3.738 12.617 1.00 98.00 672 PHE A N 1
ATOM 5300 C CA . PHE A 1 672 ? -8.973 -5.085 12.743 1.00 98.00 672 PHE A CA 1
ATOM 5301 C C . PHE A 1 672 ? -8.536 -5.745 14.054 1.00 98.00 672 PHE A C 1
ATOM 5303 O O . PHE A 1 672 ? -9.381 -6.197 14.825 1.00 98.00 672 PHE A O 1
ATOM 5310 N N . TRP A 1 673 ? -7.237 -5.734 14.360 1.00 98.12 673 TRP A N 1
ATOM 5311 C CA . TRP A 1 673 ? -6.708 -6.342 15.584 1.00 98.12 673 TRP A CA 1
ATOM 5312 C C . TRP A 1 673 ? -7.113 -5.578 16.852 1.00 98.12 673 TRP A C 1
ATOM 5314 O O . TRP A 1 673 ? -7.475 -6.194 17.858 1.00 98.12 673 TRP A O 1
ATOM 5324 N N . VAL A 1 674 ? -7.155 -4.244 16.796 1.00 98.44 674 VAL A N 1
ATOM 5325 C CA . VAL A 1 674 ? -7.702 -3.406 17.877 1.00 98.44 674 VAL A CA 1
ATOM 5326 C C . VAL A 1 674 ? -9.185 -3.724 18.108 1.00 98.44 674 VAL A C 1
ATOM 5328 O O . VAL A 1 674 ? -9.614 -3.891 19.250 1.00 98.44 674 VAL A O 1
ATOM 5331 N N . TYR A 1 675 ? -9.983 -3.863 17.048 1.00 98.19 675 TYR A N 1
ATOM 5332 C CA . TYR A 1 675 ? -11.418 -4.140 17.144 1.00 98.19 675 TYR A CA 1
ATOM 5333 C C . TYR A 1 675 ? -11.705 -5.572 17.573 1.00 98.19 675 TYR A C 1
ATOM 5335 O O . TYR A 1 675 ? -12.636 -5.780 18.346 1.00 98.19 675 TYR A O 1
ATOM 5343 N N . ALA A 1 676 ? -10.888 -6.544 17.166 1.00 97.88 676 ALA A N 1
ATOM 5344 C CA . ALA A 1 676 ? -10.942 -7.905 17.683 1.00 97.88 676 ALA A CA 1
ATOM 5345 C C . ALA A 1 676 ? -10.711 -7.921 19.203 1.00 97.88 676 ALA A C 1
ATOM 5347 O O . ALA A 1 676 ? -11.489 -8.534 19.938 1.00 97.88 676 ALA A O 1
ATOM 5348 N N . ALA A 1 677 ? -9.705 -7.187 19.698 1.00 97.06 677 ALA A N 1
ATOM 5349 C CA . ALA A 1 677 ? -9.461 -7.054 21.134 1.00 97.06 677 ALA A CA 1
ATOM 5350 C C . ALA A 1 677 ? -10.634 -6.360 21.847 1.00 97.06 677 ALA A C 1
ATOM 5352 O O . ALA A 1 677 ? -11.105 -6.839 22.879 1.00 97.06 677 ALA A O 1
ATOM 5353 N N . LEU A 1 678 ? -11.149 -5.262 21.286 1.00 96.00 678 LEU A N 1
ATOM 5354 C CA . LEU A 1 678 ? -12.291 -4.535 21.843 1.00 96.00 678 LEU A CA 1
ATOM 5355 C C . LEU A 1 678 ? -13.569 -5.372 21.873 1.00 96.00 678 LEU A C 1
ATOM 5357 O O . LEU A 1 678 ? -14.286 -5.337 22.870 1.00 96.00 678 LEU A O 1
ATOM 5361 N N . LEU A 1 679 ? -13.844 -6.148 20.824 1.00 95.00 679 LEU A N 1
ATOM 5362 C CA . LEU A 1 679 ? -14.998 -7.040 20.760 1.00 95.00 679 LEU A CA 1
ATOM 5363 C C . LEU A 1 679 ? -14.955 -8.035 21.924 1.00 95.00 679 LEU A C 1
ATOM 5365 O O . LEU A 1 679 ? -15.955 -8.203 22.620 1.00 95.00 679 LEU A O 1
ATOM 5369 N N . VAL A 1 680 ? -13.783 -8.626 22.184 1.00 93.88 680 VAL A N 1
ATOM 5370 C CA . VAL A 1 680 ? -13.572 -9.535 23.317 1.00 93.88 680 VAL A CA 1
ATOM 5371 C C . VAL A 1 680 ? -13.741 -8.813 24.644 1.00 93.88 680 VAL A C 1
ATOM 5373 O O . VAL A 1 680 ? -14.539 -9.232 25.478 1.00 93.88 680 VAL A O 1
ATOM 5376 N N . VAL A 1 681 ? -13.035 -7.705 24.846 1.00 91.25 681 VAL A N 1
ATOM 5377 C CA . VAL A 1 681 ? -13.023 -7.007 26.134 1.00 91.25 681 VAL A CA 1
ATOM 5378 C C . VAL A 1 681 ? -14.405 -6.445 26.493 1.00 91.25 681 VAL A C 1
ATOM 5380 O O . VAL A 1 681 ? -14.851 -6.591 27.632 1.00 91.25 681 VAL A O 1
ATOM 5383 N N . VAL A 1 682 ? -15.125 -5.862 25.533 1.00 90.25 682 VAL A N 1
ATOM 5384 C CA . VAL A 1 682 ? -16.484 -5.335 25.739 1.00 90.25 682 VAL A CA 1
ATOM 5385 C C . VAL A 1 682 ? -17.509 -6.468 25.842 1.00 90.25 682 VAL A C 1
ATOM 5387 O O . VAL A 1 682 ? -18.418 -6.390 26.666 1.00 90.25 682 VAL A O 1
ATOM 5390 N N . GLY A 1 683 ? -17.359 -7.544 25.064 1.00 87.25 683 GLY A N 1
ATOM 5391 C CA . GLY A 1 683 ? -18.263 -8.699 25.079 1.00 87.25 683 GLY A CA 1
ATOM 5392 C C . GLY A 1 683 ? -18.232 -9.462 26.400 1.00 87.25 683 GLY A C 1
ATOM 5393 O O . GLY A 1 683 ? -19.245 -9.964 26.884 1.00 87.25 683 GLY A O 1
ATOM 5394 N N . LEU A 1 684 ? -17.068 -9.448 27.038 1.00 84.81 684 LEU A N 1
ATOM 5395 C CA . LEU A 1 684 ? -16.834 -9.932 28.390 1.00 84.81 684 LEU A CA 1
ATOM 5396 C C . LEU A 1 684 ? -17.202 -8.896 29.473 1.00 84.81 684 LEU A C 1
ATOM 5398 O O . LEU A 1 684 ? -16.987 -9.123 30.662 1.00 84.81 684 LEU A O 1
ATOM 5402 N N . SER A 1 685 ? -17.769 -7.749 29.079 1.00 67.25 685 SER A N 1
ATOM 5403 C CA . SER A 1 685 ? -18.145 -6.595 29.914 1.00 67.25 685 SER A CA 1
ATOM 5404 C C . SER A 1 685 ? -17.016 -6.094 30.825 1.00 67.25 685 SER A C 1
ATOM 5406 O O . SER A 1 685 ? -17.227 -5.761 31.989 1.00 67.25 685 SER A O 1
ATOM 5408 N N . LEU A 1 686 ? -15.814 -6.026 30.243 1.00 61.44 686 LEU A N 1
ATOM 5409 C CA . LEU A 1 686 ? -14.525 -5.644 30.834 1.00 61.44 686 LEU A CA 1
ATOM 5410 C C . LEU A 1 686 ? -13.938 -6.693 31.802 1.00 61.44 686 LEU A C 1
ATOM 5412 O O . LEU A 1 686 ? -13.275 -6.339 32.770 1.00 61.44 686 LEU A O 1
ATOM 5416 N N . TRP A 1 687 ? -14.204 -7.980 31.530 1.00 53.47 687 TRP A N 1
ATOM 5417 C CA . TRP A 1 687 ? -13.676 -9.196 32.187 1.00 53.47 687 TRP A CA 1
ATOM 5418 C C . TRP A 1 687 ? -13.457 -9.074 33.715 1.00 53.47 687 TRP A C 1
ATOM 5420 O O . TRP A 1 687 ? -12.394 -9.383 34.246 1.00 53.47 687 TRP A O 1
ATOM 5430 N N . HIS A 1 688 ? -14.533 -8.612 34.369 1.00 48.66 688 HIS A N 1
ATOM 5431 C CA . HIS A 1 688 ? -15.008 -8.836 35.749 1.00 48.66 688 HIS A CA 1
ATOM 5432 C C . HIS A 1 688 ? -14.088 -8.461 36.959 1.00 48.66 688 HIS A C 1
ATOM 5434 O O . HIS A 1 688 ? -13.300 -9.271 37.430 1.00 48.66 688 HIS A O 1
ATOM 5440 N N . LEU A 1 689 ? -14.263 -7.252 37.535 1.00 42.81 689 LEU A N 1
ATOM 5441 C CA . LEU A 1 689 ? -13.718 -6.749 38.840 1.00 42.81 689 LEU A CA 1
ATOM 5442 C C . LEU A 1 689 ? -14.459 -7.341 40.083 1.00 42.81 689 LEU A C 1
ATOM 5444 O O . LEU A 1 689 ? -15.617 -7.712 39.870 1.00 42.81 689 LEU A O 1
ATOM 5448 N N . PRO A 1 690 ? -13.940 -7.356 41.362 1.00 47.44 690 PRO A N 1
ATOM 5449 C CA . PRO A 1 690 ? -12.969 -6.424 42.020 1.00 47.44 690 PRO A CA 1
ATOM 5450 C C . PRO A 1 690 ? -11.866 -7.066 42.946 1.00 47.44 690 PRO A C 1
ATOM 5452 O O . PRO A 1 690 ? -11.822 -8.282 43.073 1.00 47.44 690 PRO A O 1
ATOM 5455 N N . VAL A 1 691 ? -10.903 -6.320 43.556 1.00 34.34 691 VAL A N 1
ATOM 5456 C CA . VAL A 1 691 ? -10.762 -5.964 45.024 1.00 34.34 691 VAL A CA 1
ATOM 5457 C C . VAL A 1 691 ? -9.336 -5.357 45.263 1.00 34.34 691 VAL A C 1
ATOM 5459 O O . VAL A 1 691 ? -8.410 -5.845 44.609 1.00 34.34 691 VAL A O 1
ATOM 5462 N N . PRO A 1 692 ? -9.096 -4.309 46.110 1.00 29.69 692 PRO A N 1
ATOM 5463 C CA . PRO A 1 692 ? -9.531 -4.241 47.514 1.00 29.69 692 PRO A CA 1
ATOM 5464 C C . PRO A 1 692 ? -10.190 -2.956 48.030 1.00 29.69 692 PRO A C 1
ATOM 5466 O O . PRO A 1 692 ? -9.704 -1.857 47.790 1.00 29.69 692 PRO A O 1
ATOM 5469 N N . GLU A 1 693 ? -11.188 -3.153 48.897 1.00 37.34 693 GLU A N 1
ATOM 5470 C CA . GLU A 1 693 ? -11.104 -2.738 50.309 1.00 37.34 693 GLU A CA 1
ATOM 5471 C C . GLU A 1 693 ? -11.446 -3.973 51.179 1.00 37.34 693 GLU A C 1
ATOM 5473 O O . GLU A 1 693 ? -12.195 -4.839 50.720 1.00 37.34 693 GLU A O 1
ATOM 5478 N N . PRO A 1 694 ? -10.800 -4.155 52.346 1.00 36.25 694 PRO A N 1
ATOM 5479 C CA . PRO A 1 694 ? -11.194 -3.395 53.526 1.00 36.25 694 PRO A CA 1
ATOM 5480 C C . PRO A 1 694 ? -10.016 -2.640 54.150 1.00 36.25 694 PRO A C 1
ATOM 5482 O O . PRO A 1 694 ? -8.931 -3.193 54.352 1.00 36.25 694 PRO A O 1
ATOM 5485 N N . ASP A 1 695 ? -10.275 -1.403 54.574 1.00 40.56 695 ASP A N 1
ATOM 5486 C CA . ASP A 1 695 ? -9.787 -0.982 55.882 1.00 40.56 695 ASP A CA 1
ATOM 5487 C C . ASP A 1 695 ? -10.107 -2.123 56.853 1.00 40.56 695 ASP A C 1
ATOM 5489 O O . ASP A 1 695 ? -11.275 -2.424 57.098 1.00 40.56 695 ASP A O 1
ATOM 5493 N N . ALA A 1 696 ? -9.085 -2.826 57.341 1.00 30.77 696 ALA A N 1
ATOM 5494 C CA . ALA A 1 696 ? -9.280 -3.761 58.431 1.00 30.77 696 ALA A CA 1
ATOM 5495 C C . ALA A 1 696 ? -9.792 -2.946 59.623 1.00 30.77 696 ALA A C 1
ATOM 5497 O O . ALA A 1 696 ? -9.012 -2.302 60.329 1.00 30.77 696 ALA A O 1
ATOM 5498 N N . GLU A 1 697 ? -11.111 -2.952 59.824 1.00 36.53 697 GLU A N 1
ATOM 5499 C CA . GLU A 1 697 ? -11.695 -2.682 61.123 1.00 36.53 697 GLU A CA 1
ATOM 5500 C C . GLU A 1 697 ? -10.950 -3.564 62.122 1.00 36.53 697 GLU A C 1
ATOM 5502 O O . GLU A 1 697 ? -10.912 -4.794 62.019 1.00 36.53 697 GLU A O 1
ATOM 5507 N N . ALA A 1 698 ? -10.266 -2.901 63.051 1.00 33.72 698 ALA A N 1
ATOM 5508 C CA . ALA A 1 698 ? -9.634 -3.550 64.177 1.00 33.72 698 ALA A CA 1
ATOM 5509 C C . ALA A 1 698 ? -10.672 -4.441 64.885 1.00 33.72 698 ALA A C 1
ATOM 5511 O O . ALA A 1 698 ? -11.830 -4.037 65.010 1.00 33.72 698 ALA A O 1
ATOM 5512 N N . PRO A 1 699 ? -10.281 -5.629 65.375 1.00 34.31 699 PRO A N 1
ATOM 5513 C CA . PRO A 1 699 ? -11.220 -6.559 65.980 1.00 34.31 699 PRO A CA 1
ATOM 5514 C C . PRO A 1 699 ? -11.931 -5.886 67.155 1.00 34.31 699 PRO A C 1
ATOM 5516 O O . PRO A 1 699 ? -11.295 -5.426 68.110 1.00 34.31 699 PRO A O 1
ATOM 5519 N N . THR A 1 700 ? -13.259 -5.839 67.085 1.00 35.78 700 THR A N 1
ATOM 5520 C CA . THR A 1 700 ? -14.125 -5.492 68.207 1.00 35.78 700 THR A CA 1
ATOM 5521 C C . THR A 1 700 ? -13.886 -6.508 69.323 1.00 35.78 700 THR A C 1
ATOM 5523 O O . THR A 1 700 ? -14.346 -7.646 69.288 1.00 35.78 700 THR A O 1
ATOM 5526 N N . ARG A 1 701 ? -13.103 -6.109 70.332 1.00 33.41 701 ARG A N 1
ATOM 5527 C CA . ARG A 1 701 ? -13.003 -6.850 71.595 1.00 33.41 701 ARG A CA 1
ATOM 5528 C C . ARG A 1 701 ? -14.347 -6.766 72.329 1.00 33.41 701 ARG A C 1
ATOM 5530 O O . ARG A 1 701 ? -14.944 -5.686 72.338 1.00 33.41 701 ARG A O 1
ATOM 5537 N N . PRO A 1 702 ? -14.806 -7.845 72.986 1.00 33.50 702 PRO A N 1
ATOM 5538 C CA . PRO A 1 702 ? -16.028 -7.795 73.765 1.00 33.50 702 PRO A CA 1
ATOM 5539 C C . PRO A 1 702 ? -15.832 -6.894 74.985 1.00 33.50 702 PRO A C 1
ATOM 5541 O O . PRO A 1 702 ? -14.793 -6.895 75.646 1.00 33.50 702 PRO A O 1
ATOM 5544 N N . SER A 1 703 ? -16.857 -6.095 75.251 1.00 37.72 703 SER A N 1
ATOM 5545 C CA . SER A 1 703 ? -16.938 -5.175 76.373 1.00 37.72 703 SER A CA 1
ATOM 5546 C C . SER A 1 703 ? -16.992 -5.926 77.701 1.00 37.72 703 SER A C 1
ATOM 5548 O O . SER A 1 703 ? -17.998 -6.562 78.009 1.00 37.72 703 SER A O 1
ATOM 5550 N N . THR A 1 704 ? -15.970 -5.759 78.538 1.00 31.25 704 THR A N 1
ATOM 5551 C CA . THR A 1 704 ? -16.078 -6.004 79.980 1.00 31.25 704 THR A CA 1
ATOM 5552 C C . THR A 1 704 ? -15.359 -4.911 80.766 1.00 31.25 704 THR A C 1
ATOM 5554 O O . THR A 1 704 ? -14.139 -4.804 80.725 1.00 31.25 704 THR A O 1
ATOM 5557 N N . GLY A 1 705 ? -16.146 -4.128 81.506 1.00 31.19 705 GLY A N 1
ATOM 5558 C CA . GLY A 1 705 ? -15.918 -3.925 82.937 1.00 31.19 705 GLY A CA 1
ATOM 5559 C C . GLY A 1 705 ? -14.793 -2.998 83.419 1.00 31.19 705 GLY A C 1
ATOM 5560 O O . GLY A 1 705 ? -13.638 -3.384 83.525 1.00 31.19 705 GLY A O 1
ATOM 5561 N N . SER A 1 706 ? -15.244 -1.875 83.985 1.00 28.81 706 SER A N 1
ATOM 5562 C CA . SER A 1 706 ? -14.739 -1.253 85.223 1.00 28.81 706 SER A CA 1
ATOM 5563 C C . SER A 1 706 ? -13.684 -0.125 85.142 1.00 28.81 706 SER A C 1
ATOM 5565 O O . SER A 1 706 ? -12.507 -0.303 84.865 1.00 28.81 706 SER A O 1
ATOM 5567 N N . ALA A 1 707 ? -14.199 1.074 85.434 1.00 30.95 707 ALA A N 1
ATOM 5568 C CA . ALA A 1 707 ? -13.859 1.928 86.577 1.00 30.95 707 ALA A CA 1
ATOM 5569 C C . ALA A 1 707 ? -12.431 2.494 86.791 1.00 30.95 707 ALA A C 1
ATOM 5571 O O . ALA A 1 707 ? -11.492 1.800 87.147 1.00 30.95 707 ALA A O 1
ATOM 5572 N N . ARG A 1 708 ? -12.431 3.840 86.857 1.00 30.61 708 ARG A N 1
ATOM 5573 C CA . ARG A 1 708 ? -11.715 4.738 87.798 1.00 30.61 708 ARG A CA 1
ATOM 5574 C C . ARG A 1 708 ? -10.187 4.885 87.702 1.00 30.61 708 ARG A C 1
ATOM 5576 O O . ARG A 1 708 ? -9.440 4.022 88.128 1.00 30.61 708 ARG A O 1
ATOM 5583 N N . SER A 1 709 ? -9.757 6.119 87.394 1.00 30.64 709 SER A N 1
ATOM 5584 C CA . SER A 1 709 ? -8.954 7.016 88.273 1.00 30.64 709 SER A CA 1
ATOM 5585 C C . SER A 1 709 ? -8.234 8.078 87.416 1.00 30.64 709 SER A C 1
ATOM 5587 O O . SER A 1 709 ? -7.433 7.749 86.555 1.00 30.64 709 SER A O 1
ATOM 5589 N N . ARG A 1 710 ? -8.704 9.333 87.382 1.00 30.70 710 ARG A N 1
ATOM 5590 C CA . ARG A 1 710 ? -8.268 10.509 88.174 1.00 30.70 710 ARG A CA 1
ATOM 5591 C C . ARG A 1 710 ? -6.800 10.965 87.983 1.00 30.70 710 ARG A C 1
ATOM 5593 O O . ARG A 1 710 ? -5.863 10.270 88.340 1.00 30.70 710 ARG A O 1
ATOM 5600 N N . ARG A 1 711 ? -6.703 12.260 87.624 1.00 30.86 711 ARG A N 1
ATOM 5601 C CA . ARG A 1 711 ? -5.636 13.266 87.868 1.00 30.86 711 ARG A CA 1
ATOM 5602 C C . ARG A 1 711 ? -4.535 13.521 86.816 1.00 30.86 711 ARG A C 1
ATOM 5604 O O . ARG A 1 711 ? -3.427 13.017 86.878 1.00 30.86 711 ARG A O 1
ATOM 5611 N N . THR A 1 712 ? -4.841 14.509 85.965 1.00 29.75 712 THR A N 1
ATOM 5612 C CA . THR A 1 712 ? -4.144 15.815 85.833 1.00 29.75 712 THR A CA 1
ATOM 5613 C C . THR A 1 712 ? -2.606 15.866 85.833 1.00 29.75 712 THR A C 1
ATOM 5615 O O . THR A 1 712 ? -2.009 15.888 86.906 1.00 29.75 712 THR A O 1
ATOM 5618 N N . ARG A 1 713 ? -2.003 16.209 84.677 1.00 30.34 713 ARG A N 1
ATOM 5619 C CA . ARG A 1 713 ? -1.200 17.449 84.515 1.00 30.34 713 ARG A CA 1
ATOM 5620 C C . ARG A 1 713 ? -0.781 17.734 83.058 1.00 30.34 713 ARG A C 1
ATOM 5622 O O . ARG A 1 713 ? -0.292 16.863 82.359 1.00 30.34 713 ARG A O 1
ATOM 5629 N N . ARG A 1 714 ? -0.858 19.030 82.719 1.00 30.20 714 ARG A N 1
ATOM 5630 C CA . ARG A 1 714 ? -0.101 19.802 81.704 1.00 30.20 714 ARG A CA 1
ATOM 5631 C C . ARG A 1 714 ? -0.445 19.678 80.204 1.00 30.20 714 ARG A C 1
ATOM 5633 O O . ARG A 1 714 ? 0.025 18.819 79.474 1.00 30.20 714 ARG A O 1
ATOM 5640 N N . ARG A 1 715 ? -1.148 20.728 79.750 1.00 34.66 715 ARG A N 1
ATOM 5641 C CA . ARG A 1 715 ? -1.132 21.348 78.409 1.00 34.66 715 ARG A CA 1
ATOM 5642 C C . ARG A 1 715 ? 0.202 21.176 77.653 1.00 34.66 715 ARG A C 1
ATOM 5644 O O . ARG A 1 715 ? 1.190 21.789 78.050 1.00 34.66 715 ARG A O 1
ATOM 5651 N N . ARG A 1 716 ? 0.162 20.543 76.471 1.00 28.75 716 ARG A N 1
ATOM 5652 C CA . ARG A 1 716 ? 0.789 21.039 75.224 1.00 28.75 716 ARG A CA 1
ATOM 5653 C C . ARG A 1 716 ? 0.232 20.278 74.007 1.00 28.75 716 ARG A C 1
ATOM 5655 O O . ARG A 1 716 ? 0.201 19.059 74.018 1.00 28.75 716 ARG A O 1
ATOM 5662 N N . LYS A 1 717 ? -0.212 21.036 72.994 1.00 34.56 717 LYS A N 1
ATOM 5663 C CA . LYS A 1 717 ? -0.436 20.676 71.575 1.00 34.56 717 LYS A CA 1
ATOM 5664 C C . LYS A 1 717 ? -0.808 19.215 71.254 1.00 34.56 717 LYS A C 1
ATOM 5666 O O . LYS A 1 717 ? 0.060 18.362 71.182 1.00 34.56 717 LYS A O 1
ATOM 5671 N N . THR A 1 718 ? -2.059 18.991 70.851 1.00 28.77 718 THR A N 1
ATOM 5672 C CA . THR A 1 718 ? -2.413 18.250 69.620 1.00 28.77 718 THR A CA 1
ATOM 5673 C C . THR A 1 718 ? -3.928 18.345 69.397 1.00 28.77 718 THR A C 1
ATOM 5675 O O . THR A 1 718 ? -4.709 17.575 69.943 1.00 28.77 718 THR A O 1
ATOM 5678 N N . ARG A 1 719 ? -4.366 19.278 68.540 1.00 28.64 719 ARG A N 1
ATOM 5679 C CA . ARG A 1 719 ? -5.582 19.062 67.740 1.00 28.64 719 ARG A CA 1
ATOM 5680 C C . ARG A 1 719 ? -5.210 17.937 66.767 1.00 28.64 719 ARG A C 1
ATOM 5682 O O . ARG A 1 719 ? -4.678 18.201 65.693 1.00 28.64 719 ARG A O 1
ATOM 5689 N N . ARG A 1 720 ? -5.336 16.680 67.206 1.00 28.78 720 ARG A N 1
ATOM 5690 C CA . ARG A 1 720 ? -5.196 15.509 66.335 1.00 28.78 720 ARG A CA 1
ATOM 5691 C C . ARG A 1 720 ? -6.386 15.544 65.392 1.00 28.78 720 ARG A C 1
ATOM 5693 O O . ARG A 1 720 ? -7.531 15.478 65.831 1.00 28.78 720 ARG A O 1
ATOM 5700 N N . GLY A 1 721 ? -6.075 15.781 64.124 1.00 28.16 721 GLY A N 1
ATOM 5701 C CA . GLY A 1 721 ? -7.047 15.819 63.056 1.00 28.16 721 GLY A CA 1
ATOM 5702 C C . GLY A 1 721 ? -7.866 14.540 63.050 1.00 28.16 721 GLY A C 1
ATOM 5703 O O . GLY A 1 721 ? -7.331 13.440 63.177 1.00 28.16 721 GLY A O 1
ATOM 5704 N N . GLN A 1 722 ? -9.164 14.719 62.827 1.00 25.92 722 GLN A N 1
ATOM 5705 C CA . GLN A 1 722 ? -9.912 13.795 61.988 1.00 25.92 722 GLN A CA 1
ATOM 5706 C C . GLN A 1 722 ? -9.014 13.368 60.816 1.00 25.92 722 GLN A C 1
ATOM 5708 O O . GLN A 1 722 ? -8.273 14.222 60.303 1.00 25.92 722 GLN A O 1
ATOM 5713 N N . PRO A 1 723 ? -9.047 12.100 60.377 1.00 27.78 723 PRO A N 1
ATOM 5714 C CA . PRO A 1 723 ? -8.442 11.749 59.109 1.00 27.78 723 PRO A CA 1
ATOM 5715 C C . PRO A 1 723 ? -9.139 12.609 58.057 1.00 27.78 723 PRO A C 1
ATOM 5717 O O . PRO A 1 723 ? -10.268 12.350 57.651 1.00 27.78 723 PRO A O 1
ATOM 5720 N N . ARG A 1 724 ? -8.475 13.697 57.656 1.00 29.64 724 ARG A N 1
ATOM 5721 C CA . ARG A 1 724 ? -8.737 14.337 56.383 1.00 29.64 724 ARG A CA 1
ATOM 5722 C C . ARG A 1 724 ? -8.517 13.213 55.385 1.00 29.64 724 ARG A C 1
ATOM 5724 O O . ARG A 1 724 ? -7.373 12.861 55.097 1.00 29.64 724 ARG A O 1
ATOM 5731 N N . SER A 1 725 ? -9.609 12.657 54.861 1.00 32.94 725 SER A N 1
ATOM 5732 C CA . SER A 1 725 ? -9.576 12.179 53.491 1.00 32.94 725 SER A CA 1
ATOM 5733 C C . SER A 1 725 ? -8.854 13.273 52.712 1.00 32.94 725 SER A C 1
ATOM 5735 O O . SER A 1 725 ? -9.078 14.467 52.945 1.00 32.94 725 SER A O 1
ATOM 5737 N N . ILE A 1 726 ? -7.880 12.901 51.887 1.00 35.78 726 ILE A N 1
ATOM 5738 C CA . ILE A 1 726 ? -7.306 13.858 50.954 1.00 35.78 726 ILE A CA 1
ATOM 5739 C C . ILE A 1 726 ? -8.481 14.257 50.058 1.00 35.78 726 ILE A C 1
ATOM 5741 O O . ILE A 1 726 ? -8.771 13.601 49.062 1.00 35.78 726 ILE A O 1
ATOM 5745 N N . ALA A 1 727 ? -9.183 15.319 50.454 1.00 33.31 727 ALA A N 1
ATOM 5746 C CA . ALA A 1 727 ? -9.944 16.207 49.607 1.00 33.31 727 ALA A CA 1
ATOM 5747 C C . ALA A 1 727 ? -8.909 16.860 48.685 1.00 33.31 727 ALA A C 1
ATOM 5749 O O . ALA A 1 727 ? -8.526 18.017 48.840 1.00 33.31 727 ALA A O 1
ATOM 5750 N N . GLY A 1 728 ? -8.336 16.036 47.809 1.00 39.47 728 GLY A N 1
ATOM 5751 C CA . GLY A 1 728 ? -7.435 16.448 46.761 1.00 39.47 728 GLY A CA 1
ATOM 5752 C C . GLY A 1 728 ? -8.279 17.249 45.798 1.00 39.47 728 GLY A C 1
ATOM 5753 O O . GLY A 1 728 ? -9.256 16.730 45.264 1.00 39.47 728 GLY A O 1
ATOM 5754 N N . ASN A 1 729 ? -7.928 18.523 45.684 1.00 48.72 729 ASN A N 1
ATOM 5755 C CA . ASN A 1 729 ? -8.498 19.537 44.813 1.00 48.72 729 ASN A CA 1
ATOM 5756 C C . ASN A 1 729 ? -9.241 18.912 43.611 1.00 48.72 729 ASN A C 1
ATOM 5758 O O . ASN A 1 729 ? -8.605 18.376 42.703 1.00 48.72 729 ASN A O 1
ATOM 5762 N N . THR A 1 730 ? -10.580 18.960 43.596 1.00 56.62 730 THR A N 1
ATOM 5763 C CA . THR A 1 730 ? -11.404 18.420 42.490 1.00 56.62 730 THR A CA 1
ATOM 5764 C C . THR A 1 730 ? -11.004 19.019 41.139 1.00 56.62 730 THR A C 1
ATOM 5766 O O . THR A 1 730 ? -11.191 18.397 40.100 1.00 56.62 730 THR A O 1
ATOM 5769 N N . LEU A 1 731 ? -10.395 20.204 41.170 1.00 53.22 731 LEU A N 1
ATOM 5770 C CA . LEU A 1 731 ? -9.771 20.898 40.051 1.00 53.22 731 LEU A CA 1
ATOM 5771 C C . LEU A 1 731 ? -8.546 20.163 39.476 1.00 53.22 731 LEU A C 1
ATOM 5773 O O . LEU A 1 731 ? -8.454 19.995 38.268 1.00 53.22 731 LEU A O 1
ATOM 5777 N N . TRP A 1 732 ? -7.629 19.692 40.329 1.00 59.78 732 TRP A N 1
ATOM 5778 C CA . TRP A 1 732 ? -6.380 19.036 39.912 1.00 59.78 732 TRP A CA 1
ATOM 5779 C C . TRP A 1 732 ? -6.647 17.704 39.211 1.00 59.78 732 TRP A C 1
ATOM 5781 O O . TRP A 1 732 ? -6.030 17.398 38.197 1.00 59.78 732 TRP A O 1
ATOM 5791 N N . ARG A 1 733 ? -7.630 16.943 39.705 1.00 61.94 733 ARG A N 1
ATOM 5792 C CA . ARG A 1 733 ? -8.045 15.679 39.082 1.00 61.94 733 ARG A CA 1
ATOM 5793 C C . ARG A 1 733 ? -8.610 15.897 37.670 1.00 61.94 733 ARG A C 1
ATOM 5795 O O . ARG A 1 733 ? -8.224 15.187 36.755 1.00 61.94 733 ARG A O 1
ATOM 5802 N N . LYS A 1 734 ? -9.424 16.947 37.479 1.00 61.78 734 LYS A N 1
ATOM 5803 C CA . LYS A 1 734 ? -9.970 17.326 36.160 1.00 61.78 734 LYS A CA 1
ATOM 5804 C C . LYS A 1 734 ? -8.883 17.715 35.154 1.00 61.78 734 LYS A C 1
ATOM 5806 O O . LYS A 1 734 ? -9.003 17.378 33.985 1.00 61.78 734 LYS A O 1
ATOM 5811 N N . VAL A 1 735 ? -7.843 18.421 35.603 1.00 65.94 735 VAL A N 1
ATOM 5812 C CA . VAL A 1 735 ? -6.692 18.800 34.764 1.00 65.94 735 VAL A CA 1
ATOM 5813 C C . VAL A 1 735 ? -5.930 17.561 34.310 1.00 65.94 735 VAL A C 1
ATOM 5815 O O . VAL A 1 735 ? -5.673 17.404 33.122 1.00 65.94 735 VAL A O 1
ATOM 5818 N N . VAL A 1 736 ? -5.630 16.662 35.246 1.00 70.06 736 VAL A N 1
ATOM 5819 C CA . VAL A 1 736 ? -4.872 15.429 35.005 1.00 70.06 736 VAL A CA 1
ATOM 5820 C C . VAL A 1 736 ? -5.552 14.503 33.989 1.00 70.06 736 VAL A C 1
ATOM 5822 O O . VAL A 1 736 ? -4.877 13.991 33.099 1.00 70.06 736 VAL A O 1
ATOM 5825 N N . ASP A 1 737 ? -6.874 14.332 34.065 1.00 72.38 737 ASP A N 1
ATOM 5826 C CA . ASP A 1 737 ? -7.610 13.408 33.187 1.00 72.38 737 ASP A CA 1
ATOM 5827 C C . ASP A 1 737 ? -7.638 13.851 31.704 1.00 72.38 737 ASP A C 1
ATOM 5829 O O . ASP A 1 737 ? -7.883 13.033 30.813 1.00 72.38 737 ASP A O 1
ATOM 5833 N N . LEU A 1 738 ? -7.375 15.134 31.421 1.00 81.12 738 LEU A N 1
ATOM 5834 C CA . LEU A 1 738 ? -7.314 15.700 30.065 1.00 81.12 738 LEU A CA 1
ATOM 5835 C C . LEU A 1 738 ? -5.928 15.569 29.423 1.00 81.12 738 LEU A C 1
ATOM 5837 O O . LEU A 1 738 ? -5.832 15.486 28.199 1.00 81.12 738 LEU A O 1
ATOM 5841 N N . VAL A 1 739 ? -4.863 15.532 30.233 1.00 89.56 739 VAL A N 1
ATOM 5842 C CA . VAL A 1 739 ? -3.465 15.554 29.766 1.00 89.56 739 VAL A CA 1
ATOM 5843 C C . VAL A 1 739 ? -3.171 14.481 28.706 1.00 89.56 739 VAL A C 1
ATOM 5845 O O . VAL A 1 739 ? -2.630 14.853 27.665 1.00 89.56 739 VAL A O 1
ATOM 5848 N N . PRO A 1 740 ? -3.550 13.193 28.875 1.00 93.12 740 PRO A N 1
ATOM 5849 C CA . PRO A 1 740 ? -3.250 12.156 27.883 1.00 93.12 740 PRO A CA 1
ATOM 5850 C C . PRO A 1 740 ? -3.817 12.461 26.490 1.00 93.12 740 PRO A C 1
ATOM 5852 O O . PRO A 1 740 ? -3.117 12.326 25.490 1.00 93.12 740 PRO A O 1
ATOM 5855 N N . LEU A 1 741 ? -5.077 12.904 26.421 1.00 92.94 741 LEU A N 1
ATOM 5856 C CA . LEU A 1 741 ? -5.739 13.220 25.153 1.00 92.94 741 LEU A CA 1
ATOM 5857 C C . LEU A 1 741 ? -5.203 14.522 24.547 1.00 92.94 741 LEU A C 1
ATOM 5859 O O . LEU A 1 741 ? -5.067 14.600 23.332 1.00 92.94 741 LEU A O 1
ATOM 5863 N N . SER A 1 742 ? -4.840 15.511 25.370 1.00 94.12 742 SER A N 1
ATOM 5864 C CA . SER A 1 742 ? -4.179 16.736 24.902 1.00 94.12 742 SER A CA 1
ATOM 5865 C C . SER A 1 742 ? -2.803 16.451 24.292 1.00 94.12 742 SER A C 1
ATOM 5867 O O . SER A 1 742 ? -2.462 17.042 23.273 1.00 94.12 742 SER A O 1
ATOM 5869 N N . ILE A 1 743 ? -2.022 15.524 24.863 1.00 97.44 743 ILE A N 1
ATOM 5870 C CA . ILE A 1 743 ? -0.730 15.112 24.286 1.00 97.44 743 ILE A CA 1
ATOM 5871 C C . ILE A 1 743 ? -0.943 14.416 22.938 1.00 97.44 743 ILE A C 1
ATOM 5873 O O . ILE A 1 743 ? -0.290 14.769 21.960 1.00 97.44 743 ILE A O 1
ATOM 5877 N N . LEU A 1 744 ? -1.888 13.472 22.860 1.00 97.69 744 LEU A N 1
ATOM 5878 C CA . LEU A 1 744 ? -2.226 12.795 21.602 1.00 97.69 744 LEU A CA 1
ATOM 5879 C C . LEU A 1 744 ? -2.755 13.773 20.548 1.00 97.69 744 LEU A C 1
ATOM 5881 O O . LEU A 1 744 ? -2.470 13.613 19.367 1.00 97.69 744 LEU A O 1
ATOM 5885 N N . MET A 1 745 ? -3.475 14.815 20.962 1.00 97.19 745 MET A N 1
ATOM 5886 C CA . MET A 1 745 ? -3.903 15.872 20.054 1.00 97.19 745 MET A CA 1
ATOM 5887 C C . MET A 1 745 ? -2.725 16.714 19.551 1.00 97.19 745 MET A C 1
ATOM 5889 O O . MET A 1 745 ? -2.669 17.039 18.368 1.00 97.19 745 MET A O 1
ATOM 5893 N N . GLY A 1 746 ? -1.750 17.010 20.417 1.00 97.25 746 GLY A N 1
ATOM 5894 C CA . GLY A 1 746 ? -0.473 17.602 20.011 1.00 97.25 746 GLY A CA 1
ATOM 5895 C C . GLY A 1 746 ? 0.258 16.733 18.984 1.00 97.25 746 GLY A C 1
ATOM 5896 O O . GLY A 1 746 ? 0.733 17.256 17.982 1.00 97.25 746 GLY A O 1
ATOM 5897 N N . LEU A 1 747 ? 0.262 15.408 19.176 1.00 98.25 747 LEU A N 1
ATOM 5898 C CA . LEU A 1 747 ? 0.828 14.446 18.226 1.00 98.25 747 LEU A CA 1
ATOM 5899 C C . LEU A 1 747 ? 0.089 14.436 16.875 1.00 98.25 747 LEU A C 1
ATOM 5901 O O . LEU A 1 747 ? 0.744 14.376 15.837 1.00 98.25 747 LEU A O 1
ATOM 5905 N N . ILE A 1 748 ? -1.247 14.527 16.864 1.00 98.06 748 ILE A N 1
ATOM 5906 C CA . ILE A 1 748 ? -2.047 14.618 15.625 1.00 98.06 748 ILE A CA 1
ATOM 5907 C C . ILE A 1 748 ? -1.654 15.859 14.823 1.00 98.06 748 ILE A C 1
ATOM 5909 O O . ILE A 1 748 ? -1.357 15.755 13.637 1.00 98.06 748 ILE A O 1
ATOM 5913 N N . VAL A 1 749 ? -1.622 17.030 15.465 1.00 96.31 749 VAL A N 1
ATOM 5914 C CA . VAL A 1 749 ? -1.305 18.290 14.773 1.00 96.31 749 VAL A CA 1
ATOM 5915 C C . VAL A 1 749 ? 0.175 18.338 14.366 1.00 96.31 749 VAL A C 1
ATOM 5917 O O . VAL A 1 749 ? 0.481 18.826 13.285 1.00 96.31 749 VAL A O 1
ATOM 5920 N N . ALA A 1 750 ? 1.088 17.774 15.166 1.00 97.19 750 ALA A N 1
ATOM 5921 C CA . ALA A 1 750 ? 2.496 17.621 14.787 1.00 97.19 750 ALA A CA 1
ATOM 5922 C C . ALA A 1 750 ? 2.673 16.695 13.573 1.00 97.19 750 ALA A C 1
ATOM 5924 O O . ALA A 1 750 ? 3.436 17.018 12.673 1.00 97.19 750 ALA A O 1
ATOM 5925 N N . THR A 1 751 ? 1.925 15.588 13.509 1.00 96.94 751 THR A N 1
ATOM 5926 C CA . THR A 1 751 ? 1.932 14.680 12.348 1.00 96.94 751 THR A CA 1
ATOM 5927 C C . THR A 1 751 ? 1.432 15.390 11.096 1.00 96.94 751 THR A C 1
ATOM 5929 O O . THR A 1 751 ? 2.114 15.373 10.086 1.00 96.94 751 THR A O 1
ATOM 5932 N N . LEU A 1 752 ? 0.315 16.119 11.176 1.00 94.25 752 LEU A N 1
ATOM 5933 C CA . LEU A 1 752 ? -0.161 16.923 10.045 1.00 94.25 752 LEU A CA 1
ATOM 5934 C C . LEU A 1 752 ? 0.846 18.000 9.617 1.00 94.25 752 LEU A C 1
ATOM 5936 O O . LEU A 1 752 ? 0.968 18.290 8.433 1.00 94.25 752 LEU A O 1
ATOM 5940 N N . GLY A 1 753 ? 1.558 18.601 10.572 1.00 92.75 753 GLY A N 1
ATOM 5941 C CA . GLY A 1 753 ? 2.626 19.554 10.282 1.00 92.75 753 GLY A CA 1
ATOM 5942 C C . GLY A 1 753 ? 3.816 18.916 9.561 1.00 92.75 753 GLY A C 1
ATOM 5943 O O . GLY A 1 753 ? 4.335 19.516 8.629 1.00 92.75 753 GLY A O 1
ATOM 5944 N N . PHE A 1 754 ? 4.212 17.702 9.952 1.00 94.06 754 PHE A N 1
ATOM 5945 C CA . PHE A 1 754 ? 5.233 16.915 9.251 1.00 94.06 754 PHE A CA 1
ATOM 5946 C C . PHE A 1 754 ? 4.804 16.592 7.816 1.00 94.06 754 PHE A C 1
ATOM 5948 O O . PHE A 1 754 ? 5.538 16.860 6.871 1.00 94.06 754 PHE A O 1
ATOM 5955 N N . ASP A 1 755 ? 3.591 16.062 7.675 1.00 91.94 755 ASP A N 1
ATOM 5956 C CA . ASP A 1 755 ? 3.024 15.582 6.418 1.00 91.94 755 ASP A CA 1
ATOM 5957 C C . ASP A 1 755 ? 2.870 16.703 5.363 1.00 91.94 755 ASP A C 1
ATOM 5959 O O . ASP A 1 755 ? 3.038 16.463 4.167 1.00 91.94 755 ASP A O 1
ATOM 5963 N N . LEU A 1 756 ? 2.508 17.923 5.792 1.00 89.00 756 LEU A N 1
ATOM 5964 C CA . LEU A 1 756 ? 2.013 18.984 4.899 1.00 89.00 756 LEU A CA 1
ATOM 5965 C C . LEU A 1 756 ? 2.936 20.206 4.771 1.00 89.00 756 LEU A C 1
ATOM 5967 O O . LEU A 1 756 ? 2.744 21.006 3.856 1.00 89.00 756 LEU A O 1
ATOM 5971 N N . ILE A 1 757 ? 3.910 20.398 5.669 1.00 87.81 757 ILE A N 1
ATOM 5972 C CA . ILE A 1 757 ? 4.848 21.534 5.609 1.00 87.81 757 ILE A CA 1
ATOM 5973 C C . ILE A 1 757 ? 6.185 21.027 5.068 1.00 87.81 757 ILE A C 1
ATOM 5975 O O . ILE A 1 757 ? 7.045 20.580 5.823 1.00 87.81 757 ILE A O 1
ATOM 5979 N N . ILE A 1 758 ? 6.340 21.098 3.746 1.00 86.00 758 ILE A N 1
ATOM 5980 C CA . ILE A 1 758 ? 7.486 20.554 3.004 1.00 86.00 758 ILE A CA 1
ATOM 5981 C C . ILE A 1 758 ? 8.333 21.652 2.341 1.00 86.00 758 ILE A C 1
ATOM 5983 O O . ILE A 1 758 ? 7.932 22.815 2.275 1.00 86.00 758 ILE A O 1
ATOM 5987 N N . ALA A 1 759 ? 9.517 21.284 1.845 1.00 79.00 759 ALA A N 1
ATOM 5988 C CA . ALA A 1 759 ? 10.474 22.233 1.281 1.00 79.00 759 ALA A CA 1
ATOM 5989 C C . ALA A 1 759 ? 9.909 22.895 0.014 1.00 79.00 759 ALA A C 1
ATOM 5991 O O . ALA A 1 759 ? 9.304 22.228 -0.824 1.00 79.00 759 ALA A O 1
ATOM 5992 N N . GLY A 1 760 ? 10.095 24.210 -0.125 1.00 73.81 760 GLY A N 1
ATOM 5993 C CA . GLY A 1 760 ? 9.686 24.975 -1.311 1.00 73.81 760 GLY A CA 1
ATOM 5994 C C . GLY A 1 760 ? 8.174 25.139 -1.521 1.00 73.81 760 GLY A C 1
ATOM 5995 O O . GLY A 1 760 ? 7.773 25.841 -2.444 1.00 73.81 760 GLY A O 1
ATOM 5996 N N . THR A 1 761 ? 7.326 24.540 -0.678 1.00 75.00 761 THR A N 1
ATOM 5997 C CA . THR A 1 761 ? 5.866 24.663 -0.791 1.00 75.00 761 THR A CA 1
ATOM 5998 C C . THR A 1 761 ? 5.361 25.742 0.156 1.00 75.00 761 THR A C 1
ATOM 6000 O O . THR A 1 761 ? 5.585 25.655 1.361 1.00 75.00 761 THR A O 1
ATOM 6003 N N . ASP A 1 762 ? 4.655 26.743 -0.373 1.00 74.94 762 ASP A N 1
ATOM 6004 C CA . ASP A 1 762 ? 3.917 27.705 0.448 1.00 74.94 762 ASP A CA 1
ATOM 6005 C C . ASP A 1 762 ? 2.571 27.080 0.874 1.00 74.94 762 ASP A C 1
ATOM 6007 O O . ASP A 1 762 ? 1.704 26.861 0.021 1.00 74.94 762 ASP A O 1
ATOM 6011 N N . PRO A 1 763 ? 2.343 26.807 2.177 1.00 70.00 763 PRO A N 1
ATOM 6012 C CA . PRO A 1 763 ? 1.078 26.255 2.664 1.00 70.00 763 PRO A CA 1
ATOM 6013 C C . PRO A 1 763 ? -0.135 27.167 2.423 1.00 70.00 763 PRO A C 1
ATOM 6015 O O . PRO A 1 763 ? -1.264 26.732 2.655 1.00 70.00 763 PRO A O 1
ATOM 6018 N N . ALA A 1 764 ? 0.091 28.423 2.017 1.00 69.06 764 ALA A N 1
ATOM 6019 C CA . ALA A 1 764 ? -0.926 29.397 1.645 1.00 69.06 764 ALA A CA 1
ATOM 6020 C C . ALA A 1 764 ? -1.072 29.605 0.120 1.00 69.06 764 ALA A C 1
ATOM 6022 O O . ALA A 1 764 ? -1.912 30.410 -0.289 1.00 69.06 764 ALA A O 1
ATOM 6023 N N . ALA A 1 765 ? -0.315 28.886 -0.725 1.00 70.00 765 ALA A N 1
ATOM 6024 C CA . ALA A 1 765 ? -0.303 29.075 -2.184 1.00 70.00 765 ALA A CA 1
ATOM 6025 C C . ALA A 1 765 ? -1.692 28.923 -2.832 1.00 70.00 765 ALA A C 1
ATOM 6027 O O . ALA A 1 765 ? -2.047 29.663 -3.748 1.00 70.00 765 ALA A O 1
ATOM 6028 N N . THR A 1 766 ? -2.504 27.992 -2.326 1.00 64.19 766 THR A N 1
ATOM 6029 C CA . THR A 1 766 ? -3.901 27.756 -2.733 1.00 64.19 766 THR A CA 1
ATOM 6030 C C . THR A 1 766 ? -4.904 28.336 -1.717 1.00 64.19 766 THR A C 1
ATOM 6032 O O . THR A 1 766 ? -6.051 27.895 -1.616 1.00 64.19 766 THR A O 1
ATOM 6035 N N . GLY A 1 767 ? -4.482 29.351 -0.953 1.00 64.62 767 GLY A N 1
ATOM 6036 C CA . GLY A 1 767 ? -5.200 29.931 0.185 1.00 64.62 767 GLY A CA 1
ATOM 6037 C C . GLY A 1 767 ? -4.882 29.235 1.515 1.00 64.62 767 GLY A C 1
ATOM 6038 O O . GLY A 1 767 ? -4.062 28.333 1.591 1.00 64.62 767 GLY A O 1
ATOM 6039 N N . PHE A 1 768 ? -5.554 29.618 2.603 1.00 64.50 768 PHE A N 1
ATOM 6040 C CA . PHE A 1 768 ? -5.302 29.097 3.960 1.00 64.50 768 PHE A CA 1
ATOM 6041 C C . PHE A 1 768 ? -5.819 27.663 4.218 1.00 64.50 768 PHE A C 1
ATOM 6043 O O . PHE A 1 768 ? -6.086 27.310 5.366 1.00 64.50 768 PHE A O 1
ATOM 6050 N N . SER A 1 769 ? -6.000 26.820 3.201 1.00 72.88 769 SER A N 1
ATOM 6051 C CA . SER A 1 769 ? -6.607 25.483 3.335 1.00 72.88 769 SER A CA 1
ATOM 6052 C C . SER A 1 769 ? -5.880 24.584 4.347 1.00 72.88 769 SER A C 1
ATOM 6054 O O . SER A 1 769 ? -6.530 23.985 5.208 1.00 72.88 769 SER A O 1
ATOM 6056 N N . ILE A 1 770 ? -4.545 24.544 4.310 1.00 80.81 770 ILE A N 1
ATOM 6057 C CA . ILE A 1 770 ? -3.712 23.741 5.218 1.00 80.81 770 ILE A CA 1
ATOM 6058 C C . ILE A 1 770 ? -3.681 24.327 6.642 1.00 80.81 770 ILE A C 1
ATOM 6060 O O . ILE A 1 770 ? -3.986 23.593 7.589 1.00 80.81 770 ILE A O 1
ATOM 6064 N N . PRO A 1 771 ? -3.427 25.637 6.851 1.00 77.56 771 PRO A N 1
ATOM 6065 C CA . PRO A 1 771 ? -3.615 26.263 8.161 1.00 77.56 771 PRO A CA 1
ATOM 6066 C C . PRO A 1 771 ? -5.013 26.037 8.758 1.00 77.56 771 PRO A C 1
ATOM 6068 O O . PRO A 1 771 ? -5.138 25.771 9.956 1.00 77.56 771 PRO A O 1
ATOM 6071 N N . TRP A 1 772 ? -6.070 26.081 7.939 1.00 74.50 772 TRP A N 1
ATOM 6072 C CA . TRP A 1 772 ? -7.436 25.805 8.387 1.00 74.50 772 TRP A CA 1
ATOM 6073 C C . TRP A 1 772 ? -7.674 24.337 8.705 1.00 74.50 772 TRP A C 1
ATOM 6075 O O . TRP A 1 772 ? -8.358 24.061 9.687 1.00 74.50 772 TRP A O 1
ATOM 6085 N N . LEU A 1 773 ? -7.098 23.396 7.954 1.00 82.19 773 LEU A N 1
ATOM 6086 C CA . LEU A 1 773 ? -7.123 21.973 8.296 1.00 82.19 773 LEU A CA 1
ATOM 6087 C C . LEU A 1 773 ? -6.522 21.742 9.690 1.00 82.19 773 LEU A C 1
ATOM 6089 O O . LEU A 1 773 ? -7.152 21.085 10.524 1.00 82.19 773 LEU A O 1
ATOM 6093 N N . LEU A 1 774 ? -5.352 22.327 9.969 1.00 84.00 774 LEU A N 1
ATOM 6094 C CA . LEU A 1 774 ? -4.695 22.254 11.279 1.00 84.00 774 LEU A CA 1
ATOM 6095 C C . LEU A 1 774 ? -5.574 22.874 12.376 1.00 84.00 774 LEU A C 1
ATOM 6097 O O . LEU A 1 774 ? -5.831 22.237 13.400 1.00 84.00 774 LEU A O 1
ATOM 6101 N N . ALA A 1 775 ? -6.094 24.083 12.146 1.00 77.88 775 ALA A N 1
ATOM 6102 C CA . ALA A 1 775 ? -6.920 24.803 13.112 1.00 77.88 775 ALA A CA 1
ATOM 6103 C C . ALA A 1 775 ? -8.261 24.102 13.389 1.00 77.88 775 ALA A C 1
ATOM 6105 O O . ALA A 1 775 ? -8.637 23.935 14.546 1.00 77.88 775 ALA A O 1
ATOM 6106 N N . LEU A 1 776 ? -8.976 23.650 12.355 1.00 74.31 776 LEU A N 1
ATOM 6107 C CA . LEU A 1 776 ? -10.247 22.928 12.480 1.00 74.31 776 LEU A CA 1
ATOM 6108 C C . LEU A 1 776 ? -10.068 21.599 13.197 1.00 74.31 776 LEU A C 1
ATOM 6110 O O . LEU A 1 776 ? -10.895 21.241 14.039 1.00 74.31 776 LEU A O 1
ATOM 6114 N N . THR A 1 777 ? -8.987 20.884 12.887 1.00 85.81 777 THR A N 1
ATOM 6115 C CA . THR A 1 777 ? -8.627 19.646 13.576 1.00 85.81 777 THR A CA 1
ATOM 6116 C C . THR A 1 777 ? -8.383 19.933 15.051 1.00 85.81 777 THR A C 1
ATOM 6118 O O . THR A 1 777 ? -9.043 19.333 15.901 1.00 85.81 777 THR A O 1
ATOM 6121 N N . TRP A 1 778 ? -7.532 20.917 15.361 1.00 86.25 778 TRP A N 1
ATOM 6122 C CA . TRP A 1 778 ? -7.221 21.343 16.727 1.00 86.25 778 TRP A CA 1
ATOM 6123 C C . TRP A 1 778 ? -8.456 21.803 17.517 1.00 86.25 778 TRP A C 1
ATOM 6125 O O . TRP A 1 778 ? -8.662 21.368 18.649 1.00 86.25 778 TRP A O 1
ATOM 6135 N N . LEU A 1 779 ? -9.325 22.627 16.933 1.00 77.19 779 LEU A N 1
ATOM 6136 C CA . LEU A 1 779 ? -10.530 23.127 17.600 1.00 77.19 779 LEU A CA 1
ATOM 6137 C C . LEU A 1 779 ? -11.575 22.023 17.811 1.00 77.19 779 LEU A C 1
ATOM 6139 O O . LEU A 1 779 ? -12.121 21.902 18.909 1.00 77.19 779 LEU A O 1
ATOM 6143 N N . SER A 1 780 ? -11.830 21.191 16.798 1.00 76.38 780 SER A N 1
ATOM 6144 C CA . SER A 1 780 ? -12.837 20.121 16.872 1.00 76.38 780 SER A CA 1
ATOM 6145 C C . SER A 1 780 ? -12.408 19.008 17.828 1.00 76.38 780 SER A C 1
ATOM 6147 O O . SER A 1 780 ? -13.202 18.569 18.662 1.00 76.38 780 SER A O 1
ATOM 6149 N N . GLY A 1 781 ? -11.138 18.592 17.764 1.00 84.56 781 GLY A N 1
ATOM 6150 C CA . GLY A 1 781 ? -10.564 17.625 18.700 1.00 84.56 781 GLY A CA 1
ATOM 6151 C C . GLY A 1 781 ? -10.602 18.141 20.138 1.00 84.56 781 GLY A C 1
ATOM 6152 O O . GLY A 1 781 ? -11.086 17.441 21.029 1.00 84.56 781 GLY A O 1
ATOM 6153 N N . GLY A 1 782 ? -10.197 19.397 20.355 1.00 79.88 782 GLY A N 1
ATOM 6154 C CA . GLY A 1 782 ? -10.282 20.058 21.658 1.00 79.88 782 GLY A CA 1
ATOM 6155 C C . GLY A 1 782 ? -11.710 20.117 22.199 1.00 79.88 782 GLY A C 1
ATOM 6156 O O . GLY A 1 782 ? -11.944 19.752 23.350 1.00 79.88 782 GLY A O 1
ATOM 6157 N N . ALA A 1 783 ? -12.685 20.491 21.366 1.00 74.75 783 ALA A N 1
ATOM 6158 C CA . ALA A 1 783 ? -14.094 20.511 21.748 1.00 74.75 783 ALA A CA 1
ATOM 6159 C C . ALA A 1 783 ? -14.582 19.125 22.204 1.00 74.75 783 ALA A C 1
ATOM 6161 O O . ALA A 1 783 ? -15.161 19.008 23.284 1.00 74.75 783 ALA A O 1
ATOM 6162 N N . ILE A 1 784 ? -14.299 18.065 21.440 1.00 82.12 784 ILE A N 1
ATOM 6163 C CA . ILE A 1 784 ? -14.697 16.692 21.792 1.00 82.12 784 ILE A CA 1
ATOM 6164 C C . ILE A 1 784 ? -14.069 16.260 23.120 1.00 82.12 784 ILE A C 1
ATOM 6166 O O . ILE A 1 784 ? -14.788 15.813 24.015 1.00 82.12 784 ILE A O 1
ATOM 6170 N N . ILE A 1 785 ? -12.752 16.441 23.277 1.00 83.12 785 ILE A N 1
ATOM 6171 C CA . ILE A 1 785 ? -12.015 16.085 24.500 1.00 83.12 785 ILE A CA 1
ATOM 6172 C C . ILE A 1 785 ? -12.624 16.796 25.718 1.00 83.12 785 ILE A C 1
ATOM 6174 O O . ILE A 1 785 ? -12.878 16.179 26.756 1.00 83.12 785 ILE A O 1
ATOM 6178 N N . MET A 1 786 ? -12.901 18.093 25.581 1.00 76.12 786 MET A N 1
ATOM 6179 C CA . MET A 1 786 ? -13.442 18.925 26.651 1.00 76.12 786 MET A CA 1
ATOM 6180 C C . MET A 1 786 ? -14.880 18.547 27.018 1.00 76.12 786 MET A C 1
ATOM 6182 O O . MET A 1 786 ? -15.196 18.447 28.206 1.00 76.12 786 MET A O 1
ATOM 6186 N N . PHE A 1 787 ? -15.758 18.306 26.038 1.00 73.94 787 PHE A N 1
ATOM 6187 C CA . PHE A 1 787 ? -17.159 17.965 26.307 1.00 73.94 787 PHE A CA 1
ATOM 6188 C C . PHE A 1 787 ? -17.332 16.540 26.837 1.00 73.94 787 PHE A C 1
ATOM 6190 O O . PHE A 1 787 ? -18.147 16.328 27.740 1.00 73.94 787 PHE A O 1
ATOM 6197 N N . GLU A 1 788 ? -16.551 15.571 26.350 1.00 75.50 788 GLU A N 1
ATOM 6198 C CA . GLU A 1 788 ? -16.578 14.208 26.889 1.00 75.50 788 GLU A CA 1
ATOM 6199 C C . GLU A 1 788 ? -16.178 14.171 28.364 1.00 75.50 788 GLU A C 1
ATOM 6201 O O . GLU A 1 788 ? -16.824 13.493 29.163 1.00 75.50 788 GLU A O 1
ATOM 6206 N N . ARG A 1 789 ? -15.154 14.941 28.750 1.00 71.31 789 ARG A N 1
ATOM 6207 C CA . ARG A 1 789 ? -14.677 15.001 30.141 1.00 71.31 789 ARG A CA 1
ATOM 6208 C C . ARG A 1 789 ? -15.530 15.905 31.021 1.00 71.31 789 ARG A C 1
ATOM 6210 O O . ARG A 1 789 ? -15.751 15.600 32.192 1.00 71.31 789 ARG A O 1
ATOM 6217 N N . GLY A 1 790 ? -16.083 16.981 30.461 1.00 61.09 790 GLY A N 1
ATOM 6218 C CA . GLY A 1 790 ? -17.045 17.847 31.142 1.00 61.09 790 GLY A CA 1
ATOM 6219 C C . GLY A 1 790 ? -18.294 17.093 31.609 1.00 61.09 790 GLY A C 1
ATOM 6220 O O . GLY A 1 790 ? -18.809 17.378 32.691 1.00 61.09 790 GLY A O 1
ATOM 6221 N N . ARG A 1 791 ? -18.726 16.075 30.849 1.00 58.72 791 ARG A N 1
ATOM 6222 C CA . ARG A 1 791 ? -19.855 15.193 31.183 1.00 58.72 791 ARG A CA 1
ATOM 6223 C C . ARG A 1 791 ? -19.647 14.382 32.471 1.00 58.72 791 ARG A C 1
ATOM 6225 O O . ARG A 1 791 ? -20.617 14.115 33.173 1.00 58.72 791 ARG A O 1
ATOM 6232 N N . GLU A 1 792 ? -18.413 14.000 32.797 1.00 53.22 792 GLU A N 1
ATOM 6233 C CA . GLU A 1 792 ? -18.080 13.214 34.001 1.00 53.22 792 GLU A CA 1
ATOM 6234 C C . GLU A 1 792 ? -17.930 14.095 35.260 1.00 53.22 792 GLU A C 1
ATOM 6236 O O . GLU A 1 792 ? -17.971 13.605 36.386 1.00 53.22 792 GLU A O 1
ATOM 6241 N N . ALA A 1 793 ? -17.773 15.411 35.083 1.00 50.88 793 ALA A N 1
ATOM 6242 C CA . ALA A 1 793 ? -17.276 16.337 36.100 1.00 50.88 793 ALA A CA 1
ATOM 6243 C C . ALA A 1 793 ? -18.361 17.186 36.801 1.00 50.88 793 ALA A C 1
ATOM 6245 O O . ALA A 1 793 ? -18.026 18.165 37.493 1.00 50.88 793 ALA A O 1
ATOM 6246 N N . SER A 1 794 ? -19.640 16.847 36.610 1.00 44.66 794 SER A N 1
ATOM 6247 C CA . SER A 1 794 ? -20.782 17.598 37.137 1.00 44.66 794 SER A CA 1
ATOM 6248 C C . SER A 1 794 ? -20.999 17.337 38.626 1.00 44.66 794 SER A C 1
ATOM 6250 O O . SER A 1 794 ? -21.764 16.473 39.023 1.00 44.66 794 SER A O 1
ATOM 6252 N N . GLU A 1 795 ? -20.291 18.111 39.447 1.00 45.59 795 GLU A N 1
ATOM 6253 C CA . GLU A 1 795 ? -20.786 18.627 40.724 1.00 45.59 795 GLU A CA 1
ATOM 6254 C C . GLU A 1 795 ? -19.881 19.813 41.156 1.00 45.59 795 GLU A C 1
ATOM 6256 O O . GLU A 1 795 ? -18.757 19.655 41.628 1.00 45.59 795 GLU A O 1
ATOM 6261 N N . ARG A 1 796 ? -20.380 21.046 40.963 1.00 42.75 796 ARG A N 1
ATOM 6262 C CA . ARG A 1 796 ? -20.072 22.276 41.743 1.00 42.75 796 ARG A CA 1
ATOM 6263 C C . ARG A 1 796 ? -18.842 23.182 41.496 1.00 42.75 796 ARG A C 1
ATOM 6265 O O . ARG A 1 796 ? -18.776 24.204 42.171 1.00 42.75 796 ARG A O 1
ATOM 6272 N N . ALA A 1 797 ? -17.926 22.978 40.545 1.00 47.44 797 ALA A N 1
ATOM 6273 C CA . ALA A 1 797 ? -16.754 23.883 40.413 1.00 47.44 797 ALA A CA 1
ATOM 6274 C C . ALA A 1 797 ? -16.752 24.766 39.143 1.00 47.44 797 ALA A C 1
ATOM 6276 O O . ALA A 1 797 ? -16.337 24.320 38.076 1.00 47.44 797 ALA A O 1
ATOM 6277 N N . GLN A 1 798 ? -17.150 26.038 39.283 1.00 44.62 798 GLN A N 1
ATOM 6278 C CA . GLN A 1 798 ? -17.252 27.043 38.204 1.00 44.62 798 GLN A CA 1
ATOM 6279 C C . GLN A 1 798 ? -15.900 27.447 37.562 1.00 44.62 798 GLN A C 1
ATOM 6281 O O . GLN A 1 798 ? -15.897 28.005 36.473 1.00 44.62 798 GLN A O 1
ATOM 6286 N N . GLY A 1 799 ? -14.756 27.128 38.185 1.00 54.19 799 GLY A N 1
ATOM 6287 C CA . GLY A 1 799 ? -13.410 27.453 37.673 1.00 54.19 799 GLY A CA 1
ATOM 6288 C C . GLY A 1 799 ? -12.708 26.349 36.863 1.00 54.19 799 GLY A C 1
ATOM 6289 O O . GLY A 1 799 ? -11.590 26.554 36.405 1.00 54.19 799 GLY A O 1
ATOM 6290 N N . GLY A 1 800 ? -13.317 25.167 36.692 1.00 58.09 800 GLY A N 1
ATOM 6291 C CA . GLY A 1 800 ? -12.635 24.003 36.100 1.00 58.09 800 GLY A CA 1
ATOM 6292 C C . GLY A 1 800 ? -12.478 24.024 34.576 1.00 58.09 800 GLY A C 1
ATOM 6293 O O . GLY A 1 800 ? -11.496 23.496 34.068 1.00 58.09 800 GLY A O 1
ATOM 6294 N N . VAL A 1 801 ? -13.416 24.631 33.844 1.00 62.50 801 VAL A N 1
ATOM 6295 C CA . VAL A 1 801 ? -13.439 24.571 32.369 1.00 62.50 801 VAL A CA 1
ATOM 6296 C C . VAL A 1 801 ? -12.382 25.488 31.744 1.00 62.50 801 VAL A C 1
ATOM 6298 O O . VAL A 1 801 ? -11.702 25.072 30.814 1.00 62.50 801 VAL A O 1
ATOM 6301 N N . LEU A 1 802 ? -12.177 26.693 32.289 1.00 67.56 802 LEU A N 1
ATOM 6302 C CA . LEU A 1 802 ? -11.116 27.596 31.826 1.00 67.56 802 LEU A CA 1
ATOM 6303 C C . LEU A 1 802 ? -9.730 26.976 32.022 1.00 67.56 802 LEU A C 1
ATOM 6305 O O . LEU A 1 802 ? -8.902 27.020 31.124 1.00 67.56 802 LEU A O 1
ATOM 6309 N N . ILE A 1 803 ? -9.495 26.343 33.171 1.00 71.44 803 ILE A N 1
ATOM 6310 C CA . ILE A 1 803 ? -8.219 25.679 33.454 1.00 71.44 803 ILE A CA 1
ATOM 6311 C C . ILE A 1 803 ? -8.023 24.475 32.533 1.00 71.44 803 ILE A C 1
ATOM 6313 O O . ILE A 1 803 ? -6.923 24.277 32.031 1.00 71.44 803 ILE A O 1
ATOM 6317 N N . ALA A 1 804 ? -9.075 23.702 32.269 1.00 73.06 804 ALA A N 1
ATOM 6318 C CA . ALA A 1 804 ? -9.046 22.610 31.304 1.00 73.06 804 ALA A CA 1
ATOM 6319 C C . ALA A 1 804 ? -8.715 23.103 29.879 1.00 73.06 804 ALA A C 1
ATOM 6321 O O . ALA A 1 804 ? -7.854 22.518 29.226 1.00 73.06 804 ALA A O 1
ATOM 6322 N N . LEU A 1 805 ? -9.302 24.224 29.442 1.00 76.81 805 LEU A N 1
ATOM 6323 C CA . LEU A 1 805 ? -9.000 24.855 28.154 1.00 76.81 805 LEU A CA 1
ATOM 6324 C C . LEU A 1 805 ? -7.546 25.341 28.095 1.00 76.81 805 LEU A C 1
ATOM 6326 O O . LEU A 1 805 ? -6.830 25.019 27.155 1.00 76.81 805 LEU A O 1
ATOM 6330 N N . VAL A 1 806 ? -7.087 26.066 29.117 1.00 80.88 806 VAL A N 1
ATOM 6331 C CA . VAL A 1 806 ? -5.699 26.549 29.207 1.00 80.88 806 VAL A CA 1
ATOM 6332 C C . VAL A 1 806 ? -4.715 25.377 29.221 1.00 80.88 806 VAL A C 1
ATOM 6334 O O . VAL A 1 806 ? -3.704 25.417 28.531 1.00 80.88 806 VAL A O 1
ATOM 6337 N N . THR A 1 807 ? -5.035 24.300 29.942 1.00 82.94 807 THR A N 1
ATOM 6338 C CA . THR A 1 807 ? -4.225 23.073 29.982 1.00 82.94 807 THR A CA 1
ATOM 6339 C C . THR A 1 807 ? -4.136 22.432 28.599 1.00 82.94 807 THR A C 1
ATOM 6341 O O . THR A 1 807 ? -3.042 22.104 28.147 1.00 82.94 807 THR A O 1
ATOM 6344 N N . TYR A 1 808 ? -5.272 22.281 27.912 1.00 86.62 808 TYR A N 1
ATOM 6345 C CA . TYR A 1 808 ? -5.331 21.757 26.550 1.00 86.62 808 TYR A CA 1
ATOM 6346 C C . TYR A 1 808 ? -4.473 22.584 25.586 1.00 86.62 808 TYR A C 1
ATOM 6348 O O . TYR A 1 808 ? -3.640 22.019 24.877 1.00 86.62 808 TYR A O 1
ATOM 6356 N N . VAL A 1 809 ? -4.623 23.913 25.605 1.00 87.38 809 VAL A N 1
ATOM 6357 C CA . VAL A 1 809 ? -3.876 24.831 24.734 1.00 87.38 809 VAL A CA 1
ATOM 6358 C C . VAL A 1 809 ? -2.376 24.761 25.013 1.00 87.38 809 VAL A C 1
ATOM 6360 O O . VAL A 1 809 ? -1.596 24.587 24.085 1.00 87.38 809 VAL A O 1
ATOM 6363 N N . ILE A 1 810 ? -1.957 24.832 26.280 1.00 93.06 810 ILE A N 1
ATOM 6364 C CA . ILE A 1 810 ? -0.531 24.805 26.636 1.00 93.06 810 ILE A CA 1
ATOM 6365 C C . ILE A 1 810 ? 0.113 23.485 26.212 1.00 93.06 810 ILE A C 1
ATOM 6367 O O . ILE A 1 810 ? 1.177 23.503 25.605 1.00 93.06 810 ILE A O 1
ATOM 6371 N N . ILE A 1 811 ? -0.515 22.344 26.507 1.00 94.19 811 ILE A N 1
ATOM 6372 C CA . ILE A 1 811 ? 0.072 21.027 26.220 1.00 94.19 811 ILE A CA 1
ATOM 6373 C C . ILE A 1 811 ? 0.183 20.788 24.716 1.00 94.19 811 ILE A C 1
ATOM 6375 O O . ILE A 1 811 ? 1.229 20.353 24.242 1.00 94.19 811 ILE A O 1
ATOM 6379 N N . THR A 1 812 ? -0.886 21.072 23.968 1.00 94.38 812 THR A N 1
ATOM 6380 C CA . THR A 1 812 ? -0.893 20.866 22.513 1.00 94.38 812 THR A CA 1
ATOM 6381 C C . THR A 1 812 ? 0.149 21.750 21.829 1.00 94.38 812 THR A C 1
ATOM 6383 O O . THR A 1 812 ? 0.934 21.249 21.025 1.00 94.38 812 THR A O 1
ATOM 6386 N N . LEU A 1 813 ? 0.236 23.032 22.204 1.00 94.19 813 LEU A N 1
ATOM 6387 C CA . LEU A 1 813 ? 1.228 23.961 21.655 1.00 94.19 813 LEU A CA 1
ATOM 6388 C C . LEU A 1 813 ? 2.665 23.656 22.103 1.00 94.19 813 LEU A C 1
ATOM 6390 O O . LEU A 1 813 ? 3.584 23.827 21.308 1.00 94.19 813 LEU A O 1
ATOM 6394 N N . ALA A 1 814 ? 2.874 23.163 23.328 1.00 96.12 814 ALA A N 1
ATOM 6395 C CA . ALA A 1 814 ? 4.197 22.765 23.821 1.00 96.12 814 ALA A CA 1
ATOM 6396 C C . ALA A 1 814 ? 4.782 21.553 23.077 1.00 96.12 814 ALA A C 1
ATOM 6398 O O . ALA A 1 814 ? 5.989 21.339 23.127 1.00 96.12 814 ALA A O 1
ATOM 6399 N N . ILE A 1 815 ? 3.945 20.770 22.393 1.00 96.69 815 ILE A N 1
ATOM 6400 C CA . ILE A 1 815 ? 4.383 19.688 21.503 1.00 96.69 815 ILE A CA 1
ATOM 6401 C C . ILE A 1 815 ? 4.550 20.226 20.083 1.00 96.69 815 ILE A C 1
ATOM 6403 O O . ILE A 1 815 ? 5.601 20.044 19.473 1.00 96.69 815 ILE A O 1
ATOM 6407 N N . PHE A 1 816 ? 3.528 20.915 19.572 1.00 95.19 816 PHE A N 1
ATOM 6408 C CA . PHE A 1 816 ? 3.484 21.356 18.182 1.00 95.19 816 PHE A CA 1
ATOM 6409 C C . PHE A 1 816 ? 4.555 22.400 17.850 1.00 95.19 816 PHE A C 1
ATOM 6411 O O . PHE A 1 816 ? 5.281 22.227 16.879 1.00 95.19 816 PHE A O 1
ATOM 6418 N N . ILE A 1 817 ? 4.694 23.465 18.649 1.00 95.50 817 ILE A N 1
ATOM 6419 C CA . ILE A 1 817 ? 5.593 24.582 18.317 1.00 95.50 817 ILE A CA 1
ATOM 6420 C C . ILE A 1 817 ? 7.062 24.137 18.287 1.00 95.50 817 ILE A C 1
ATOM 6422 O O . ILE A 1 817 ? 7.709 24.387 17.273 1.00 95.50 817 ILE A O 1
ATOM 6426 N N . PRO A 1 818 ? 7.618 23.465 19.318 1.00 96.62 818 PRO A N 1
ATOM 6427 C CA . PRO A 1 818 ? 9.018 23.048 19.272 1.00 96.62 818 PRO A CA 1
ATOM 6428 C C . PRO A 1 818 ? 9.297 22.064 18.137 1.00 96.62 818 PRO A C 1
ATOM 6430 O O . PRO A 1 818 ? 10.305 22.207 17.452 1.00 96.62 818 PRO A O 1
ATOM 6433 N N . PHE A 1 819 ? 8.388 21.109 17.905 1.00 96.50 819 PHE A N 1
ATOM 6434 C CA . PHE A 1 819 ? 8.497 20.186 16.779 1.00 96.50 819 PHE A CA 1
ATOM 6435 C C . PHE A 1 819 ? 8.553 20.940 15.449 1.00 96.50 819 PHE A C 1
ATOM 6437 O O . PHE A 1 819 ? 9.479 20.738 14.668 1.00 96.50 819 PHE A O 1
ATOM 6444 N N . MET A 1 820 ? 7.607 21.856 15.225 1.00 94.00 820 MET A N 1
ATOM 6445 C CA . MET A 1 820 ? 7.531 22.615 13.983 1.00 94.00 820 MET A CA 1
ATOM 6446 C C . MET A 1 820 ? 8.701 23.570 13.791 1.00 94.00 820 MET A C 1
ATOM 6448 O O . MET A 1 820 ? 9.132 23.731 12.659 1.00 94.00 820 MET A O 1
ATOM 6452 N N . LEU A 1 821 ? 9.248 24.172 14.850 1.00 94.50 821 LEU A N 1
ATOM 6453 C CA . LEU A 1 821 ? 10.440 25.018 14.738 1.00 94.50 821 LEU A CA 1
ATOM 6454 C C . LEU A 1 821 ? 11.642 24.222 14.222 1.00 94.50 821 LEU A C 1
ATOM 6456 O O . LEU A 1 821 ? 12.325 24.679 13.310 1.00 94.50 821 LEU A O 1
ATOM 6460 N N . VAL A 1 822 ? 11.874 23.022 14.766 1.00 94.38 822 VAL A N 1
ATOM 6461 C CA . VAL A 1 822 ? 12.978 22.161 14.319 1.00 94.38 822 VAL A CA 1
ATOM 6462 C C . VAL A 1 822 ? 12.698 21.614 12.919 1.00 94.38 822 VAL A C 1
ATOM 6464 O O . VAL A 1 822 ? 13.543 21.746 12.039 1.00 94.38 822 VAL A O 1
ATOM 6467 N N . HIS A 1 823 ? 11.504 21.066 12.682 1.00 93.44 823 HIS A N 1
ATOM 6468 C CA . HIS A 1 823 ? 11.116 20.527 11.378 1.00 93.44 823 HIS A CA 1
ATOM 6469 C C . HIS A 1 823 ? 11.221 21.584 10.273 1.00 93.44 823 HIS A C 1
ATOM 6471 O O . HIS A 1 823 ? 11.884 21.362 9.264 1.00 93.44 823 HIS A O 1
ATOM 6477 N N . TYR A 1 824 ? 10.647 22.768 10.500 1.00 90.38 824 TYR A N 1
ATOM 6478 C CA . TYR A 1 824 ? 10.727 23.879 9.561 1.00 90.38 824 TYR A CA 1
ATOM 6479 C C . TYR A 1 824 ? 12.172 24.328 9.351 1.00 90.38 824 TYR A C 1
ATOM 6481 O O . TYR A 1 824 ? 12.553 24.521 8.209 1.00 90.38 824 TYR A O 1
ATOM 6489 N N . SER A 1 825 ? 13.005 24.411 10.399 1.00 89.56 825 SER A N 1
ATOM 6490 C CA . SER A 1 825 ? 14.418 24.797 10.234 1.00 89.56 825 SER A CA 1
ATOM 6491 C C . SER A 1 825 ? 15.214 23.852 9.326 1.00 89.56 825 SER A C 1
ATOM 6493 O O . SER A 1 825 ? 16.114 24.302 8.625 1.00 89.56 825 SER A O 1
ATOM 6495 N N . ILE A 1 826 ? 14.861 22.562 9.317 1.00 88.75 826 ILE A N 1
ATOM 6496 C CA . ILE A 1 826 ? 15.471 21.543 8.457 1.00 88.75 826 ILE A CA 1
ATOM 6497 C C . ILE A 1 826 ? 14.962 21.701 7.021 1.00 88.75 826 ILE A C 1
ATOM 6499 O O . ILE A 1 826 ? 15.739 21.754 6.076 1.00 88.75 826 ILE A O 1
ATOM 6503 N N . VAL A 1 827 ? 13.645 21.805 6.869 1.00 87.81 827 VAL A N 1
ATOM 6504 C CA . VAL A 1 827 ? 12.955 21.760 5.577 1.00 87.81 827 VAL A CA 1
ATOM 6505 C C . VAL A 1 827 ? 13.029 23.089 4.808 1.00 87.81 827 VAL A C 1
ATOM 6507 O O . VAL A 1 827 ? 13.040 23.092 3.580 1.00 87.81 827 VAL A O 1
ATOM 6510 N N . SER A 1 828 ? 13.121 24.225 5.505 1.00 83.75 828 SER A N 1
ATOM 6511 C CA . SER A 1 828 ? 13.322 25.546 4.892 1.00 83.75 828 SER A CA 1
ATOM 6512 C C . SER A 1 828 ? 14.751 25.756 4.393 1.00 83.75 828 SER A C 1
ATOM 6514 O O . SER A 1 828 ? 15.015 26.707 3.661 1.00 83.75 828 SER A O 1
ATOM 6516 N N . HIS A 1 829 ? 15.689 24.915 4.829 1.00 78.69 829 HIS A N 1
ATOM 6517 C CA . HIS A 1 829 ? 17.074 24.987 4.402 1.00 78.69 829 HIS A CA 1
ATOM 6518 C C . HIS A 1 829 ? 17.242 24.225 3.083 1.00 78.69 829 HIS A C 1
ATOM 6520 O O . HIS A 1 829 ? 17.345 23.001 3.071 1.00 78.69 829 HIS A O 1
ATOM 6526 N N . GLN A 1 830 ? 17.251 24.952 1.966 1.00 75.12 830 GLN A N 1
ATOM 6527 C CA . GLN A 1 830 ? 17.638 24.420 0.660 1.00 75.12 830 GLN A CA 1
ATOM 6528 C C . GLN A 1 830 ? 19.062 24.902 0.351 1.00 75.12 830 GLN A C 1
ATOM 6530 O O . GLN A 1 830 ? 19.224 26.050 -0.070 1.00 75.12 830 GLN A O 1
ATOM 6535 N N . PRO A 1 831 ? 20.099 24.093 0.643 1.00 77.31 831 PRO A N 1
ATOM 6536 C CA . PRO A 1 831 ? 21.466 24.454 0.307 1.00 77.31 831 PRO A CA 1
ATOM 6537 C C . PRO A 1 831 ? 21.609 24.568 -1.213 1.00 77.31 831 PRO A C 1
ATOM 6539 O O . PRO A 1 831 ? 20.969 23.841 -1.974 1.00 77.31 831 PRO A O 1
ATOM 6542 N N . GLU A 1 832 ? 22.455 25.495 -1.653 1.00 82.75 832 GLU A N 1
ATOM 6543 C CA . GLU A 1 832 ? 22.837 25.586 -3.058 1.00 82.75 832 GLU A CA 1
ATOM 6544 C C . GLU A 1 832 ? 23.700 24.366 -3.395 1.00 82.75 832 GLU A C 1
ATOM 6546 O O . GLU A 1 832 ? 24.795 24.215 -2.857 1.00 82.75 832 GLU A O 1
ATOM 6551 N N . VAL A 1 833 ? 23.186 23.476 -4.242 1.00 82.62 833 VAL A N 1
ATOM 6552 C CA . VAL A 1 833 ? 23.882 22.250 -4.638 1.00 82.62 833 VAL A CA 1
ATOM 6553 C C . VAL A 1 833 ? 24.948 22.598 -5.673 1.00 82.62 833 VAL A C 1
ATOM 6555 O O . VAL A 1 833 ? 24.612 22.957 -6.801 1.00 82.62 833 VAL A O 1
ATOM 6558 N N . ARG A 1 834 ? 26.230 22.512 -5.298 1.00 86.88 834 ARG A N 1
ATOM 6559 C CA . ARG A 1 834 ? 27.361 22.817 -6.194 1.00 86.88 834 ARG A CA 1
ATOM 6560 C C . ARG A 1 834 ? 28.179 21.584 -6.554 1.00 86.88 834 ARG A C 1
ATOM 6562 O O . ARG A 1 834 ? 28.809 21.564 -7.608 1.00 86.88 834 ARG A O 1
ATOM 6569 N N . ASN A 1 835 ? 28.200 20.580 -5.685 1.00 89.69 835 ASN A N 1
ATOM 6570 C CA . ASN A 1 835 ? 28.918 19.324 -5.886 1.00 89.69 835 ASN A CA 1
ATOM 6571 C C . ASN A 1 835 ? 28.126 18.126 -5.319 1.00 89.69 835 ASN A C 1
ATOM 6573 O O . ASN A 1 835 ? 27.059 18.289 -4.726 1.00 89.69 835 ASN A O 1
ATOM 6577 N N . ILE A 1 836 ? 28.657 16.914 -5.508 1.00 89.88 836 ILE A N 1
ATOM 6578 C CA . ILE A 1 836 ? 28.028 15.663 -5.052 1.00 89.88 836 ILE A CA 1
ATOM 6579 C C . ILE A 1 836 ? 27.927 15.601 -3.515 1.00 89.88 836 ILE A C 1
ATOM 6581 O O . ILE A 1 836 ? 26.931 15.104 -2.990 1.00 89.88 836 ILE A O 1
ATOM 6585 N N . ASP A 1 837 ? 28.895 16.154 -2.777 1.00 90.12 837 ASP A N 1
ATOM 6586 C CA . ASP A 1 837 ? 28.847 16.172 -1.307 1.00 90.12 837 ASP A CA 1
ATOM 6587 C C . ASP A 1 837 ? 27.676 17.020 -0.791 1.00 90.12 837 ASP A C 1
ATOM 6589 O O . ASP A 1 837 ? 27.030 16.649 0.192 1.00 90.12 837 ASP A O 1
ATOM 6593 N N . ASP A 1 838 ? 27.352 18.126 -1.472 1.00 91.06 838 ASP A N 1
ATOM 6594 C CA . ASP A 1 838 ? 26.189 18.958 -1.154 1.00 91.06 838 ASP A CA 1
ATOM 6595 C C . ASP A 1 838 ? 24.882 18.174 -1.368 1.00 91.06 838 ASP A C 1
ATOM 6597 O O . ASP A 1 838 ? 23.968 18.260 -0.542 1.00 91.06 838 ASP A O 1
ATOM 6601 N N . VAL A 1 839 ? 24.806 17.360 -2.433 1.00 91.56 839 VAL A N 1
ATOM 6602 C CA . VAL A 1 839 ? 23.661 16.471 -2.715 1.00 91.56 839 VAL A CA 1
ATOM 6603 C C . VAL A 1 839 ? 23.468 15.460 -1.584 1.00 91.56 839 VAL A C 1
ATOM 6605 O O . VAL A 1 839 ? 22.362 15.320 -1.049 1.00 91.56 839 VAL A O 1
ATOM 6608 N N . VAL A 1 840 ? 24.542 14.768 -1.194 1.00 92.38 840 VAL A N 1
ATOM 6609 C CA . VAL A 1 840 ? 24.513 13.764 -0.121 1.00 92.38 840 VAL A CA 1
ATOM 6610 C C . VAL A 1 840 ? 24.153 14.417 1.213 1.00 92.38 840 VAL A C 1
ATOM 6612 O O . VAL A 1 840 ? 23.260 13.936 1.913 1.00 92.38 840 VAL A O 1
ATOM 6615 N N . THR A 1 841 ? 24.769 15.556 1.537 1.00 92.19 841 THR A N 1
ATOM 6616 C CA . THR A 1 841 ? 24.508 16.307 2.775 1.00 92.19 841 THR A CA 1
ATOM 6617 C C . THR A 1 841 ? 23.053 16.764 2.856 1.00 92.19 841 THR A C 1
ATOM 6619 O O . THR A 1 841 ? 22.406 16.604 3.895 1.00 92.19 841 THR A O 1
ATOM 6622 N N . TYR A 1 842 ? 22.498 17.286 1.759 1.00 90.12 842 TYR A N 1
ATOM 6623 C CA . TYR A 1 842 ? 21.091 17.677 1.701 1.00 90.12 842 TYR A CA 1
ATOM 6624 C C . TYR A 1 842 ? 20.159 16.478 1.907 1.00 90.12 842 TYR A C 1
ATOM 6626 O O . TYR A 1 842 ? 19.221 16.534 2.707 1.00 90.12 842 TYR A O 1
ATOM 6634 N N . SER A 1 843 ? 20.455 15.356 1.252 1.00 92.75 843 SER A N 1
ATOM 6635 C CA . SER A 1 843 ? 19.690 14.119 1.405 1.00 92.75 843 SER A CA 1
ATOM 6636 C C . SER A 1 843 ? 19.750 13.572 2.839 1.00 92.75 843 SER A C 1
ATOM 6638 O O . SER A 1 843 ? 18.733 13.154 3.393 1.00 92.75 843 SER A O 1
ATOM 6640 N N . GLN A 1 844 ? 20.909 13.648 3.505 1.00 92.31 844 GLN A N 1
ATOM 6641 C CA . GLN A 1 844 ? 21.067 13.292 4.921 1.00 92.31 844 GLN A CA 1
ATOM 6642 C C . GLN A 1 844 ? 20.278 14.224 5.848 1.00 92.31 844 GLN A C 1
ATOM 6644 O O . GLN A 1 844 ? 19.651 13.757 6.804 1.00 92.31 844 GLN A O 1
ATOM 6649 N N . LEU A 1 845 ? 20.250 15.526 5.556 1.00 90.31 845 LEU A N 1
ATOM 6650 C CA . LEU A 1 845 ? 19.447 16.500 6.292 1.00 90.31 845 LEU A CA 1
ATOM 6651 C C . LEU A 1 845 ? 17.944 16.174 6.196 1.00 90.31 845 LEU A C 1
ATOM 6653 O O . LEU A 1 845 ? 17.265 16.133 7.225 1.00 90.31 845 LEU A O 1
ATOM 6657 N N . LEU A 1 846 ? 17.443 15.851 4.997 1.00 90.75 846 LEU A N 1
ATOM 6658 C CA . LEU A 1 846 ? 16.064 15.389 4.792 1.00 90.75 846 LEU A CA 1
ATOM 6659 C C . LEU A 1 846 ? 15.794 14.058 5.502 1.00 90.75 846 LEU A C 1
ATOM 6661 O O . LEU A 1 846 ? 14.791 13.924 6.202 1.00 90.75 846 LEU A O 1
ATOM 6665 N N . SER A 1 847 ? 16.711 13.095 5.392 1.00 93.12 847 SER A N 1
ATOM 6666 C CA . SER A 1 847 ? 16.647 11.798 6.076 1.00 93.12 847 SER A CA 1
ATOM 6667 C C . SER A 1 847 ? 16.528 11.960 7.597 1.00 93.12 847 SER A C 1
ATOM 6669 O O . SER A 1 847 ? 15.796 11.216 8.239 1.00 93.12 847 SER A O 1
ATOM 6671 N N . ASN A 1 848 ? 17.142 12.982 8.200 1.00 91.00 848 ASN A N 1
ATOM 6672 C CA . ASN A 1 848 ? 17.054 13.235 9.642 1.00 91.00 848 ASN A CA 1
ATOM 6673 C C . ASN A 1 848 ? 15.677 13.741 10.117 1.00 91.00 848 ASN A C 1
ATOM 6675 O O . ASN A 1 848 ? 15.371 13.640 11.311 1.00 91.00 848 ASN A O 1
ATOM 6679 N N . THR A 1 849 ? 14.808 14.219 9.220 1.00 93.31 849 THR A N 1
ATOM 6680 C CA . THR A 1 849 ? 13.432 14.610 9.583 1.00 93.31 849 THR A CA 1
ATOM 6681 C C . THR A 1 849 ? 12.633 13.428 10.141 1.00 93.31 849 THR A C 1
ATOM 6683 O O . THR A 1 849 ? 11.863 13.596 11.090 1.00 93.31 849 THR A O 1
ATOM 6686 N N . ILE A 1 850 ? 12.872 12.206 9.642 1.00 95.19 850 ILE A N 1
ATOM 6687 C CA . ILE A 1 850 ? 12.188 11.008 10.145 1.00 95.19 850 ILE A CA 1
ATOM 6688 C C . ILE A 1 850 ? 12.630 10.658 11.570 1.00 95.19 850 ILE A C 1
ATOM 6690 O O . ILE A 1 850 ? 11.810 10.241 12.386 1.00 95.19 850 ILE A O 1
ATOM 6694 N N . LEU A 1 851 ? 13.906 10.878 11.909 1.00 94.81 851 LEU A N 1
ATOM 6695 C CA . LEU A 1 851 ? 14.429 10.656 13.260 1.00 94.81 851 LEU A CA 1
ATOM 6696 C C . LEU A 1 851 ? 13.784 11.624 14.251 1.00 94.81 851 LEU A C 1
ATOM 6698 O O . LEU A 1 851 ? 13.365 11.205 15.333 1.00 94.81 851 LEU A O 1
ATOM 6702 N N . LEU A 1 852 ? 13.650 12.896 13.858 1.00 95.50 852 LEU A N 1
ATOM 6703 C CA . LEU A 1 852 ? 12.921 13.899 14.631 1.00 95.50 852 LEU A CA 1
ATOM 6704 C C . LEU A 1 852 ? 11.476 13.449 14.879 1.00 95.50 852 LEU A C 1
ATOM 6706 O O . LEU A 1 852 ? 11.017 13.470 16.021 1.00 95.50 852 LEU A O 1
ATOM 6710 N N . TYR A 1 853 ? 10.778 12.987 13.838 1.00 96.94 853 TYR A N 1
ATOM 6711 C CA . TYR A 1 853 ? 9.399 12.523 13.966 1.00 96.94 853 TYR A CA 1
ATOM 6712 C C . TYR A 1 853 ? 9.265 11.320 14.915 1.00 96.94 853 TYR A C 1
ATOM 6714 O O . TYR A 1 853 ? 8.439 11.343 15.832 1.00 96.94 853 TYR A O 1
ATOM 6722 N N . TYR A 1 854 ? 10.124 10.301 14.781 1.00 97.25 854 TYR A N 1
ATOM 6723 C CA . TYR A 1 854 ? 10.145 9.150 15.694 1.00 97.25 854 TYR A CA 1
ATOM 6724 C C . TYR A 1 854 ? 10.415 9.580 17.140 1.00 97.25 854 TYR A C 1
ATOM 6726 O O . TYR A 1 854 ? 9.726 9.124 18.058 1.00 97.25 854 TYR A O 1
ATOM 6734 N N . ALA A 1 855 ? 11.372 10.486 17.357 1.00 96.81 855 ALA A N 1
ATOM 6735 C CA . ALA A 1 855 ? 11.652 11.029 18.681 1.00 96.81 855 ALA A CA 1
ATOM 6736 C C . ALA A 1 855 ? 10.408 11.707 19.277 1.00 96.81 855 ALA A C 1
ATOM 6738 O O . ALA A 1 855 ? 10.049 11.431 20.422 1.00 96.81 855 ALA A O 1
ATOM 6739 N N . THR A 1 856 ? 9.689 12.520 18.498 1.00 97.69 856 THR A N 1
ATOM 6740 C CA . THR A 1 856 ? 8.441 13.163 18.933 1.00 97.69 856 THR A CA 1
ATOM 6741 C C . THR A 1 856 ? 7.348 12.151 19.270 1.00 97.69 856 THR A C 1
ATOM 6743 O O . THR A 1 856 ? 6.712 12.287 20.320 1.00 97.69 856 THR A O 1
ATOM 6746 N N . VAL A 1 857 ? 7.154 11.110 18.453 1.00 98.19 857 VAL A N 1
ATOM 6747 C CA . VAL A 1 857 ? 6.190 10.028 18.726 1.00 98.19 857 VAL A CA 1
ATOM 6748 C C . VAL A 1 857 ? 6.505 9.350 20.063 1.00 98.19 857 VAL A C 1
ATOM 6750 O O . VAL A 1 857 ? 5.626 9.239 20.922 1.00 98.19 857 VAL A O 1
ATOM 6753 N N . PHE A 1 858 ? 7.757 8.939 20.290 1.00 98.00 858 PHE A N 1
ATOM 6754 C CA . PHE A 1 858 ? 8.139 8.234 21.518 1.00 98.00 858 PHE A CA 1
ATOM 6755 C C . PHE A 1 858 ? 8.156 9.130 22.758 1.00 98.00 858 PHE A C 1
ATOM 6757 O O . PHE A 1 858 ? 7.763 8.675 23.835 1.00 98.00 858 PHE A O 1
ATOM 6764 N N . VAL A 1 859 ? 8.516 10.410 22.620 1.00 97.88 859 VAL A N 1
ATOM 6765 C CA . VAL A 1 859 ? 8.354 11.404 23.691 1.00 97.88 859 VAL A CA 1
ATOM 6766 C C . VAL A 1 859 ? 6.876 11.560 24.045 1.00 97.88 859 VAL A C 1
ATOM 6768 O O . VAL A 1 859 ? 6.532 11.513 25.224 1.00 97.88 859 VAL A O 1
ATOM 6771 N N . CYS A 1 860 ? 5.978 11.661 23.061 1.00 98.25 860 CYS A N 1
ATOM 6772 C CA . CYS A 1 860 ? 4.539 11.730 23.319 1.00 98.25 860 CYS A CA 1
ATOM 6773 C C . CYS A 1 860 ? 4.028 10.467 24.028 1.00 98.25 860 CYS A C 1
ATOM 6775 O O . CYS A 1 860 ? 3.315 10.584 25.022 1.00 98.25 860 CYS A O 1
ATOM 6777 N N . ILE A 1 861 ? 4.434 9.270 23.587 1.00 98.25 861 ILE A N 1
ATOM 6778 C CA . ILE A 1 861 ? 4.096 7.998 24.252 1.00 98.25 861 ILE A CA 1
ATOM 6779 C C . ILE A 1 861 ? 4.567 8.008 25.715 1.00 98.25 861 ILE A C 1
ATOM 6781 O O . ILE A 1 861 ? 3.799 7.677 26.622 1.00 98.25 861 ILE A O 1
ATOM 6785 N N . PHE A 1 862 ? 5.804 8.436 25.970 1.00 97.19 862 PHE A N 1
ATOM 6786 C CA . PHE A 1 862 ? 6.352 8.540 27.321 1.00 97.19 862 PHE A CA 1
ATOM 6787 C C . PHE A 1 862 ? 5.580 9.546 28.191 1.00 97.19 862 PHE A C 1
ATOM 6789 O O . PHE A 1 862 ? 5.229 9.238 29.332 1.00 97.19 862 PHE A O 1
ATOM 6796 N N . LEU A 1 863 ? 5.263 10.730 27.657 1.00 96.50 863 LEU A N 1
ATOM 6797 C CA . LEU A 1 863 ? 4.508 11.765 28.369 1.00 96.50 863 LEU A CA 1
ATOM 6798 C C . LEU A 1 863 ? 3.066 11.325 28.662 1.00 96.50 863 LEU A C 1
ATOM 6800 O O . LEU A 1 863 ? 2.566 11.572 29.762 1.00 96.50 863 LEU A O 1
ATOM 6804 N N . VAL A 1 864 ? 2.409 10.626 27.729 1.00 96.31 864 VAL A N 1
ATOM 6805 C CA . VAL A 1 864 ? 1.090 10.011 27.954 1.00 96.31 864 VAL A CA 1
ATOM 6806 C C . VAL A 1 864 ? 1.181 8.981 29.078 1.00 96.31 864 VAL A C 1
ATOM 6808 O O . VAL A 1 864 ? 0.369 9.019 30.004 1.00 96.31 864 VAL A O 1
ATOM 6811 N N . ALA A 1 865 ? 2.188 8.104 29.058 1.00 94.88 865 ALA A N 1
ATOM 6812 C CA . ALA A 1 865 ? 2.394 7.116 30.115 1.00 94.88 865 ALA A CA 1
ATOM 6813 C C . ALA A 1 865 ? 2.594 7.784 31.487 1.00 94.88 865 ALA A C 1
ATOM 6815 O O . ALA A 1 865 ? 1.964 7.383 32.467 1.00 94.88 865 ALA A O 1
ATOM 6816 N N . LEU A 1 866 ? 3.407 8.845 31.551 1.00 92.62 866 LEU A N 1
ATOM 6817 C CA . LEU A 1 866 ? 3.647 9.619 32.770 1.00 92.62 866 LEU A CA 1
ATOM 6818 C C . LEU A 1 866 ? 2.367 10.282 33.295 1.00 92.62 866 LEU A C 1
ATOM 6820 O O . LEU A 1 866 ? 2.091 10.228 34.496 1.00 92.62 866 LEU A O 1
ATOM 6824 N N . ALA A 1 867 ? 1.558 10.858 32.406 1.00 90.06 867 ALA A N 1
ATOM 6825 C CA . ALA A 1 867 ? 0.276 11.453 32.764 1.00 90.06 867 ALA A CA 1
ATOM 6826 C C . ALA A 1 867 ? -0.683 10.407 33.356 1.00 90.06 867 ALA A C 1
ATOM 6828 O O . ALA A 1 867 ? -1.249 10.614 34.431 1.00 90.06 867 ALA A O 1
ATOM 6829 N N . LEU A 1 868 ? -0.796 9.236 32.724 1.00 89.06 868 LEU A N 1
ATOM 6830 C CA . LEU A 1 868 ? -1.691 8.153 33.147 1.00 89.06 868 LEU A CA 1
ATOM 6831 C C . LEU A 1 868 ? -1.321 7.524 34.502 1.00 89.06 868 LEU A C 1
ATOM 6833 O O . LEU A 1 868 ? -2.168 6.921 35.169 1.00 89.06 868 LEU A O 1
ATOM 6837 N N . ILE A 1 869 ? -0.071 7.658 34.952 1.00 84.62 869 ILE A N 1
ATOM 6838 C CA . ILE A 1 869 ? 0.359 7.163 36.271 1.00 84.62 869 ILE A CA 1
ATOM 6839 C C . ILE A 1 869 ? -0.348 7.902 37.403 1.00 84.62 869 ILE A C 1
ATOM 6841 O O . ILE A 1 869 ? -0.637 7.313 38.446 1.00 84.62 869 ILE A O 1
ATOM 6845 N N . THR A 1 870 ? -0.662 9.177 37.192 1.00 75.19 870 THR A N 1
ATOM 6846 C CA . THR A 1 870 ? -1.277 10.023 38.216 1.00 75.19 870 THR A CA 1
ATOM 6847 C C . THR A 1 870 ? -2.753 9.684 38.486 1.00 75.19 870 THR A C 1
ATOM 6849 O O . THR A 1 870 ? -3.298 10.115 39.502 1.00 75.19 870 THR A O 1
ATOM 6852 N N . GLU A 1 871 ? -3.382 8.835 37.658 1.00 70.44 871 GLU A N 1
ATOM 6853 C CA . GLU A 1 871 ? -4.773 8.377 37.826 1.00 70.44 871 GLU A CA 1
ATOM 6854 C C . GLU A 1 871 ? -4.973 7.417 39.016 1.00 70.44 871 GLU A C 1
ATOM 6856 O O . GLU A 1 871 ? -6.086 7.288 39.536 1.00 70.44 871 GLU A O 1
ATOM 6861 N N . ARG A 1 872 ? -3.920 6.711 39.460 1.00 68.88 872 ARG A N 1
ATOM 6862 C CA . ARG A 1 872 ? -3.985 5.720 40.553 1.00 68.88 872 ARG A CA 1
ATOM 6863 C C . ARG A 1 872 ? -3.016 6.065 41.683 1.00 68.88 872 ARG A C 1
ATOM 6865 O O . ARG A 1 872 ? -1.965 6.661 41.469 1.00 68.88 872 ARG A O 1
ATOM 6872 N N . ARG A 1 873 ? -3.338 5.641 42.915 1.00 66.12 873 ARG A N 1
ATOM 6873 C CA . ARG A 1 873 ? -2.377 5.717 44.030 1.00 66.12 873 ARG A CA 1
ATOM 6874 C C . ARG A 1 873 ? -1.185 4.813 43.725 1.00 66.12 873 ARG A C 1
ATOM 6876 O O . ARG A 1 873 ? -1.347 3.606 43.568 1.00 66.12 873 ARG A O 1
ATOM 6883 N N . LEU A 1 874 ? 0.000 5.413 43.673 1.00 74.00 874 LEU A N 1
ATOM 6884 C CA . LEU A 1 874 ? 1.246 4.693 43.447 1.00 74.00 874 LEU A CA 1
ATOM 6885 C C . LEU A 1 874 ? 1.553 3.734 44.610 1.00 74.00 874 LEU A C 1
ATOM 6887 O O . LEU A 1 874 ? 1.429 4.130 45.776 1.00 74.00 874 LEU A O 1
ATOM 6891 N N . PRO A 1 875 ? 2.016 2.506 44.321 1.00 76.12 875 PRO A N 1
ATOM 6892 C CA . PRO A 1 875 ? 2.550 1.618 45.343 1.00 76.12 875 PRO A CA 1
ATOM 6893 C C . PRO A 1 875 ? 3.743 2.234 46.087 1.00 76.12 875 PRO A C 1
ATOM 6895 O O . PRO A 1 875 ? 4.461 3.087 45.557 1.00 76.12 875 PRO A O 1
ATOM 6898 N N . ARG A 1 876 ? 3.988 1.780 47.325 1.00 72.94 876 ARG A N 1
ATOM 6899 C CA . ARG A 1 876 ? 5.141 2.241 48.122 1.00 72.94 876 ARG A CA 1
ATOM 6900 C C . ARG A 1 876 ? 6.476 1.748 47.552 1.00 72.94 876 ARG A C 1
ATOM 6902 O O . ARG A 1 876 ? 7.440 2.506 47.554 1.00 72.94 876 ARG A O 1
ATOM 6909 N N . ALA A 1 877 ? 6.518 0.514 47.050 1.00 77.62 877 ALA A N 1
ATOM 6910 C CA . ALA A 1 877 ? 7.715 -0.089 46.469 1.00 77.62 877 ALA A CA 1
ATOM 6911 C C . ALA A 1 877 ? 7.976 0.447 45.052 1.00 77.62 877 ALA A C 1
ATOM 6913 O O . ALA A 1 877 ? 7.077 0.446 44.210 1.00 77.62 877 ALA A O 1
ATOM 6914 N N . PHE A 1 878 ? 9.202 0.906 44.791 1.00 77.31 878 PHE A N 1
ATOM 6915 C CA . PHE A 1 878 ? 9.583 1.490 43.502 1.00 77.31 878 PHE A CA 1
ATOM 6916 C C . PHE A 1 878 ? 9.676 0.423 42.399 1.00 77.31 878 PHE A C 1
ATOM 6918 O O . PHE A 1 878 ? 8.995 0.521 41.383 1.00 77.31 878 PHE A O 1
ATOM 6925 N N . GLY A 1 879 ? 10.435 -0.635 42.649 1.00 77.88 879 GLY A N 1
ATOM 6926 C CA . GLY A 1 879 ? 10.720 -1.729 41.725 1.00 77.88 879 GLY A CA 1
ATOM 6927 C C . GLY A 1 879 ? 11.927 -2.496 42.248 1.00 77.88 879 GLY A C 1
ATOM 6928 O O . GLY A 1 879 ? 12.654 -1.984 43.105 1.00 77.88 879 GLY A O 1
ATOM 6929 N N . HIS A 1 880 ? 12.133 -3.713 41.768 1.00 82.00 880 HIS A N 1
ATOM 6930 C CA . HIS A 1 880 ? 13.337 -4.468 42.082 1.00 82.00 880 HIS A CA 1
ATOM 6931 C C . HIS A 1 880 ? 14.482 -3.941 41.205 1.00 82.00 880 HIS A C 1
ATOM 6933 O O . HIS A 1 880 ? 14.310 -3.746 40.001 1.00 82.00 880 HIS A O 1
ATOM 6939 N N . TRP A 1 881 ? 15.660 -3.709 41.795 1.00 81.81 881 TRP A N 1
ATOM 6940 C CA . TRP A 1 881 ? 16.838 -3.224 41.059 1.00 81.81 881 TRP A CA 1
ATOM 6941 C C . TRP A 1 881 ? 17.171 -4.056 39.800 1.00 81.81 881 TRP A C 1
ATOM 6943 O O . TRP A 1 881 ? 17.399 -3.447 38.753 1.00 81.81 881 TRP A O 1
ATOM 6953 N N . PRO A 1 882 ? 17.112 -5.408 39.829 1.00 83.31 882 PRO A N 1
ATOM 6954 C CA . PRO A 1 882 ? 17.336 -6.223 38.634 1.00 83.31 882 PRO A CA 1
ATOM 6955 C C . PRO A 1 882 ? 16.401 -5.872 37.470 1.00 83.31 882 PRO A C 1
ATOM 6957 O O . PRO A 1 882 ? 16.851 -5.772 36.333 1.00 83.31 882 PRO A O 1
ATOM 6960 N N . SER A 1 883 ? 15.119 -5.616 37.737 1.00 83.44 883 SER A N 1
ATOM 6961 C CA . SER A 1 883 ? 14.151 -5.266 36.692 1.00 83.44 883 SER A CA 1
ATOM 6962 C C . SER A 1 883 ? 14.390 -3.877 36.107 1.00 83.44 883 SER A C 1
ATOM 6964 O O . SER A 1 883 ? 14.142 -3.669 34.925 1.00 83.44 883 SER A O 1
ATOM 6966 N N . MET A 1 884 ? 14.871 -2.921 36.911 1.00 83.62 884 MET A N 1
ATOM 6967 C CA . MET A 1 884 ? 15.259 -1.596 36.411 1.00 83.62 884 MET A CA 1
ATOM 6968 C C . MET A 1 884 ? 16.474 -1.680 35.486 1.00 83.62 884 MET A C 1
ATOM 6970 O O . MET A 1 884 ? 16.460 -1.076 34.417 1.00 83.62 884 MET A O 1
ATOM 6974 N N . ALA A 1 885 ? 17.495 -2.452 35.869 1.00 87.25 885 ALA A N 1
ATOM 6975 C CA . ALA A 1 885 ? 18.657 -2.691 35.018 1.00 87.25 885 ALA A CA 1
ATOM 6976 C C . ALA A 1 885 ? 18.247 -3.377 33.703 1.00 87.25 885 ALA A C 1
ATOM 6978 O O . ALA A 1 885 ? 18.625 -2.924 32.624 1.00 87.25 885 ALA A O 1
ATOM 6979 N N . ILE A 1 886 ? 17.397 -4.406 33.784 1.00 88.00 886 ILE A N 1
ATOM 6980 C CA . ILE A 1 886 ? 16.868 -5.116 32.612 1.00 88.00 886 ILE A CA 1
ATOM 6981 C C . ILE A 1 886 ? 16.030 -4.192 31.725 1.00 88.00 886 ILE A C 1
ATOM 6983 O O . ILE A 1 886 ? 16.177 -4.248 30.510 1.00 88.00 886 ILE A O 1
ATOM 6987 N N . LEU A 1 887 ? 15.199 -3.307 32.287 1.00 87.25 887 LEU A N 1
ATOM 6988 C CA . LEU A 1 887 ? 14.443 -2.336 31.490 1.00 87.25 887 LEU A CA 1
ATOM 6989 C C . LEU A 1 887 ? 15.371 -1.434 30.675 1.00 87.25 887 LEU A C 1
ATOM 6991 O O . LEU A 1 887 ? 15.114 -1.231 29.494 1.00 87.25 887 LEU A O 1
ATOM 6995 N N . ILE A 1 888 ? 16.435 -0.903 31.282 1.00 89.19 888 ILE A N 1
ATOM 6996 C CA . ILE A 1 888 ? 17.389 -0.033 30.580 1.00 89.19 888 ILE A CA 1
ATOM 6997 C C . ILE A 1 888 ? 18.049 -0.798 29.428 1.00 89.19 888 ILE A C 1
ATOM 6999 O O . ILE A 1 888 ? 18.073 -0.303 28.304 1.00 89.19 888 ILE A O 1
ATOM 7003 N N . VAL A 1 889 ? 18.515 -2.025 29.684 1.00 93.25 889 VAL A N 1
ATOM 7004 C CA . VAL A 1 889 ? 19.147 -2.875 28.663 1.00 93.25 889 VAL A CA 1
ATOM 7005 C C . VAL A 1 889 ? 18.171 -3.218 27.537 1.00 93.25 889 VAL A C 1
ATOM 7007 O O . VAL A 1 889 ? 18.519 -3.083 26.366 1.00 93.25 889 VAL A O 1
ATOM 7010 N N . LEU A 1 890 ? 16.940 -3.621 27.860 1.00 93.06 890 LEU A N 1
ATOM 7011 C CA . LEU A 1 890 ? 15.933 -3.973 26.858 1.00 93.06 890 LEU A CA 1
ATOM 7012 C C . LEU A 1 890 ? 15.456 -2.756 26.061 1.00 93.06 890 LEU A C 1
ATOM 7014 O O . LEU A 1 890 ? 15.241 -2.883 24.862 1.00 93.06 890 LEU A O 1
ATOM 7018 N N . MET A 1 891 ? 15.321 -1.579 26.679 1.00 91.12 891 MET A N 1
ATOM 7019 C CA . MET A 1 891 ? 14.969 -0.345 25.966 1.00 91.12 891 MET A CA 1
ATOM 7020 C C . MET A 1 891 ? 16.102 0.127 25.054 1.00 91.12 891 MET A C 1
ATOM 7022 O O . MET A 1 891 ? 15.828 0.542 23.933 1.00 91.12 891 MET A O 1
ATOM 7026 N N . ALA A 1 892 ? 17.363 0.019 25.487 1.00 93.50 892 ALA A N 1
ATOM 7027 C CA . ALA A 1 892 ? 18.515 0.296 24.630 1.00 93.50 892 ALA A CA 1
ATOM 7028 C C . ALA A 1 892 ? 18.583 -0.692 23.454 1.00 93.50 892 ALA A C 1
ATOM 7030 O O . ALA A 1 892 ? 18.735 -0.280 22.308 1.00 93.50 892 ALA A O 1
ATOM 7031 N N . SER A 1 893 ? 18.368 -1.984 23.720 1.00 94.94 893 SER A N 1
ATOM 7032 C CA . SER A 1 893 ? 18.313 -3.025 22.684 1.00 94.94 893 SER A CA 1
ATOM 7033 C C . SER A 1 893 ? 17.161 -2.784 21.703 1.00 94.94 893 SER A C 1
ATOM 7035 O O . SER A 1 893 ? 17.335 -2.915 20.495 1.00 94.94 893 SER A O 1
ATOM 7037 N N . ALA A 1 894 ? 15.992 -2.376 22.204 1.00 94.50 894 ALA A N 1
ATOM 7038 C CA . ALA A 1 894 ? 14.851 -2.019 21.372 1.00 94.50 894 ALA A CA 1
ATOM 7039 C C . ALA A 1 894 ? 15.112 -0.764 20.537 1.00 94.50 894 ALA A C 1
ATOM 7041 O O . ALA A 1 894 ? 14.717 -0.737 19.379 1.00 94.50 894 ALA A O 1
ATOM 7042 N N . ALA A 1 895 ? 15.799 0.245 21.077 1.00 95.19 895 ALA A N 1
ATOM 7043 C CA . ALA A 1 895 ? 16.196 1.423 20.313 1.00 95.19 895 ALA A CA 1
ATOM 7044 C C . ALA A 1 895 ? 17.144 1.048 19.163 1.00 95.19 895 ALA A C 1
ATOM 7046 O O . ALA A 1 895 ? 16.911 1.472 18.035 1.00 95.19 895 ALA A O 1
ATOM 7047 N N . VAL A 1 896 ? 18.143 0.194 19.416 1.00 96.12 896 VAL A N 1
ATOM 7048 C CA . VAL A 1 896 ? 19.032 -0.330 18.364 1.00 96.12 896 VAL A CA 1
ATOM 7049 C C . VAL A 1 896 ? 18.233 -1.091 17.305 1.00 96.12 896 VAL A C 1
ATOM 7051 O O . VAL A 1 896 ? 18.403 -0.820 16.121 1.00 96.12 896 VAL A O 1
ATOM 7054 N N . LEU A 1 897 ? 17.318 -1.979 17.713 1.00 95.69 897 LEU A N 1
ATOM 7055 C CA . LEU A 1 897 ? 16.490 -2.747 16.779 1.00 95.69 897 LEU A CA 1
ATOM 7056 C C . LEU A 1 897 ? 15.545 -1.851 15.965 1.00 95.69 897 LEU A C 1
ATOM 7058 O O . LEU A 1 897 ? 15.366 -2.073 14.772 1.00 95.69 897 LEU A O 1
ATOM 7062 N N . ILE A 1 898 ? 14.946 -0.831 16.583 1.00 97.19 898 ILE A N 1
ATOM 7063 C CA . ILE A 1 898 ? 14.095 0.152 15.897 1.00 97.19 898 ILE A CA 1
ATOM 7064 C C . ILE A 1 898 ? 14.909 0.914 14.858 1.00 97.19 898 ILE A C 1
ATOM 7066 O O . ILE A 1 898 ? 14.459 1.064 13.724 1.00 97.19 898 ILE A O 1
ATOM 7070 N N . LEU A 1 899 ? 16.104 1.375 15.224 1.00 95.62 899 LEU A N 1
ATOM 7071 C CA . LEU A 1 899 ? 16.960 2.105 14.301 1.00 95.62 899 LEU A CA 1
ATOM 7072 C C . LEU A 1 899 ? 17.375 1.220 13.121 1.00 95.62 899 LEU A C 1
ATOM 7074 O O . LEU A 1 899 ? 17.196 1.629 11.979 1.00 95.62 899 LEU A O 1
ATOM 7078 N N . SER A 1 900 ? 17.829 -0.009 13.377 1.00 93.44 900 SER A N 1
ATOM 7079 C CA . SER A 1 900 ? 18.348 -0.892 12.329 1.00 93.44 900 SER A CA 1
ATOM 7080 C C . SER A 1 900 ? 17.273 -1.523 11.441 1.00 93.44 900 SER A C 1
ATOM 7082 O O . SER A 1 900 ? 17.477 -1.630 10.237 1.00 93.44 900 SER A O 1
ATOM 7084 N N . THR A 1 901 ? 16.127 -1.935 11.996 1.00 91.81 901 THR A N 1
ATOM 7085 C CA . THR A 1 901 ? 15.122 -2.729 11.253 1.00 91.81 901 THR A CA 1
ATOM 7086 C C . THR A 1 901 ? 13.917 -1.939 10.761 1.00 91.81 901 THR A C 1
ATOM 7088 O O . THR A 1 901 ? 13.208 -2.405 9.872 1.00 91.81 901 THR A O 1
ATOM 7091 N N . ASN A 1 902 ? 13.663 -0.764 11.339 1.00 94.94 902 ASN A N 1
ATOM 7092 C CA . ASN A 1 902 ? 12.485 0.039 11.029 1.00 94.94 902 ASN A CA 1
ATOM 7093 C C . ASN A 1 902 ? 12.921 1.380 10.416 1.00 94.94 902 ASN A C 1
ATOM 7095 O O . ASN A 1 902 ? 12.686 1.637 9.237 1.00 94.94 902 ASN A O 1
ATOM 7099 N N . VAL A 1 903 ? 13.640 2.211 11.175 1.00 95.94 903 VAL A N 1
ATOM 7100 C CA . VAL A 1 903 ? 13.985 3.577 10.749 1.00 95.94 903 VAL A CA 1
ATOM 7101 C C . VAL A 1 903 ? 14.944 3.596 9.560 1.00 95.94 903 VAL A C 1
ATOM 7103 O O . VAL A 1 903 ? 14.719 4.357 8.623 1.00 95.94 903 VAL A O 1
ATOM 7106 N N . ASN A 1 904 ? 15.988 2.763 9.563 1.00 95.44 904 ASN A N 1
ATOM 7107 C CA . ASN A 1 904 ? 16.975 2.752 8.483 1.00 95.44 904 ASN A CA 1
ATOM 7108 C C . ASN A 1 904 ? 16.370 2.393 7.121 1.00 95.44 904 ASN A C 1
ATOM 7110 O O . ASN A 1 904 ? 16.806 2.945 6.119 1.00 95.44 904 ASN A O 1
ATOM 7114 N N . ILE A 1 905 ? 15.333 1.548 7.074 1.00 94.25 905 ILE A N 1
ATOM 7115 C CA . ILE A 1 905 ? 14.644 1.219 5.817 1.00 94.25 905 ILE A CA 1
ATOM 7116 C C . ILE A 1 905 ? 13.945 2.454 5.239 1.00 94.25 905 ILE A C 1
ATOM 7118 O O . ILE A 1 905 ? 14.001 2.664 4.030 1.00 94.25 905 ILE A O 1
ATOM 7122 N N . VAL A 1 906 ? 13.317 3.273 6.090 1.00 95.75 906 VAL A N 1
ATOM 7123 C CA . VAL A 1 906 ? 12.664 4.527 5.673 1.00 95.75 906 VAL A CA 1
ATOM 7124 C C . VAL A 1 906 ? 13.705 5.568 5.267 1.00 95.75 906 VAL A C 1
ATOM 7126 O O . VAL A 1 906 ? 13.547 6.234 4.251 1.00 95.75 906 VAL A O 1
ATOM 7129 N N . ARG A 1 907 ? 14.803 5.686 6.025 1.00 96.69 907 ARG A N 1
ATOM 7130 C CA . ARG A 1 907 ? 15.918 6.584 5.687 1.00 96.69 907 ARG A CA 1
ATOM 7131 C C . ARG A 1 907 ? 16.551 6.226 4.345 1.00 96.69 907 ARG A C 1
ATOM 7133 O O . ARG A 1 907 ? 16.733 7.114 3.522 1.00 96.69 907 ARG A O 1
ATOM 7140 N N . ALA A 1 908 ? 16.827 4.943 4.113 1.00 96.31 908 ALA A N 1
ATOM 7141 C CA . ALA A 1 908 ? 17.317 4.448 2.831 1.00 96.31 908 ALA A CA 1
ATOM 7142 C C . ALA A 1 908 ? 16.358 4.818 1.690 1.00 96.31 908 ALA A C 1
ATOM 7144 O O . ALA A 1 908 ? 16.791 5.286 0.648 1.00 96.31 908 ALA A O 1
ATOM 7145 N N . ASP A 1 909 ? 15.047 4.703 1.913 1.00 96.38 909 ASP A N 1
ATOM 7146 C CA . ASP A 1 909 ? 14.045 5.040 0.899 1.00 96.38 909 ASP A CA 1
ATOM 7147 C C . ASP A 1 909 ? 13.997 6.539 0.561 1.00 96.38 909 ASP A C 1
ATOM 7149 O O . ASP A 1 909 ? 13.716 6.909 -0.578 1.00 96.38 909 ASP A O 1
ATOM 7153 N N . ILE A 1 910 ? 14.287 7.404 1.541 1.00 95.38 910 ILE A N 1
ATOM 7154 C CA . ILE A 1 910 ? 14.420 8.850 1.323 1.00 95.38 910 ILE A CA 1
ATOM 7155 C C . ILE A 1 910 ? 15.611 9.128 0.405 1.00 95.38 910 ILE A C 1
ATOM 7157 O O . ILE A 1 910 ? 15.456 9.842 -0.585 1.00 95.38 910 ILE A O 1
ATOM 7161 N N . HIS A 1 911 ? 16.774 8.534 0.691 1.00 97.06 911 HIS A N 1
ATOM 7162 C CA . HIS A 1 911 ? 17.960 8.672 -0.159 1.00 97.06 911 HIS A CA 1
ATOM 7163 C C . HIS A 1 911 ? 17.702 8.149 -1.572 1.00 97.06 911 HIS A C 1
ATOM 7165 O O . HIS A 1 911 ? 17.973 8.857 -2.539 1.00 97.06 911 HIS A O 1
ATOM 7171 N N . TYR A 1 912 ? 17.073 6.979 -1.688 1.00 96.88 912 TYR A N 1
ATOM 7172 C CA . TYR A 1 912 ? 16.666 6.397 -2.962 1.00 96.88 912 TYR A CA 1
ATOM 7173 C C . TYR A 1 912 ? 15.760 7.336 -3.769 1.00 96.88 912 TYR A C 1
ATOM 7175 O O . TYR A 1 912 ? 16.021 7.590 -4.943 1.00 96.88 912 TYR A O 1
ATOM 7183 N N . LYS A 1 913 ? 14.728 7.921 -3.148 1.00 94.81 913 LYS A N 1
ATOM 7184 C CA . LYS A 1 913 ? 13.857 8.880 -3.839 1.00 94.81 913 LYS A CA 1
ATOM 7185 C C . LYS A 1 913 ? 14.602 10.131 -4.289 1.00 94.81 913 LYS A C 1
ATOM 7187 O O . LYS A 1 913 ? 14.338 10.619 -5.383 1.00 94.81 913 LYS A O 1
ATOM 7192 N N . GLN A 1 914 ? 15.509 10.656 -3.464 1.00 93.81 914 GLN A N 1
ATOM 7193 C CA . GLN A 1 914 ? 16.347 11.774 -3.893 1.00 93.81 914 GLN A CA 1
ATOM 7194 C C . GLN A 1 914 ? 17.218 11.367 -5.090 1.00 93.81 914 GLN A C 1
ATOM 7196 O O . GLN A 1 914 ? 17.315 12.140 -6.036 1.00 93.81 914 GLN A O 1
ATOM 7201 N N . GLY A 1 915 ? 17.771 10.148 -5.090 1.00 95.44 915 GLY A N 1
ATOM 7202 C CA . GLY A 1 915 ? 18.541 9.587 -6.204 1.00 95.44 915 GLY A CA 1
ATOM 7203 C C . GLY A 1 915 ? 17.745 9.542 -7.505 1.00 95.44 915 GLY A C 1
ATOM 7204 O O . GLY A 1 915 ? 18.234 10.017 -8.521 1.00 95.44 915 GLY A O 1
ATOM 7205 N N . LEU A 1 916 ? 16.479 9.105 -7.458 1.00 95.19 916 LEU A N 1
ATOM 7206 C CA . LEU A 1 916 ? 15.596 9.063 -8.634 1.00 95.19 916 LEU A CA 1
ATOM 7207 C C . LEU A 1 916 ? 15.417 10.423 -9.329 1.00 95.19 916 LEU A C 1
ATOM 7209 O O . LEU A 1 916 ? 15.252 10.464 -10.546 1.00 95.19 916 LEU A O 1
ATOM 7213 N N . ASN A 1 917 ? 15.447 11.534 -8.585 1.00 91.19 917 ASN A N 1
ATOM 7214 C CA . ASN A 1 917 ? 15.348 12.867 -9.188 1.00 91.19 917 ASN A CA 1
ATOM 7215 C C . ASN A 1 917 ? 16.585 13.199 -10.040 1.00 91.19 917 ASN A C 1
ATOM 7217 O O . ASN A 1 917 ? 16.453 13.867 -11.062 1.00 91.19 917 ASN A O 1
ATOM 7221 N N . TRP A 1 918 ? 17.767 12.733 -9.625 1.00 93.81 918 TRP A N 1
ATOM 7222 C CA . TRP A 1 918 ? 19.024 12.915 -10.356 1.00 93.81 918 TRP A CA 1
ATOM 7223 C C . TRP A 1 918 ? 19.191 11.883 -11.478 1.00 93.81 918 TRP A C 1
ATOM 7225 O O . TRP A 1 918 ? 19.648 12.258 -12.552 1.00 93.81 918 TRP A O 1
ATOM 7235 N N . ASP A 1 919 ? 18.748 10.635 -11.269 1.00 93.31 919 ASP A N 1
ATOM 7236 C CA . ASP A 1 919 ? 18.614 9.593 -12.308 1.00 93.31 919 ASP A CA 1
ATOM 7237 C C . ASP A 1 919 ? 17.774 10.129 -13.481 1.00 93.31 919 ASP A C 1
ATOM 7239 O O . ASP A 1 919 ? 18.235 10.173 -14.618 1.00 93.31 919 ASP A O 1
ATOM 7243 N N . GLY A 1 920 ? 16.590 10.687 -13.195 1.00 92.12 920 GLY A N 1
ATOM 7244 C CA . GLY A 1 920 ? 15.721 11.290 -14.213 1.00 92.12 920 GLY A CA 1
ATOM 7245 C C . GLY A 1 920 ? 16.281 12.552 -14.886 1.00 92.12 920 GLY A C 1
ATOM 7246 O O . GLY A 1 920 ? 15.769 12.952 -15.929 1.00 92.12 920 GLY A O 1
ATOM 7247 N N . ALA A 1 921 ? 17.311 13.174 -14.307 1.00 93.25 921 ALA A N 1
ATOM 7248 C CA . ALA A 1 921 ? 18.054 14.292 -14.890 1.00 93.25 921 ALA A CA 1
ATOM 7249 C C . ALA A 1 921 ? 19.372 13.847 -15.557 1.00 93.25 921 ALA A C 1
ATOM 7251 O O . ALA A 1 921 ? 20.182 14.701 -15.915 1.00 93.25 921 ALA A O 1
ATOM 7252 N N . GLU A 1 922 ? 19.597 12.532 -15.683 1.00 94.50 922 GLU A N 1
ATOM 7253 C CA . GLU A 1 922 ? 20.803 11.900 -16.240 1.00 94.50 922 GLU A CA 1
ATOM 7254 C C . GLU A 1 922 ? 22.105 12.287 -15.509 1.00 94.50 922 GLU A C 1
ATOM 7256 O O . GLU A 1 922 ? 23.208 12.209 -16.052 1.00 94.50 922 GLU A O 1
ATOM 7261 N N . GLN A 1 923 ? 22.001 12.694 -14.240 1.00 94.38 923 GLN A N 1
ATOM 7262 C CA . GLN A 1 923 ? 23.144 13.024 -13.388 1.00 94.38 923 GLN A CA 1
ATOM 7263 C C . GLN A 1 923 ? 23.570 11.804 -12.569 1.00 94.38 923 GLN A C 1
ATOM 7265 O O . GLN A 1 923 ? 23.323 11.703 -11.363 1.00 94.38 923 GLN A O 1
ATOM 7270 N N . TRP A 1 924 ? 24.213 10.856 -13.251 1.00 95.12 924 TRP A N 1
ATOM 7271 C CA . TRP A 1 924 ? 24.500 9.524 -12.715 1.00 95.12 924 TRP A CA 1
ATOM 7272 C C . TRP A 1 924 ? 25.371 9.530 -11.459 1.00 95.12 924 TRP A C 1
ATOM 7274 O O . TRP A 1 924 ? 25.062 8.799 -10.525 1.00 95.12 924 TRP A O 1
ATOM 7284 N N . ASP A 1 925 ? 26.398 10.380 -11.376 1.00 95.19 925 ASP A N 1
ATOM 7285 C CA . ASP A 1 925 ? 27.287 10.430 -10.203 1.00 95.19 925 ASP A CA 1
ATOM 7286 C C . ASP A 1 925 ? 26.536 10.785 -8.911 1.00 95.19 925 ASP A C 1
ATOM 7288 O O . ASP A 1 925 ? 26.711 10.142 -7.876 1.00 95.19 925 ASP A O 1
ATOM 7292 N N . ALA A 1 926 ? 25.643 11.777 -8.983 1.00 95.06 926 ALA A N 1
ATOM 7293 C CA . ALA A 1 926 ? 24.797 12.166 -7.860 1.00 95.06 926 ALA A CA 1
ATOM 7294 C C . ALA A 1 926 ? 23.800 11.053 -7.497 1.00 95.06 926 ALA A C 1
ATOM 7296 O O . ALA A 1 926 ? 23.567 10.785 -6.317 1.00 95.06 926 ALA A O 1
ATOM 7297 N N . SER A 1 927 ? 23.235 10.378 -8.503 1.00 96.69 927 SER A N 1
ATOM 7298 C CA . SER A 1 927 ? 22.327 9.252 -8.287 1.00 96.69 927 SER A CA 1
ATOM 7299 C C . SER A 1 927 ? 23.024 8.071 -7.604 1.00 96.69 927 SER A C 1
ATOM 7301 O O . SER A 1 927 ? 22.502 7.543 -6.622 1.00 96.69 927 SER A O 1
ATOM 7303 N N . ILE A 1 928 ? 24.211 7.682 -8.081 1.00 97.12 928 ILE A N 1
ATOM 7304 C CA . ILE A 1 928 ? 25.004 6.575 -7.530 1.00 97.12 928 ILE A CA 1
ATOM 7305 C C . ILE A 1 928 ? 25.365 6.869 -6.071 1.00 97.12 928 ILE A C 1
ATOM 7307 O O . ILE A 1 928 ? 25.070 6.044 -5.209 1.00 97.12 928 ILE A O 1
ATOM 7311 N N . ALA A 1 929 ? 25.864 8.072 -5.765 1.00 96.44 929 ALA A N 1
ATOM 7312 C CA . ALA A 1 929 ? 26.205 8.469 -4.396 1.00 96.44 929 ALA A CA 1
ATOM 7313 C C . ALA A 1 929 ? 25.010 8.373 -3.423 1.00 96.44 929 ALA A C 1
ATOM 7315 O O . ALA A 1 929 ? 25.153 7.982 -2.264 1.00 96.44 929 ALA A O 1
ATOM 7316 N N . LEU A 1 930 ? 23.796 8.696 -3.878 1.00 97.19 930 LEU A N 1
ATOM 7317 C CA . LEU A 1 930 ? 22.583 8.568 -3.061 1.00 97.19 930 LEU A CA 1
ATOM 7318 C C . LEU A 1 930 ? 22.092 7.118 -2.934 1.00 97.19 930 LEU A C 1
ATOM 7320 O O . LEU A 1 930 ? 21.544 6.725 -1.895 1.00 97.19 930 LEU A O 1
ATOM 7324 N N . TYR A 1 931 ? 22.286 6.299 -3.964 1.00 97.62 931 TYR A N 1
ATOM 7325 C CA . TYR A 1 931 ? 21.998 4.871 -3.893 1.00 97.62 931 TYR A CA 1
ATOM 7326 C C . TYR A 1 931 ? 22.988 4.126 -2.990 1.00 97.62 931 TYR A C 1
ATOM 7328 O O . TYR A 1 931 ? 22.560 3.247 -2.244 1.00 97.62 931 TYR A O 1
ATOM 7336 N N . GLU A 1 932 ? 24.256 4.538 -2.932 1.00 96.75 932 GLU A N 1
ATOM 7337 C CA . GLU A 1 932 ? 25.232 4.048 -1.949 1.00 96.75 932 GLU A CA 1
ATOM 7338 C C . GLU A 1 932 ? 24.768 4.283 -0.510 1.00 96.75 932 GLU A C 1
ATOM 7340 O O . GLU A 1 932 ? 24.779 3.353 0.297 1.00 96.75 932 GLU A O 1
ATOM 7345 N N . GLU A 1 933 ? 24.266 5.479 -0.186 1.00 96.31 933 GLU A N 1
ATOM 7346 C CA . GLU A 1 933 ? 23.691 5.758 1.139 1.00 96.31 933 GLU A CA 1
ATOM 7347 C C . GLU A 1 933 ? 22.495 4.841 1.449 1.00 96.31 933 GLU A C 1
ATOM 7349 O O . GLU A 1 933 ? 22.328 4.364 2.577 1.00 96.31 933 GLU A O 1
ATOM 7354 N N . SER A 1 934 ? 21.680 4.540 0.435 1.00 97.12 934 SER A N 1
ATOM 7355 C CA . SER A 1 934 ? 20.543 3.620 0.559 1.00 97.12 934 SER A CA 1
ATOM 7356 C C . SER A 1 934 ? 21.010 2.187 0.854 1.00 97.12 934 SER A C 1
ATOM 7358 O O . SER A 1 934 ? 20.492 1.545 1.774 1.00 97.12 934 SER A O 1
ATOM 7360 N N . MET A 1 935 ? 22.030 1.711 0.132 1.00 95.88 935 MET A N 1
ATOM 7361 C CA . MET A 1 935 ? 22.646 0.394 0.323 1.00 95.88 935 MET A CA 1
ATOM 7362 C C . MET A 1 935 ? 23.360 0.281 1.677 1.00 95.88 935 MET A C 1
ATOM 7364 O O . MET A 1 935 ? 23.214 -0.736 2.348 1.00 95.88 935 MET A O 1
ATOM 7368 N N . ARG A 1 936 ? 24.054 1.327 2.146 1.00 95.12 936 ARG A N 1
ATOM 7369 C CA . ARG A 1 936 ? 24.697 1.353 3.477 1.00 95.12 936 ARG A CA 1
ATOM 7370 C C . ARG A 1 936 ? 23.678 1.237 4.613 1.00 95.12 936 ARG A C 1
ATOM 7372 O O . ARG A 1 936 ? 23.917 0.550 5.606 1.00 95.12 936 ARG A O 1
ATOM 7379 N N . LEU A 1 937 ? 22.530 1.905 4.489 1.00 95.25 937 LEU A N 1
ATOM 7380 C CA . LEU A 1 937 ? 21.487 1.897 5.521 1.00 95.25 937 LEU A CA 1
ATOM 7381 C C . LEU A 1 937 ? 20.653 0.612 5.523 1.00 95.25 937 LEU A C 1
ATOM 7383 O O . LEU A 1 937 ? 20.222 0.165 6.590 1.00 95.25 937 LEU A O 1
ATOM 7387 N N . ALA A 1 938 ? 20.407 0.032 4.349 1.00 94.69 938 ALA A N 1
ATOM 7388 C CA . ALA A 1 938 ? 19.575 -1.150 4.178 1.00 94.69 938 ALA A CA 1
ATOM 7389 C C . ALA A 1 938 ? 20.189 -2.127 3.153 1.00 94.69 938 ALA A C 1
ATOM 7391 O O . ALA A 1 938 ? 19.575 -2.384 2.114 1.00 94.69 938 ALA A O 1
ATOM 7392 N N . PRO A 1 939 ? 21.343 -2.754 3.469 1.00 93.44 939 PRO A N 1
ATOM 7393 C CA . PRO A 1 939 ? 22.106 -3.603 2.534 1.00 93.44 939 PRO A CA 1
ATOM 7394 C C . PRO A 1 939 ? 21.390 -4.899 2.140 1.00 93.44 939 PRO A C 1
ATOM 7396 O O . PRO A 1 939 ? 21.877 -5.692 1.342 1.00 93.44 939 PRO A O 1
ATOM 7399 N N . GLU A 1 940 ? 20.223 -5.122 2.723 1.00 91.62 940 GLU A N 1
ATOM 7400 C CA . GLU A 1 940 ? 19.433 -6.336 2.641 1.00 91.62 940 GLU A CA 1
ATOM 7401 C C . GLU A 1 940 ? 18.170 -6.165 1.793 1.00 91.62 940 GLU A C 1
ATOM 7403 O O . GLU A 1 940 ? 17.318 -7.052 1.772 1.00 91.62 940 GLU A O 1
ATOM 7408 N N . GLN A 1 941 ? 18.026 -5.003 1.154 1.00 92.94 941 GLN A N 1
ATOM 7409 C CA . GLN A 1 941 ? 16.964 -4.687 0.209 1.00 92.94 941 GLN A CA 1
ATOM 7410 C C . GLN A 1 941 ? 17.544 -4.769 -1.202 1.00 92.94 941 GLN A C 1
ATOM 7412 O O . GLN A 1 941 ? 18.293 -3.886 -1.615 1.00 92.94 941 GLN A O 1
ATOM 7417 N N . ASP A 1 942 ? 17.187 -5.825 -1.930 1.00 93.31 942 ASP A N 1
ATOM 7418 C CA . ASP A 1 942 ? 17.616 -6.085 -3.310 1.00 93.31 942 ASP A CA 1
ATOM 7419 C C . ASP A 1 942 ? 17.319 -4.908 -4.251 1.00 93.31 942 ASP A C 1
ATOM 7421 O O . ASP A 1 942 ? 18.124 -4.578 -5.117 1.00 93.31 942 ASP A O 1
ATOM 7425 N N . TRP A 1 943 ? 16.203 -4.216 -4.018 1.00 92.56 943 TRP A N 1
ATOM 7426 C CA . TRP A 1 943 ? 15.766 -3.065 -4.807 1.00 92.56 943 TRP A CA 1
ATOM 7427 C C . TRP A 1 943 ? 16.795 -1.927 -4.900 1.00 92.56 943 TRP A C 1
ATOM 7429 O O . TRP A 1 943 ? 16.970 -1.344 -5.967 1.00 92.56 943 TRP A O 1
ATOM 7439 N N . TYR A 1 944 ? 17.493 -1.595 -3.810 1.00 95.50 944 TYR A N 1
ATOM 7440 C CA . TYR A 1 944 ? 18.464 -0.492 -3.838 1.00 95.50 944 TYR A CA 1
ATOM 7441 C C . TYR A 1 944 ? 19.712 -0.857 -4.640 1.00 95.50 944 TYR A C 1
ATOM 7443 O O . TYR A 1 944 ? 20.222 -0.019 -5.378 1.00 95.50 944 TYR A O 1
ATOM 7451 N N . HIS A 1 945 ? 20.144 -2.117 -4.555 1.00 96.44 945 HIS A N 1
ATOM 7452 C CA . HIS A 1 945 ? 21.245 -2.650 -5.357 1.00 96.44 945 HIS A CA 1
ATOM 7453 C C . HIS A 1 945 ? 20.897 -2.638 -6.845 1.00 96.44 945 HIS A C 1
ATOM 7455 O O . HIS A 1 945 ? 21.687 -2.180 -7.663 1.00 96.44 945 HIS A O 1
ATOM 7461 N N . LEU A 1 946 ? 19.678 -3.057 -7.194 1.00 94.81 946 LEU A N 1
ATOM 7462 C CA . LEU A 1 946 ? 19.198 -3.076 -8.576 1.00 94.81 946 LEU A CA 1
ATOM 7463 C C . LEU A 1 946 ? 19.271 -1.690 -9.241 1.00 94.81 946 LEU A C 1
ATOM 7465 O O . LEU A 1 946 ? 19.781 -1.556 -10.353 1.00 94.81 946 LEU A O 1
ATOM 7469 N N . PHE A 1 947 ? 18.788 -0.649 -8.558 1.00 95.19 947 PHE A N 1
ATOM 7470 C CA . PHE A 1 947 ? 18.811 0.718 -9.091 1.00 95.19 947 PHE A CA 1
ATOM 7471 C C . PHE A 1 947 ? 20.203 1.355 -9.047 1.00 95.19 947 PHE A C 1
ATOM 7473 O O . PHE A 1 947 ? 20.558 2.074 -9.981 1.00 95.19 947 PHE A O 1
ATOM 7480 N N . ALA A 1 948 ? 21.007 1.056 -8.021 1.00 96.56 948 ALA A N 1
ATOM 7481 C CA . ALA A 1 948 ? 22.412 1.455 -7.978 1.00 96.56 948 ALA A CA 1
ATOM 7482 C C . ALA A 1 948 ? 23.166 0.926 -9.198 1.00 96.56 948 ALA A C 1
ATOM 7484 O O . ALA A 1 948 ? 23.784 1.696 -9.929 1.00 96.56 948 ALA A O 1
ATOM 7485 N N . ALA A 1 949 ? 23.036 -0.373 -9.463 1.00 95.75 949 ALA A N 1
ATOM 7486 C CA . ALA A 1 949 ? 23.637 -1.000 -10.622 1.00 95.75 949 ALA A CA 1
ATOM 7487 C C . ALA A 1 949 ? 23.141 -0.385 -11.929 1.00 95.75 949 ALA A C 1
ATOM 7489 O O . ALA A 1 949 ? 23.960 -0.028 -12.764 1.00 95.75 949 ALA A O 1
ATOM 7490 N N . ARG A 1 950 ? 21.828 -0.182 -12.101 1.00 94.69 950 ARG A N 1
ATOM 7491 C CA . ARG A 1 950 ? 21.287 0.485 -13.298 1.00 94.69 950 ARG A CA 1
ATOM 7492 C C . ARG A 1 950 ? 21.953 1.844 -13.548 1.00 94.69 950 ARG A C 1
ATOM 7494 O O . ARG A 1 950 ? 22.373 2.102 -14.671 1.00 94.69 950 ARG A O 1
ATOM 7501 N N . ALA A 1 951 ? 22.083 2.685 -12.522 1.00 96.12 951 ALA A N 1
ATOM 7502 C CA . ALA A 1 951 ? 22.740 3.986 -12.655 1.00 96.12 951 ALA A CA 1
ATOM 7503 C C . ALA A 1 951 ? 24.237 3.856 -12.995 1.00 96.12 951 ALA A C 1
ATOM 7505 O O . ALA A 1 951 ? 24.746 4.616 -13.817 1.00 96.12 951 ALA A O 1
ATOM 7506 N N . ILE A 1 952 ? 24.930 2.864 -12.421 1.00 95.50 952 ILE A N 1
ATOM 7507 C CA . ILE A 1 952 ? 26.321 2.529 -12.769 1.00 95.50 952 ILE A CA 1
ATOM 7508 C C . ILE A 1 952 ? 26.432 2.121 -14.249 1.00 95.50 952 ILE A C 1
ATOM 7510 O O . ILE A 1 952 ? 27.347 2.574 -14.935 1.00 95.50 952 ILE A O 1
ATOM 7514 N N . LEU A 1 953 ? 25.493 1.320 -14.764 1.00 93.38 953 LEU A N 1
ATOM 7515 C CA . LEU A 1 953 ? 25.476 0.889 -16.167 1.00 93.38 953 LEU A CA 1
ATOM 7516 C C . LEU A 1 953 ? 25.242 2.054 -17.129 1.00 93.38 953 LEU A C 1
ATOM 7518 O O . LEU A 1 953 ? 25.947 2.168 -18.131 1.00 93.38 953 LEU A O 1
ATOM 7522 N N . GLU A 1 954 ? 24.282 2.931 -16.831 1.00 93.94 954 GLU A N 1
ATOM 7523 C CA . GLU A 1 954 ? 24.036 4.112 -17.667 1.00 93.94 954 GLU A CA 1
ATOM 7524 C C . GLU A 1 954 ? 25.227 5.075 -17.629 1.00 93.94 954 GLU A C 1
ATOM 7526 O O . GLU A 1 954 ? 25.616 5.608 -18.666 1.00 93.94 954 GLU A O 1
ATOM 7531 N N . LYS A 1 955 ? 25.905 5.216 -16.484 1.00 94.06 955 LYS A N 1
ATOM 7532 C CA . LYS A 1 955 ? 27.170 5.956 -16.416 1.00 94.06 955 LYS A CA 1
ATOM 7533 C C . LYS A 1 955 ? 28.268 5.315 -17.272 1.00 94.06 955 LYS A C 1
ATOM 7535 O O . LYS A 1 955 ? 28.941 6.005 -18.030 1.00 94.06 955 LYS A O 1
ATOM 7540 N N . ALA A 1 956 ? 28.461 4.001 -17.179 1.00 92.19 956 ALA A N 1
ATOM 7541 C CA . ALA A 1 956 ? 29.455 3.301 -17.994 1.00 92.19 956 ALA A CA 1
ATOM 7542 C C . ALA A 1 956 ? 29.180 3.497 -19.495 1.00 92.19 956 ALA A C 1
ATOM 7544 O O . ALA A 1 956 ? 30.099 3.678 -20.294 1.00 92.19 956 ALA A O 1
ATOM 7545 N N . ARG A 1 957 ? 27.897 3.545 -19.875 1.00 90.12 957 ARG A N 1
ATOM 7546 C CA . ARG A 1 957 ? 27.461 3.821 -21.244 1.00 90.12 957 ARG A CA 1
ATOM 7547 C C . ARG A 1 957 ? 27.862 5.212 -21.732 1.00 90.12 957 ARG A C 1
ATOM 7549 O O . ARG A 1 957 ? 28.260 5.330 -22.889 1.00 90.12 957 ARG A O 1
ATOM 7556 N N . THR A 1 958 ? 27.767 6.251 -20.897 1.00 89.81 958 THR A N 1
ATOM 7557 C CA . THR A 1 958 ? 28.137 7.622 -21.301 1.00 89.81 958 THR A CA 1
ATOM 7558 C C . THR A 1 958 ? 29.647 7.814 -21.451 1.00 89.81 958 THR A C 1
ATOM 7560 O O . THR A 1 958 ? 30.074 8.666 -22.229 1.00 89.81 958 THR A O 1
ATOM 7563 N N . LEU A 1 959 ? 30.454 7.000 -20.764 1.00 87.25 959 LEU A N 1
ATOM 7564 C CA . LEU A 1 959 ? 31.920 7.006 -20.854 1.00 87.25 959 LEU A CA 1
ATOM 7565 C C . LEU A 1 959 ? 32.474 6.115 -21.977 1.00 87.25 959 LEU A C 1
ATOM 7567 O O . LEU A 1 959 ? 33.688 6.039 -22.175 1.00 87.25 959 LEU A O 1
ATOM 7571 N N . ARG A 1 960 ? 31.610 5.436 -22.739 1.00 80.19 960 ARG A N 1
ATOM 7572 C CA . ARG A 1 960 ? 32.033 4.539 -23.820 1.00 80.19 960 ARG A CA 1
ATOM 7573 C C . ARG A 1 960 ? 32.897 5.282 -24.848 1.00 80.19 960 ARG A C 1
ATOM 7575 O O . ARG A 1 960 ? 32.502 6.319 -25.374 1.00 80.19 960 ARG A O 1
ATOM 7582 N N . GLY A 1 961 ? 34.065 4.717 -25.155 1.00 71.94 961 GLY A N 1
ATOM 7583 C CA . GLY A 1 961 ? 35.022 5.288 -26.110 1.00 71.94 961 GLY A CA 1
ATOM 7584 C C . GLY A 1 961 ? 35.896 6.421 -25.555 1.00 71.94 961 GLY A C 1
ATOM 7585 O O . GLY A 1 961 ? 36.697 6.969 -26.307 1.00 71.94 961 GLY A O 1
ATOM 7586 N N . GLN A 1 962 ? 35.772 6.773 -24.269 1.00 77.50 962 GLN A N 1
ATOM 7587 C CA . GLN A 1 962 ? 36.688 7.698 -23.600 1.00 77.50 962 GLN A CA 1
ATOM 7588 C C . GLN A 1 962 ? 37.842 6.918 -22.957 1.00 77.50 962 GLN A C 1
ATOM 7590 O O . GLN A 1 962 ? 37.618 6.012 -22.157 1.00 77.50 962 GLN A O 1
ATOM 7595 N N . GLU A 1 963 ? 39.083 7.268 -23.298 1.00 66.25 963 GLU A N 1
ATOM 7596 C CA . GLU A 1 963 ? 40.275 6.691 -22.667 1.00 66.25 963 GLU A CA 1
ATOM 7597 C C . GLU A 1 963 ? 40.603 7.430 -21.360 1.00 66.25 963 GLU A C 1
ATOM 7599 O O . GLU A 1 963 ? 40.770 8.651 -21.346 1.00 66.25 963 GLU A O 1
ATOM 7604 N N . GLY A 1 964 ? 40.718 6.687 -20.255 1.00 73.44 964 GLY A N 1
ATOM 7605 C CA . GLY A 1 964 ? 41.081 7.224 -18.942 1.00 73.44 964 GLY A CA 1
ATOM 7606 C C . GLY A 1 964 ? 40.225 6.672 -17.799 1.00 73.44 964 GLY A C 1
ATOM 7607 O O . GLY A 1 964 ? 39.360 5.823 -17.992 1.00 73.44 964 GLY A O 1
ATOM 7608 N N . GLY A 1 965 ? 40.489 7.158 -16.587 1.00 83.44 965 GLY A N 1
ATOM 7609 C CA . GLY A 1 965 ? 39.799 6.738 -15.366 1.00 83.44 965 GLY A CA 1
ATOM 7610 C C . GLY A 1 965 ? 40.624 5.794 -14.492 1.00 83.44 965 GLY A C 1
ATOM 7611 O O . GLY A 1 965 ? 41.663 5.266 -14.890 1.00 83.44 965 GLY A O 1
ATOM 7612 N N . VAL A 1 966 ? 40.174 5.628 -13.255 1.00 89.12 966 VAL A N 1
ATOM 7613 C CA . VAL A 1 966 ? 40.833 4.791 -12.252 1.00 89.12 966 VAL A CA 1
ATOM 7614 C C . VAL A 1 966 ? 40.352 3.353 -12.419 1.00 89.12 966 VAL A C 1
ATOM 7616 O O . VAL A 1 966 ? 39.156 3.082 -12.315 1.00 89.12 966 VAL A O 1
ATOM 7619 N N . ALA A 1 967 ? 41.282 2.434 -12.682 1.00 89.94 967 ALA A N 1
ATOM 7620 C CA . ALA A 1 967 ? 40.992 1.004 -12.682 1.00 89.94 967 ALA A CA 1
ATOM 7621 C C . ALA A 1 967 ? 40.649 0.541 -11.258 1.00 89.94 967 ALA A C 1
ATOM 7623 O O . ALA A 1 967 ? 41.354 0.878 -10.304 1.00 89.94 967 ALA A O 1
ATOM 7624 N N . PHE A 1 968 ? 39.573 -0.229 -11.124 1.00 93.94 968 PHE A N 1
ATOM 7625 C CA . PHE A 1 968 ? 39.090 -0.728 -9.843 1.00 93.94 968 PHE A CA 1
ATOM 7626 C C . PHE A 1 968 ? 38.342 -2.045 -10.043 1.00 93.94 968 PHE A C 1
ATOM 7628 O O . PHE A 1 968 ? 37.392 -2.108 -10.814 1.00 93.94 968 PHE A O 1
ATOM 7635 N N . GLU A 1 969 ? 38.759 -3.088 -9.338 1.00 93.81 969 GLU A N 1
ATOM 7636 C CA . GLU A 1 969 ? 38.146 -4.415 -9.403 1.00 93.81 969 GLU A CA 1
ATOM 7637 C C . GLU A 1 969 ? 37.752 -4.822 -7.979 1.00 93.81 969 GLU A C 1
ATOM 7639 O O . GLU A 1 969 ? 38.592 -5.320 -7.228 1.00 93.81 969 GLU A O 1
ATOM 7644 N N . PRO A 1 970 ? 36.516 -4.520 -7.541 1.00 94.88 970 PRO A N 1
ATOM 7645 C CA . PRO A 1 970 ? 36.053 -4.917 -6.221 1.00 94.88 970 PRO A CA 1
ATOM 7646 C C . PRO A 1 970 ? 35.765 -6.420 -6.181 1.00 94.88 970 PRO A C 1
ATOM 7648 O O . PRO A 1 970 ? 35.010 -6.929 -7.006 1.00 94.88 970 PRO A O 1
ATOM 7651 N N . ASP A 1 971 ? 36.276 -7.109 -5.160 1.00 92.06 971 ASP A N 1
ATOM 7652 C CA . ASP A 1 971 ? 35.882 -8.494 -4.865 1.00 92.06 971 ASP A CA 1
ATOM 7653 C C . ASP A 1 971 ? 34.487 -8.546 -4.226 1.00 92.06 971 ASP A C 1
ATOM 7655 O O . ASP A 1 971 ? 33.728 -9.504 -4.387 1.00 92.06 971 ASP A O 1
ATOM 7659 N N . THR A 1 972 ? 34.143 -7.512 -3.454 1.00 92.75 972 THR A N 1
ATOM 7660 C CA . THR A 1 972 ? 32.881 -7.435 -2.722 1.00 92.75 972 THR A CA 1
ATOM 7661 C C . THR A 1 972 ? 32.200 -6.084 -2.895 1.00 92.75 972 THR A C 1
ATOM 7663 O O . THR A 1 972 ? 32.836 -5.053 -3.108 1.00 92.75 972 THR A O 1
ATOM 7666 N N . MET A 1 973 ? 30.879 -6.062 -2.699 1.00 92.50 973 MET A N 1
ATOM 7667 C CA . MET A 1 973 ? 30.109 -4.814 -2.621 1.00 92.50 973 MET A CA 1
ATOM 7668 C C . MET A 1 973 ? 30.671 -3.846 -1.562 1.00 92.50 973 MET A C 1
ATOM 7670 O O . MET A 1 973 ? 30.611 -2.634 -1.742 1.00 92.50 973 MET A O 1
ATOM 7674 N N . GLU A 1 974 ? 31.230 -4.362 -0.464 1.00 92.94 974 GLU A N 1
ATOM 7675 C CA . GLU A 1 974 ? 31.807 -3.526 0.594 1.00 92.94 974 GLU A CA 1
ATOM 7676 C C . GLU A 1 974 ? 33.052 -2.772 0.112 1.00 92.94 974 GLU A C 1
ATOM 7678 O O . GLU A 1 974 ? 33.291 -1.650 0.548 1.00 92.94 974 GLU A O 1
ATOM 7683 N N . ASP A 1 975 ? 33.828 -3.352 -0.806 1.00 93.94 975 ASP A N 1
ATOM 7684 C CA . ASP A 1 975 ? 34.996 -2.679 -1.374 1.00 93.94 975 ASP A CA 1
ATOM 7685 C C . ASP A 1 975 ? 34.570 -1.492 -2.241 1.00 93.94 975 ASP A C 1
ATOM 7687 O O . ASP A 1 975 ? 35.160 -0.419 -2.127 1.00 93.94 975 ASP A O 1
ATOM 7691 N N . PHE A 1 976 ? 33.490 -1.640 -3.017 1.00 94.69 976 PHE A N 1
ATOM 7692 C CA . PHE A 1 976 ? 32.871 -0.531 -3.749 1.00 94.69 976 PHE A CA 1
ATOM 7693 C C . PHE A 1 976 ? 32.336 0.553 -2.800 1.00 94.69 976 PHE A C 1
ATOM 7695 O O . PHE A 1 976 ? 32.662 1.727 -2.951 1.00 94.69 976 PHE A O 1
ATOM 7702 N N . LEU A 1 977 ? 31.589 0.170 -1.758 1.00 94.00 977 LEU A N 1
ATOM 7703 C CA . LEU A 1 977 ? 31.000 1.117 -0.802 1.00 94.00 977 LEU A CA 1
ATOM 7704 C C . LEU A 1 977 ? 32.024 1.892 0.044 1.00 94.00 977 LEU A C 1
ATOM 7706 O O . LEU A 1 977 ? 31.628 2.838 0.730 1.00 94.00 977 LEU A O 1
ATOM 7710 N N . ARG A 1 978 ? 33.307 1.509 0.043 1.00 94.06 978 ARG A N 1
ATOM 7711 C CA . ARG A 1 978 ? 34.384 2.255 0.718 1.00 94.06 978 ARG A CA 1
ATOM 7712 C C . ARG A 1 978 ? 34.892 3.446 -0.083 1.00 94.06 978 ARG A C 1
ATOM 7714 O O . ARG A 1 978 ? 35.516 4.317 0.523 1.00 94.06 978 ARG A O 1
ATOM 7721 N N . LEU A 1 979 ? 34.650 3.475 -1.391 1.00 93.38 979 LEU A N 1
ATOM 7722 C CA . LEU A 1 979 ? 35.053 4.587 -2.238 1.00 93.38 979 LEU A CA 1
ATOM 7723 C C . LEU A 1 979 ? 34.282 5.857 -1.858 1.00 93.38 979 LEU A C 1
ATOM 7725 O O . LEU A 1 979 ? 33.102 5.823 -1.491 1.00 93.38 979 LEU A O 1
ATOM 7729 N N . ALA A 1 980 ? 34.963 6.995 -1.933 1.00 91.00 980 ALA A N 1
ATOM 7730 C CA . ALA A 1 980 ? 34.323 8.295 -1.858 1.00 91.00 980 ALA A CA 1
ATOM 7731 C C . ALA A 1 980 ? 33.543 8.571 -3.159 1.00 91.00 980 ALA A C 1
ATOM 7733 O O . ALA A 1 980 ? 33.962 8.119 -4.228 1.00 91.00 980 ALA A O 1
ATOM 7734 N N . PRO A 1 981 ? 32.463 9.375 -3.126 1.00 89.62 981 PRO A N 1
ATOM 7735 C CA . PRO A 1 981 ? 31.687 9.688 -4.326 1.00 89.62 981 PRO A CA 1
ATOM 7736 C C . PRO A 1 981 ? 32.532 10.239 -5.485 1.00 89.62 981 PRO A C 1
ATOM 7738 O O . PRO A 1 981 ? 32.253 9.953 -6.645 1.00 89.62 981 PRO A O 1
ATOM 7741 N N . GLN A 1 982 ? 33.597 10.995 -5.191 1.00 89.38 982 GLN A N 1
ATOM 7742 C CA . GLN A 1 982 ? 34.524 11.507 -6.208 1.00 89.38 982 GLN A CA 1
ATOM 7743 C C . GLN A 1 982 ? 35.414 10.410 -6.811 1.00 89.38 982 GLN A C 1
ATOM 7745 O O . GLN A 1 982 ? 35.794 10.499 -7.975 1.00 89.38 982 GLN A O 1
ATOM 7750 N N . GLU A 1 983 ? 35.755 9.379 -6.038 1.00 92.88 983 GLU A N 1
ATOM 7751 C CA . GLU A 1 983 ? 36.526 8.230 -6.524 1.00 92.88 983 GLU A CA 1
ATOM 7752 C C . GLU A 1 983 ? 35.659 7.368 -7.444 1.00 92.88 983 GLU A C 1
ATOM 7754 O O . GLU A 1 983 ? 36.104 6.997 -8.527 1.00 92.88 983 GLU A O 1
ATOM 7759 N N . VAL A 1 984 ? 34.389 7.158 -7.075 1.00 92.12 984 VAL A N 1
ATOM 7760 C CA . VAL A 1 984 ? 33.377 6.516 -7.932 1.00 92.12 984 VAL A CA 1
ATOM 7761 C C . VAL A 1 984 ? 33.135 7.333 -9.203 1.00 92.12 984 VAL A C 1
ATOM 7763 O O . VAL A 1 984 ? 33.023 6.774 -10.299 1.00 92.12 984 VAL A O 1
ATOM 7766 N N . ALA A 1 985 ? 33.116 8.667 -9.082 1.00 90.94 985 ALA A N 1
ATOM 7767 C CA . ALA A 1 985 ? 33.035 9.584 -10.215 1.00 90.94 985 ALA A CA 1
ATOM 7768 C C . ALA A 1 985 ? 34.178 9.356 -11.224 1.00 90.94 985 ALA A C 1
ATOM 7770 O O . ALA A 1 985 ? 33.936 9.380 -12.430 1.00 90.94 985 ALA A O 1
ATOM 7771 N N . ALA A 1 986 ? 35.384 9.062 -10.729 1.00 93.19 986 ALA A N 1
ATOM 7772 C CA . ALA A 1 986 ? 36.612 8.919 -11.506 1.00 93.19 986 ALA A CA 1
ATOM 7773 C C . ALA A 1 986 ? 36.906 7.497 -12.026 1.00 93.19 986 ALA A C 1
ATOM 7775 O O . ALA A 1 986 ? 37.941 7.300 -12.670 1.00 93.19 986 ALA A O 1
ATOM 7776 N N . LEU A 1 987 ? 36.053 6.506 -11.745 1.00 94.38 987 LEU A N 1
ATOM 7777 C CA . LEU A 1 987 ? 36.263 5.129 -12.203 1.00 94.38 987 LEU A CA 1
ATOM 7778 C C . LEU A 1 987 ? 36.272 5.021 -13.730 1.00 94.38 987 LEU A C 1
ATOM 7780 O O . LEU A 1 987 ? 35.513 5.698 -14.423 1.00 94.38 987 LEU A O 1
ATOM 7784 N N . SER A 1 988 ? 37.121 4.127 -14.240 1.00 92.88 988 SER A N 1
ATOM 7785 C CA . SER A 1 988 ? 37.086 3.728 -15.647 1.00 92.88 988 SER A CA 1
ATOM 7786 C C . SER A 1 988 ? 35.809 2.944 -15.967 1.00 92.88 988 SER A C 1
ATOM 7788 O O . SER A 1 988 ? 35.139 2.418 -15.075 1.00 92.88 988 SER A O 1
ATOM 7790 N N . THR A 1 989 ? 35.491 2.816 -17.255 1.00 91.38 989 THR A N 1
ATOM 7791 C CA . THR A 1 989 ? 34.355 2.019 -17.742 1.00 91.38 989 THR A CA 1
ATOM 7792 C C . THR A 1 989 ? 34.386 0.579 -17.213 1.00 91.38 989 THR A C 1
ATOM 7794 O O . THR A 1 989 ? 33.375 0.101 -16.704 1.00 91.38 989 THR A O 1
ATOM 7797 N N . ASP A 1 990 ? 35.545 -0.090 -17.236 1.00 89.81 990 ASP A N 1
ATOM 7798 C CA . ASP A 1 990 ? 35.688 -1.432 -16.650 1.00 89.81 990 ASP A CA 1
ATOM 7799 C C . ASP A 1 990 ? 35.538 -1.421 -15.128 1.00 89.81 990 ASP A C 1
ATOM 7801 O O . ASP A 1 990 ? 34.913 -2.317 -14.565 1.00 89.81 990 ASP A O 1
ATOM 7805 N N . GLY A 1 991 ? 36.038 -0.387 -14.443 1.00 93.19 991 GLY A N 1
ATOM 7806 C CA . GLY A 1 991 ? 35.830 -0.240 -13.003 1.00 93.19 991 GLY A CA 1
ATOM 7807 C C . GLY A 1 991 ? 34.351 -0.124 -12.628 1.00 93.19 991 GLY A C 1
ATOM 7808 O O . GLY A 1 991 ? 33.892 -0.738 -11.661 1.00 93.19 991 GLY A O 1
ATOM 7809 N N . LEU A 1 992 ? 33.577 0.613 -13.428 1.00 94.88 992 LEU A N 1
ATOM 7810 C CA . LEU A 1 992 ? 32.128 0.720 -13.275 1.00 94.88 992 LEU A CA 1
ATOM 7811 C C . LEU A 1 992 ? 31.426 -0.613 -13.541 1.00 94.88 992 LEU A C 1
ATOM 7813 O O . LEU A 1 992 ? 30.582 -1.003 -12.741 1.00 94.88 992 LEU A O 1
ATOM 7817 N N . PHE A 1 993 ? 31.779 -1.343 -14.600 1.00 94.19 993 PHE A N 1
ATOM 7818 C CA . PHE A 1 993 ? 31.173 -2.651 -14.866 1.00 94.19 993 PHE A CA 1
ATOM 7819 C C . PHE A 1 993 ? 31.493 -3.686 -13.782 1.00 94.19 993 PHE A C 1
ATOM 7821 O O . PHE A 1 993 ? 30.577 -4.355 -13.305 1.00 94.19 993 PHE A O 1
ATOM 7828 N N . ASN A 1 994 ? 32.743 -3.759 -13.314 1.00 94.81 994 ASN A N 1
ATOM 7829 C CA . ASN A 1 994 ? 33.116 -4.623 -12.192 1.00 94.81 994 ASN A CA 1
ATOM 7830 C C . ASN A 1 994 ? 32.342 -4.258 -10.910 1.00 94.81 994 ASN A C 1
ATOM 7832 O O . ASN A 1 994 ? 31.862 -5.135 -10.189 1.00 94.81 994 ASN A O 1
ATOM 7836 N N . SER A 1 995 ? 32.147 -2.961 -10.654 1.00 96.50 995 SER A N 1
ATOM 7837 C CA . SER A 1 995 ? 31.354 -2.478 -9.515 1.00 96.50 995 SER A CA 1
ATOM 7838 C C . SER A 1 995 ? 29.863 -2.809 -9.672 1.00 96.50 995 SER A C 1
ATOM 7840 O O . SER A 1 995 ? 29.222 -3.283 -8.735 1.00 96.50 995 SER A O 1
ATOM 7842 N N . GLY A 1 996 ? 29.304 -2.624 -10.870 1.00 96.00 996 GLY A N 1
ATOM 7843 C CA . GLY A 1 996 ? 27.932 -3.007 -11.205 1.00 96.00 996 GLY A CA 1
ATOM 7844 C C . GLY A 1 996 ? 27.692 -4.509 -11.042 1.00 96.00 996 GLY A C 1
ATOM 7845 O O . GLY A 1 996 ? 26.645 -4.902 -10.528 1.00 96.00 996 GLY A O 1
ATOM 7846 N N . LEU A 1 997 ? 28.677 -5.343 -11.392 1.00 96.31 997 LEU A N 1
ATOM 7847 C CA . LEU A 1 997 ? 28.614 -6.797 -11.253 1.00 96.31 997 LEU A CA 1
ATOM 7848 C C . LEU A 1 997 ? 28.494 -7.230 -9.788 1.00 96.31 997 LEU A C 1
ATOM 7850 O O . LEU A 1 997 ? 27.580 -7.988 -9.460 1.00 96.31 997 LEU A O 1
ATOM 7854 N N . VAL A 1 998 ? 29.358 -6.738 -8.890 1.00 96.44 998 VAL A N 1
ATOM 7855 C CA . VAL A 1 998 ? 29.264 -7.099 -7.460 1.00 96.44 998 VAL A CA 1
ATOM 7856 C C . VAL A 1 998 ? 27.960 -6.608 -6.825 1.00 96.44 998 VAL A C 1
ATOM 7858 O O . VAL A 1 998 ? 27.390 -7.301 -5.979 1.00 96.44 998 VAL A O 1
ATOM 7861 N N . VAL A 1 999 ? 27.442 -5.455 -7.263 1.00 96.75 999 VAL A N 1
ATOM 7862 C CA . VAL A 1 999 ? 26.161 -4.907 -6.790 1.00 96.75 999 VAL A CA 1
ATOM 7863 C C . VAL A 1 999 ? 24.969 -5.730 -7.306 1.00 96.75 999 VAL A C 1
ATOM 7865 O O . VAL A 1 999 ? 24.092 -6.092 -6.519 1.00 96.75 999 VAL A O 1
ATOM 7868 N N . LEU A 1 1000 ? 24.926 -6.095 -8.594 1.00 96.44 1000 LEU A N 1
ATOM 7869 C CA . LEU A 1 1000 ? 23.846 -6.925 -9.154 1.00 96.44 1000 LEU A CA 1
ATOM 7870 C C . LEU A 1 1000 ? 23.852 -8.348 -8.606 1.00 96.44 1000 LEU A C 1
ATOM 7872 O O . LEU A 1 1000 ? 22.786 -8.881 -8.299 1.00 96.44 1000 LEU A O 1
ATOM 7876 N N . ASN A 1 1001 ? 25.028 -8.950 -8.430 1.00 95.69 1001 ASN A N 1
ATOM 7877 C CA . ASN A 1 1001 ? 25.132 -10.265 -7.803 1.00 95.69 1001 ASN A CA 1
ATOM 7878 C C . ASN A 1 1001 ? 24.603 -10.224 -6.372 1.00 95.69 1001 ASN A C 1
ATOM 7880 O O . ASN A 1 1001 ? 23.831 -11.096 -5.981 1.00 95.69 1001 ASN A O 1
ATOM 7884 N N . ARG A 1 1002 ? 24.888 -9.150 -5.621 1.00 95.25 1002 ARG A N 1
ATOM 7885 C CA . ARG A 1 1002 ? 24.279 -8.969 -4.302 1.00 95.25 1002 ARG A CA 1
ATOM 7886 C C . ARG A 1 1002 ? 22.751 -8.877 -4.371 1.00 95.25 1002 ARG A C 1
ATOM 7888 O O . ARG A 1 1002 ? 22.078 -9.444 -3.510 1.00 95.25 1002 ARG A O 1
ATOM 7895 N N . ALA A 1 1003 ? 22.196 -8.182 -5.364 1.00 95.19 1003 ALA A N 1
ATOM 7896 C CA . ALA A 1 1003 ? 20.748 -8.120 -5.576 1.00 95.19 1003 ALA A CA 1
ATOM 7897 C C . ALA A 1 1003 ? 20.155 -9.517 -5.855 1.00 95.19 1003 ALA A C 1
ATOM 7899 O O . ALA A 1 1003 ? 19.180 -9.906 -5.204 1.00 95.19 1003 ALA A O 1
ATOM 7900 N N . LYS A 1 1004 ? 20.790 -10.291 -6.751 1.00 93.62 1004 LYS A N 1
ATOM 7901 C CA . LYS A 1 1004 ? 20.414 -11.675 -7.092 1.00 93.62 1004 LYS A CA 1
ATOM 7902 C C . LYS A 1 1004 ? 20.475 -12.594 -5.866 1.00 93.62 1004 LYS A C 1
ATOM 7904 O O . LYS A 1 1004 ? 19.497 -13.282 -5.591 1.00 93.62 1004 LYS A O 1
ATOM 7909 N N . ASP A 1 1005 ? 21.540 -12.532 -5.068 1.00 92.19 1005 ASP A N 1
ATOM 7910 C CA . ASP A 1 1005 ? 21.706 -13.342 -3.849 1.00 92.19 1005 ASP A CA 1
ATOM 7911 C C . ASP A 1 1005 ? 20.611 -13.090 -2.804 1.00 92.19 1005 ASP A C 1
ATOM 7913 O O . ASP A 1 1005 ? 20.195 -13.989 -2.071 1.00 92.19 1005 ASP A O 1
ATOM 7917 N N . LEU A 1 1006 ? 20.146 -11.843 -2.698 1.00 91.56 1006 LEU A N 1
ATOM 7918 C CA . LEU A 1 1006 ? 19.089 -11.473 -1.758 1.00 91.56 1006 LEU A CA 1
ATOM 7919 C C . LEU A 1 1006 ? 17.721 -12.017 -2.171 1.00 91.56 1006 LEU A C 1
ATOM 7921 O O . LEU A 1 1006 ? 16.878 -12.261 -1.299 1.00 91.56 1006 LEU A O 1
ATOM 7925 N N . ASN A 1 1007 ? 17.488 -12.174 -3.475 1.00 91.62 1007 ASN A N 1
ATOM 7926 C CA . ASN A 1 1007 ? 16.197 -12.558 -4.024 1.00 91.62 1007 ASN A CA 1
ATOM 7927 C C . ASN A 1 1007 ? 16.332 -13.229 -5.401 1.00 91.62 1007 ASN A C 1
ATOM 7929 O O . ASN A 1 1007 ? 15.992 -12.646 -6.429 1.00 91.62 1007 ASN A O 1
ATOM 7933 N N . LEU A 1 1008 ? 16.783 -14.484 -5.401 1.00 91.38 1008 LEU A N 1
ATOM 7934 C CA . LEU A 1 1008 ? 17.098 -15.249 -6.613 1.00 91.38 1008 LEU A CA 1
ATOM 7935 C C . LEU A 1 1008 ? 15.938 -15.344 -7.618 1.00 91.38 1008 LEU A C 1
ATOM 7937 O O . LEU A 1 1008 ? 16.158 -15.388 -8.823 1.00 91.38 1008 LEU A O 1
ATOM 7941 N N . LEU A 1 1009 ? 14.697 -15.371 -7.124 1.00 92.56 1009 LEU A N 1
ATOM 7942 C CA . LEU A 1 1009 ? 13.501 -15.528 -7.955 1.00 92.56 1009 LEU A CA 1
ATOM 7943 C C . LEU A 1 1009 ? 13.019 -14.217 -8.592 1.00 92.56 1009 LEU A C 1
ATOM 7945 O O . LEU A 1 1009 ? 12.054 -14.230 -9.358 1.00 92.56 1009 LEU A O 1
ATOM 7949 N N . ASN A 1 1010 ? 13.648 -13.081 -8.285 1.00 93.25 1010 ASN A N 1
ATOM 7950 C CA . ASN A 1 1010 ? 13.323 -11.830 -8.952 1.00 93.25 1010 ASN A CA 1
ATOM 7951 C C . ASN A 1 1010 ? 13.981 -11.779 -10.334 1.00 93.25 1010 ASN A C 1
ATOM 7953 O O . ASN A 1 1010 ? 15.190 -11.599 -10.472 1.00 93.25 1010 ASN A O 1
ATOM 7957 N N . THR A 1 1011 ? 13.141 -11.903 -11.357 1.00 93.75 1011 THR A N 1
ATOM 7958 C CA . THR A 1 1011 ? 13.535 -11.900 -12.767 1.00 93.75 1011 THR A CA 1
ATOM 7959 C C . THR A 1 1011 ? 14.339 -10.667 -13.173 1.00 93.75 1011 THR A C 1
ATOM 7961 O O . THR A 1 1011 ? 15.225 -10.784 -14.021 1.00 93.75 1011 THR A O 1
ATOM 7964 N N . ASP A 1 1012 ? 14.080 -9.507 -12.563 1.00 93.25 1012 ASP A N 1
ATOM 7965 C CA . ASP A 1 1012 ? 14.782 -8.272 -12.910 1.00 93.25 1012 ASP A CA 1
ATOM 7966 C C . ASP A 1 1012 ? 16.286 -8.369 -12.641 1.00 93.25 1012 ASP A C 1
ATOM 7968 O O . ASP A 1 1012 ? 17.067 -7.755 -13.365 1.00 93.25 1012 ASP A O 1
ATOM 7972 N N . HIS A 1 1013 ? 16.719 -9.161 -11.656 1.00 94.75 1013 HIS A N 1
ATOM 7973 C CA . HIS A 1 1013 ? 18.142 -9.298 -11.334 1.00 94.75 1013 HIS A CA 1
ATOM 7974 C C . HIS A 1 1013 ? 18.893 -10.020 -12.452 1.00 94.75 1013 HIS A C 1
ATOM 7976 O O . HIS A 1 1013 ? 19.885 -9.498 -12.958 1.00 94.75 1013 HIS A O 1
ATOM 7982 N N . SER A 1 1014 ? 18.376 -11.165 -12.908 1.00 95.12 1014 SER A N 1
ATOM 7983 C CA . SER A 1 1014 ? 18.951 -11.891 -14.047 1.00 95.12 1014 SER A CA 1
ATOM 7984 C C . SER A 1 1014 ? 18.857 -11.075 -15.339 1.00 95.12 1014 SER A C 1
ATOM 7986 O O . SER A 1 1014 ? 19.843 -10.957 -16.058 1.00 95.12 1014 SER A O 1
ATOM 7988 N N . ALA A 1 1015 ? 17.723 -10.418 -15.606 1.00 95.88 1015 ALA A N 1
ATOM 7989 C CA . ALA A 1 1015 ? 17.580 -9.581 -16.798 1.00 95.88 1015 ALA A CA 1
ATOM 7990 C C . ALA A 1 1015 ? 18.599 -8.425 -16.822 1.00 95.88 1015 ALA A C 1
ATOM 7992 O O . ALA A 1 1015 ? 19.210 -8.155 -17.855 1.00 95.88 1015 ALA A O 1
ATOM 7993 N N . ASN A 1 1016 ? 18.837 -7.757 -15.687 1.00 96.31 1016 ASN A N 1
ATOM 7994 C CA . ASN A 1 1016 ? 19.818 -6.672 -15.616 1.00 96.31 1016 ASN A CA 1
ATOM 7995 C C . ASN A 1 1016 ? 21.271 -7.164 -15.689 1.00 96.31 1016 ASN A C 1
ATOM 7997 O O . ASN A 1 1016 ? 22.091 -6.474 -16.291 1.00 96.31 1016 ASN A O 1
ATOM 8001 N N . LEU A 1 1017 ? 21.591 -8.357 -15.174 1.00 96.94 1017 LEU A N 1
ATOM 8002 C CA . LEU A 1 1017 ? 22.892 -8.996 -15.420 1.00 96.94 1017 LEU A CA 1
ATOM 8003 C C . LEU A 1 1017 ? 23.092 -9.273 -16.918 1.00 96.94 1017 LEU A C 1
ATOM 8005 O O . LEU A 1 1017 ? 24.143 -8.938 -17.464 1.00 96.94 1017 LEU A O 1
ATOM 8009 N N . GLY A 1 1018 ? 22.061 -9.768 -17.610 1.00 96.56 1018 GLY A N 1
ATOM 8010 C CA . GLY A 1 1018 ? 22.072 -9.930 -19.067 1.00 96.56 1018 GLY A CA 1
ATOM 8011 C C . GLY A 1 1018 ? 22.312 -8.611 -19.812 1.00 96.56 1018 GLY A C 1
ATOM 8012 O O . GLY A 1 1018 ? 23.164 -8.536 -20.701 1.00 96.56 1018 GLY A O 1
ATOM 8013 N N . ARG A 1 1019 ? 21.620 -7.531 -19.413 1.00 95.69 1019 ARG A N 1
ATOM 8014 C CA . ARG A 1 1019 ? 21.829 -6.183 -19.976 1.00 95.69 1019 ARG A CA 1
ATOM 8015 C C . ARG A 1 1019 ? 23.249 -5.674 -19.742 1.00 95.69 1019 ARG A C 1
ATOM 8017 O O . ARG A 1 1019 ? 23.843 -5.139 -20.675 1.00 95.69 1019 ARG A O 1
ATOM 8024 N N . MET A 1 1020 ? 23.783 -5.855 -18.536 1.00 95.75 1020 MET A N 1
ATOM 8025 C CA . MET A 1 1020 ? 25.139 -5.442 -18.184 1.00 95.75 1020 MET A CA 1
ATOM 8026 C C . MET A 1 1020 ? 26.181 -6.162 -19.032 1.00 95.75 1020 MET A C 1
ATOM 8028 O O . MET A 1 1020 ? 26.990 -5.494 -19.666 1.00 95.75 1020 MET A O 1
ATOM 8032 N N . TYR A 1 1021 ? 26.160 -7.497 -19.076 1.00 96.00 1021 TYR A N 1
ATOM 8033 C CA . TYR A 1 1021 ? 27.150 -8.264 -19.836 1.00 96.00 1021 TYR A CA 1
ATOM 8034 C C . TYR A 1 1021 ? 27.101 -7.945 -21.329 1.00 96.00 1021 TYR A C 1
ATOM 8036 O O . TYR A 1 1021 ? 28.152 -7.820 -21.951 1.00 96.00 1021 TYR A O 1
ATOM 8044 N N . ARG A 1 1022 ? 25.907 -7.700 -21.885 1.00 94.69 1022 ARG A N 1
ATOM 8045 C CA . ARG A 1 1022 ? 25.762 -7.170 -23.247 1.00 94.69 1022 ARG A CA 1
ATOM 8046 C C . ARG A 1 1022 ? 26.482 -5.832 -23.418 1.00 94.69 1022 ARG A C 1
ATOM 8048 O O . ARG A 1 1022 ? 27.300 -5.686 -24.318 1.00 94.69 1022 ARG A O 1
ATOM 8055 N N . MET A 1 1023 ? 26.190 -4.858 -22.557 1.00 91.50 1023 MET A N 1
ATOM 8056 C CA . MET A 1 1023 ? 26.808 -3.529 -22.634 1.00 91.50 1023 MET A CA 1
ATOM 8057 C C . MET A 1 1023 ? 28.327 -3.588 -22.439 1.00 91.50 1023 MET A C 1
ATOM 8059 O O . MET A 1 1023 ? 29.063 -2.825 -23.060 1.00 91.50 1023 MET A O 1
ATOM 8063 N N . TRP A 1 1024 ? 28.798 -4.504 -21.597 1.00 91.06 1024 TRP A N 1
ATOM 8064 C CA . TRP A 1 1024 ? 30.214 -4.688 -21.323 1.00 91.06 1024 TRP A CA 1
ATOM 8065 C C . TRP A 1 1024 ? 30.944 -5.397 -22.467 1.00 91.06 1024 TRP A C 1
ATOM 8067 O O . TRP A 1 1024 ? 32.086 -5.056 -22.768 1.00 91.06 1024 TRP A O 1
ATOM 8077 N N . ALA A 1 1025 ? 30.289 -6.341 -23.148 1.00 91.62 1025 ALA A N 1
ATOM 8078 C CA . ALA A 1 1025 ? 30.804 -6.960 -24.368 1.00 91.62 1025 ALA A CA 1
ATOM 8079 C C . ALA A 1 1025 ? 30.962 -5.920 -25.484 1.00 91.62 1025 ALA A C 1
ATOM 8081 O O . ALA A 1 1025 ? 32.011 -5.832 -26.112 1.00 91.62 1025 ALA A O 1
ATOM 8082 N N . GLU A 1 1026 ? 29.954 -5.066 -25.668 1.00 87.25 1026 GLU A N 1
ATOM 8083 C CA . GLU A 1 1026 ? 29.977 -3.953 -26.622 1.00 87.25 1026 GLU A CA 1
ATOM 8084 C C . GLU A 1 1026 ? 31.107 -2.936 -26.374 1.00 87.25 1026 GLU A C 1
ATOM 8086 O O . GLU A 1 1026 ? 31.521 -2.228 -27.298 1.00 87.25 1026 GLU A O 1
ATOM 8091 N N . ALA A 1 1027 ? 31.562 -2.808 -25.127 1.00 84.25 1027 ALA A N 1
ATOM 8092 C CA . ALA A 1 1027 ? 32.657 -1.924 -24.742 1.00 84.25 1027 ALA A CA 1
ATOM 8093 C C . ALA A 1 1027 ? 34.040 -2.597 -24.818 1.00 84.25 1027 ALA A C 1
ATOM 8095 O O . ALA A 1 1027 ? 35.042 -1.886 -24.769 1.00 84.25 1027 ALA A O 1
ATOM 8096 N N . SER A 1 1028 ? 34.107 -3.930 -24.933 1.00 83.75 1028 SER A N 1
ATOM 8097 C CA . SER A 1 1028 ? 35.378 -4.656 -25.001 1.00 83.75 1028 SER A CA 1
ATOM 8098 C C . SER A 1 1028 ? 36.021 -4.525 -26.379 1.00 83.75 1028 SER A C 1
ATOM 8100 O O . SER A 1 1028 ? 35.354 -4.625 -27.409 1.00 83.75 1028 SER A O 1
ATOM 8102 N N . ALA A 1 1029 ? 37.336 -4.318 -26.390 1.00 79.06 1029 ALA A N 1
ATOM 8103 C CA . ALA A 1 1029 ? 38.146 -4.335 -27.605 1.00 79.06 1029 ALA A CA 1
ATOM 8104 C C . ALA A 1 1029 ? 38.763 -5.718 -27.884 1.00 79.06 1029 ALA A C 1
ATOM 8106 O O . ALA A 1 1029 ? 39.260 -5.945 -28.988 1.00 79.06 1029 ALA A O 1
ATOM 8107 N N . ASP A 1 1030 ? 38.749 -6.627 -26.902 1.00 85.62 1030 ASP A N 1
ATOM 8108 C CA . ASP A 1 1030 ? 39.332 -7.965 -27.010 1.00 85.62 1030 ASP A CA 1
ATOM 8109 C C . ASP A 1 1030 ? 38.286 -8.975 -27.526 1.00 85.62 1030 ASP A C 1
ATOM 8111 O O . ASP A 1 1030 ? 37.254 -9.167 -26.877 1.00 85.62 1030 ASP A O 1
ATOM 8115 N N . PRO A 1 1031 ? 38.522 -9.638 -28.677 1.00 86.62 1031 PRO A N 1
ATOM 8116 C CA . PRO A 1 1031 ? 37.595 -10.619 -29.233 1.00 86.62 1031 PRO A CA 1
ATOM 8117 C C . PRO A 1 1031 ? 37.258 -11.800 -28.309 1.00 86.62 1031 PRO A C 1
ATOM 8119 O O . PRO A 1 1031 ? 36.127 -12.286 -28.361 1.00 86.62 1031 PRO A O 1
ATOM 8122 N N . GLU A 1 1032 ? 38.202 -12.284 -27.492 1.00 88.62 1032 GLU A N 1
ATOM 8123 C CA . GLU A 1 1032 ? 37.957 -13.439 -26.607 1.00 88.62 1032 GLU A CA 1
ATOM 8124 C C . GLU A 1 1032 ? 37.030 -13.060 -25.446 1.00 88.62 1032 GLU A C 1
ATOM 8126 O O . GLU A 1 1032 ? 36.011 -13.712 -25.205 1.00 88.62 1032 GLU A O 1
ATOM 8131 N N . ASP A 1 1033 ? 37.342 -11.954 -24.775 1.00 87.56 1033 ASP A N 1
ATOM 8132 C CA . ASP A 1 1033 ? 36.541 -11.390 -23.689 1.00 87.56 1033 ASP A CA 1
ATOM 8133 C C . ASP A 1 1033 ? 35.155 -10.927 -24.178 1.00 87.56 1033 ASP A C 1
ATOM 8135 O O . ASP A 1 1033 ? 34.141 -11.167 -23.518 1.00 87.56 1033 ASP A O 1
ATOM 8139 N N . LEU A 1 1034 ? 35.071 -10.363 -25.388 1.00 89.75 1034 LEU A N 1
ATOM 8140 C CA . LEU A 1 1034 ? 33.806 -10.045 -26.051 1.00 89.75 1034 LEU A CA 1
ATOM 8141 C C . LEU A 1 1034 ? 32.925 -11.294 -26.202 1.00 89.75 1034 LEU A C 1
ATOM 8143 O O . LEU A 1 1034 ? 31.761 -11.272 -25.795 1.00 89.75 1034 LEU A O 1
ATOM 8147 N N . GLN A 1 1035 ? 33.469 -12.395 -26.731 1.00 90.69 1035 GLN A N 1
ATOM 8148 C CA . GLN A 1 1035 ? 32.726 -13.648 -26.906 1.00 90.69 1035 GLN A CA 1
ATOM 8149 C C . GLN A 1 1035 ? 32.258 -14.221 -25.561 1.00 90.69 1035 GLN A C 1
ATOM 8151 O O . GLN A 1 1035 ? 31.089 -14.589 -25.419 1.00 90.69 1035 GLN A O 1
ATOM 8156 N N . GLN A 1 1036 ? 33.134 -14.238 -24.554 1.00 93.75 1036 GLN A N 1
ATOM 8157 C CA . GLN A 1 1036 ? 32.800 -14.721 -23.216 1.00 93.75 1036 GLN A CA 1
ATOM 8158 C C . GLN A 1 1036 ? 31.663 -13.905 -22.580 1.00 93.75 1036 GLN A C 1
ATOM 8160 O O . GLN A 1 1036 ? 30.730 -14.471 -22.005 1.00 93.75 1036 GLN A O 1
ATOM 8165 N N . ARG A 1 1037 ? 31.701 -12.572 -22.691 1.00 94.38 1037 ARG A N 1
ATOM 8166 C CA . ARG A 1 1037 ? 30.657 -11.692 -22.143 1.00 94.38 1037 ARG A CA 1
ATOM 8167 C C . ARG A 1 1037 ? 29.320 -11.872 -22.859 1.00 94.38 1037 ARG A C 1
ATOM 8169 O O . ARG A 1 1037 ? 28.279 -11.831 -22.204 1.00 94.38 1037 ARG A O 1
ATOM 8176 N N . TRP A 1 1038 ? 29.318 -12.139 -24.166 1.00 95.00 1038 TRP A N 1
ATOM 8177 C CA . TRP A 1 1038 ? 28.087 -12.465 -24.891 1.00 95.00 1038 TRP A CA 1
ATOM 8178 C C . TRP A 1 1038 ? 27.439 -13.760 -24.413 1.00 95.00 1038 TRP A C 1
ATOM 8180 O O . TRP A 1 1038 ? 26.223 -13.805 -24.218 1.00 95.00 1038 TRP A O 1
ATOM 8190 N N . GLU A 1 1039 ? 28.242 -14.794 -24.176 1.00 95.50 1039 GLU A N 1
ATOM 8191 C CA . GLU A 1 1039 ? 27.764 -16.067 -23.632 1.00 95.50 1039 GLU A CA 1
ATOM 8192 C C . GLU A 1 1039 ? 27.173 -15.893 -22.228 1.00 95.50 1039 GLU A C 1
ATOM 8194 O O . GLU A 1 1039 ? 26.101 -16.428 -21.938 1.00 95.50 1039 GLU A O 1
ATOM 8199 N N . GLN A 1 1040 ? 27.803 -15.067 -21.386 1.00 96.75 1040 GLN A N 1
ATOM 8200 C CA . GLN A 1 1040 ? 27.248 -14.698 -20.081 1.00 96.75 1040 GLN A CA 1
ATOM 8201 C C . GLN A 1 1040 ? 25.912 -13.959 -20.220 1.00 96.75 1040 GLN A C 1
ATOM 8203 O O . GLN A 1 1040 ? 24.944 -14.313 -19.548 1.00 96.75 1040 GLN A O 1
ATOM 8208 N N . ALA A 1 1041 ? 25.818 -12.972 -21.119 1.00 97.38 1041 ALA A N 1
ATOM 8209 C CA . ALA A 1 1041 ? 24.571 -12.245 -21.354 1.00 97.38 1041 ALA A CA 1
ATOM 8210 C C . ALA A 1 1041 ? 23.426 -13.193 -21.748 1.00 97.38 1041 ALA A C 1
ATOM 8212 O O . ALA A 1 1041 ? 22.334 -13.104 -21.187 1.00 97.38 1041 ALA A O 1
ATOM 8213 N N . VAL A 1 1042 ? 23.690 -14.130 -22.666 1.00 97.31 1042 VAL A N 1
ATOM 8214 C CA . VAL A 1 1042 ? 22.733 -15.164 -23.091 1.00 97.31 1042 VAL A CA 1
ATOM 8215 C C . VAL A 1 1042 ? 22.295 -16.039 -21.916 1.00 97.31 1042 VAL A C 1
ATOM 8217 O O . VAL A 1 1042 ? 21.094 -16.215 -21.723 1.00 97.31 1042 VAL A O 1
ATOM 8220 N N . SER A 1 1043 ? 23.235 -16.530 -21.105 1.00 96.50 1043 SER A N 1
ATOM 8221 C CA . SER A 1 1043 ? 22.924 -17.365 -19.937 1.00 96.50 1043 SER A CA 1
ATOM 8222 C C . SER A 1 1043 ? 22.006 -16.648 -18.939 1.00 96.50 1043 SER A C 1
ATOM 8224 O O . SER A 1 1043 ? 21.038 -17.229 -18.456 1.00 96.50 1043 SER A O 1
ATOM 8226 N N . TYR A 1 1044 ? 22.226 -15.357 -18.679 1.00 97.06 1044 TYR A N 1
ATOM 8227 C CA . TYR A 1 1044 ? 21.353 -14.600 -17.778 1.00 97.06 1044 TYR A CA 1
ATOM 8228 C C . TYR A 1 1044 ? 19.963 -14.300 -18.363 1.00 97.06 1044 TYR A C 1
ATOM 8230 O O . TYR A 1 1044 ? 18.990 -14.211 -17.608 1.00 97.06 1044 TYR A O 1
ATOM 8238 N N . TYR A 1 1045 ? 19.825 -14.170 -19.686 1.00 97.94 1045 TYR A N 1
ATOM 8239 C CA . TYR A 1 1045 ? 18.500 -14.098 -20.314 1.00 97.94 1045 TYR A CA 1
ATOM 8240 C C . TYR A 1 1045 ? 17.776 -15.451 -20.307 1.00 97.94 1045 TYR A C 1
ATOM 8242 O O . TYR A 1 1045 ? 16.552 -15.481 -20.160 1.00 97.94 1045 TYR A O 1
ATOM 8250 N N . GLU A 1 1046 ? 18.502 -16.566 -20.393 1.00 96.62 1046 GLU A N 1
ATOM 8251 C CA . GLU A 1 1046 ? 17.946 -17.907 -20.178 1.00 96.62 1046 GLU A CA 1
ATOM 8252 C C . GLU A 1 1046 ? 17.413 -18.063 -18.741 1.00 96.62 1046 GLU A C 1
ATOM 8254 O O . GLU A 1 1046 ? 16.265 -18.475 -18.550 1.00 96.62 1046 GLU A O 1
ATOM 8259 N N . ASP A 1 1047 ? 18.170 -17.616 -17.732 1.00 95.88 1047 ASP A N 1
ATOM 8260 C CA . ASP A 1 1047 ? 17.696 -17.541 -16.341 1.00 95.88 1047 ASP A CA 1
ATOM 8261 C C . ASP A 1 1047 ? 16.421 -16.682 -16.232 1.00 95.88 1047 ASP A C 1
ATOM 8263 O O . ASP A 1 1047 ? 15.415 -17.085 -15.638 1.00 95.88 1047 ASP A O 1
ATOM 8267 N N . ALA A 1 1048 ? 16.438 -15.476 -16.812 1.00 96.12 1048 ALA A N 1
ATOM 8268 C CA . ALA A 1 1048 ? 15.324 -14.536 -16.720 1.00 96.12 1048 ALA A CA 1
ATOM 8269 C C . ALA A 1 1048 ? 14.044 -15.089 -17.376 1.00 96.12 1048 ALA A C 1
ATOM 8271 O O . ALA A 1 1048 ? 12.956 -14.990 -16.801 1.00 96.12 1048 ALA A O 1
ATOM 8272 N N . THR A 1 1049 ? 14.166 -15.715 -18.548 1.00 95.94 1049 THR A N 1
ATOM 8273 C CA . THR A 1 1049 ? 13.040 -16.349 -19.254 1.00 95.94 1049 THR A CA 1
ATOM 8274 C C . THR A 1 1049 ? 12.587 -17.650 -18.592 1.00 95.94 1049 THR A C 1
ATOM 8276 O O . THR A 1 1049 ? 11.409 -17.983 -18.665 1.00 95.94 1049 THR A O 1
ATOM 8279 N N . THR A 1 1050 ? 13.450 -18.344 -17.846 1.00 94.94 1050 THR A N 1
ATOM 8280 C CA . THR A 1 1050 ? 13.044 -19.482 -17.001 1.00 94.94 1050 THR A CA 1
ATOM 8281 C C . THR A 1 1050 ? 12.146 -19.039 -15.839 1.00 94.94 1050 THR A C 1
ATOM 8283 O O . THR A 1 1050 ? 11.157 -19.713 -15.517 1.00 94.94 1050 THR A O 1
ATOM 8286 N N . LEU A 1 1051 ? 12.455 -17.889 -15.227 1.00 94.19 1051 LEU A N 1
ATOM 8287 C CA . LEU A 1 1051 ? 11.662 -17.294 -14.143 1.00 94.19 1051 LEU A CA 1
ATOM 8288 C C . LEU A 1 1051 ? 10.370 -16.623 -14.647 1.00 94.19 1051 LEU A C 1
ATOM 8290 O O . LEU A 1 1051 ? 9.340 -16.705 -13.978 1.00 94.19 1051 LEU A O 1
ATOM 8294 N N . SER A 1 1052 ? 10.417 -15.983 -15.820 1.00 95.12 1052 SER A N 1
ATOM 8295 C CA . SER A 1 1052 ? 9.287 -15.285 -16.457 1.00 95.12 1052 SER A CA 1
ATOM 8296 C C . SER A 1 1052 ? 9.092 -15.703 -17.928 1.00 95.12 1052 SER A C 1
ATOM 8298 O O . SER A 1 1052 ? 9.284 -14.885 -18.833 1.00 95.12 1052 SER A O 1
ATOM 8300 N N . PRO A 1 1053 ? 8.663 -16.948 -18.203 1.00 94.56 1053 PRO A N 1
ATOM 8301 C CA . PRO A 1 1053 ? 8.520 -17.481 -19.564 1.00 94.56 1053 PRO A CA 1
ATOM 8302 C C . PRO A 1 1053 ? 7.438 -16.803 -20.405 1.00 94.56 1053 PRO A C 1
ATOM 8304 O O . PRO A 1 1053 ? 7.423 -16.968 -21.618 1.00 94.56 1053 PRO A O 1
ATOM 8307 N N . HIS A 1 1054 ? 6.536 -16.037 -19.790 1.00 93.94 1054 HIS A N 1
ATOM 8308 C CA . HIS A 1 1054 ? 5.470 -15.315 -20.487 1.00 93.94 1054 HIS A CA 1
ATOM 8309 C C . HIS A 1 1054 ? 5.780 -13.823 -20.695 1.00 93.94 1054 HIS A C 1
ATOM 8311 O O . HIS A 1 1054 ? 4.893 -13.052 -21.052 1.00 93.94 1054 HIS A O 1
ATOM 8317 N N . ASN A 1 1055 ? 7.029 -13.394 -20.478 1.00 94.06 1055 ASN A N 1
ATOM 8318 C CA . ASN A 1 1055 ? 7.439 -12.006 -20.668 1.00 94.06 1055 ASN A CA 1
ATOM 8319 C C . ASN A 1 1055 ? 8.103 -11.798 -22.040 1.00 94.06 1055 ASN A C 1
ATOM 8321 O O . ASN A 1 1055 ? 9.299 -12.035 -22.215 1.00 94.06 1055 ASN A O 1
ATOM 8325 N N . ALA A 1 1056 ? 7.330 -11.282 -22.999 1.00 95.44 1056 ALA A N 1
ATOM 8326 C CA . ALA A 1 1056 ? 7.787 -10.993 -24.361 1.00 95.44 1056 ALA A CA 1
ATOM 8327 C C . ALA A 1 1056 ? 8.990 -10.025 -24.424 1.00 95.44 1056 ALA A C 1
ATOM 8329 O O . ALA A 1 1056 ? 9.822 -10.121 -25.327 1.00 95.44 1056 ALA A O 1
ATOM 8330 N N . VAL A 1 1057 ? 9.129 -9.111 -23.452 1.00 96.00 1057 VAL A N 1
ATOM 8331 C CA . VAL A 1 1057 ? 10.246 -8.150 -23.412 1.00 96.00 1057 VAL A CA 1
ATOM 8332 C C . VAL A 1 1057 ? 11.583 -8.871 -23.254 1.00 96.00 1057 VAL A C 1
ATOM 8334 O O . VAL A 1 1057 ? 12.539 -8.518 -23.937 1.00 96.00 1057 VAL A O 1
ATOM 8337 N N . LEU A 1 1058 ? 11.646 -9.914 -22.422 1.00 96.88 1058 LEU A N 1
ATOM 8338 C CA . LEU A 1 1058 ? 12.887 -10.657 -22.181 1.00 96.88 1058 LEU A CA 1
ATOM 8339 C C . LEU A 1 1058 ? 13.364 -11.397 -23.433 1.00 96.88 1058 LEU A C 1
ATOM 8341 O O . LEU A 1 1058 ? 14.559 -11.423 -23.708 1.00 96.88 1058 LEU A O 1
ATOM 8345 N N . PHE A 1 1059 ? 12.441 -11.944 -24.226 1.00 97.94 1059 PHE A N 1
ATOM 8346 C CA . PHE A 1 1059 ? 12.781 -12.582 -25.498 1.00 97.94 1059 PHE A CA 1
ATOM 8347 C C . PHE A 1 1059 ? 13.285 -11.574 -26.535 1.00 97.94 1059 PHE A C 1
ATOM 8349 O O . PHE A 1 1059 ? 14.224 -11.880 -27.265 1.00 97.94 1059 PHE A O 1
ATOM 8356 N N . ASN A 1 1060 ? 12.731 -10.356 -26.565 1.00 97.81 1060 ASN A N 1
ATOM 8357 C CA . ASN A 1 1060 ? 13.273 -9.282 -27.401 1.00 97.81 1060 ASN A CA 1
ATOM 8358 C C . ASN A 1 1060 ? 14.684 -8.872 -26.963 1.00 97.81 1060 ASN A C 1
ATOM 8360 O O . ASN A 1 1060 ? 15.560 -8.683 -27.800 1.00 97.81 1060 ASN A O 1
ATOM 8364 N N . GLU A 1 1061 ? 14.929 -8.738 -25.661 1.00 97.12 1061 GLU A N 1
ATOM 8365 C CA . GLU A 1 1061 ? 16.260 -8.385 -25.158 1.00 97.12 1061 GLU A CA 1
ATOM 8366 C C . GLU A 1 1061 ? 17.288 -9.498 -25.401 1.00 97.12 1061 GLU A C 1
ATOM 8368 O O . GLU A 1 1061 ? 18.430 -9.206 -25.757 1.00 97.12 1061 GLU A O 1
ATOM 8373 N N . TRP A 1 1062 ? 16.877 -10.764 -25.299 1.00 98.06 1062 TRP A N 1
ATOM 8374 C CA . TRP A 1 1062 ? 17.713 -11.905 -25.660 1.00 98.06 1062 TRP A CA 1
ATOM 8375 C C . TRP A 1 1062 ? 18.009 -11.934 -27.165 1.00 98.06 1062 TRP A C 1
ATOM 8377 O O . TRP A 1 1062 ? 19.169 -12.017 -27.565 1.00 98.06 1062 TRP A O 1
ATOM 8387 N N . GLY A 1 1063 ? 16.989 -11.798 -28.016 1.00 97.81 1063 GLY A N 1
ATOM 8388 C CA . GLY A 1 1063 ? 17.174 -11.742 -29.468 1.00 97.81 1063 GLY A CA 1
ATOM 8389 C C . GLY A 1 1063 ? 18.097 -10.598 -29.896 1.00 97.81 1063 GLY A C 1
ATOM 8390 O O . GLY A 1 1063 ? 18.922 -10.776 -30.789 1.00 97.81 1063 GLY A O 1
ATOM 8391 N N . LEU A 1 1064 ? 18.049 -9.461 -29.194 1.00 97.06 1064 LEU A N 1
ATOM 8392 C CA . LEU A 1 1064 ? 18.936 -8.329 -29.452 1.00 97.06 1064 LEU A CA 1
ATOM 8393 C C . LEU A 1 1064 ? 20.415 -8.673 -29.221 1.00 97.06 1064 LEU A C 1
ATOM 8395 O O . LEU A 1 1064 ? 21.265 -8.178 -29.956 1.00 97.06 1064 LEU A O 1
ATOM 8399 N N . VAL A 1 1065 ? 20.734 -9.543 -28.256 1.00 96.69 1065 VAL A N 1
ATOM 8400 C CA . VAL A 1 1065 ? 22.107 -10.046 -28.072 1.00 96.69 1065 VAL A CA 1
ATOM 8401 C C . VAL A 1 1065 ? 22.570 -10.813 -29.310 1.00 96.69 1065 VAL A C 1
ATOM 8403 O O . VAL A 1 1065 ? 23.639 -10.523 -29.841 1.00 96.69 1065 VAL A O 1
ATOM 8406 N N . TYR A 1 1066 ? 21.756 -11.745 -29.813 1.00 97.50 1066 TYR A N 1
ATOM 8407 C CA . TYR A 1 1066 ? 22.096 -12.497 -31.023 1.00 97.50 1066 TYR A CA 1
ATOM 8408 C C . TYR A 1 1066 ? 22.217 -11.598 -32.254 1.00 97.50 1066 TYR A C 1
ATOM 8410 O O . TYR A 1 1066 ? 23.173 -11.737 -33.017 1.00 97.50 1066 TYR A O 1
ATOM 8418 N N . PHE A 1 1067 ? 21.314 -10.626 -32.400 1.00 96.94 1067 PHE A N 1
ATOM 8419 C CA . PHE A 1 1067 ? 21.350 -9.656 -33.491 1.00 96.94 1067 PHE A CA 1
ATOM 8420 C C . PHE A 1 1067 ? 22.668 -8.866 -33.513 1.00 96.94 1067 PHE A C 1
ATOM 8422 O O . PHE A 1 1067 ? 23.279 -8.724 -34.569 1.00 96.94 1067 PHE A O 1
ATOM 8429 N N . ILE A 1 1068 ? 23.140 -8.389 -32.355 1.00 93.31 1068 ILE A N 1
ATOM 8430 C CA . ILE A 1 1068 ? 24.390 -7.615 -32.255 1.00 93.31 1068 ILE A CA 1
ATOM 8431 C C . ILE A 1 1068 ? 25.615 -8.466 -32.623 1.00 93.31 1068 ILE A C 1
ATOM 8433 O O . ILE A 1 1068 ? 26.543 -7.960 -33.248 1.00 93.31 1068 ILE A O 1
ATOM 8437 N N . VAL A 1 1069 ? 25.607 -9.760 -32.288 1.00 92.62 1069 VAL A N 1
ATOM 8438 C CA . VAL A 1 1069 ? 26.694 -10.706 -32.619 1.00 92.62 1069 VAL A CA 1
ATOM 8439 C C . VAL A 1 1069 ? 26.604 -11.213 -34.074 1.00 92.62 1069 VAL A C 1
ATOM 8441 O O . VAL A 1 1069 ? 27.471 -11.952 -34.531 1.00 92.62 1069 VAL A O 1
ATOM 8444 N N . GLY A 1 1070 ? 25.580 -10.803 -34.832 1.00 93.81 1070 GLY A N 1
ATOM 8445 C CA . GLY A 1 1070 ? 25.381 -11.200 -36.231 1.00 93.81 1070 GLY A CA 1
ATOM 8446 C C . GLY A 1 1070 ? 24.727 -12.572 -36.419 1.00 93.81 1070 GLY A C 1
ATOM 8447 O O . GLY A 1 1070 ? 24.732 -13.107 -37.522 1.00 93.81 1070 GLY A O 1
ATOM 8448 N N . LYS A 1 1071 ? 24.165 -13.146 -35.351 1.00 96.25 1071 LYS A N 1
ATOM 8449 C CA . LYS A 1 1071 ? 23.401 -14.403 -35.350 1.00 96.25 1071 LYS A CA 1
ATOM 8450 C C . LYS A 1 1071 ? 21.920 -14.107 -35.598 1.00 96.25 1071 LYS A C 1
ATOM 8452 O O . LYS A 1 1071 ? 21.097 -14.141 -34.681 1.00 96.25 1071 LYS A O 1
ATOM 8457 N N . TYR A 1 1072 ? 21.600 -13.659 -36.809 1.00 97.31 1072 TYR A N 1
ATOM 8458 C CA . TYR A 1 1072 ? 20.283 -13.095 -37.118 1.00 97.31 1072 TYR A CA 1
ATOM 8459 C C . TYR A 1 1072 ? 19.168 -14.145 -37.083 1.00 97.31 1072 TYR A C 1
ATOM 8461 O O . TYR A 1 1072 ? 18.066 -13.840 -36.631 1.00 97.31 1072 TYR A O 1
ATOM 8469 N N . GLU A 1 1073 ? 19.448 -15.383 -37.482 1.00 97.25 1073 GLU A N 1
ATOM 8470 C CA . GLU A 1 1073 ? 18.496 -16.491 -37.444 1.00 97.25 1073 GLU A CA 1
ATOM 8471 C C . GLU A 1 1073 ? 18.095 -16.848 -36.005 1.00 97.25 1073 GLU A C 1
ATOM 8473 O O . GLU A 1 1073 ? 16.905 -16.956 -35.702 1.00 97.25 1073 GLU A O 1
ATOM 8478 N N . GLU A 1 1074 ? 19.058 -16.949 -35.083 1.00 97.50 1074 GLU A N 1
ATOM 8479 C CA . GLU A 1 1074 ? 18.770 -17.155 -33.659 1.00 97.50 1074 GLU A CA 1
ATOM 8480 C C . GLU A 1 1074 ? 18.027 -15.956 -33.047 1.00 97.50 1074 GLU A C 1
ATOM 8482 O O . GLU A 1 1074 ? 17.149 -16.132 -32.198 1.00 97.50 1074 GLU A O 1
ATOM 8487 N N . ALA A 1 1075 ? 18.328 -14.729 -33.490 1.00 98.12 1075 ALA A N 1
ATOM 8488 C CA . ALA A 1 1075 ? 17.580 -13.542 -33.077 1.00 98.12 1075 ALA A CA 1
ATOM 8489 C C . ALA A 1 1075 ? 16.109 -13.623 -33.516 1.00 98.12 1075 ALA A C 1
ATOM 8491 O O . ALA A 1 1075 ? 15.210 -13.388 -32.704 1.00 98.12 1075 ALA A O 1
ATOM 8492 N N . ILE A 1 1076 ? 15.861 -14.012 -34.772 1.00 98.25 1076 ILE A N 1
ATOM 8493 C CA . ILE A 1 1076 ? 14.516 -14.218 -35.322 1.00 98.25 1076 ILE A CA 1
ATOM 8494 C C . ILE A 1 1076 ? 13.761 -15.277 -34.517 1.00 98.25 1076 ILE A C 1
ATOM 8496 O O . ILE A 1 1076 ? 12.601 -15.044 -34.182 1.00 98.25 1076 ILE A O 1
ATOM 8500 N N . GLU A 1 1077 ? 14.398 -16.386 -34.130 1.00 98.06 1077 GLU A N 1
ATOM 8501 C CA . GLU A 1 1077 ? 13.763 -17.411 -33.290 1.00 98.06 1077 GLU A CA 1
ATOM 8502 C C . GLU A 1 1077 ? 13.251 -16.818 -31.963 1.00 98.06 1077 GLU A C 1
ATOM 8504 O O . GLU A 1 1077 ? 12.098 -17.034 -31.573 1.00 98.06 1077 GLU A O 1
ATOM 8509 N N . LYS A 1 1078 ? 14.072 -16.010 -31.281 1.00 98.31 1078 LYS A N 1
ATOM 8510 C CA . LYS A 1 1078 ? 13.671 -15.354 -30.024 1.00 98.31 1078 LYS A CA 1
ATOM 8511 C C . LYS A 1 1078 ? 12.577 -14.314 -30.240 1.00 98.31 1078 LYS A C 1
ATOM 8513 O O . LYS A 1 1078 ? 11.624 -14.258 -29.462 1.00 98.31 1078 LYS A O 1
ATOM 8518 N N . TYR A 1 1079 ? 12.640 -13.532 -31.312 1.00 98.44 1079 TYR A N 1
ATOM 8519 C CA . TYR A 1 1079 ? 11.569 -12.589 -31.629 1.00 98.44 1079 TYR A CA 1
ATOM 8520 C C . TYR A 1 1079 ? 10.257 -13.294 -32.010 1.00 98.44 1079 TYR A C 1
ATOM 8522 O O . TYR A 1 1079 ? 9.180 -12.817 -31.657 1.00 98.44 1079 TYR A O 1
ATOM 8530 N N . GLN A 1 1080 ? 10.306 -14.461 -32.654 1.00 98.00 1080 GLN A N 1
ATOM 8531 C CA . GLN A 1 1080 ? 9.118 -15.280 -32.909 1.00 98.00 1080 GLN A CA 1
ATOM 8532 C C . GLN A 1 1080 ? 8.516 -15.831 -31.607 1.00 98.00 1080 GLN A C 1
ATOM 8534 O O . GLN A 1 1080 ? 7.294 -15.828 -31.458 1.00 98.00 1080 GLN A O 1
ATOM 8539 N N . GLN A 1 1081 ? 9.343 -16.224 -30.630 1.00 97.62 1081 GLN A N 1
ATOM 8540 C CA . GLN A 1 1081 ? 8.874 -16.586 -29.282 1.00 97.62 1081 GLN A CA 1
ATOM 8541 C C . GLN A 1 1081 ? 8.179 -15.401 -28.593 1.00 97.62 1081 GLN A C 1
ATOM 8543 O O . GLN A 1 1081 ? 7.104 -15.563 -28.022 1.00 97.62 1081 GLN A O 1
ATOM 8548 N N . SER A 1 1082 ? 8.734 -14.193 -28.718 1.00 97.31 1082 SER A N 1
ATOM 8549 C CA . SER A 1 1082 ? 8.094 -12.956 -28.249 1.00 97.31 1082 SER A CA 1
ATOM 8550 C C . SER A 1 1082 ? 6.729 -12.711 -28.913 1.00 97.31 1082 SER A C 1
ATOM 8552 O O . SER A 1 1082 ? 5.747 -12.462 -28.211 1.00 97.31 1082 SER A O 1
ATOM 8554 N N . LEU A 1 1083 ? 6.617 -12.864 -30.241 1.00 96.19 1083 LEU A N 1
ATOM 8555 C CA . LEU A 1 1083 ? 5.339 -12.729 -30.961 1.00 96.19 1083 LEU A CA 1
ATOM 8556 C C . LEU A 1 1083 ? 4.305 -13.789 -30.571 1.00 96.19 1083 LEU A C 1
ATOM 8558 O O . LEU A 1 1083 ? 3.110 -13.497 -30.569 1.00 96.19 1083 LEU A O 1
ATOM 8562 N N . ALA A 1 1084 ? 4.744 -15.007 -30.248 1.00 96.38 1084 ALA A N 1
ATOM 8563 C CA . ALA A 1 1084 ? 3.851 -16.065 -29.784 1.00 96.38 1084 ALA A CA 1
ATOM 8564 C C . ALA A 1 1084 ? 3.194 -15.725 -28.432 1.00 96.38 1084 ALA A C 1
ATOM 8566 O O . ALA A 1 1084 ? 2.105 -16.220 -28.146 1.00 96.38 1084 ALA A O 1
ATOM 8567 N N . LEU A 1 1085 ? 3.839 -14.876 -27.622 1.00 94.62 1085 LEU A N 1
ATOM 8568 C CA . LEU A 1 1085 ? 3.317 -14.383 -26.346 1.00 94.62 1085 LEU A CA 1
ATOM 8569 C C . LEU A 1 1085 ? 2.479 -13.110 -26.514 1.00 94.62 1085 LEU A C 1
ATOM 8571 O O . LEU A 1 1085 ? 1.402 -13.010 -25.933 1.00 94.62 1085 LEU A O 1
ATOM 8575 N N . ASP A 1 1086 ? 2.964 -12.143 -27.297 1.00 94.38 1086 ASP A N 1
ATOM 8576 C CA . ASP A 1 1086 ? 2.280 -10.873 -27.553 1.00 94.38 1086 ASP A CA 1
ATOM 8577 C C . ASP A 1 1086 ? 2.424 -10.456 -29.025 1.00 94.38 1086 ASP A C 1
ATOM 8579 O O . ASP A 1 1086 ? 3.340 -9.731 -29.425 1.00 94.38 1086 ASP A O 1
ATOM 8583 N N . ALA A 1 1087 ? 1.443 -10.856 -29.833 1.00 94.19 1087 ALA A N 1
ATOM 8584 C CA . ALA A 1 1087 ? 1.361 -10.491 -31.245 1.00 94.19 1087 ALA A CA 1
ATOM 8585 C C . ALA A 1 1087 ? 1.009 -9.007 -31.487 1.00 94.19 1087 ALA A C 1
ATOM 8587 O O . ALA A 1 1087 ? 0.987 -8.574 -32.639 1.00 94.19 1087 ALA A O 1
ATOM 8588 N N . GLN A 1 1088 ? 0.713 -8.226 -30.439 1.00 93.44 1088 GLN A N 1
ATOM 8589 C CA . GLN A 1 1088 ? 0.477 -6.779 -30.501 1.00 93.44 1088 GLN A CA 1
ATOM 8590 C C . GLN A 1 1088 ? 1.688 -5.970 -30.011 1.00 93.44 1088 GLN A C 1
ATOM 8592 O O . GLN A 1 1088 ? 1.606 -4.741 -29.890 1.00 93.44 1088 GLN A O 1
ATOM 8597 N N . PHE A 1 1089 ? 2.825 -6.613 -29.731 1.00 94.56 1089 PHE A N 1
ATOM 8598 C CA . PHE A 1 1089 ? 4.032 -5.905 -29.335 1.00 94.56 1089 PHE A CA 1
ATOM 8599 C C . PHE A 1 1089 ? 4.776 -5.362 -30.561 1.00 94.56 1089 PHE A C 1
ATOM 8601 O O . PHE A 1 1089 ? 5.644 -6.016 -31.132 1.00 94.56 1089 PHE A O 1
ATOM 8608 N N . ALA A 1 1090 ? 4.446 -4.129 -30.961 1.00 94.69 1090 ALA A N 1
ATOM 8609 C CA . ALA A 1 1090 ? 5.021 -3.462 -32.137 1.00 94.69 1090 ALA A CA 1
ATOM 8610 C C . ALA A 1 1090 ? 6.563 -3.508 -32.185 1.00 94.69 1090 ALA A C 1
ATOM 8612 O O . ALA A 1 1090 ? 7.140 -3.734 -33.247 1.00 94.69 1090 ALA A O 1
ATOM 8613 N N . GLN A 1 1091 ? 7.227 -3.374 -31.030 1.00 95.38 1091 GLN A N 1
ATOM 8614 C CA . GLN A 1 1091 ? 8.687 -3.443 -30.927 1.00 95.38 1091 GLN A CA 1
ATOM 8615 C C . GLN A 1 1091 ? 9.256 -4.762 -31.468 1.00 95.38 1091 GLN A C 1
ATOM 8617 O O . GLN A 1 1091 ? 10.319 -4.753 -32.081 1.00 95.38 1091 GLN A O 1
ATOM 8622 N N . THR A 1 1092 ? 8.561 -5.886 -31.280 1.00 97.44 1092 THR A N 1
ATOM 8623 C CA . THR A 1 1092 ? 9.014 -7.195 -31.764 1.00 97.44 1092 THR A CA 1
ATOM 8624 C C . THR A 1 1092 ? 9.043 -7.251 -33.290 1.00 97.44 1092 THR A C 1
ATOM 8626 O O . THR A 1 1092 ? 10.010 -7.738 -33.865 1.00 97.44 1092 THR A O 1
ATOM 8629 N N . TYR A 1 1093 ? 8.034 -6.689 -33.963 1.00 98.06 1093 TYR A N 1
ATOM 8630 C CA . TYR A 1 1093 ? 8.028 -6.610 -35.427 1.00 98.06 1093 TYR A CA 1
ATOM 8631 C C . TYR A 1 1093 ? 9.116 -5.681 -35.967 1.00 98.06 1093 TYR A C 1
ATOM 8633 O O . TYR A 1 1093 ? 9.701 -5.991 -36.998 1.00 98.06 1093 TYR A O 1
ATOM 8641 N N . ILE A 1 1094 ? 9.430 -4.580 -35.271 1.00 96.69 1094 ILE A N 1
ATOM 8642 C CA . ILE A 1 1094 ? 10.564 -3.718 -35.643 1.00 96.69 1094 ILE A CA 1
ATOM 8643 C C . ILE A 1 1094 ? 11.870 -4.519 -35.598 1.00 96.69 1094 ILE A C 1
ATOM 8645 O O . ILE A 1 1094 ? 12.651 -4.461 -36.540 1.00 96.69 1094 ILE A O 1
ATOM 8649 N N . LEU A 1 1095 ? 12.092 -5.280 -34.524 1.00 97.38 1095 LEU A N 1
ATOM 8650 C CA . LEU A 1 1095 ? 13.303 -6.082 -34.350 1.00 97.38 1095 LEU A CA 1
ATOM 8651 C C . LEU A 1 1095 ? 13.403 -7.229 -35.371 1.00 97.38 1095 LEU A C 1
ATOM 8653 O O . LEU A 1 1095 ? 14.489 -7.490 -35.884 1.00 97.38 1095 LEU A O 1
ATOM 8657 N N . LEU A 1 1096 ? 12.280 -7.869 -35.714 1.00 97.56 1096 LEU A N 1
ATOM 8658 C CA . LEU A 1 1096 ? 12.215 -8.849 -36.805 1.00 97.56 1096 LEU A CA 1
ATOM 8659 C C . LEU A 1 1096 ? 12.535 -8.222 -38.157 1.00 97.56 1096 LEU A C 1
ATOM 8661 O O . LEU A 1 1096 ? 13.330 -8.777 -38.905 1.00 97.56 1096 LEU A O 1
ATOM 8665 N N . ALA A 1 1097 ? 11.943 -7.067 -38.463 1.00 96.00 1097 ALA A N 1
ATOM 8666 C CA . ALA A 1 1097 ? 12.189 -6.375 -39.720 1.00 96.00 1097 ALA A CA 1
ATOM 8667 C C . ALA A 1 1097 ? 13.663 -5.980 -39.863 1.00 96.00 1097 ALA A C 1
ATOM 8669 O O . ALA A 1 1097 ? 14.259 -6.188 -40.919 1.00 96.00 1097 ALA A O 1
ATOM 8670 N N . ASP A 1 1098 ? 14.267 -5.470 -38.785 1.00 95.31 1098 ASP A N 1
ATOM 8671 C CA . ASP A 1 1098 ? 15.693 -5.154 -38.742 1.00 95.31 1098 ASP A CA 1
ATOM 8672 C C . ASP A 1 1098 ? 16.541 -6.425 -38.983 1.00 95.31 1098 ASP A C 1
ATOM 8674 O O . ASP A 1 1098 ? 17.483 -6.387 -39.772 1.00 95.31 1098 ASP A O 1
ATOM 8678 N N . ALA A 1 1099 ? 16.189 -7.568 -38.378 1.00 96.75 1099 ALA A N 1
ATOM 8679 C CA . ALA A 1 1099 ? 16.883 -8.847 -38.584 1.00 96.75 1099 ALA A CA 1
ATOM 8680 C C . ALA A 1 1099 ? 16.763 -9.385 -40.021 1.00 96.75 1099 ALA A C 1
ATOM 8682 O O . ALA A 1 1099 ? 17.780 -9.722 -40.624 1.00 96.75 1099 ALA A O 1
ATOM 8683 N N . TYR A 1 1100 ? 15.561 -9.396 -40.605 1.00 96.06 1100 TYR A N 1
ATOM 8684 C CA . TYR A 1 1100 ? 15.353 -9.799 -42.002 1.00 96.06 1100 TYR A CA 1
ATOM 8685 C C . TYR A 1 1100 ? 16.092 -8.883 -42.981 1.00 96.06 1100 TYR A C 1
ATOM 8687 O O . TYR A 1 1100 ? 16.691 -9.354 -43.945 1.00 96.06 1100 TYR A O 1
ATOM 8695 N N . THR A 1 1101 ? 16.139 -7.578 -42.696 1.00 93.31 1101 THR A N 1
ATOM 8696 C CA . THR A 1 1101 ? 16.907 -6.619 -43.505 1.00 93.31 1101 THR A CA 1
ATOM 8697 C C . THR A 1 1101 ? 18.392 -6.979 -43.534 1.00 93.31 1101 THR A C 1
ATOM 8699 O O . THR A 1 1101 ? 19.016 -6.902 -44.591 1.00 93.31 1101 THR A O 1
ATOM 8702 N N . MET A 1 1102 ? 18.957 -7.412 -42.401 1.00 94.50 1102 MET A N 1
ATOM 8703 C CA . MET A 1 1102 ? 20.358 -7.844 -42.327 1.00 94.50 1102 MET A CA 1
ATOM 8704 C C . MET A 1 1102 ? 20.627 -9.158 -43.074 1.00 94.50 1102 MET A C 1
ATOM 8706 O O . MET A 1 1102 ? 21.734 -9.341 -43.578 1.00 94.50 1102 MET A O 1
ATOM 8710 N N . LEU A 1 1103 ? 19.628 -10.038 -43.190 1.00 94.25 1103 LEU A N 1
ATOM 8711 C CA . LEU A 1 1103 ? 19.700 -11.266 -43.995 1.00 94.25 1103 LEU A CA 1
ATOM 8712 C C . LEU A 1 1103 ? 19.460 -11.031 -45.497 1.00 94.25 1103 LEU A C 1
ATOM 8714 O O . LEU A 1 1103 ? 19.797 -11.885 -46.314 1.00 94.25 1103 LEU A O 1
ATOM 8718 N N . GLY A 1 1104 ? 18.940 -9.859 -45.878 1.00 90.12 1104 GLY A N 1
ATOM 8719 C CA . GLY A 1 1104 ? 18.566 -9.534 -47.258 1.00 90.12 1104 GLY A CA 1
ATOM 8720 C C . GLY A 1 1104 ? 17.143 -9.959 -47.640 1.00 90.12 1104 GLY A C 1
ATOM 8721 O O . GLY A 1 1104 ? 16.744 -9.785 -48.794 1.00 90.12 1104 GLY A O 1
ATOM 8722 N N . ASP A 1 1105 ? 16.360 -10.441 -46.677 1.00 91.00 1105 ASP A N 1
ATOM 8723 C CA . ASP A 1 1105 ? 14.975 -10.897 -46.834 1.00 91.00 1105 ASP A CA 1
ATOM 8724 C C . ASP A 1 1105 ? 14.016 -9.690 -46.834 1.00 91.00 1105 ASP A C 1
ATOM 8726 O O . ASP A 1 1105 ? 13.293 -9.390 -45.880 1.00 91.00 1105 ASP A O 1
ATOM 8730 N N . THR A 1 1106 ? 14.088 -8.902 -47.910 1.00 86.94 1106 THR A N 1
ATOM 8731 C CA . THR A 1 1106 ? 13.386 -7.607 -48.015 1.00 86.94 1106 THR A CA 1
ATOM 8732 C C . THR A 1 1106 ? 11.857 -7.714 -48.023 1.00 86.94 1106 THR A C 1
ATOM 8734 O O . THR A 1 1106 ? 11.187 -6.754 -47.633 1.00 86.94 1106 THR A O 1
ATOM 8737 N N . GLU A 1 1107 ? 11.287 -8.849 -48.442 1.00 89.06 1107 GLU A N 1
ATOM 8738 C CA . GLU A 1 1107 ? 9.833 -9.061 -48.444 1.00 89.06 1107 GLU A CA 1
ATOM 8739 C C . GLU A 1 1107 ? 9.313 -9.239 -47.011 1.00 89.06 1107 GLU A C 1
ATOM 8741 O O . GLU A 1 1107 ? 8.430 -8.499 -46.574 1.00 89.06 1107 GLU A O 1
ATOM 8746 N N . GLU A 1 1108 ? 9.934 -10.125 -46.237 1.00 92.38 1108 GLU A N 1
ATOM 8747 C CA . GLU A 1 1108 ? 9.622 -10.395 -44.835 1.00 92.38 1108 GLU A CA 1
ATOM 8748 C C . GLU A 1 1108 ? 9.852 -9.159 -43.955 1.00 92.38 1108 GLU A C 1
ATOM 8750 O O . GLU A 1 1108 ? 9.045 -8.853 -43.068 1.00 92.38 1108 GLU A O 1
ATOM 8755 N N . ALA A 1 1109 ? 10.916 -8.393 -44.227 1.00 93.44 1109 ALA A N 1
ATOM 8756 C CA . ALA A 1 1109 ? 11.169 -7.120 -43.557 1.00 93.44 1109 ALA A CA 1
ATOM 8757 C C . ALA A 1 1109 ? 10.041 -6.103 -43.807 1.00 93.44 1109 ALA A C 1
ATOM 8759 O O . ALA A 1 1109 ? 9.552 -5.460 -42.870 1.00 93.44 1109 ALA A O 1
ATOM 8760 N N . ALA A 1 1110 ? 9.590 -5.972 -45.060 1.00 91.50 1110 ALA A N 1
ATOM 8761 C CA . ALA A 1 1110 ? 8.483 -5.092 -45.413 1.00 91.50 1110 ALA A CA 1
ATOM 8762 C C . ALA A 1 1110 ? 7.168 -5.544 -44.756 1.00 91.50 1110 ALA A C 1
ATOM 8764 O O . ALA A 1 1110 ? 6.451 -4.718 -44.185 1.00 91.50 1110 ALA A O 1
ATOM 8765 N N . GLU A 1 1111 ? 6.862 -6.843 -44.761 1.00 94.19 1111 GLU A N 1
ATOM 8766 C CA . GLU A 1 1111 ? 5.678 -7.380 -44.084 1.00 94.19 1111 GLU A CA 1
ATOM 8767 C C . GLU A 1 1111 ? 5.689 -7.077 -42.582 1.00 94.19 1111 GLU A C 1
ATOM 8769 O O . GLU A 1 1111 ? 4.683 -6.613 -42.033 1.00 94.19 1111 GLU A O 1
ATOM 8774 N N . ALA A 1 1112 ? 6.827 -7.271 -41.912 1.00 95.62 1112 ALA A N 1
ATOM 8775 C CA . ALA A 1 1112 ? 6.977 -6.970 -40.493 1.00 95.62 1112 ALA A CA 1
ATOM 8776 C C . ALA A 1 1112 ? 6.761 -5.472 -40.202 1.00 95.62 1112 ALA A C 1
ATOM 8778 O O . ALA A 1 1112 ? 5.970 -5.128 -39.319 1.00 95.62 1112 ALA A O 1
ATOM 8779 N N . TYR A 1 1113 ? 7.350 -4.562 -40.987 1.00 95.94 1113 TYR A N 1
ATOM 8780 C CA . TYR A 1 1113 ? 7.089 -3.122 -40.848 1.00 95.94 1113 TYR A CA 1
ATOM 8781 C C . TYR A 1 1113 ? 5.626 -2.743 -41.127 1.00 95.94 1113 TYR A C 1
ATOM 8783 O O . TYR A 1 1113 ? 5.075 -1.875 -40.444 1.00 95.94 1113 TYR A O 1
ATOM 8791 N N . GLN 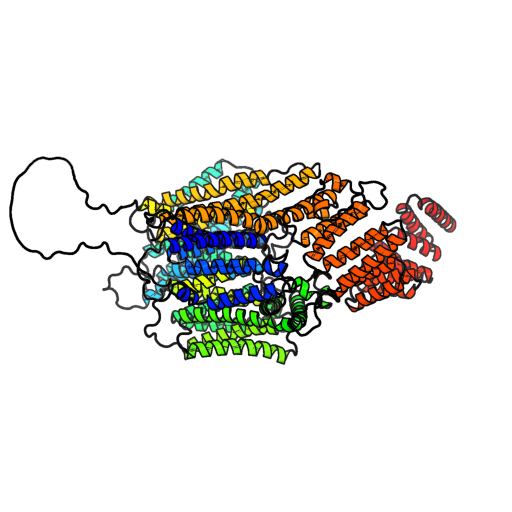A 1 1114 ? 4.946 -3.412 -42.060 1.00 94.94 1114 GLN A N 1
ATOM 8792 C CA . GLN A 1 1114 ? 3.508 -3.211 -42.264 1.00 94.94 1114 GLN A CA 1
ATOM 8793 C C . GLN A 1 1114 ? 2.684 -3.641 -41.043 1.00 94.94 1114 GLN A C 1
ATOM 8795 O O . GLN A 1 1114 ? 1.697 -2.980 -40.715 1.00 94.94 1114 GLN A O 1
ATOM 8800 N N . GLN A 1 1115 ? 3.070 -4.710 -40.337 1.00 96.75 1115 GLN A N 1
ATOM 8801 C CA . GLN A 1 1115 ? 2.412 -5.083 -39.076 1.00 96.75 1115 GLN A CA 1
ATOM 8802 C C . GLN A 1 1115 ? 2.609 -4.014 -37.998 1.00 96.75 1115 GLN A C 1
ATOM 8804 O O . GLN A 1 1115 ? 1.647 -3.679 -37.304 1.00 96.75 1115 GLN A O 1
ATOM 8809 N N . VAL A 1 1116 ? 3.799 -3.404 -37.910 1.00 96.50 1116 VAL A N 1
ATOM 8810 C CA . VAL A 1 1116 ? 4.023 -2.249 -37.023 1.00 96.50 1116 VAL A CA 1
ATOM 8811 C C . VAL A 1 1116 ? 3.027 -1.139 -37.344 1.00 96.50 1116 VAL A C 1
ATOM 8813 O O . VAL A 1 1116 ? 2.366 -0.648 -36.438 1.00 96.50 1116 VAL A O 1
ATOM 8816 N N . LEU A 1 1117 ? 2.829 -0.789 -38.618 1.00 95.31 1117 LEU A N 1
ATOM 8817 C CA . LEU A 1 1117 ? 1.874 0.256 -39.007 1.00 95.31 1117 LEU A CA 1
ATOM 8818 C C . LEU A 1 1117 ? 0.406 -0.106 -38.737 1.00 95.31 1117 LEU A C 1
ATOM 8820 O O . LEU A 1 1117 ? -0.408 0.793 -38.532 1.00 95.31 1117 LEU A O 1
ATOM 8824 N N . LYS A 1 1118 ? 0.048 -1.395 -38.680 1.00 96.00 1118 LYS A N 1
ATOM 8825 C CA . LYS A 1 1118 ? -1.294 -1.828 -38.246 1.00 96.00 1118 LYS A CA 1
ATOM 8826 C C . LYS A 1 1118 ? -1.513 -1.612 -36.746 1.00 96.00 1118 LYS A C 1
ATOM 8828 O O . LYS A 1 1118 ? -2.625 -1.277 -36.344 1.00 96.00 1118 LYS A O 1
ATOM 8833 N N . ILE A 1 1119 ? -0.475 -1.802 -35.929 1.00 93.81 1119 ILE A N 1
ATOM 8834 C CA . ILE A 1 1119 ? -0.542 -1.680 -34.462 1.00 93.81 1119 ILE A CA 1
ATOM 8835 C C . ILE A 1 1119 ? -0.332 -0.223 -34.023 1.00 93.81 1119 ILE A C 1
ATOM 8837 O O . ILE A 1 1119 ? -1.093 0.314 -33.217 1.00 93.81 1119 ILE A O 1
ATOM 8841 N N . THR A 1 1120 ? 0.684 0.434 -34.577 1.00 93.50 1120 THR A N 1
ATOM 8842 C CA . THR A 1 1120 ? 1.101 1.814 -34.308 1.00 93.50 1120 THR A CA 1
ATOM 8843 C C . THR A 1 1120 ? 1.173 2.619 -35.615 1.00 93.50 1120 THR A C 1
ATOM 8845 O O . THR A 1 1120 ? 2.263 2.859 -36.137 1.00 93.50 1120 THR A O 1
ATOM 8848 N N . PRO A 1 1121 ? 0.034 3.128 -36.132 1.00 92.62 1121 PRO A N 1
ATOM 8849 C CA . PRO A 1 1121 ? -0.038 3.809 -37.437 1.00 92.62 1121 PRO A CA 1
ATOM 8850 C C . PRO A 1 1121 ? 0.691 5.158 -37.534 1.00 92.62 1121 PRO A C 1
ATOM 8852 O O . PRO A 1 1121 ? 0.603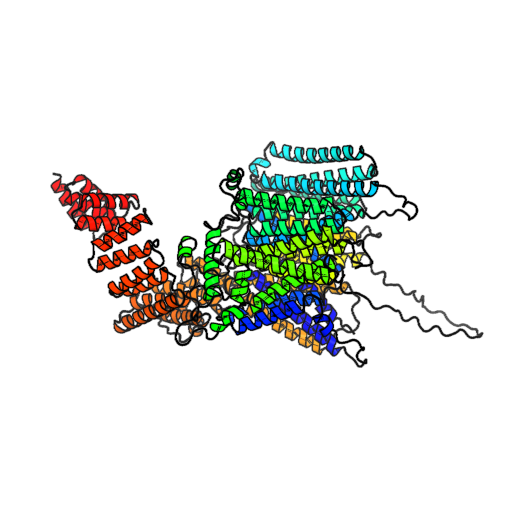 5.841 -38.551 1.00 92.62 1121 PRO A O 1
ATOM 8855 N N . ARG A 1 1122 ? 1.315 5.614 -36.443 1.00 93.75 1122 ARG A N 1
ATOM 8856 C CA . ARG A 1 1122 ? 2.030 6.897 -36.356 1.00 93.75 1122 ARG A CA 1
ATOM 8857 C C . ARG A 1 1122 ? 3.528 6.722 -36.115 1.00 93.75 1122 ARG A C 1
ATOM 8859 O O . ARG A 1 1122 ? 4.200 7.716 -35.860 1.00 93.75 1122 ARG A O 1
ATOM 8866 N N . ASP A 1 1123 ? 4.035 5.491 -36.147 1.00 91.00 1123 ASP A N 1
ATOM 8867 C CA . ASP A 1 1123 ? 5.472 5.255 -36.061 1.00 91.00 1123 ASP A CA 1
ATOM 8868 C C . ASP A 1 1123 ? 6.140 5.655 -37.383 1.00 91.00 1123 ASP A C 1
ATOM 8870 O O . ASP A 1 1123 ? 5.714 5.249 -38.462 1.00 91.00 1123 ASP A O 1
ATOM 8874 N N . VAL A 1 1124 ? 7.179 6.481 -37.294 1.00 93.56 1124 VAL A N 1
ATOM 8875 C CA . VAL A 1 1124 ? 7.881 7.051 -38.447 1.00 93.56 1124 VAL A CA 1
ATOM 8876 C C . VAL A 1 1124 ? 8.839 6.033 -39.065 1.00 93.56 1124 VAL A C 1
ATOM 8878 O O . VAL A 1 1124 ? 8.974 5.987 -40.289 1.00 93.56 1124 VAL A O 1
ATOM 8881 N N . LYS A 1 1125 ? 9.496 5.199 -38.244 1.00 93.50 1125 LYS A N 1
ATOM 8882 C CA . LYS A 1 1125 ? 10.546 4.278 -38.713 1.00 93.50 1125 LYS A CA 1
ATOM 8883 C C . LYS A 1 1125 ? 10.024 3.304 -39.785 1.00 93.50 1125 LYS A C 1
ATOM 8885 O O . LYS A 1 1125 ? 10.665 3.222 -40.833 1.00 93.50 1125 LYS A O 1
ATOM 8890 N N . PRO A 1 1126 ? 8.868 2.630 -39.614 1.00 94.75 1126 PRO A N 1
ATOM 8891 C CA . PRO A 1 1126 ? 8.338 1.723 -40.631 1.00 94.75 1126 PRO A CA 1
ATOM 8892 C C . PRO A 1 1126 ? 8.013 2.415 -41.960 1.00 94.75 1126 PRO A C 1
ATOM 8894 O O . PRO A 1 1126 ? 8.263 1.842 -43.014 1.00 94.75 1126 PRO A O 1
ATOM 8897 N N . HIS A 1 1127 ? 7.495 3.651 -41.937 1.00 94.94 1127 HIS A N 1
ATOM 8898 C CA . HIS A 1 1127 ? 7.214 4.406 -43.164 1.00 94.94 1127 HIS A CA 1
ATOM 8899 C C . HIS A 1 1127 ? 8.493 4.706 -43.958 1.00 94.94 1127 HIS A C 1
ATOM 8901 O O . HIS A 1 1127 ? 8.512 4.526 -45.173 1.00 94.94 1127 HIS A O 1
ATOM 8907 N N . ILE A 1 1128 ? 9.576 5.100 -43.283 1.00 94.31 1128 ILE A N 1
ATOM 8908 C CA . ILE A 1 1128 ? 10.868 5.355 -43.941 1.00 94.31 1128 ILE A CA 1
ATOM 8909 C C . ILE A 1 1128 ? 11.409 4.075 -44.584 1.00 94.31 1128 ILE A C 1
ATOM 8911 O O . ILE A 1 1128 ? 11.811 4.099 -45.745 1.00 94.31 1128 ILE A O 1
ATOM 8915 N N . GLN A 1 1129 ? 11.386 2.960 -43.852 1.00 94.00 1129 GLN A N 1
ATOM 8916 C CA . GLN A 1 1129 ? 11.937 1.690 -44.330 1.00 94.00 1129 GLN A CA 1
ATOM 8917 C C . GLN A 1 1129 ? 11.114 1.099 -45.480 1.00 94.00 1129 GLN A C 1
ATOM 8919 O O . GLN A 1 1129 ? 11.677 0.687 -46.491 1.00 94.00 1129 GLN A O 1
ATOM 8924 N N . LEU A 1 1130 ? 9.779 1.152 -45.396 1.00 93.56 1130 LEU A N 1
ATOM 8925 C CA . LEU A 1 1130 ? 8.901 0.746 -46.498 1.00 93.56 1130 LEU A CA 1
ATOM 8926 C C . LEU A 1 1130 ? 9.106 1.608 -47.744 1.00 93.56 1130 LEU A C 1
ATOM 8928 O O . LEU A 1 1130 ? 9.159 1.063 -48.841 1.00 93.56 1130 LEU A O 1
ATOM 8932 N N . CYS A 1 1131 ? 9.284 2.924 -47.588 1.00 94.31 1131 CYS A N 1
ATOM 8933 C CA . CYS A 1 1131 ? 9.644 3.800 -48.701 1.00 94.31 1131 CYS A CA 1
ATOM 8934 C C . CYS A 1 1131 ? 10.944 3.331 -49.380 1.00 94.31 1131 CYS A C 1
ATOM 8936 O O . CYS A 1 1131 ? 10.992 3.190 -50.601 1.00 94.31 1131 CYS A O 1
ATOM 8938 N N . THR A 1 1132 ? 11.982 3.009 -48.602 1.00 92.00 1132 THR A N 1
ATOM 8939 C CA . THR A 1 1132 ? 13.246 2.490 -49.144 1.00 92.00 1132 THR A CA 1
ATOM 8940 C C . THR A 1 1132 ? 13.068 1.155 -49.873 1.00 92.00 1132 THR A C 1
ATOM 8942 O O . THR A 1 1132 ? 13.528 1.023 -51.007 1.00 92.00 1132 THR A O 1
ATOM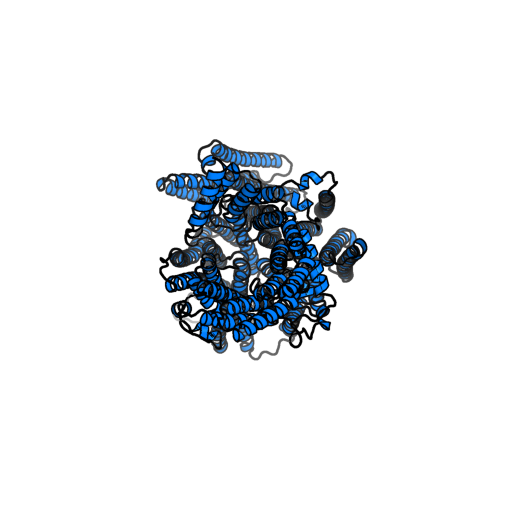 8945 N N . PHE A 1 1133 ? 12.379 0.181 -49.275 1.00 90.44 1133 PHE A N 1
ATOM 8946 C CA . PHE A 1 1133 ? 12.193 -1.141 -49.884 1.00 90.44 1133 PHE A CA 1
ATOM 8947 C C . PHE A 1 1133 ? 11.325 -1.097 -51.143 1.00 90.44 1133 PHE A C 1
ATOM 8949 O O . PHE A 1 1133 ? 11.673 -1.705 -52.154 1.00 90.44 1133 PHE A O 1
ATOM 8956 N N . LEU A 1 1134 ? 10.229 -0.333 -51.130 1.00 90.12 1134 LEU A N 1
ATOM 8957 C CA . LEU A 1 1134 ? 9.367 -0.164 -52.302 1.00 90.12 1134 LEU A CA 1
ATOM 8958 C C . LEU A 1 1134 ? 10.110 0.531 -53.448 1.00 90.12 1134 LEU A C 1
ATOM 8960 O O . LEU A 1 1134 ? 9.970 0.118 -54.601 1.00 90.12 1134 LEU A O 1
ATOM 8964 N N . ALA A 1 1135 ? 10.953 1.521 -53.139 1.00 90.56 1135 ALA A N 1
ATOM 8965 C CA . ALA A 1 1135 ? 11.791 2.172 -54.139 1.00 90.56 1135 ALA A CA 1
ATOM 8966 C C . ALA A 1 1135 ? 12.805 1.199 -54.764 1.00 90.56 1135 ALA A C 1
ATOM 8968 O O . ALA A 1 1135 ? 12.955 1.174 -55.984 1.00 90.56 1135 ALA A O 1
ATOM 8969 N N . GLN A 1 1136 ? 13.439 0.339 -53.958 1.00 87.81 1136 GLN A N 1
ATOM 8970 C CA . GLN A 1 1136 ? 14.342 -0.713 -54.450 1.00 87.81 1136 GLN A CA 1
ATOM 8971 C C . GLN A 1 1136 ? 13.625 -1.751 -55.329 1.00 87.81 1136 GLN A C 1
ATOM 8973 O O . GLN A 1 1136 ? 14.215 -2.262 -56.278 1.00 87.81 1136 GLN A O 1
ATOM 8978 N N . GLN A 1 1137 ? 12.344 -2.025 -55.063 1.00 86.50 1137 GLN A N 1
ATOM 8979 C CA . GLN A 1 1137 ? 11.489 -2.883 -55.893 1.00 86.50 1137 GLN A CA 1
ATOM 8980 C C . GLN A 1 1137 ? 10.946 -2.179 -57.155 1.00 86.50 1137 GLN A C 1
ATOM 8982 O O . GLN A 1 1137 ? 10.225 -2.798 -57.937 1.00 86.50 1137 GLN A O 1
ATOM 8987 N N . GLY A 1 1138 ? 11.252 -0.892 -57.361 1.00 87.44 1138 GLY A N 1
ATOM 8988 C CA . GLY A 1 1138 ? 10.766 -0.094 -58.491 1.00 87.44 1138 GLY A CA 1
ATOM 8989 C C . GLY A 1 1138 ? 9.318 0.399 -58.362 1.00 87.44 1138 GLY A C 1
ATOM 8990 O O . GLY A 1 1138 ? 8.784 0.966 -59.313 1.00 87.44 1138 GLY A O 1
ATOM 8991 N N . LYS A 1 1139 ? 8.674 0.225 -57.200 1.00 91.88 1139 LYS A N 1
ATOM 8992 C CA . LYS A 1 1139 ? 7.319 0.726 -56.894 1.00 91.88 1139 LYS A CA 1
ATOM 8993 C C . LYS A 1 1139 ? 7.397 2.161 -56.364 1.00 91.88 1139 LYS A C 1
ATOM 8995 O O . LYS A 1 1139 ? 7.107 2.438 -55.200 1.00 91.88 1139 LYS A O 1
ATOM 9000 N N . LEU A 1 1140 ? 7.868 3.066 -57.216 1.00 92.44 1140 LEU A N 1
ATOM 9001 C CA . LEU A 1 1140 ? 8.271 4.417 -56.824 1.00 92.44 1140 LEU A CA 1
ATOM 9002 C C . LEU A 1 1140 ? 7.100 5.268 -56.297 1.00 92.44 1140 LEU A C 1
ATOM 9004 O O . LEU A 1 1140 ? 7.269 5.981 -55.313 1.00 92.44 1140 LEU A O 1
ATOM 9008 N N . GLU A 1 1141 ? 5.901 5.172 -56.873 1.00 92.44 1141 GLU A N 1
ATOM 9009 C CA . GLU A 1 1141 ? 4.726 5.920 -56.404 1.00 92.44 1141 GLU A CA 1
ATOM 9010 C C . GLU A 1 1141 ? 4.243 5.493 -55.009 1.00 92.44 1141 GLU A C 1
ATOM 9012 O O . GLU A 1 1141 ? 3.896 6.350 -54.198 1.00 92.44 1141 GLU A O 1
ATOM 9017 N N . GLU A 1 1142 ? 4.247 4.193 -54.703 1.00 92.12 1142 GLU A N 1
ATOM 9018 C CA . GLU A 1 1142 ? 3.906 3.695 -53.360 1.00 92.12 1142 GLU A CA 1
ATOM 9019 C C . GLU A 1 1142 ? 4.974 4.119 -52.338 1.00 92.12 1142 GLU A C 1
ATOM 9021 O O . GLU A 1 1142 ? 4.663 4.490 -51.205 1.00 92.12 1142 GLU A O 1
ATOM 9026 N N . ALA A 1 1143 ? 6.247 4.136 -52.751 1.00 93.44 1143 ALA A N 1
ATOM 9027 C CA . ALA A 1 1143 ? 7.336 4.637 -51.922 1.00 93.44 1143 ALA A CA 1
ATOM 9028 C C . ALA A 1 1143 ? 7.158 6.126 -51.567 1.00 93.44 1143 ALA A C 1
ATOM 9030 O O . ALA A 1 1143 ? 7.342 6.501 -50.406 1.00 93.44 1143 ALA A O 1
ATOM 9031 N N . VAL A 1 1144 ? 6.737 6.959 -52.531 1.00 95.81 1144 VAL A N 1
ATOM 9032 C CA . VAL A 1 1144 ? 6.410 8.380 -52.302 1.00 95.81 1144 VAL A CA 1
ATOM 9033 C C . VAL A 1 1144 ? 5.366 8.533 -51.197 1.00 95.81 1144 VAL A C 1
ATOM 9035 O O . VAL A 1 1144 ? 5.585 9.330 -50.286 1.00 95.81 1144 VAL A O 1
ATOM 9038 N N . GLU A 1 1145 ? 4.276 7.759 -51.223 1.00 95.06 1145 GLU A N 1
ATOM 9039 C CA . GLU A 1 1145 ? 3.212 7.838 -50.209 1.00 95.06 1145 GLU A CA 1
ATOM 9040 C C . GLU A 1 1145 ? 3.757 7.582 -48.795 1.00 95.06 1145 GLU A C 1
ATOM 9042 O O . GLU A 1 1145 ? 3.502 8.350 -47.861 1.00 95.06 1145 GLU A O 1
ATOM 9047 N N . HIS A 1 1146 ? 4.572 6.537 -48.630 1.00 94.75 1146 HIS A N 1
ATOM 9048 C CA . HIS A 1 1146 ? 5.179 6.224 -47.339 1.00 94.75 1146 HIS A CA 1
ATOM 9049 C C . HIS A 1 1146 ? 6.179 7.297 -46.882 1.00 94.75 1146 HIS A C 1
ATOM 9051 O O . HIS A 1 1146 ? 6.163 7.677 -45.709 1.00 94.75 1146 HIS A O 1
ATOM 9057 N N . CYS A 1 1147 ? 7.011 7.826 -47.782 1.00 95.12 1147 CYS A N 1
ATOM 9058 C CA . CYS A 1 1147 ? 7.947 8.903 -47.456 1.00 95.12 1147 CYS A CA 1
ATOM 9059 C C . CYS A 1 1147 ? 7.228 10.214 -47.083 1.00 95.12 1147 CYS A C 1
ATOM 9061 O O . CYS A 1 1147 ? 7.577 10.836 -46.079 1.00 95.12 1147 CYS A O 1
ATOM 9063 N N . GLN A 1 1148 ? 6.178 10.598 -47.815 1.00 95.56 1148 GLN A N 1
ATOM 9064 C CA . GLN A 1 1148 ? 5.336 11.749 -47.475 1.00 95.56 1148 GLN A CA 1
ATOM 9065 C C . GLN A 1 1148 ? 4.690 11.568 -46.102 1.00 95.56 1148 GLN A C 1
ATOM 9067 O O . GLN A 1 1148 ? 4.732 12.474 -45.272 1.00 95.56 1148 GLN A O 1
ATOM 9072 N N . ARG A 1 1149 ? 4.167 10.373 -45.805 1.00 95.38 1149 ARG A N 1
ATOM 9073 C CA . ARG A 1 1149 ? 3.574 10.095 -44.496 1.00 95.38 1149 ARG A CA 1
ATOM 9074 C C . ARG A 1 1149 ? 4.592 10.169 -43.354 1.00 95.38 1149 ARG A C 1
ATOM 9076 O O . ARG A 1 1149 ? 4.257 10.658 -42.275 1.00 95.38 1149 ARG A O 1
ATOM 9083 N N . ALA A 1 1150 ? 5.832 9.729 -43.579 1.00 94.75 1150 ALA A N 1
ATOM 9084 C CA . ALA A 1 1150 ? 6.920 9.906 -42.616 1.00 94.75 1150 ALA A CA 1
ATOM 9085 C C . ALA A 1 1150 ? 7.214 11.394 -42.351 1.00 94.75 1150 ALA A C 1
ATOM 9087 O O . ALA A 1 1150 ? 7.375 11.772 -41.192 1.00 94.75 1150 ALA A O 1
ATOM 9088 N N . ILE A 1 1151 ? 7.220 12.236 -43.392 1.00 95.44 1151 ILE A N 1
ATOM 9089 C CA . ILE A 1 1151 ? 7.415 13.694 -43.287 1.00 95.44 1151 ILE A CA 1
ATOM 9090 C C . ILE A 1 1151 ? 6.236 14.357 -42.565 1.00 95.44 1151 ILE A C 1
ATOM 9092 O O . ILE A 1 1151 ? 6.441 15.178 -41.677 1.00 95.44 1151 ILE A O 1
ATOM 9096 N N . GLU A 1 1152 ? 4.994 13.969 -42.858 1.00 95.69 1152 GLU A N 1
ATOM 9097 C CA . GLU A 1 1152 ? 3.816 14.478 -42.140 1.00 95.69 1152 GLU A CA 1
ATOM 9098 C C . GLU A 1 1152 ? 3.888 14.207 -40.629 1.00 95.69 1152 GLU A C 1
ATOM 9100 O O . GLU A 1 1152 ? 3.433 15.016 -39.816 1.00 95.69 1152 GLU A O 1
ATOM 9105 N N . LEU A 1 1153 ? 4.441 13.054 -40.243 1.00 93.88 1153 LEU A N 1
ATOM 9106 C CA . LEU A 1 1153 ? 4.616 12.663 -38.846 1.00 93.88 1153 LEU A CA 1
ATOM 9107 C C . LEU A 1 1153 ? 5.866 13.293 -38.209 1.00 93.88 1153 LEU A C 1
ATOM 9109 O O . LEU A 1 1153 ? 5.838 13.613 -37.019 1.00 93.88 1153 LEU A O 1
ATOM 9113 N N . ALA A 1 1154 ? 6.937 13.484 -38.981 1.00 94.94 1154 ALA A N 1
ATOM 9114 C CA . ALA A 1 1154 ? 8.199 14.085 -38.559 1.00 94.94 1154 ALA A CA 1
ATOM 9115 C C . ALA A 1 1154 ? 8.763 15.021 -39.653 1.00 94.94 1154 ALA A C 1
ATOM 9117 O O . ALA A 1 1154 ? 9.628 14.604 -40.428 1.00 94.94 1154 ALA A O 1
ATOM 9118 N N . PRO A 1 1155 ? 8.348 16.305 -39.674 1.00 94.12 1155 PRO A N 1
ATOM 9119 C CA . PRO A 1 1155 ? 8.652 17.238 -40.771 1.00 94.12 1155 PRO A CA 1
ATOM 9120 C C . PRO A 1 1155 ? 10.124 17.595 -40.976 1.00 94.12 1155 PRO A C 1
ATOM 9122 O O . PRO A 1 1155 ? 10.459 18.205 -41.975 1.00 94.12 1155 PRO A O 1
ATOM 9125 N N . ASN A 1 1156 ? 10.994 17.260 -40.022 1.00 93.00 1156 ASN A N 1
ATOM 9126 C CA . ASN A 1 1156 ? 12.433 17.529 -40.100 1.00 93.00 1156 ASN A CA 1
ATOM 9127 C C . ASN A 1 1156 ? 13.240 16.225 -40.211 1.00 93.00 1156 ASN A C 1
ATOM 9129 O O . ASN A 1 1156 ? 14.406 16.172 -39.814 1.00 93.00 1156 ASN A O 1
ATOM 9133 N N . ASN A 1 1157 ? 12.621 15.129 -40.662 1.00 93.25 1157 ASN A N 1
ATOM 9134 C CA . ASN A 1 1157 ? 13.310 13.852 -40.779 1.00 93.25 1157 ASN A CA 1
ATOM 9135 C C . ASN A 1 1157 ? 14.174 13.813 -42.050 1.00 93.25 1157 ASN A C 1
ATOM 9137 O O . ASN A 1 1157 ? 13.671 13.595 -43.151 1.00 93.25 1157 ASN A O 1
ATOM 9141 N N . TYR A 1 1158 ? 15.487 13.980 -41.880 1.00 93.50 1158 TYR A N 1
ATOM 9142 C CA . TYR A 1 1158 ? 16.459 13.988 -42.979 1.00 93.50 1158 TYR A CA 1
ATOM 9143 C C . TYR A 1 1158 ? 16.348 12.767 -43.910 1.00 93.50 1158 TYR A C 1
ATOM 9145 O O . TYR A 1 1158 ? 16.338 12.928 -45.127 1.00 93.50 1158 TYR A O 1
ATOM 9153 N N . GLN A 1 1159 ? 16.223 11.554 -43.356 1.00 93.12 1159 GLN A N 1
ATOM 9154 C CA . GLN A 1 1159 ? 16.151 10.310 -44.135 1.00 93.12 1159 GLN A CA 1
ATOM 9155 C C . GLN A 1 1159 ? 14.925 10.282 -45.058 1.00 93.12 1159 GLN A C 1
ATOM 9157 O O . GLN A 1 1159 ? 15.032 9.859 -46.208 1.00 93.12 1159 GLN A O 1
ATOM 9162 N N . ALA A 1 1160 ? 13.775 10.767 -44.581 1.00 94.00 1160 ALA A N 1
ATOM 9163 C CA . ALA A 1 1160 ? 12.551 10.811 -45.373 1.00 94.00 1160 ALA A CA 1
ATOM 9164 C C . ALA A 1 1160 ? 12.657 11.807 -46.544 1.00 94.00 1160 ALA A C 1
ATOM 9166 O O . ALA A 1 1160 ? 12.390 11.421 -47.681 1.00 94.00 1160 ALA A O 1
ATOM 9167 N N . HIS A 1 1161 ? 13.131 13.037 -46.296 1.00 95.56 1161 HIS A N 1
ATOM 9168 C CA . HIS A 1 1161 ? 13.364 14.043 -47.348 1.00 95.56 1161 HIS A CA 1
ATOM 9169 C C . HIS A 1 1161 ? 14.412 13.580 -48.365 1.00 95.56 1161 HIS A C 1
ATOM 9171 O O . HIS A 1 1161 ? 14.210 13.693 -49.573 1.00 95.56 1161 HIS A O 1
ATOM 9177 N N . ARG A 1 1162 ? 15.508 12.978 -47.883 1.00 95.31 1162 ARG A N 1
ATOM 9178 C CA . ARG A 1 1162 ? 16.544 12.383 -48.732 1.00 95.31 1162 ARG A CA 1
ATOM 9179 C C . ARG A 1 1162 ? 15.962 11.338 -49.680 1.00 95.31 1162 ARG A C 1
ATOM 9181 O O . ARG A 1 1162 ? 16.222 11.388 -50.880 1.00 95.31 1162 ARG A O 1
ATOM 9188 N N . ASN A 1 1163 ? 15.217 10.374 -49.140 1.00 95.19 1163 ASN A N 1
ATOM 9189 C CA . ASN A 1 1163 ? 14.650 9.290 -49.935 1.00 95.19 1163 ASN A CA 1
ATOM 9190 C C . ASN A 1 1163 ? 13.632 9.833 -50.944 1.00 95.19 1163 ASN A C 1
ATOM 9192 O O . ASN A 1 1163 ? 13.662 9.435 -52.106 1.00 95.19 1163 ASN A O 1
ATOM 9196 N N . LEU A 1 1164 ? 12.798 10.794 -50.539 1.00 95.88 1164 LEU A N 1
ATOM 9197 C CA . LEU A 1 1164 ? 11.792 11.398 -51.407 1.00 95.88 1164 LEU A CA 1
ATOM 9198 C C . LEU A 1 1164 ? 12.411 12.195 -52.570 1.00 95.88 1164 LEU A C 1
ATOM 9200 O O . LEU A 1 1164 ? 11.973 12.036 -53.707 1.00 95.88 1164 LEU A O 1
ATOM 9204 N N . ALA A 1 1165 ? 13.476 12.967 -52.325 1.00 94.94 1165 ALA A N 1
ATOM 9205 C CA . ALA A 1 1165 ? 14.203 13.696 -53.369 1.00 94.94 1165 ALA A CA 1
ATOM 9206 C C . ALA A 1 1165 ? 14.788 12.759 -54.442 1.00 94.94 1165 ALA A C 1
ATOM 9208 O O . ALA A 1 1165 ? 14.695 13.025 -55.642 1.00 94.94 1165 ALA A O 1
ATOM 9209 N N . ILE A 1 1166 ? 15.362 11.630 -54.012 1.00 94.38 1166 ILE A N 1
ATOM 9210 C CA . ILE A 1 1166 ? 15.911 10.606 -54.911 1.00 94.38 1166 ILE A CA 1
ATOM 9211 C C . ILE A 1 1166 ? 14.788 9.941 -55.717 1.00 94.38 1166 ILE A C 1
ATOM 9213 O O . ILE A 1 1166 ? 14.897 9.829 -56.936 1.00 94.38 1166 ILE A O 1
ATOM 9217 N N . ILE A 1 1167 ? 13.688 9.559 -55.063 1.00 95.75 1167 ILE A N 1
ATOM 9218 C CA . ILE A 1 1167 ? 12.551 8.905 -55.722 1.00 95.75 1167 ILE A CA 1
ATOM 9219 C C . ILE A 1 1167 ? 11.880 9.843 -56.735 1.00 95.75 1167 ILE A C 1
ATOM 9221 O O . ILE A 1 1167 ? 11.558 9.413 -57.840 1.00 95.75 1167 ILE A O 1
ATOM 9225 N N . TYR A 1 1168 ? 11.703 11.130 -56.416 1.00 95.62 1168 TYR A N 1
ATOM 9226 C CA . TYR A 1 1168 ? 11.137 12.096 -57.362 1.00 95.62 1168 TYR A CA 1
ATOM 9227 C C . TYR A 1 1168 ? 12.029 12.333 -58.576 1.00 95.62 1168 TYR A C 1
ATOM 9229 O O . TYR A 1 1168 ? 11.508 12.448 -59.686 1.00 95.62 1168 TYR A O 1
ATOM 9237 N N . ARG A 1 1169 ? 13.358 12.349 -58.406 1.00 93.50 1169 ARG A N 1
ATOM 9238 C CA . ARG A 1 1169 ? 14.287 12.361 -59.545 1.00 93.50 1169 ARG A CA 1
ATOM 9239 C C . ARG A 1 1169 ? 14.058 11.137 -60.431 1.00 93.50 1169 ARG A C 1
ATOM 9241 O O . ARG A 1 1169 ? 13.968 11.284 -61.647 1.00 93.50 1169 ARG A O 1
ATOM 9248 N N . ASP A 1 1170 ? 13.940 9.956 -59.829 1.00 92.00 1170 ASP A N 1
ATOM 9249 C CA . ASP A 1 1170 ? 13.765 8.693 -60.558 1.00 92.00 1170 ASP A CA 1
ATOM 9250 C C . ASP A 1 1170 ? 12.395 8.612 -61.261 1.00 92.00 1170 ASP A C 1
ATOM 9252 O O . ASP A 1 1170 ? 12.280 8.022 -62.334 1.00 92.00 1170 ASP A O 1
ATOM 9256 N N . LEU A 1 1171 ? 11.378 9.293 -60.720 1.00 93.44 1171 LEU A N 1
ATOM 9257 C CA . LEU A 1 1171 ? 10.069 9.525 -61.347 1.00 93.44 1171 LEU A CA 1
ATOM 9258 C C . LEU A 1 1171 ? 10.053 10.677 -62.369 1.00 93.44 1171 LEU A C 1
ATOM 9260 O O . LEU A 1 1171 ? 9.003 10.968 -62.945 1.00 93.44 1171 LEU A O 1
ATOM 9264 N N . VAL A 1 1172 ? 11.186 11.351 -62.595 1.00 91.50 1172 VAL A N 1
ATOM 9265 C CA . VAL A 1 1172 ? 11.321 12.529 -63.474 1.00 91.50 1172 VAL A CA 1
ATOM 9266 C C . VAL A 1 1172 ? 10.430 13.709 -63.031 1.00 91.50 1172 VAL A C 1
ATOM 9268 O O . VAL A 1 1172 ? 10.051 14.573 -63.819 1.00 91.50 1172 VAL A O 1
ATOM 9271 N N . ARG A 1 1173 ? 10.108 13.797 -61.737 1.00 94.25 1173 ARG A N 1
ATOM 9272 C CA . ARG A 1 1173 ? 9.385 14.921 -61.118 1.00 94.25 1173 ARG A CA 1
ATOM 9273 C C . ARG A 1 1173 ? 10.378 15.932 -60.549 1.00 94.25 1173 ARG A C 1
ATOM 9275 O O . ARG A 1 1173 ? 10.524 16.089 -59.341 1.00 94.25 1173 ARG A O 1
ATOM 9282 N N . ILE A 1 1174 ? 11.117 16.579 -61.449 1.00 92.00 1174 ILE A N 1
ATOM 9283 C CA . ILE A 1 1174 ? 12.331 17.342 -61.113 1.00 92.00 1174 ILE A CA 1
ATOM 9284 C C . ILE A 1 1174 ? 12.060 18.533 -60.177 1.00 92.00 1174 ILE A C 1
ATOM 9286 O O . ILE A 1 1174 ? 12.859 18.784 -59.281 1.00 92.00 1174 ILE A O 1
ATOM 9290 N N . GLU A 1 1175 ? 10.926 19.228 -60.319 1.00 91.38 1175 GLU A N 1
ATOM 9291 C CA . GLU A 1 1175 ? 10.561 20.347 -59.429 1.00 91.38 1175 GLU A CA 1
ATOM 9292 C C . GLU A 1 1175 ? 10.333 19.891 -57.978 1.00 91.38 1175 GLU A C 1
ATOM 9294 O O . GLU A 1 1175 ? 10.835 20.518 -57.046 1.00 91.38 1175 GLU A O 1
ATOM 9299 N N . GLU A 1 1176 ? 9.619 18.778 -57.784 1.00 93.62 1176 GLU A N 1
ATOM 9300 C CA . GLU A 1 1176 ? 9.387 18.189 -56.459 1.00 93.62 1176 GLU A CA 1
ATOM 9301 C C . GLU A 1 1176 ? 10.698 17.628 -55.881 1.00 93.62 1176 GLU A C 1
ATOM 9303 O O . GLU A 1 1176 ? 11.004 17.840 -54.709 1.00 93.62 1176 GLU A O 1
ATOM 9308 N N . ALA A 1 1177 ? 11.527 16.985 -56.715 1.00 93.69 1177 ALA A N 1
ATOM 9309 C CA . ALA A 1 1177 ? 12.849 16.496 -56.322 1.00 93.69 1177 ALA A CA 1
ATOM 9310 C C . ALA A 1 1177 ? 13.761 17.625 -55.821 1.00 93.69 1177 ALA A C 1
ATOM 9312 O O . ALA A 1 1177 ? 14.446 17.458 -54.813 1.00 93.69 1177 ALA A O 1
ATOM 9313 N N . LEU A 1 1178 ? 13.753 18.777 -56.500 1.00 94.19 1178 LEU A N 1
ATOM 9314 C CA . LEU A 1 1178 ? 14.547 19.949 -56.135 1.00 94.19 1178 LEU A CA 1
ATOM 9315 C C . LEU A 1 1178 ? 14.092 20.547 -54.796 1.00 94.19 1178 LEU A C 1
ATOM 9317 O O . LEU A 1 1178 ? 14.932 20.876 -53.960 1.00 94.19 1178 LEU A O 1
ATOM 9321 N N . GLN A 1 1179 ? 12.778 20.648 -54.565 1.00 94.19 1179 GLN A N 1
ATOM 9322 C CA . GLN A 1 1179 ? 12.232 21.132 -53.291 1.00 94.19 1179 GLN A CA 1
ATOM 9323 C C . GLN A 1 1179 ? 12.673 20.256 -52.116 1.00 94.19 1179 GLN A C 1
ATOM 9325 O O . GLN A 1 1179 ? 13.208 20.762 -51.129 1.00 94.19 1179 GLN A O 1
ATOM 9330 N N . GLU A 1 1180 ? 12.503 18.941 -52.243 1.00 95.56 1180 GLU A N 1
ATOM 9331 C CA . GLU A 1 1180 ? 12.881 17.996 -51.192 1.00 95.56 1180 GLU A CA 1
ATOM 9332 C C . GLU A 1 1180 ? 14.404 17.930 -50.999 1.00 95.56 1180 GLU A C 1
ATOM 9334 O O . GLU A 1 1180 ? 14.878 17.833 -49.868 1.00 95.56 1180 GLU A O 1
ATOM 9339 N N . ALA A 1 1181 ? 15.191 18.055 -52.075 1.00 93.81 1181 ALA A N 1
ATOM 9340 C CA . ALA A 1 1181 ? 16.652 18.094 -52.006 1.00 93.81 1181 ALA A CA 1
ATOM 9341 C C . ALA A 1 1181 ? 17.175 19.337 -51.268 1.00 93.81 1181 ALA A C 1
ATOM 9343 O O . ALA A 1 1181 ? 18.126 19.228 -50.493 1.00 93.81 1181 ALA A O 1
ATOM 9344 N N . LEU A 1 1182 ? 16.551 20.505 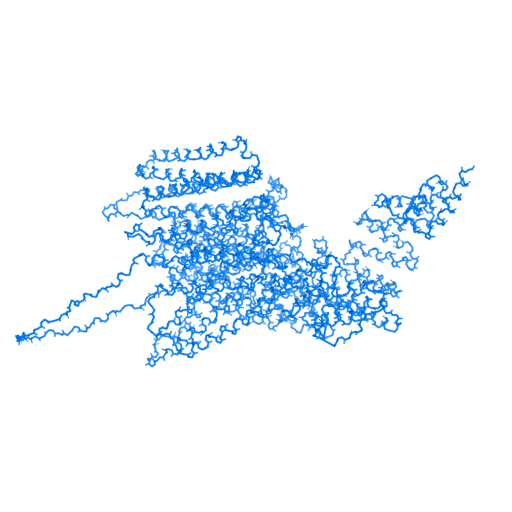-51.461 1.00 95.06 1182 LEU A N 1
ATOM 9345 C CA . LEU A 1 1182 ? 16.899 21.729 -50.730 1.00 95.06 1182 LEU A CA 1
ATOM 9346 C C . LEU A 1 1182 ? 16.666 21.564 -49.223 1.00 95.06 1182 LEU A C 1
ATOM 9348 O O . LEU A 1 1182 ? 17.531 21.927 -48.426 1.00 95.06 1182 LEU A O 1
ATOM 9352 N N . ILE A 1 1183 ? 15.544 20.954 -48.833 1.00 94.44 1183 ILE A N 1
ATOM 9353 C CA . ILE A 1 1183 ? 15.235 20.663 -47.425 1.00 94.44 1183 ILE A CA 1
ATOM 9354 C C . ILE A 1 1183 ? 16.207 19.612 -46.870 1.00 94.44 1183 ILE A C 1
ATOM 9356 O O . ILE A 1 1183 ? 16.781 19.799 -45.797 1.00 94.44 1183 ILE A O 1
ATOM 9360 N N . ALA A 1 1184 ? 16.458 18.528 -47.612 1.00 93.69 1184 ALA A N 1
ATOM 9361 C CA . ALA A 1 1184 ? 17.414 17.496 -47.215 1.00 93.69 1184 ALA A CA 1
ATOM 9362 C C . ALA A 1 1184 ? 18.816 18.085 -47.000 1.00 93.69 1184 ALA A C 1
ATOM 9364 O O . ALA A 1 1184 ? 19.458 17.766 -46.005 1.00 93.69 1184 ALA A O 1
ATOM 9365 N N . ARG A 1 1185 ? 19.262 19.002 -47.865 1.00 95.38 1185 ARG A N 1
ATOM 9366 C CA . ARG A 1 1185 ? 20.528 19.733 -47.726 1.00 95.38 1185 ARG A CA 1
ATOM 9367 C C . ARG A 1 1185 ? 20.584 20.593 -46.463 1.00 95.38 1185 ARG A C 1
ATOM 9369 O O . ARG A 1 1185 ? 21.632 20.666 -45.821 1.00 95.38 1185 ARG A O 1
ATOM 9376 N N . GLU A 1 1186 ? 19.495 21.275 -46.114 1.00 94.44 1186 GLU A N 1
ATOM 9377 C CA . GLU A 1 1186 ? 19.427 22.070 -44.881 1.00 94.44 1186 GLU A CA 1
ATOM 9378 C C . GLU A 1 1186 ? 19.556 21.190 -43.632 1.00 94.44 1186 GLU A C 1
ATOM 9380 O O . GLU A 1 1186 ? 20.256 21.566 -42.688 1.00 94.44 1186 GLU A O 1
ATOM 9385 N N . LEU A 1 1187 ? 18.935 20.007 -43.664 1.00 92.12 1187 LEU A N 1
ATOM 9386 C CA . LEU A 1 1187 ? 18.948 19.020 -42.582 1.00 92.12 1187 LEU A CA 1
ATOM 9387 C C . LEU A 1 1187 ? 20.214 18.140 -42.555 1.00 92.12 1187 LEU A C 1
ATOM 9389 O O . LEU A 1 1187 ? 20.482 17.497 -41.539 1.00 92.12 1187 LEU A O 1
ATOM 9393 N N . ALA A 1 1188 ? 20.981 18.097 -43.646 1.00 91.75 1188 ALA A N 1
ATOM 9394 C CA . ALA A 1 1188 ? 22.161 17.251 -43.808 1.00 91.75 1188 ALA A CA 1
ATOM 9395 C C . ALA A 1 1188 ? 23.342 17.678 -42.923 1.00 91.75 1188 ALA A C 1
ATOM 9397 O O . ALA A 1 1188 ? 23.521 18.855 -42.576 1.00 91.75 1188 ALA A O 1
ATOM 9398 N N . SER A 1 1189 ? 24.222 16.718 -42.624 1.00 91.56 1189 SER A N 1
ATOM 9399 C CA . SER A 1 1189 ? 25.509 17.007 -41.987 1.00 91.56 1189 SER A CA 1
ATOM 9400 C C . SER A 1 1189 ? 26.424 17.832 -42.907 1.00 91.56 1189 SER A C 1
ATOM 9402 O O . SER A 1 1189 ? 26.244 17.881 -44.124 1.00 91.56 1189 SER A O 1
ATOM 9404 N N . GLN A 1 1190 ? 27.442 18.493 -42.342 1.00 89.38 1190 GLN A N 1
ATOM 9405 C CA . GLN A 1 1190 ? 28.381 19.309 -43.133 1.00 89.38 1190 GLN A CA 1
ATOM 9406 C C . GLN A 1 1190 ? 29.154 18.495 -44.184 1.00 89.38 1190 GLN A C 1
ATOM 9408 O O . GLN A 1 1190 ? 29.544 19.048 -45.207 1.00 89.38 1190 GLN A O 1
ATOM 9413 N N . GLU A 1 1191 ? 29.342 17.195 -43.956 1.00 90.19 1191 GLU A N 1
ATOM 9414 C CA . GLU A 1 1191 ? 30.021 16.287 -44.887 1.00 90.19 1191 GLU A CA 1
ATOM 9415 C C . GLU A 1 1191 ? 29.135 15.896 -46.077 1.00 90.19 1191 GLU A C 1
ATOM 9417 O O . GLU A 1 1191 ? 29.631 15.693 -47.182 1.00 90.19 1191 GLU A O 1
ATOM 9422 N N . GLU A 1 1192 ? 27.818 15.828 -45.873 1.00 90.12 1192 GLU A N 1
ATOM 9423 C CA . GLU A 1 1192 ? 26.848 15.436 -46.901 1.00 90.12 1192 GLU A CA 1
ATOM 9424 C C . GLU A 1 1192 ? 26.392 16.619 -47.766 1.00 90.12 1192 GLU A C 1
ATOM 9426 O O . GLU A 1 1192 ? 25.949 16.424 -48.898 1.00 90.12 1192 GLU A O 1
ATOM 9431 N N . LYS A 1 1193 ? 26.515 17.857 -47.266 1.00 91.50 1193 LYS A N 1
ATOM 9432 C CA . LYS A 1 1193 ? 26.098 19.073 -47.987 1.00 91.50 1193 LYS A CA 1
ATOM 9433 C C . LYS A 1 1193 ? 26.713 19.217 -49.384 1.00 91.50 1193 LYS A C 1
ATOM 9435 O O . LYS A 1 1193 ? 25.938 19.472 -50.300 1.00 91.50 1193 LYS A O 1
ATOM 9440 N N . PRO A 1 1194 ? 28.022 18.983 -49.605 1.00 93.44 1194 PRO A N 1
ATOM 9441 C CA . PRO A 1 1194 ? 28.601 19.042 -50.948 1.00 93.44 1194 PRO A CA 1
ATOM 9442 C C . PRO A 1 1194 ? 27.996 18.025 -51.927 1.00 93.44 1194 PRO A C 1
ATOM 9444 O O . PRO A 1 1194 ? 27.861 18.313 -53.115 1.00 93.44 1194 PRO A O 1
ATOM 9447 N N . ALA A 1 1195 ? 27.612 16.836 -51.446 1.00 91.69 1195 ALA A N 1
ATOM 9448 C CA . ALA A 1 1195 ? 26.944 15.838 -52.280 1.00 91.69 1195 ALA A CA 1
ATOM 9449 C C . ALA A 1 1195 ? 25.533 16.300 -52.673 1.00 91.69 1195 ALA A C 1
ATOM 9451 O O . ALA A 1 1195 ? 25.117 16.102 -53.813 1.00 91.69 1195 ALA A O 1
ATOM 9452 N N . TRP A 1 1196 ? 24.827 16.966 -51.756 1.00 95.12 1196 TRP A N 1
ATOM 9453 C CA . TRP A 1 1196 ? 23.537 17.586 -52.043 1.00 95.12 1196 TRP A CA 1
ATOM 9454 C C . TRP A 1 1196 ? 23.645 18.795 -52.969 1.00 95.12 1196 TRP A C 1
ATOM 9456 O O . TRP A 1 1196 ? 22.817 18.905 -53.863 1.00 95.12 1196 TRP A O 1
ATOM 9466 N N . ASP A 1 1197 ? 24.662 19.649 -52.814 1.00 92.69 1197 ASP A N 1
ATOM 9467 C CA . ASP A 1 1197 ? 24.939 20.755 -53.742 1.00 92.69 1197 ASP A CA 1
ATOM 9468 C C . ASP A 1 1197 ? 25.099 20.213 -55.173 1.00 92.69 1197 ASP A C 1
ATOM 9470 O O . ASP A 1 1197 ? 24.400 20.646 -56.084 1.00 92.69 1197 ASP A O 1
ATOM 9474 N N . SER A 1 1198 ? 25.917 19.168 -55.354 1.00 92.38 1198 SER A N 1
ATOM 9475 C CA . SER A 1 1198 ? 26.097 18.527 -56.664 1.00 92.38 1198 SER A CA 1
ATOM 9476 C C . SER A 1 1198 ? 24.829 17.843 -57.190 1.00 92.38 1198 SER A C 1
ATOM 9478 O O . SER A 1 1198 ? 24.609 17.816 -58.400 1.00 92.38 1198 SER A O 1
ATOM 9480 N N . PHE A 1 1199 ? 24.017 17.248 -56.312 1.00 93.44 1199 PHE A N 1
ATOM 9481 C CA . PHE A 1 1199 ? 22.745 16.631 -56.692 1.00 93.44 1199 PHE A CA 1
ATOM 9482 C C . PHE A 1 1199 ? 21.730 17.686 -57.151 1.00 93.44 1199 PHE A C 1
ATOM 9484 O O . PHE A 1 1199 ? 21.062 17.489 -58.162 1.00 93.44 1199 PHE A O 1
ATOM 9491 N N . ILE A 1 1200 ? 21.654 18.812 -56.438 1.00 95.06 1200 ILE A N 1
ATOM 9492 C CA . ILE A 1 1200 ? 20.799 19.959 -56.751 1.00 95.06 1200 ILE A CA 1
ATOM 9493 C C . ILE A 1 1200 ? 21.218 20.599 -58.076 1.00 95.06 1200 ILE A C 1
ATOM 9495 O O . ILE A 1 1200 ? 20.363 20.754 -58.943 1.00 95.06 1200 ILE A O 1
ATOM 9499 N N . ASP A 1 1201 ? 22.513 20.868 -58.279 1.00 92.62 1201 ASP A N 1
ATOM 9500 C CA . ASP A 1 1201 ? 23.038 21.414 -59.539 1.00 92.62 1201 ASP A CA 1
ATOM 9501 C C . ASP A 1 1201 ? 22.638 20.530 -60.737 1.00 92.62 1201 ASP A C 1
ATOM 9503 O O . ASP A 1 1201 ? 22.189 21.025 -61.771 1.00 92.62 1201 ASP A O 1
ATOM 9507 N N . GLY A 1 1202 ? 22.716 19.202 -60.579 1.00 90.19 1202 GLY A N 1
ATOM 9508 C CA . GLY A 1 1202 ? 22.286 18.248 -61.604 1.00 90.19 1202 GLY A CA 1
ATOM 9509 C C . GLY A 1 1202 ? 20.777 18.264 -61.884 1.00 90.19 1202 GLY A C 1
ATOM 9510 O O . GLY A 1 1202 ? 20.364 18.093 -63.030 1.00 90.19 1202 GLY A O 1
ATOM 9511 N N . LEU A 1 1203 ? 19.935 18.490 -60.870 1.00 91.25 1203 LEU A N 1
ATOM 9512 C CA . LEU A 1 1203 ? 18.487 18.654 -61.057 1.00 91.25 1203 LEU A CA 1
ATOM 9513 C C . LEU A 1 1203 ? 18.143 19.994 -61.725 1.00 91.25 1203 LEU A C 1
ATOM 9515 O O . LEU A 1 1203 ? 17.239 20.046 -62.562 1.00 91.25 1203 LEU A O 1
ATOM 9519 N N . GLU A 1 1204 ? 18.869 21.064 -61.391 1.00 88.69 1204 GLU A N 1
ATOM 9520 C CA . GLU A 1 1204 ? 18.714 22.386 -62.011 1.00 88.69 1204 GLU A CA 1
ATOM 9521 C C . GLU A 1 1204 ? 19.119 22.386 -63.492 1.00 88.69 1204 GLU A C 1
ATOM 9523 O O . GLU A 1 1204 ? 18.495 23.065 -64.309 1.00 88.69 1204 GLU A O 1
ATOM 9528 N N . GLU A 1 1205 ? 20.134 21.603 -63.870 1.00 87.06 1205 GLU A N 1
ATOM 9529 C CA . GLU A 1 1205 ? 20.492 21.390 -65.277 1.00 87.06 1205 GLU A CA 1
ATOM 9530 C C . GLU A 1 1205 ? 19.409 20.625 -66.047 1.00 87.06 1205 GLU A C 1
ATOM 9532 O O . GLU A 1 1205 ? 19.158 20.946 -67.203 1.00 87.06 1205 GLU A O 1
ATOM 9537 N N . LEU A 1 1206 ? 18.726 19.663 -65.414 1.00 81.31 1206 LEU A N 1
ATOM 9538 C CA . LEU A 1 1206 ? 17.620 18.906 -66.021 1.00 81.31 1206 LEU A CA 1
ATOM 9539 C C . LEU A 1 1206 ? 16.321 19.721 -66.170 1.00 81.31 1206 LEU A C 1
ATOM 9541 O O . LEU A 1 1206 ? 15.432 19.312 -66.917 1.00 81.31 1206 LEU A O 1
ATOM 9545 N N . THR A 1 1207 ? 16.187 20.840 -65.448 1.00 73.88 1207 THR A N 1
ATOM 9546 C CA . THR A 1 1207 ? 15.037 21.762 -65.541 1.00 73.88 1207 THR A CA 1
ATOM 9547 C C . THR A 1 1207 ? 15.241 22.903 -66.545 1.00 73.88 1207 THR A C 1
ATOM 9549 O O . THR A 1 1207 ? 14.264 23.575 -66.886 1.00 73.88 1207 THR A O 1
ATOM 9552 N N . ARG A 1 1208 ? 16.475 23.130 -67.018 1.00 71.12 1208 ARG A N 1
ATOM 9553 C CA . ARG A 1 1208 ? 16.820 24.092 -68.082 1.00 71.12 1208 ARG A CA 1
ATOM 9554 C C . ARG A 1 1208 ? 16.752 23.449 -69.461 1.00 71.12 1208 ARG A C 1
ATOM 9556 O O . ARG A 1 1208 ? 16.354 24.178 -70.400 1.00 71.12 1208 ARG A O 1
#